Protein AF-0000000072056309 (afdb_homodimer)

Nearest PDB structures (foldseek):
  7jwf-assembly1_A  TM=6.700E-01  e=6.616E-06  Pseudoalteromonas distincta
  4mxn-assembly2_B  TM=6.825E-01  e=2.493E-04  Parabacteroides merdae ATCC 43184
  4xon-assembly1_A  TM=4.715E-01  e=3.060E-06  Enterobacteria phage HK620
  8ikx-assembly1_A  TM=5.931E-01  e=3.127E-04  Arabidopsis thaliana
  6w4q-assembly2_D  TM=3.149E-01  e=7.748E-04  Kuttervirus CBA120

Structure (mmCIF, N/CA/C/O backbone):
data_AF-0000000072056309-model_v1
#
loop_
_entity.id
_entity.type
_entity.pdbx_description
1 polymer 'Pectate lyase superfamily protein domain-containing protein'
#
loop_
_atom_site.group_PDB
_atom_site.id
_atom_site.type_symbol
_atom_site.label_atom_id
_atom_site.label_alt_id
_atom_site.label_comp_id
_atom_site.label_asym_id
_atom_site.label_entity_id
_atom_site.label_seq_id
_atom_site.pdbx_PDB_ins_code
_atom_site.Cartn_x
_atom_site.Cartn_y
_atom_site.Cartn_z
_atom_site.occupancy
_atom_site.B_iso_or_equiv
_atom_site.auth_seq_id
_atom_site.auth_comp_id
_atom_site.auth_asym_id
_atom_site.auth_atom_id
_atom_site.pdbx_PDB_model_num
ATOM 1 N N . MET A 1 1 ? 5.699 72.562 -5.914 1 27.41 1 MET A N 1
ATOM 2 C CA . MET A 1 1 ? 4.652 71.562 -5.852 1 27.41 1 MET A CA 1
ATOM 3 C C . MET A 1 1 ? 5.254 70.188 -5.664 1 27.41 1 MET A C 1
ATOM 5 O O . MET A 1 1 ? 5.867 69.625 -6.582 1 27.41 1 MET A O 1
ATOM 9 N N . MET A 1 2 ? 5.832 69.812 -4.523 1 30.66 2 MET A N 1
ATOM 10 C CA . MET A 1 2 ? 6.668 68.688 -4.191 1 30.66 2 MET A CA 1
ATOM 11 C C . MET A 1 2 ? 5.883 67.375 -4.312 1 30.66 2 MET A C 1
ATOM 13 O O . MET A 1 2 ? 4.871 67.188 -3.635 1 30.66 2 MET A O 1
ATOM 17 N N . VAL A 1 3 ? 5.785 66.812 -5.555 1 39.19 3 VAL A N 1
ATOM 18 C CA . VAL A 1 3 ? 5.105 65.562 -5.777 1 39.19 3 VAL A CA 1
ATOM 19 C C . VAL A 1 3 ? 5.594 64.562 -4.754 1 39.19 3 VAL A C 1
ATOM 21 O O . VAL A 1 3 ? 6.785 64.25 -4.703 1 39.19 3 VAL A O 1
ATOM 24 N N . MET A 1 4 ? 5.051 64.562 -3.531 1 34.5 4 MET A N 1
ATOM 25 C CA . MET A 1 4 ? 5.312 63.5 -2.57 1 34.5 4 MET A CA 1
ATOM 26 C C . MET A 1 4 ? 5.285 62.125 -3.254 1 34.5 4 MET A C 1
ATOM 28 O O . MET A 1 4 ? 4.293 61.75 -3.891 1 34.5 4 MET A O 1
ATOM 32 N N . ARG A 1 5 ? 6.398 61.781 -3.84 1 35.78 5 ARG A N 1
ATOM 33 C CA . ARG A 1 5 ? 6.562 60.438 -4.379 1 35.78 5 ARG A CA 1
ATOM 34 C C . ARG A 1 5 ? 5.973 59.375 -3.439 1 35.78 5 ARG A C 1
ATOM 36 O O . ARG A 1 5 ? 6.406 59.25 -2.293 1 35.78 5 ARG A O 1
ATOM 43 N N . GLN A 1 6 ? 4.672 59.281 -3.375 1 33.41 6 GLN A N 1
ATOM 44 C CA . GLN A 1 6 ? 4.117 58.188 -2.617 1 33.41 6 GLN A CA 1
ATOM 45 C C . GLN A 1 6 ? 4.938 56.906 -2.82 1 33.41 6 GLN A C 1
ATOM 47 O O . GLN A 1 6 ? 5.184 56.5 -3.955 1 33.41 6 GLN A O 1
ATOM 52 N N . THR A 1 7 ? 6.082 56.812 -2.1 1 34.44 7 THR A N 1
ATOM 53 C CA . THR A 1 7 ? 6.82 55.562 -2.051 1 34.44 7 THR A CA 1
ATOM 54 C C . THR A 1 7 ? 5.879 54.375 -2.23 1 34.44 7 THR A C 1
ATOM 56 O O . THR A 1 7 ? 4.922 54.188 -1.47 1 34.44 7 THR A O 1
ATOM 59 N N . VAL A 1 8 ? 5.66 53.969 -3.416 1 37.94 8 VAL A N 1
ATOM 60 C CA . VAL A 1 8 ? 5.031 52.656 -3.639 1 37.94 8 VAL A CA 1
ATOM 61 C C . VAL A 1 8 ? 5.523 51.656 -2.598 1 37.94 8 VAL A C 1
ATOM 63 O O . VAL A 1 8 ? 6.719 51.344 -2.535 1 37.94 8 VAL A O 1
ATOM 66 N N . THR A 1 9 ? 5.246 51.781 -1.274 1 38.56 9 THR A N 1
ATOM 67 C CA . THR A 1 9 ? 5.547 50.656 -0.396 1 38.56 9 THR A CA 1
ATOM 68 C C . THR A 1 9 ? 5.531 49.344 -1.175 1 38.56 9 THR A C 1
ATOM 70 O O . THR A 1 9 ? 4.547 49.031 -1.846 1 38.56 9 THR A O 1
ATOM 73 N N . VAL A 1 10 ? 6.539 48.844 -1.801 1 43.34 10 VAL A N 1
ATOM 74 C CA . VAL A 1 10 ? 6.891 47.5 -2.307 1 43.34 10 VAL A CA 1
ATOM 75 C C . VAL A 1 10 ? 5.965 46.469 -1.689 1 43.34 10 VAL A C 1
ATOM 77 O O . VAL A 1 10 ? 5.625 46.531 -0.506 1 43.34 10 VAL A O 1
ATOM 80 N N . ASP A 1 11 ? 5.266 45.438 -2.49 1 47.97 11 ASP A N 1
ATOM 81 C CA . ASP A 1 11 ? 4.258 44.375 -2.555 1 47.97 11 ASP A CA 1
ATOM 82 C C . ASP A 1 11 ? 4.504 43.312 -1.488 1 47.97 11 ASP A C 1
ATOM 84 O O . ASP A 1 11 ? 5.637 42.875 -1.314 1 47.97 11 ASP A O 1
ATOM 88 N N . SER A 1 12 ? 3.752 43.312 -0.365 1 67.62 12 SER A N 1
ATOM 89 C CA . SER A 1 12 ? 3.467 42.469 0.791 1 67.62 12 SER A CA 1
ATOM 90 C C . SER A 1 12 ? 3.404 41 0.4 1 67.62 12 SER A C 1
ATOM 92 O O . SER A 1 12 ? 3.201 40.688 -0.771 1 67.62 12 SER A O 1
ATOM 94 N N . THR A 1 13 ? 3.973 40.156 1.223 1 82.88 13 THR A N 1
ATOM 95 C CA . THR A 1 13 ? 3.906 38.719 1.108 1 82.88 13 THR A CA 1
ATOM 96 C C . THR A 1 13 ? 2.523 38.281 0.636 1 82.88 13 THR A C 1
ATOM 98 O O . THR A 1 13 ? 1.543 39 0.801 1 82.88 13 THR A O 1
ATOM 101 N N . ARG A 1 14 ? 2.516 37.438 -0.296 1 94.19 14 ARG A N 1
ATOM 102 C CA . ARG A 1 14 ? 1.241 36.844 -0.685 1 94.19 14 ARG A CA 1
ATOM 103 C C . ARG A 1 14 ? 0.922 35.625 0.172 1 94.19 14 ARG A C 1
ATOM 105 O O . ARG A 1 14 ? 0.547 34.562 -0.351 1 94.19 14 ARG A O 1
ATOM 112 N N . VAL A 1 15 ? 1.408 35.812 1.395 1 95.81 15 VAL A N 1
ATOM 113 C CA . VAL A 1 15 ? 1.033 34.875 2.459 1 95.81 15 VAL A CA 1
ATOM 114 C C . VAL A 1 15 ? 0.002 35.531 3.375 1 95.81 15 VAL A C 1
ATOM 116 O O . VAL A 1 15 ? 0.257 36.594 3.945 1 95.81 15 VAL A O 1
ATOM 119 N N . PHE A 1 16 ? -1.153 34.938 3.492 1 96.31 16 PHE A N 1
ATOM 120 C CA . PHE A 1 16 ? -2.287 35.5 4.23 1 96.31 16 PHE A CA 1
ATOM 121 C C . PHE A 1 16 ? -2.574 34.656 5.473 1 96.31 16 PHE A C 1
ATOM 123 O O . PHE A 1 16 ? -3.078 33.531 5.367 1 96.31 16 PHE A O 1
ATOM 130 N N . GLU A 1 17 ? -2.279 35.281 6.605 1 95.69 17 GLU A N 1
ATOM 131 C CA . GLU A 1 17 ? -2.441 34.594 7.887 1 95.69 17 GLU A CA 1
ATO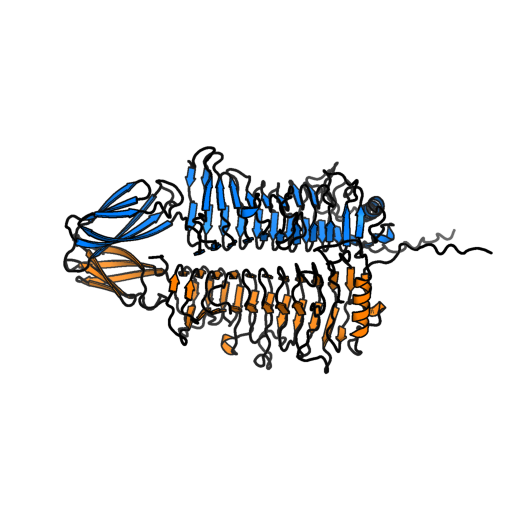M 132 C C . GLU A 1 17 ? -3.867 34.75 8.414 1 95.69 17 GLU A C 1
ATOM 134 O O . GLU A 1 17 ? -4.387 35.875 8.5 1 95.69 17 GLU A O 1
ATOM 139 N N . ALA A 1 18 ? -4.461 33.688 8.805 1 96.06 18 ALA A N 1
ATOM 140 C CA . ALA A 1 18 ? -5.863 33.688 9.211 1 96.06 18 ALA A CA 1
ATOM 141 C C . ALA A 1 18 ? -6.121 34.688 10.336 1 96.06 18 ALA A C 1
ATOM 143 O O . ALA A 1 18 ? -7.094 35.438 10.289 1 96.06 18 ALA A O 1
ATOM 144 N N . THR A 1 19 ? -5.262 34.75 11.281 1 94.88 19 THR A N 1
ATOM 145 C CA . THR A 1 19 ? -5.48 35.594 12.453 1 94.88 19 THR A CA 1
ATOM 146 C C . THR A 1 19 ? -5.367 37.062 12.094 1 94.88 19 THR A C 1
ATOM 148 O O . THR A 1 19 ? -6 37.906 12.727 1 94.88 19 THR A O 1
ATOM 151 N N . SER A 1 20 ? -4.574 37.312 11.039 1 94.25 20 SER A N 1
ATOM 152 C CA . SER A 1 20 ? -4.43 38.688 10.594 1 94.25 20 SER A CA 1
ATOM 153 C C . SER A 1 20 ? -5.734 39.219 10 1 94.25 20 SER A C 1
ATOM 155 O O . SER A 1 20 ? -5.906 40.438 9.852 1 94.25 20 SER A O 1
ATOM 157 N N . PHE A 1 21 ? -6.645 38.312 9.75 1 96.06 21 PHE A N 1
ATOM 158 C CA . PHE A 1 21 ? -7.93 38.688 9.188 1 96.06 21 PHE A CA 1
ATOM 159 C C . PHE A 1 21 ? -9.039 38.562 10.219 1 96.06 21 PHE A C 1
ATOM 161 O O . PHE A 1 21 ? -10.219 38.656 9.883 1 96.06 21 PHE A O 1
ATOM 168 N N . GLY A 1 22 ? -8.727 38.25 11.43 1 95.31 22 GLY A N 1
ATOM 169 C CA . GLY A 1 22 ? -9.68 38.25 12.531 1 95.31 22 GLY A CA 1
ATOM 170 C C . GLY A 1 22 ? -10.211 36.875 12.852 1 95.31 22 GLY A C 1
ATOM 171 O O . GLY A 1 22 ? -11.125 36.719 13.664 1 95.31 22 GLY A O 1
ATOM 172 N N . ALA A 1 23 ? -9.664 35.844 12.242 1 96.69 23 ALA A N 1
ATOM 173 C CA . ALA A 1 23 ? -10.102 34.5 12.57 1 96.69 23 ALA A CA 1
ATOM 174 C C . ALA A 1 23 ? -9.672 34.094 13.984 1 96.69 23 ALA A C 1
ATOM 176 O O . ALA A 1 23 ? -8.578 34.438 14.422 1 96.69 23 ALA A O 1
ATOM 177 N N . ASP A 1 24 ? -10.586 33.375 14.703 1 95.19 24 ASP A N 1
ATOM 178 C CA . ASP A 1 24 ? -10.344 32.938 16.078 1 95.19 24 ASP A CA 1
ATOM 179 C C . ASP A 1 24 ? -9.734 31.547 16.125 1 95.19 24 ASP A C 1
ATOM 181 O O . ASP A 1 24 ? -10.422 30.547 15.883 1 95.19 24 ASP A O 1
ATOM 185 N N . PRO A 1 25 ? -8.469 31.422 16.5 1 94.25 25 PRO A N 1
ATOM 186 C CA . PRO A 1 25 ? -7.789 30.125 16.438 1 94.25 25 PRO A CA 1
ATOM 187 C C . PRO A 1 25 ? -8.172 29.219 17.594 1 94.25 25 PRO A C 1
ATOM 189 O O . PRO A 1 25 ? -7.723 28.062 17.656 1 94.25 25 PRO A O 1
ATOM 192 N N . SER A 1 26 ? -9.07 29.609 18.469 1 91.94 26 SER A N 1
ATOM 193 C CA . SER A 1 26 ? -9.414 28.828 19.656 1 91.94 26 SER A CA 1
ATOM 194 C C . SER A 1 26 ? -10.57 27.875 19.375 1 91.94 26 SER A C 1
ATOM 196 O O . SER A 1 26 ? -10.836 26.953 20.156 1 91.94 26 SER A O 1
ATOM 198 N N . GLY A 1 27 ? -11.258 28.141 18.281 1 93.31 27 GLY A N 1
ATOM 199 C CA . GLY A 1 27 ? -12.406 27.312 17.938 1 93.31 27 GLY A CA 1
ATOM 200 C C . GLY A 1 27 ? -13.68 27.734 18.656 1 93.31 27 GLY A C 1
ATOM 201 O O . GLY A 1 27 ? -14.703 27.047 18.562 1 93.31 27 GLY A O 1
ATOM 202 N N . LYS A 1 28 ? -13.672 28.828 19.328 1 93.38 28 LYS A N 1
ATOM 203 C CA . LYS A 1 28 ? -14.82 29.234 20.141 1 93.38 28 LYS A CA 1
ATOM 204 C C . LYS A 1 28 ? -15.766 30.125 19.344 1 93.38 28 LYS A C 1
ATOM 206 O O . LYS A 1 28 ? -16.984 30 19.469 1 93.38 28 LYS A O 1
ATOM 211 N N . LEU A 1 29 ? -15.141 31.047 18.531 1 95.5 29 LEU A N 1
ATOM 212 C CA . LEU A 1 29 ? -15.961 31.953 17.75 1 95.5 29 LEU A CA 1
ATOM 213 C C . LEU A 1 29 ? -15.961 31.562 16.281 1 95.5 29 LEU A C 1
ATOM 215 O O . LEU A 1 29 ? -15 30.953 15.789 1 95.5 29 LEU A O 1
ATOM 219 N N . ASP A 1 30 ? -17.031 31.953 15.633 1 98.06 30 ASP A N 1
ATOM 220 C CA . ASP A 1 30 ? -17.125 31.656 14.203 1 98.06 30 ASP A CA 1
ATOM 221 C C . ASP A 1 30 ? -16.094 32.438 13.414 1 98.06 30 ASP A C 1
ATOM 223 O O . ASP A 1 30 ? -15.992 33.656 13.555 1 98.06 30 ASP A O 1
ATOM 227 N N . SER A 1 31 ? -15.352 31.781 12.57 1 98.06 31 SER A N 1
ATOM 228 C CA . SER A 1 31 ? -14.258 32.375 11.82 1 98.06 31 SER A CA 1
ATOM 229 C C . SER A 1 31 ? -14.547 32.375 10.32 1 98.06 31 SER A C 1
ATOM 231 O O . SER A 1 31 ? -13.672 32.719 9.516 1 98.06 31 SER A O 1
ATOM 233 N N . ALA A 1 32 ? -15.719 32.031 9.875 1 98.31 32 ALA A N 1
ATOM 234 C CA . ALA A 1 32 ? -16.031 31.859 8.453 1 98.31 32 ALA A CA 1
ATOM 235 C C . ALA A 1 32 ? -15.773 33.156 7.68 1 98.31 32 ALA A C 1
ATOM 237 O O . ALA A 1 32 ? -15.062 33.125 6.668 1 98.31 32 ALA A O 1
ATOM 238 N N . GLU A 1 33 ? -16.328 34.25 8.156 1 97.75 33 GLU A N 1
ATOM 239 C CA . GLU A 1 33 ? -16.188 35.5 7.457 1 97.75 33 GLU A CA 1
ATOM 240 C C . GLU A 1 33 ? -14.734 35.938 7.371 1 97.75 33 GLU A C 1
ATOM 242 O O . GLU A 1 33 ? -14.281 36.438 6.328 1 97.75 33 GLU A O 1
ATOM 247 N N . ALA A 1 34 ? -14.031 35.812 8.477 1 97.75 34 ALA A N 1
ATOM 248 C CA . ALA A 1 34 ? -12.617 36.188 8.508 1 97.75 34 ALA A CA 1
ATOM 249 C C . ALA A 1 34 ? -11.812 35.375 7.488 1 97.75 34 ALA A C 1
ATOM 251 O O . ALA A 1 34 ? -10.969 35.938 6.785 1 97.75 34 ALA A O 1
ATOM 252 N N . LEU A 1 35 ? -12.047 34.094 7.402 1 98.12 35 LEU A N 1
ATOM 253 C CA . LEU A 1 35 ? -11.328 33.25 6.473 1 98.12 35 LEU A CA 1
ATOM 254 C C . LEU A 1 35 ? -11.711 33.562 5.031 1 98.12 35 LEU A C 1
ATOM 256 O O . LEU A 1 35 ? -10.867 33.531 4.137 1 98.12 35 LEU A O 1
ATOM 260 N N . GLU A 1 36 ? -12.938 33.844 4.828 1 97.31 36 GLU A N 1
ATOM 261 C CA . GLU A 1 36 ? -13.367 34.25 3.49 1 97.31 36 GLU A CA 1
ATOM 262 C C . GLU A 1 36 ? -12.664 35.531 3.049 1 97.31 36 GLU A C 1
ATOM 264 O O . GLU A 1 36 ? -12.32 35.688 1.875 1 97.31 36 GLU A O 1
ATOM 269 N N . LYS A 1 37 ? -12.5 36.438 3.941 1 96.94 37 LYS A N 1
ATOM 270 C CA . LYS A 1 37 ? -11.781 37.656 3.639 1 96.94 37 LYS A CA 1
ATOM 271 C C . LYS A 1 37 ? -10.336 37.375 3.254 1 96.94 37 LYS A C 1
ATOM 273 O O . LYS A 1 37 ? -9.789 38 2.344 1 96.94 37 LYS A O 1
ATOM 278 N N . ALA A 1 38 ? -9.719 36.469 3.977 1 96.75 38 ALA A N 1
ATOM 279 C CA . ALA A 1 38 ? -8.352 36.094 3.643 1 96.75 38 ALA A CA 1
ATOM 280 C C . ALA A 1 38 ? -8.273 35.5 2.236 1 96.75 38 ALA A C 1
ATOM 282 O O . ALA A 1 38 ? -7.387 35.844 1.457 1 96.75 38 ALA A O 1
ATOM 283 N N . ILE A 1 39 ? -9.195 34.656 1.904 1 96.75 39 ILE A N 1
ATOM 284 C CA . ILE A 1 39 ? -9.234 34.031 0.588 1 96.75 39 ILE A CA 1
ATOM 285 C C . ILE A 1 39 ? -9.477 35.094 -0.481 1 96.75 39 ILE A C 1
ATOM 287 O O . ILE A 1 39 ? -8.805 35.094 -1.515 1 96.75 39 ILE A O 1
ATOM 291 N N . ALA A 1 40 ? -10.414 35.969 -0.212 1 95 40 ALA A N 1
ATOM 292 C CA . ALA A 1 40 ? -10.703 37.031 -1.16 1 95 40 ALA A CA 1
ATOM 293 C C . ALA A 1 40 ? -9.461 37.906 -1.408 1 95 40 ALA A C 1
ATOM 295 O O . ALA A 1 40 ? -9.219 38.344 -2.535 1 95 40 ALA A O 1
ATOM 296 N N . ALA A 1 41 ? -8.758 38.156 -0.359 1 94.75 41 ALA A N 1
ATOM 297 C CA . ALA A 1 41 ? -7.535 38.938 -0.49 1 94.75 41 ALA A CA 1
ATOM 298 C C . ALA A 1 41 ? -6.527 38.25 -1.401 1 94.75 41 ALA A C 1
ATOM 300 O O . ALA A 1 41 ? -5.844 38.875 -2.191 1 94.75 41 ALA A O 1
ATOM 301 N N . ALA A 1 42 ? -6.398 36.938 -1.283 1 94.75 42 ALA A N 1
ATOM 302 C CA . ALA A 1 42 ? -5.5 36.156 -2.141 1 94.75 42 ALA A CA 1
ATOM 303 C C . ALA A 1 42 ? -5.922 36.281 -3.604 1 94.75 42 ALA A C 1
ATOM 305 O O . ALA A 1 42 ? -5.074 36.25 -4.504 1 94.75 42 ALA A O 1
ATOM 306 N N . PHE A 1 43 ? -7.188 36.438 -3.84 1 93.5 43 PHE A N 1
ATOM 307 C CA . PHE A 1 43 ? -7.727 36.469 -5.191 1 93.5 43 PHE A CA 1
ATOM 308 C C . PHE A 1 43 ? -7.562 37.875 -5.797 1 93.5 43 PHE A C 1
ATOM 310 O O . PHE A 1 43 ? -7.789 38.062 -6.992 1 93.5 43 PHE A O 1
ATOM 317 N N . GLN A 1 44 ? -7.121 38.875 -5.062 1 90.25 44 GLN A N 1
ATOM 318 C CA . GLN A 1 44 ? -6.852 40.219 -5.574 1 90.25 44 GLN A CA 1
ATOM 319 C C . GLN A 1 44 ? -5.43 40.312 -6.121 1 90.25 44 GLN A C 1
ATOM 321 O O . GLN A 1 44 ? -4.973 41.406 -6.473 1 90.25 44 GLN A O 1
ATOM 326 N N . GLY A 1 45 ? -4.824 39.312 -6.309 1 81.44 45 GLY A N 1
ATOM 327 C CA . GLY A 1 45 ? -3.457 39.281 -6.801 1 81.44 45 GLY A CA 1
ATOM 328 C C . GLY A 1 45 ? -3.342 39.656 -8.266 1 81.44 45 GLY A C 1
ATOM 329 O O . GLY A 1 45 ? -4.238 40.281 -8.82 1 81.44 45 GLY A O 1
ATOM 330 N N . PRO A 1 46 ? -2.205 39.312 -8.836 1 82.19 46 PRO A N 1
ATOM 331 C CA . PRO A 1 46 ? -1.938 39.688 -10.227 1 82.19 46 PRO A CA 1
ATOM 332 C C . PRO A 1 46 ? -3 39.156 -11.195 1 82.19 46 PRO A C 1
ATOM 334 O O . PRO A 1 46 ? -3.512 38.062 -11.016 1 82.19 46 PRO A O 1
ATOM 337 N N . LYS A 1 47 ? -3.348 39.906 -12.195 1 86.25 47 LYS A N 1
ATOM 338 C CA . LYS A 1 47 ? -4.379 39.562 -13.164 1 86.25 47 LYS A CA 1
ATOM 339 C C . LYS A 1 47 ? -3.787 39.344 -14.555 1 86.25 47 LYS A C 1
ATOM 341 O O . LYS A 1 47 ? -4.504 39 -15.5 1 86.25 47 LYS A O 1
ATOM 346 N N . GLU A 1 48 ? -2.52 39.375 -14.641 1 90.94 48 GLU A N 1
ATOM 347 C CA . GLU A 1 48 ? -1.872 39.375 -15.945 1 90.94 48 GLU A CA 1
ATOM 348 C C . GLU A 1 48 ? -1.466 37.969 -16.375 1 90.94 48 GLU A C 1
ATOM 350 O O . GLU A 1 48 ? -1.2 37.719 -17.547 1 90.94 48 GLU A O 1
ATOM 355 N N . TRP A 1 49 ? -1.332 37.125 -15.461 1 93.75 49 TRP A N 1
ATOM 356 C CA . TRP A 1 49 ? -0.823 35.781 -15.758 1 93.75 49 TRP A CA 1
ATOM 357 C C . TRP A 1 49 ? -1.918 34.75 -15.594 1 93.75 49 TRP A C 1
ATOM 359 O O . TRP A 1 49 ? -2.75 34.844 -14.688 1 93.75 49 TRP A O 1
ATOM 369 N N . PHE A 1 50 ? -1.813 33.75 -16.562 1 93.56 50 PHE A N 1
ATOM 370 C CA . PHE A 1 50 ? -2.914 32.781 -16.609 1 93.56 50 PHE A CA 1
ATOM 371 C C . PHE A 1 50 ? -2.389 31.359 -16.656 1 93.56 50 PHE A C 1
ATOM 373 O O . PHE A 1 50 ? -1.268 31.125 -17.109 1 93.56 50 PHE A O 1
ATOM 380 N N . LEU A 1 51 ? -3.139 30.453 -16.156 1 95.56 51 LEU A N 1
ATOM 381 C CA . LEU A 1 51 ? -3.014 29.016 -16.422 1 95.56 51 LEU A CA 1
ATOM 382 C C . LEU A 1 51 ? -3.852 28.609 -17.625 1 95.56 51 LEU A C 1
ATOM 384 O O . LEU A 1 51 ? -3.602 29.062 -18.734 1 95.56 51 LEU A O 1
ATOM 388 N N . MET A 1 52 ? -4.934 27.859 -17.406 1 92.25 52 MET A N 1
ATOM 389 C CA . MET A 1 52 ? -5.883 27.672 -18.5 1 92.25 52 MET A CA 1
ATOM 390 C C . MET A 1 52 ? -6.551 29 -18.859 1 92.25 52 MET A C 1
ATOM 392 O O . MET A 1 52 ? -6.582 29.938 -18.047 1 92.25 52 MET A O 1
ATOM 396 N N . ASP A 1 53 ? -7.008 28.984 -20.031 1 90.94 53 ASP A N 1
ATOM 397 C CA . ASP A 1 53 ? -7.711 30.188 -20.438 1 90.94 53 ASP A CA 1
ATOM 398 C C . ASP A 1 53 ? -8.82 30.547 -19.453 1 90.94 53 ASP A C 1
ATOM 400 O O . ASP A 1 53 ? -9.648 29.703 -19.109 1 90.94 53 ASP A O 1
ATOM 404 N N . GLY A 1 54 ? -8.727 31.797 -18.922 1 89.44 54 GLY A N 1
ATOM 405 C CA . GLY A 1 54 ? -9.758 32.281 -18.016 1 89.44 54 GLY A CA 1
ATOM 406 C C . GLY A 1 54 ? -9.453 31.984 -16.547 1 89.44 54 GLY A C 1
ATOM 407 O O . GLY A 1 54 ? -10.188 32.406 -15.664 1 89.44 54 GLY A O 1
ATOM 408 N N . ILE A 1 55 ? -8.312 31.344 -16.281 1 93.94 55 ILE A N 1
ATOM 409 C CA . ILE A 1 55 ? -7.918 31.031 -14.906 1 93.94 55 ILE A CA 1
ATOM 410 C C . ILE A 1 55 ? -6.684 31.859 -14.523 1 93.94 55 ILE A C 1
ATOM 412 O O . ILE A 1 55 ? -5.578 31.562 -14.992 1 93.94 55 ILE A O 1
ATOM 416 N N . THR A 1 56 ? -6.879 32.781 -13.703 1 93.81 56 THR A N 1
ATOM 417 C CA . THR A 1 56 ? -5.793 33.656 -13.312 1 93.81 56 THR A CA 1
ATOM 418 C C . THR A 1 56 ? -4.781 32.938 -12.438 1 93.81 56 THR A C 1
ATOM 420 O O . THR A 1 56 ? -5.16 32.156 -11.555 1 93.81 56 THR A O 1
ATOM 423 N N . ASN A 1 57 ? -3.445 33.125 -12.758 1 96.44 57 ASN A N 1
ATOM 424 C CA . ASN A 1 57 ? -2.367 32.594 -11.93 1 96.44 57 ASN A CA 1
ATOM 425 C C . ASN A 1 57 ? -2.125 33.469 -10.703 1 96.44 57 ASN A C 1
ATOM 427 O O . ASN A 1 57 ? -1.636 34.594 -10.828 1 96.44 57 ASN A O 1
ATOM 431 N N . LEU A 1 58 ? -2.363 32.969 -9.523 1 96.19 58 LEU A N 1
ATOM 432 C CA . LEU A 1 58 ? -2.266 33.75 -8.297 1 96.19 58 LEU A CA 1
ATOM 433 C C . LEU A 1 58 ? -0.84 33.75 -7.75 1 96.19 58 LEU A C 1
ATOM 435 O O . LEU A 1 58 ? -0.577 34.281 -6.672 1 96.19 58 LEU A O 1
ATOM 439 N N . GLY A 1 59 ? 0.11 33.062 -8.414 1 95.88 59 GLY A N 1
ATOM 440 C CA . GLY A 1 59 ? 1.529 33.125 -8.102 1 95.88 59 GLY A CA 1
ATOM 441 C C . GLY A 1 59 ? 1.921 32.25 -6.926 1 95.88 59 GLY A C 1
ATOM 442 O O . GLY A 1 59 ? 2.982 32.438 -6.328 1 95.88 59 GLY A O 1
ATOM 443 N N . GLY A 1 60 ? 1.049 31.422 -6.461 1 96.94 60 GLY A N 1
ATOM 444 C CA . GLY A 1 60 ? 1.322 30.547 -5.324 1 96.94 60 GLY A CA 1
ATOM 445 C C . GLY A 1 60 ? 0.936 31.172 -3.996 1 96.94 60 GLY A C 1
ATOM 446 O O . GLY A 1 60 ? 1.582 30.922 -2.977 1 96.94 60 GLY A O 1
ATOM 447 N N . ALA A 1 61 ? -0.04 32.062 -3.994 1 96.88 61 ALA A N 1
ATOM 448 C CA . ALA A 1 61 ? -0.534 32.656 -2.76 1 96.88 61 ALA A CA 1
ATOM 449 C C . ALA A 1 61 ? -0.894 31.594 -1.732 1 96.88 61 ALA A C 1
ATOM 451 O O . ALA A 1 61 ? -1.342 30.5 -2.094 1 96.88 61 ALA A O 1
ATOM 452 N N . GLN A 1 62 ? -0.618 31.875 -0.409 1 97.69 62 GLN A N 1
ATOM 453 C CA . GLN A 1 62 ? -0.885 30.906 0.651 1 97.69 62 GLN A CA 1
ATOM 454 C C . GLN A 1 62 ? -1.831 31.484 1.698 1 97.69 62 GLN A C 1
ATOM 456 O O . GLN A 1 62 ? -1.668 32.625 2.123 1 97.69 62 GLN A O 1
ATOM 461 N N . ILE A 1 63 ? -2.826 30.75 1.976 1 97.88 63 ILE A N 1
ATOM 462 C CA . ILE A 1 63 ? -3.611 30.984 3.182 1 97.88 63 ILE A CA 1
ATOM 463 C C . ILE A 1 63 ? -3.104 30.078 4.312 1 97.88 63 ILE A C 1
ATOM 465 O O . ILE A 1 63 ? -3.236 28.859 4.25 1 97.88 63 ILE A O 1
ATOM 469 N N . ARG A 1 64 ? -2.562 30.656 5.359 1 97.5 64 ARG A N 1
ATOM 470 C CA . ARG A 1 64 ? -2.01 29.891 6.473 1 97.5 64 ARG A CA 1
ATOM 471 C C . ARG A 1 64 ? -2.922 29.969 7.691 1 97.5 64 ARG A C 1
ATOM 473 O O . ARG A 1 64 ? -3.195 31.062 8.203 1 97.5 64 ARG A O 1
ATOM 480 N N . LEU A 1 65 ? -3.279 28.844 8.227 1 97.56 65 LEU A N 1
ATOM 481 C CA . LEU A 1 65 ? -4.18 28.781 9.367 1 97.56 65 LEU A CA 1
ATOM 482 C C . LEU A 1 65 ? -3.395 28.812 10.68 1 97.56 65 LEU A C 1
ATOM 484 O O . LEU A 1 65 ? -3.982 28.922 11.758 1 97.56 65 LEU A O 1
ATOM 488 N N . GLN A 1 66 ? -2.193 28.672 10.586 1 95.12 66 GLN A N 1
ATOM 489 C CA . GLN A 1 66 ? -1.264 28.938 11.68 1 95.12 66 GLN A CA 1
ATOM 490 C C . GLN A 1 66 ? -1.509 28 12.852 1 95.12 66 GLN A C 1
ATOM 492 O O . GLN A 1 66 ? -1.436 28.422 14.016 1 95.12 66 GLN A O 1
ATOM 497 N N . GLY A 1 67 ? -1.979 26.766 12.602 1 94.88 67 GLY A N 1
ATOM 498 C CA . GLY A 1 67 ? -2.059 25.734 13.617 1 94.88 67 GLY A CA 1
ATOM 499 C C . GLY A 1 67 ? -3.279 25.859 14.508 1 94.88 67 GLY A C 1
ATOM 500 O O . GLY A 1 67 ? -3.408 25.141 15.5 1 94.88 67 GLY A O 1
ATOM 501 N N . GLY A 1 68 ? -4.211 26.734 14.312 1 94.19 68 GLY A N 1
ATOM 502 C CA . GLY A 1 68 ? -5.383 26.938 15.148 1 94.19 68 GLY A CA 1
ATOM 503 C C . GLY A 1 68 ? -6.551 26.047 14.773 1 94.19 68 GLY A C 1
ATOM 504 O O . GLY A 1 68 ? -6.473 25.281 13.805 1 94.19 68 GLY A O 1
ATOM 505 N N . ILE A 1 69 ? -7.516 26.047 15.68 1 96.62 69 ILE A N 1
ATOM 506 C CA . ILE A 1 69 ? -8.828 25.469 15.391 1 96.62 69 ILE A CA 1
ATOM 507 C C . ILE A 1 69 ? -9.82 26.578 15.086 1 96.62 69 ILE A C 1
ATOM 509 O O . ILE A 1 69 ? -10.047 27.469 15.906 1 96.62 69 ILE A O 1
ATOM 513 N N . TYR A 1 70 ? -10.344 26.547 13.914 1 97.44 70 TYR A N 1
ATOM 514 C CA . TYR A 1 70 ? -11.25 27.594 13.469 1 97.44 70 TYR A CA 1
ATOM 515 C C . TYR A 1 70 ? -12.648 27.047 13.227 1 97.44 70 TYR A C 1
ATOM 517 O O . TYR A 1 70 ? -12.852 26.219 12.336 1 97.44 70 TYR A O 1
ATOM 525 N N . LYS A 1 71 ? -13.586 27.531 14.031 1 98 71 LYS A N 1
ATOM 526 C CA . LYS A 1 71 ? -14.984 27.172 13.828 1 98 71 LYS A CA 1
ATOM 527 C C . LYS A 1 71 ? -15.586 27.938 12.656 1 98 71 LYS A C 1
ATOM 529 O O . LYS A 1 71 ? -15.359 29.141 12.523 1 98 71 LYS A O 1
ATOM 534 N N . VAL A 1 72 ? -16.25 27.234 11.781 1 98.75 72 VAL A N 1
ATOM 535 C CA . VAL A 1 72 ? -16.875 27.906 10.648 1 98.75 72 VAL A CA 1
ATOM 536 C C . VAL A 1 72 ? -18.344 27.516 10.57 1 98.75 72 VAL A C 1
ATOM 538 O O . VAL A 1 72 ? -18.688 26.344 10.672 1 98.75 72 VAL A O 1
ATOM 541 N N . SER A 1 73 ? -19.219 28.453 10.289 1 98.56 73 SER A N 1
ATOM 542 C CA . SER A 1 73 ? -20.672 28.234 10.281 1 98.56 73 SER A CA 1
ATOM 543 C C . SER A 1 73 ? -21.188 28.047 8.859 1 98.56 73 SER A C 1
ATOM 545 O O . SER A 1 73 ? -22.359 27.719 8.656 1 98.56 73 SER A O 1
ATOM 547 N N . GLN A 1 74 ? -20.328 28.266 7.922 1 98.12 74 GLN A N 1
ATOM 548 C CA . GLN A 1 74 ? -20.688 28.078 6.52 1 98.12 74 GLN A CA 1
ATOM 549 C C . GLN A 1 74 ? -19.484 27.594 5.711 1 98.12 74 GLN A C 1
ATOM 551 O O . GLN A 1 74 ? -18.344 27.719 6.148 1 98.12 74 GLN A O 1
ATOM 556 N N . PRO A 1 75 ? -19.781 27.047 4.531 1 98.12 75 PRO A N 1
ATOM 557 C CA . PRO A 1 75 ? -18.672 26.594 3.691 1 98.12 75 PRO A CA 1
ATOM 558 C C . PRO A 1 75 ? -17.703 27.703 3.322 1 98.12 75 PRO A C 1
ATOM 560 O O . PRO A 1 75 ? -18.125 28.828 3.059 1 98.12 75 PRO A O 1
ATOM 563 N N . LEU A 1 76 ? -16.375 27.406 3.359 1 98.19 76 LEU A N 1
ATOM 564 C CA . LEU A 1 76 ? -15.383 28.297 2.773 1 98.19 76 LEU A CA 1
ATOM 565 C C . LEU A 1 76 ? -15.32 28.125 1.26 1 98.19 76 LEU A C 1
ATOM 567 O O . LEU A 1 76 ? -14.852 27.109 0.766 1 98.19 76 LEU A O 1
ATOM 571 N N . LYS A 1 77 ? -15.734 29.109 0.568 1 95.25 77 LYS A N 1
ATOM 572 C CA . LYS A 1 77 ? -15.781 29.062 -0.891 1 95.25 77 LYS A CA 1
ATOM 573 C C . LYS A 1 77 ? -14.703 29.969 -1.498 1 95.25 77 LYS A C 1
ATOM 575 O O . LYS A 1 77 ? -14.328 30.984 -0.904 1 95.25 77 LYS A O 1
ATOM 580 N N . LEU A 1 78 ? -14.266 29.531 -2.617 1 94 78 LEU A N 1
ATOM 581 C CA . LEU A 1 78 ? -13.391 30.422 -3.383 1 94 78 LEU A CA 1
ATOM 582 C C . LEU A 1 78 ? -14.211 31.391 -4.23 1 94 78 LEU A C 1
ATOM 584 O O . LEU A 1 78 ? -15.328 31.062 -4.645 1 94 78 LEU A O 1
ATOM 588 N N . PRO A 1 79 ? -13.641 32.594 -4.379 1 89.56 79 PRO A N 1
ATOM 589 C CA . PRO A 1 79 ? -14.367 33.562 -5.199 1 89.56 79 PRO A CA 1
ATOM 590 C C . PRO A 1 79 ? -14.625 33.062 -6.617 1 89.56 79 PRO A C 1
ATOM 592 O O . PRO A 1 79 ? -13.867 32.25 -7.137 1 89.56 79 PRO A O 1
ATOM 595 N N . ALA A 1 80 ? -15.68 33.875 -7.023 1 77.88 80 ALA A N 1
ATOM 596 C CA . ALA A 1 80 ? -16.047 33.562 -8.398 1 77.88 80 ALA A CA 1
ATOM 597 C C . ALA A 1 80 ? -15.023 34.094 -9.391 1 77.88 80 ALA A C 1
ATOM 599 O O . ALA A 1 80 ? -14.266 35.031 -9.062 1 77.88 80 ALA A O 1
ATOM 600 N N . GLY A 1 81 ? -14.586 33.531 -10.617 1 70.56 81 GLY A N 1
ATOM 601 C CA . GLY A 1 81 ? -13.703 34.062 -11.641 1 70.56 81 GLY A CA 1
ATOM 602 C C . GLY A 1 81 ? -12.531 33.125 -11.945 1 70.56 81 GLY A C 1
ATOM 603 O O . GLY A 1 81 ? -11.711 33.438 -12.82 1 70.56 81 GLY A O 1
ATOM 604 N N . GLY A 1 82 ? -12.523 32.094 -11.625 1 82.88 82 GLY A N 1
ATOM 605 C CA . GLY A 1 82 ? -11.539 31.094 -12 1 82.88 82 GLY A CA 1
ATOM 606 C C . GLY A 1 82 ? -10.117 31.469 -11.633 1 82.88 82 GLY A C 1
ATOM 607 O O . GLY A 1 82 ? -9.602 32.5 -12.102 1 82.88 82 GLY A O 1
ATOM 608 N N . ALA A 1 83 ? -9.422 31.062 -10.789 1 92.81 83 ALA A N 1
ATOM 609 C CA . ALA A 1 83 ? -8.016 31.25 -10.453 1 92.81 83 ALA A CA 1
ATOM 610 C C . ALA A 1 83 ? -7.367 29.938 -10.008 1 92.81 83 ALA A C 1
ATOM 612 O O . ALA A 1 83 ? -8.039 28.906 -9.93 1 92.81 83 ALA A O 1
ATOM 613 N N . GLY A 1 84 ? -6.02 30.078 -9.945 1 95.81 84 GLY A N 1
ATOM 614 C CA . GLY A 1 84 ? -5.281 28.906 -9.523 1 95.81 84 GLY A CA 1
ATOM 615 C C . GLY A 1 84 ? -3.928 29.234 -8.922 1 95.81 84 GLY A C 1
ATOM 616 O O . GLY A 1 84 ? -3.59 30.406 -8.742 1 95.81 84 GLY A O 1
ATOM 617 N N . ASN A 1 85 ? -3.244 28.156 -8.609 1 97.69 85 ASN A N 1
ATOM 618 C CA . ASN A 1 85 ? -1.939 28.281 -7.961 1 97.69 85 ASN A CA 1
ATOM 619 C C . ASN A 1 85 ? -2.047 28.938 -6.594 1 97.69 85 ASN A C 1
ATOM 621 O O . ASN A 1 85 ? -1.404 29.953 -6.336 1 97.69 85 ASN A O 1
ATOM 625 N N . LEU A 1 86 ? -2.896 28.312 -5.789 1 97.62 86 LEU A N 1
ATOM 626 C CA . LEU A 1 86 ? -3.252 28.734 -4.441 1 97.62 86 LEU A CA 1
ATOM 627 C C . LEU A 1 86 ? -3.121 27.578 -3.455 1 97.62 86 LEU A C 1
ATOM 629 O O . LEU A 1 86 ? -3.475 26.438 -3.775 1 97.62 86 LEU A O 1
ATOM 633 N N . MET A 1 87 ? -2.58 27.875 -2.232 1 98.62 87 MET A N 1
ATOM 634 C CA . MET A 1 87 ? -2.447 26.844 -1.204 1 98.62 87 MET A CA 1
ATOM 635 C C . MET A 1 87 ? -3.16 27.266 0.078 1 98.62 87 MET A C 1
ATOM 637 O O . MET A 1 87 ? -3.066 28.422 0.497 1 98.62 87 MET A O 1
ATOM 641 N N . ILE A 1 88 ? -3.984 26.438 0.656 1 98.69 88 ILE A N 1
ATOM 642 C CA . ILE A 1 88 ? -4.496 26.547 2.018 1 98.69 88 ILE A CA 1
ATOM 643 C C . ILE A 1 88 ? -3.842 25.5 2.906 1 98.69 88 ILE A C 1
ATOM 645 O O . ILE A 1 88 ? -3.82 24.312 2.561 1 98.69 88 ILE A O 1
ATOM 649 N N . THR A 1 89 ? -3.236 25.906 4.07 1 98.25 89 THR A N 1
ATOM 650 C CA . THR A 1 89 ? -2.406 24.938 4.777 1 98.25 89 THR A CA 1
ATOM 651 C C . THR A 1 89 ? -2.346 25.266 6.27 1 98.25 89 THR A C 1
ATOM 653 O O . THR A 1 89 ? -2.51 26.422 6.66 1 98.25 89 THR A O 1
ATOM 656 N N . GLY A 1 90 ? -2.211 24.266 7.125 1 96.75 90 GLY A N 1
ATOM 657 C CA . GLY A 1 90 ? -1.615 24.391 8.445 1 96.75 90 GLY A CA 1
ATOM 658 C C . GLY A 1 90 ? -2.623 24.75 9.516 1 96.75 90 GLY A C 1
ATOM 659 O O . GLY A 1 90 ? -2.42 25.703 10.273 1 96.75 90 GLY A O 1
ATOM 660 N N . GLY A 1 91 ? -3.602 23.953 9.812 1 97.44 91 GLY A N 1
ATOM 661 C CA . GLY A 1 91 ? -4.582 24.203 10.859 1 97.44 91 GLY A CA 1
ATOM 662 C C . GLY A 1 91 ? -5.789 23.281 10.773 1 97.44 91 GLY A C 1
ATOM 663 O O . GLY A 1 91 ? -5.766 22.281 10.055 1 97.44 91 GLY A O 1
ATOM 664 N N . THR A 1 92 ? -6.777 23.625 11.602 1 98.31 92 THR A N 1
ATOM 665 C CA . THR A 1 92 ? -7.992 22.828 11.688 1 98.31 92 THR A CA 1
ATOM 666 C C . THR A 1 92 ? -9.227 23.672 11.391 1 98.31 92 THR A C 1
ATOM 668 O O . THR A 1 92 ? -9.367 24.781 11.922 1 98.31 92 THR A O 1
ATOM 671 N N . LEU A 1 93 ? -10.008 23.203 10.508 1 98.81 93 LEU A N 1
ATOM 672 C CA . LEU A 1 93 ? -11.352 23.734 10.352 1 98.81 93 LEU A CA 1
ATOM 673 C C . LEU A 1 93 ? -12.375 22.859 11.062 1 98.81 93 LEU A C 1
ATOM 675 O O . LEU A 1 93 ? -12.336 21.641 10.945 1 98.81 93 LEU A O 1
ATOM 679 N N . LEU A 1 94 ? -13.266 23.469 11.805 1 98.56 94 LEU A N 1
ATOM 680 C CA . LEU A 1 94 ? -14.297 22.781 12.578 1 98.56 94 LEU A CA 1
ATOM 681 C C . LEU A 1 94 ? -15.688 23.297 12.219 1 98.56 94 LEU A C 1
ATOM 683 O O . LEU A 1 94 ? -15.969 24.484 12.375 1 98.56 94 LEU A O 1
ATOM 687 N N . ALA A 1 95 ? -16.562 22.422 11.734 1 98.75 95 ALA A N 1
ATOM 688 C CA . ALA A 1 95 ? -17.938 22.828 11.453 1 98.75 95 ALA A CA 1
ATOM 689 C C . ALA A 1 95 ? -18.672 23.156 12.742 1 98.75 95 ALA A C 1
ATOM 691 O O . ALA A 1 95 ? -18.578 22.438 13.734 1 98.75 95 ALA A O 1
ATOM 692 N N . SER A 1 96 ? -19.422 24.281 12.672 1 98.38 96 SER A N 1
ATOM 693 C CA . SER A 1 96 ? -20.281 24.625 13.812 1 98.38 96 SER A CA 1
ATOM 694 C C . SER A 1 96 ? -21.516 23.734 13.867 1 98.38 96 SER A C 1
ATOM 696 O O . SER A 1 96 ? -21.766 22.969 12.945 1 98.38 96 SER A O 1
ATOM 698 N N . ASP A 1 97 ? -22.266 23.922 14.953 1 97.38 97 ASP A N 1
ATOM 699 C CA . ASP A 1 97 ? -23.469 23.109 15.148 1 97.38 97 ASP A CA 1
ATOM 700 C C . ASP A 1 97 ? -24.547 23.484 14.141 1 97.38 97 ASP A C 1
ATOM 702 O O . ASP A 1 97 ? -25.484 22.719 13.906 1 97.38 97 ASP A O 1
ATOM 706 N N . ASP A 1 98 ? -24.375 24.672 13.594 1 96.94 98 ASP A N 1
ATOM 707 C CA . ASP A 1 98 ? -25.391 25.141 12.641 1 96.94 98 ASP A CA 1
ATOM 708 C C . ASP A 1 98 ? -24.875 25.078 11.211 1 96.94 98 ASP A C 1
ATOM 710 O O . ASP A 1 98 ? -25.484 25.641 10.297 1 96.94 98 ASP A O 1
ATOM 714 N N . PHE A 1 99 ? -23.672 24.469 11.078 1 98.44 99 PHE A N 1
ATOM 715 C CA . PHE A 1 99 ? -23.141 24.281 9.727 1 98.44 99 PHE A CA 1
ATOM 716 C C . PHE A 1 99 ? -24.141 23.531 8.852 1 98.44 99 PHE A C 1
ATOM 718 O O . PHE A 1 99 ? -24.75 22.562 9.297 1 98.44 99 PHE A O 1
ATOM 725 N N . PRO A 1 100 ? -24.297 23.906 7.555 1 98.06 100 PRO A N 1
ATOM 726 C CA . PRO A 1 100 ? -25.266 23.234 6.676 1 98.06 100 PRO A CA 1
ATOM 727 C C . PRO A 1 100 ? -24.984 21.75 6.512 1 98.06 100 PRO A C 1
ATOM 729 O O . PRO A 1 100 ? -23.828 21.359 6.363 1 98.06 100 PRO A O 1
ATOM 732 N N . THR A 1 101 ? -26 20.969 6.453 1 97.56 101 THR A N 1
ATOM 733 C CA . THR A 1 101 ? -25.844 19.516 6.414 1 97.56 101 THR A CA 1
ATOM 734 C C . THR A 1 101 ? -25.531 19.031 5 1 97.56 101 THR A C 1
ATOM 736 O O . THR A 1 101 ? -25.141 17.891 4.797 1 97.56 101 THR A O 1
ATOM 739 N N . ASP A 1 102 ? -25.656 19.906 4.051 1 96.38 102 ASP A N 1
ATOM 740 C CA . ASP A 1 102 ? -25.344 19.562 2.672 1 96.38 102 ASP A CA 1
ATOM 741 C C . ASP A 1 102 ? -24.125 20.328 2.17 1 96.38 102 ASP A C 1
ATOM 743 O O . ASP A 1 102 ? -23.828 20.328 0.973 1 96.38 102 ASP A O 1
ATOM 747 N N . GLY A 1 103 ? -23.484 21.031 3.018 1 97.88 103 GLY A N 1
ATOM 748 C CA . GLY A 1 103 ? -22.312 21.797 2.652 1 97.88 103 GLY A CA 1
ATOM 749 C C . GLY A 1 103 ? -21.016 21.047 2.861 1 97.88 103 GLY A C 1
ATOM 750 O O . GLY A 1 103 ? -21.016 19.922 3.352 1 97.88 103 GLY A O 1
ATOM 751 N N . TYR A 1 104 ? -19.938 21.656 2.414 1 98.62 104 TYR A N 1
ATOM 752 C CA . TYR A 1 104 ? -18.578 21.172 2.623 1 98.62 104 TYR A CA 1
ATOM 753 C C . TYR A 1 104 ? -17.703 22.234 3.279 1 98.62 104 TYR A C 1
ATOM 755 O O . TYR A 1 104 ? -17.844 23.438 2.986 1 98.62 104 TYR A O 1
ATOM 763 N N . LEU A 1 105 ? -16.797 21.859 4.184 1 98.88 105 LEU A N 1
ATOM 764 C CA . LEU A 1 105 ? -15.945 22.828 4.859 1 98.88 105 LEU A CA 1
ATOM 765 C C . LEU A 1 105 ? -15.148 23.641 3.846 1 98.88 105 LEU A C 1
ATOM 767 O O . LEU A 1 105 ? -15.055 24.875 3.967 1 98.88 105 LEU A O 1
ATOM 771 N N . ILE A 1 106 ? -14.523 22.984 2.869 1 98.75 106 ILE A N 1
ATOM 772 C CA . ILE A 1 106 ? -13.883 23.641 1.735 1 98.75 106 ILE A CA 1
ATOM 773 C C . ILE A 1 106 ? -14.633 23.297 0.451 1 98.75 106 ILE A C 1
ATOM 775 O O . ILE A 1 106 ? -14.75 22.125 0.082 1 98.75 106 ILE A O 1
ATOM 779 N N . ASP A 1 107 ? -15.117 24.297 -0.187 1 97.56 107 ASP A N 1
ATOM 780 C CA . ASP A 1 107 ? -16 24.125 -1.333 1 97.56 107 ASP A CA 1
ATOM 781 C C . ASP A 1 107 ? -15.445 24.812 -2.574 1 97.56 107 ASP A C 1
ATOM 783 O O . ASP A 1 107 ? -15.469 26.047 -2.674 1 97.56 107 ASP A O 1
ATOM 787 N N . LEU A 1 108 ? -15.016 24.031 -3.545 1 96.56 108 LEU A N 1
ATOM 788 C CA . LEU A 1 108 ? -14.461 24.578 -4.781 1 96.56 108 LEU A CA 1
ATOM 789 C C . LEU A 1 108 ? -15.523 24.641 -5.875 1 96.56 108 LEU A C 1
ATOM 791 O O . LEU A 1 108 ? -15.227 24.406 -7.047 1 96.56 108 LEU A O 1
ATOM 795 N N . SER A 1 109 ? -16.703 24.797 -5.512 1 92.44 109 SER A N 1
ATOM 796 C CA . SER A 1 109 ? -17.75 25.078 -6.504 1 92.44 109 SER A CA 1
ATOM 797 C C . SER A 1 109 ? -17.75 26.547 -6.91 1 92.44 109 SER A C 1
ATOM 799 O O . SER A 1 109 ? -17.266 27.391 -6.168 1 92.44 109 SER A O 1
ATOM 801 N N . SER A 1 110 ? -18.078 26.703 -8.156 1 85.81 110 SER A N 1
ATOM 802 C CA . SER A 1 110 ? -18.203 28.078 -8.641 1 85.81 110 SER A CA 1
ATOM 803 C C . SER A 1 110 ? -19.531 28.312 -9.336 1 85.81 110 SER A C 1
ATOM 805 O O . SER A 1 110 ? -20.047 27.422 -10.023 1 85.81 110 SER A O 1
ATOM 807 N N . SER A 1 111 ? -20.219 29.438 -9.016 1 72.88 111 SER A N 1
ATOM 808 C CA . SER A 1 111 ? -21.484 29.781 -9.641 1 72.88 111 SER A CA 1
ATOM 809 C C . SER A 1 111 ? -21.281 30.391 -11.023 1 72.88 111 SER A C 1
ATOM 811 O O . SER A 1 111 ? -22.203 30.406 -11.844 1 72.88 111 SER A O 1
ATOM 813 N N . SER A 1 112 ? -20.156 30.953 -11.391 1 67.5 112 SER A N 1
ATOM 814 C CA . SER A 1 112 ? -19.969 31.656 -12.656 1 67.5 112 SER A CA 1
ATOM 815 C C . SER A 1 112 ? -18.562 31.469 -13.211 1 67.5 112 SER A C 1
ATOM 817 O O . SER A 1 112 ? -17.578 31.812 -12.555 1 67.5 112 SER A O 1
ATOM 819 N N . SER A 1 113 ? -18.312 30.281 -13.75 1 63.44 113 SER A N 1
ATOM 820 C CA . SER A 1 113 ? -16.969 30.219 -14.305 1 63.44 113 SER A CA 1
ATOM 821 C C . SER A 1 113 ? -16.969 30.516 -15.797 1 63.44 113 SER A C 1
ATOM 823 O O . SER A 1 113 ? -17.828 30.016 -16.531 1 63.44 113 SER A O 1
ATOM 825 N N . SER A 1 114 ? -16.25 31.516 -16.094 1 65.62 114 SER A N 1
ATOM 826 C CA . SER A 1 114 ? -16.094 31.797 -17.516 1 65.62 114 SER A CA 1
ATOM 827 C C . SER A 1 114 ? -15.188 30.766 -18.188 1 65.62 114 SER A C 1
ATOM 829 O O . SER A 1 114 ? -15.133 30.688 -19.422 1 65.62 114 SER A O 1
ATOM 831 N N . SER A 1 115 ? -14.57 29.969 -17.438 1 74.25 115 SER A N 1
ATOM 832 C CA . SER A 1 115 ? -13.641 28.969 -17.969 1 74.25 115 SER A CA 1
ATOM 833 C C . SER A 1 115 ? -14.258 27.578 -17.953 1 74.25 115 SER A C 1
ATOM 835 O O . SER A 1 115 ? -15.312 27.359 -17.359 1 74.25 115 SER A O 1
ATOM 837 N N . SER A 1 116 ? -13.633 26.75 -18.781 1 87.38 116 SER A N 1
ATOM 838 C CA . SER A 1 116 ? -14.062 25.359 -18.859 1 87.38 116 SER A CA 1
ATOM 839 C C . SER A 1 116 ? -13.945 24.672 -17.516 1 87.38 116 SER A C 1
ATOM 841 O O . SER A 1 116 ? -14.609 23.656 -17.266 1 87.38 116 SER A O 1
ATOM 843 N N . TYR A 1 117 ? -13.125 25.266 -16.703 1 93.12 117 TYR A N 1
ATOM 844 C CA . TYR A 1 117 ? -12.906 24.734 -15.367 1 93.12 117 TYR A CA 1
ATOM 845 C C . TYR A 1 117 ? -12.992 25.844 -14.32 1 93.12 117 TYR A C 1
ATOM 847 O O . TYR A 1 117 ? -12.75 27.016 -14.625 1 93.12 117 TYR A O 1
ATOM 855 N N . ASN A 1 118 ? -13.336 25.484 -13.141 1 94.62 118 ASN A N 1
ATOM 856 C CA . ASN A 1 118 ? -13.508 26.469 -12.078 1 94.62 118 ASN A CA 1
ATOM 857 C C . ASN A 1 118 ? -12.164 26.938 -11.531 1 94.62 118 ASN A C 1
ATOM 859 O O . ASN A 1 118 ? -11.922 28.141 -11.438 1 94.62 118 ASN A O 1
ATOM 863 N N . TYR A 1 119 ? -11.312 26.016 -11.188 1 96.25 119 TYR A N 1
ATOM 864 C CA . TYR A 1 119 ? -10.016 26.312 -10.578 1 96.25 119 TYR A CA 1
ATOM 865 C C . TYR A 1 119 ? -8.953 25.344 -11.078 1 96.25 119 TYR A C 1
ATOM 867 O O . TYR A 1 119 ? -9.273 24.281 -11.633 1 96.25 119 TYR A O 1
ATOM 875 N N . GLU A 1 120 ? -7.707 25.797 -10.984 1 96.81 120 GLU A N 1
ATOM 876 C CA . GLU A 1 120 ? -6.594 24.953 -11.414 1 96.81 120 GLU A CA 1
ATOM 877 C C . GLU A 1 120 ? -5.406 25.078 -10.461 1 96.81 120 GLU A C 1
ATOM 879 O O . GLU A 1 120 ? -5.051 26.188 -10.047 1 96.81 120 GLU A O 1
ATOM 884 N N . TYR A 1 121 ? -4.809 23.969 -10.086 1 98.19 121 TYR A N 1
ATOM 885 C CA . TYR A 1 121 ? -3.615 23.875 -9.25 1 98.19 121 TYR A CA 1
ATOM 886 C C . TYR A 1 121 ? -3.885 24.438 -7.855 1 98.19 121 TYR A C 1
ATOM 888 O O . TYR A 1 121 ? -3.162 25.312 -7.379 1 98.19 121 TYR A O 1
ATOM 896 N N . ILE A 1 122 ? -4.938 23.984 -7.277 1 98.38 122 ILE A N 1
ATOM 897 C CA . ILE A 1 122 ? -5.258 24.25 -5.879 1 98.38 122 ILE A CA 1
ATOM 898 C C . ILE A 1 122 ? -4.617 23.188 -4.992 1 98.38 122 ILE A C 1
ATOM 900 O O . ILE A 1 122 ? -4.688 22 -5.297 1 98.38 122 ILE A O 1
ATOM 904 N N . THR A 1 123 ? -3.926 23.641 -3.9 1 98.81 123 THR A N 1
ATOM 905 C CA . THR A 1 123 ? -3.301 22.719 -2.959 1 98.81 123 THR A CA 1
ATOM 906 C C . THR A 1 123 ? -3.902 22.891 -1.565 1 98.81 123 THR A C 1
ATOM 908 O O . THR A 1 123 ? -3.896 23.984 -1.004 1 98.81 123 THR A O 1
ATOM 911 N N . LEU A 1 124 ? -4.512 21.859 -1.052 1 98.88 124 LEU A N 1
ATOM 912 C CA . LEU A 1 124 ? -4.945 21.734 0.336 1 98.88 124 LEU A CA 1
ATOM 913 C C . LEU A 1 124 ? -4.035 20.797 1.108 1 98.88 124 LEU A C 1
ATOM 915 O O . LEU A 1 124 ? -4.016 19.594 0.84 1 98.88 124 LEU A O 1
ATOM 919 N N . LYS A 1 125 ? -3.293 21.375 2.057 1 98.25 125 LYS A N 1
ATOM 920 C CA . LYS A 1 125 ? -2.203 20.594 2.625 1 98.25 125 LYS A CA 1
ATOM 921 C C . LYS A 1 125 ? -2.072 20.828 4.125 1 98.25 125 LYS A C 1
ATOM 923 O O . LYS A 1 125 ? -2.246 21.969 4.594 1 98.25 125 LYS A O 1
ATOM 928 N N . ASP A 1 126 ? -1.784 19.734 4.941 1 98.25 126 ASP A N 1
ATOM 929 C CA . ASP A 1 126 ? -1.51 19.812 6.375 1 98.25 126 ASP A CA 1
ATOM 930 C C . ASP A 1 126 ? -2.701 20.391 7.129 1 98.25 126 ASP A C 1
ATOM 932 O O . ASP A 1 126 ? -2.537 21.281 7.961 1 98.25 126 ASP A O 1
ATOM 936 N N . LEU A 1 127 ? -3.887 19.844 6.777 1 98.69 127 LEU A N 1
ATOM 937 C CA . LEU A 1 127 ? -5.117 20.328 7.379 1 98.69 127 LEU A CA 1
ATOM 938 C C . LEU A 1 127 ? -5.848 19.219 8.117 1 98.69 127 LEU A C 1
ATOM 940 O O . LEU A 1 127 ? -5.789 18.062 7.715 1 98.69 127 LEU A O 1
ATOM 944 N N . MET A 1 128 ? -6.453 19.547 9.141 1 98.75 128 MET A N 1
ATOM 945 C CA . MET A 1 128 ? -7.527 18.719 9.672 1 98.75 128 MET A CA 1
ATOM 946 C C . MET A 1 128 ? -8.891 19.359 9.422 1 98.75 128 MET A C 1
ATOM 948 O O . MET A 1 128 ? -9.062 20.562 9.648 1 98.75 128 MET A O 1
ATOM 952 N N . LEU A 1 129 ? -9.789 18.609 8.898 1 98.94 129 LEU A N 1
ATOM 953 C CA . LEU A 1 129 ? -11.172 19.031 8.68 1 98.94 129 LEU A CA 1
ATOM 954 C C . LEU A 1 129 ? -12.133 18.188 9.523 1 98.94 129 LEU A C 1
ATOM 956 O O . LEU A 1 129 ? -12.312 17 9.273 1 98.94 129 LEU A O 1
ATOM 960 N N . ASP A 1 130 ? -12.68 18.766 10.531 1 98.75 130 ASP A N 1
ATOM 961 C CA . ASP A 1 130 ? -13.68 18.141 11.383 1 98.75 130 ASP A CA 1
ATOM 962 C C . ASP A 1 130 ? -15.086 18.609 11.016 1 98.75 130 ASP A C 1
ATOM 964 O O . ASP A 1 130 ? -15.492 19.703 11.375 1 98.75 130 ASP A O 1
ATOM 968 N N . CYS A 1 131 ? -15.852 17.719 10.484 1 98.69 131 CYS A N 1
ATOM 969 C CA . CYS A 1 131 ? -17.141 18.094 9.922 1 98.69 131 CYS A CA 1
ATOM 970 C C . CYS A 1 131 ? -18.219 18.094 10.992 1 98.69 131 CYS A C 1
ATOM 972 O O . CYS A 1 131 ? -19.375 18.469 10.727 1 98.69 131 CYS A O 1
ATOM 974 N N . ASN A 1 132 ? -17.922 17.656 12.133 1 97.94 132 ASN A N 1
ATOM 975 C CA . ASN A 1 132 ? -18.844 17.688 13.258 1 97.94 132 ASN A CA 1
ATOM 976 C C . ASN A 1 132 ? -20.156 16.984 12.922 1 97.94 132 ASN A C 1
ATOM 978 O O . ASN A 1 132 ? -21.234 17.438 13.305 1 97.94 132 ASN A O 1
ATOM 982 N N . TYR A 1 133 ? -19.984 15.961 12.109 1 96.31 133 TYR A N 1
ATOM 983 C CA . TYR A 1 133 ? -21.094 15.133 11.648 1 96.31 133 TYR A CA 1
ATOM 984 C C . TYR A 1 133 ? -22.125 15.977 10.906 1 96.31 133 TYR A C 1
ATOM 986 O O . TYR A 1 133 ? -23.344 15.734 11.016 1 96.31 133 TYR A O 1
ATOM 994 N N . ARG A 1 134 ? -21.594 17.047 10.266 1 95.25 134 ARG A N 1
ATOM 995 C CA . ARG A 1 134 ? -22.406 17.891 9.398 1 95.25 134 ARG A CA 1
ATOM 996 C C . ARG A 1 134 ? -21.828 17.938 7.984 1 95.25 134 ARG A C 1
ATOM 998 O O . ARG A 1 134 ? -20.672 18.328 7.797 1 95.25 134 ARG A O 1
ATOM 1005 N N . GLY A 1 135 ? -22.531 17.594 7.004 1 96.62 135 GLY A N 1
ATOM 1006 C CA . GLY A 1 135 ? -22.094 17.703 5.621 1 96.62 135 GLY A CA 1
ATOM 1007 C C . GLY A 1 135 ? -20.844 16.906 5.324 1 96.62 135 GLY A C 1
ATOM 1008 O O . GLY A 1 135 ? -20.75 15.727 5.672 1 96.62 135 GLY A O 1
ATOM 1009 N N . GLY A 1 136 ? -19.859 17.625 4.484 1 98.56 136 GLY A N 1
ATOM 1010 C CA . GLY A 1 136 ? -18.641 16.938 4.059 1 98.56 136 GLY A CA 1
ATOM 1011 C C . GLY A 1 136 ? -17.406 17.781 4.234 1 98.56 136 GLY A C 1
ATOM 1012 O O . GLY A 1 136 ? -17.469 18.906 4.766 1 98.56 136 GLY A O 1
ATOM 1013 N N . GLY A 1 137 ? -16.234 17.25 3.939 1 98.88 137 GLY A N 1
ATOM 1014 C CA . GLY A 1 137 ? -14.953 17.922 4.137 1 98.88 137 GLY A CA 1
ATOM 1015 C C . GLY A 1 137 ? -14.562 18.812 2.977 1 98.88 137 GLY A C 1
ATOM 1016 O O . GLY A 1 137 ? -14.617 20.047 3.088 1 98.88 137 GLY A O 1
ATOM 1017 N N . ILE A 1 138 ? -14.266 18.219 1.812 1 98.94 138 ILE A N 1
ATOM 1018 C CA . ILE A 1 138 ? -13.789 18.938 0.642 1 98.94 138 ILE A CA 1
ATOM 1019 C C . ILE A 1 138 ? -14.664 18.609 -0.564 1 98.94 138 ILE A C 1
ATOM 1021 O O . ILE A 1 138 ? -14.953 17.438 -0.819 1 98.94 138 ILE A O 1
ATOM 1025 N N . SER A 1 139 ? -15.109 19.578 -1.265 1 98.44 139 SER A N 1
ATOM 1026 C CA . SER A 1 139 ? -15.781 19.406 -2.549 1 98.44 139 SER A CA 1
ATOM 1027 C C . SER A 1 139 ? -14.969 20.016 -3.686 1 98.44 139 SER A C 1
ATOM 1029 O O . SER A 1 139 ? -14.758 21.234 -3.719 1 98.44 139 SER A O 1
ATOM 1031 N N . VAL A 1 140 ? -14.422 19.203 -4.559 1 98.19 140 VAL A N 1
ATOM 1032 C CA . VAL A 1 140 ? -13.695 19.625 -5.75 1 98.19 140 VAL A CA 1
ATOM 1033 C C . VAL A 1 140 ? -14.602 19.5 -6.973 1 98.19 140 VAL A C 1
ATOM 1035 O O . VAL A 1 140 ? -14.773 18.422 -7.527 1 98.19 140 VAL A O 1
ATOM 1038 N N . ILE A 1 141 ? -15.125 20.625 -7.434 1 96.81 141 ILE A N 1
ATOM 1039 C CA . ILE A 1 141 ? -16.109 20.609 -8.508 1 96.81 141 ILE A CA 1
ATOM 1040 C C . ILE A 1 141 ? -15.5 21.219 -9.773 1 96.81 141 ILE A C 1
ATOM 1042 O O . ILE A 1 141 ? -15.055 22.375 -9.758 1 96.81 141 ILE A O 1
ATOM 1046 N N . ASN A 1 142 ? -15.438 20.453 -10.844 1 95.69 142 ASN A N 1
ATOM 1047 C CA . ASN A 1 142 ? -15 20.875 -12.172 1 95.69 142 ASN A CA 1
ATOM 1048 C C . ASN A 1 142 ? -13.68 21.641 -12.102 1 95.69 142 ASN A C 1
ATOM 1050 O O . ASN A 1 142 ? -13.555 22.719 -12.688 1 95.69 142 ASN A O 1
ATOM 1054 N N . SER A 1 143 ? -12.734 21.172 -11.297 1 96.31 143 SER A N 1
ATOM 1055 C CA . SER A 1 143 ? -11.398 21.766 -11.164 1 96.31 143 SER A CA 1
ATOM 1056 C C . SER A 1 143 ? -10.336 20.875 -11.797 1 96.31 143 SER A C 1
ATOM 1058 O O . SER A 1 143 ? -10.586 19.703 -12.07 1 96.31 143 SER A O 1
ATOM 1060 N N . LEU A 1 144 ? -9.25 21.516 -12.141 1 96.19 144 LEU A N 1
ATOM 1061 C CA . LEU A 1 144 ? -8.156 20.812 -12.789 1 96.19 144 LEU A CA 1
ATOM 1062 C C . LEU A 1 144 ? -6.926 20.766 -11.891 1 96.19 144 LEU A C 1
ATOM 1064 O O . LEU A 1 144 ? -6.559 21.781 -11.289 1 96.19 144 LEU A O 1
ATOM 1068 N N . ARG A 1 145 ? -6.27 19.594 -11.789 1 98.25 145 ARG A N 1
ATOM 1069 C CA . ARG A 1 145 ? -4.965 19.469 -11.148 1 98.25 145 ARG A CA 1
ATOM 1070 C C . ARG A 1 145 ? -5.004 19.984 -9.719 1 98.25 145 ARG A C 1
ATOM 1072 O O . ARG A 1 145 ? -4.297 20.938 -9.375 1 98.25 145 ARG A O 1
ATOM 1079 N N . THR A 1 146 ? -5.84 19.375 -8.844 1 98.44 146 THR A N 1
ATOM 1080 C CA . THR A 1 146 ? -5.961 19.688 -7.422 1 98.44 146 THR A CA 1
ATOM 1081 C C . THR A 1 146 ? -5.172 18.688 -6.582 1 98.44 146 THR A C 1
ATOM 1083 O O . THR A 1 146 ? -5.195 17.484 -6.848 1 98.44 146 THR A O 1
ATOM 1086 N N . SER A 1 147 ? -4.402 19.234 -5.59 1 98.75 147 SER A N 1
ATOM 1087 C CA . SER A 1 147 ? -3.646 18.375 -4.684 1 98.75 147 SER A CA 1
ATOM 1088 C C . SER A 1 147 ? -4.207 18.438 -3.268 1 98.75 147 SER A C 1
ATOM 1090 O O . SER A 1 147 ? -4.34 19.516 -2.693 1 98.75 147 SER A O 1
ATOM 1092 N N . ILE A 1 148 ? -4.57 17.328 -2.729 1 98.88 148 ILE A N 1
ATOM 1093 C CA . ILE A 1 148 ? -4.93 17.156 -1.325 1 98.88 148 ILE A CA 1
ATOM 1094 C C . ILE A 1 148 ? -3.908 16.25 -0.635 1 98.88 148 ILE A C 1
ATOM 1096 O O . ILE A 1 148 ? -3.783 15.07 -0.971 1 98.88 148 ILE A O 1
ATOM 1100 N N . ASP A 1 149 ? -3.16 16.797 0.332 1 98.56 149 ASP A N 1
ATOM 1101 C CA . ASP A 1 149 ? -1.979 16.109 0.84 1 98.56 149 ASP A CA 1
ATOM 1102 C C . ASP A 1 149 ? -1.85 16.281 2.352 1 98.56 149 ASP A C 1
ATOM 1104 O O . ASP A 1 149 ? -1.773 17.406 2.85 1 98.56 149 ASP A O 1
ATOM 1108 N N . ASN A 1 150 ? -1.721 15.086 3.105 1 98.38 150 ASN A N 1
ATOM 1109 C CA . ASN A 1 150 ? -1.551 15.055 4.555 1 98.38 150 ASN A CA 1
ATOM 1110 C C . ASN A 1 150 ? -2.699 15.758 5.27 1 98.38 150 ASN A C 1
ATOM 1112 O O . ASN A 1 150 ? -2.473 16.641 6.098 1 98.38 150 ASN A O 1
ATOM 1116 N N . CYS A 1 151 ? -3.877 15.375 4.875 1 98.81 151 CYS A N 1
ATOM 1117 C CA . CYS A 1 151 ? -5.074 15.898 5.523 1 98.81 151 CYS A CA 1
ATOM 1118 C C . CYS A 1 151 ? -5.746 14.828 6.379 1 98.81 151 CYS A C 1
ATOM 1120 O O . CYS A 1 151 ? -5.652 13.633 6.074 1 98.81 151 CYS A O 1
ATOM 1122 N N . TYR A 1 152 ? -6.273 15.203 7.465 1 98.81 152 TYR A N 1
ATOM 1123 C CA . TYR A 1 152 ? -7.121 14.391 8.328 1 98.81 152 TYR A CA 1
ATOM 1124 C C . TYR A 1 152 ? -8.57 14.859 8.273 1 98.81 152 TYR A C 1
ATOM 1126 O O . TYR A 1 152 ? -8.883 15.969 8.703 1 98.81 152 TYR A O 1
ATOM 1134 N N . ILE A 1 153 ? -9.438 14.078 7.727 1 98.88 153 ILE A N 1
ATOM 1135 C CA . ILE A 1 153 ? -10.828 14.477 7.547 1 98.88 153 ILE A CA 1
ATOM 1136 C C . ILE A 1 153 ? -11.734 13.57 8.375 1 98.88 153 ILE A C 1
ATOM 1138 O O . ILE A 1 153 ? -11.773 12.352 8.156 1 98.88 153 ILE A O 1
ATOM 1142 N N . ALA A 1 154 ? -12.531 14.195 9.281 1 98 154 ALA A N 1
ATOM 1143 C CA . ALA A 1 154 ? -13.273 13.383 10.242 1 98 154 ALA A CA 1
ATOM 1144 C C . ALA A 1 154 ? -14.719 13.852 10.352 1 98 154 ALA A C 1
ATOM 1146 O O . ALA A 1 154 ? -15.047 14.977 9.977 1 98 154 ALA A O 1
ATOM 1147 N N . HIS A 1 155 ? -15.578 13 10.789 1 97.62 155 HIS A N 1
ATOM 1148 C CA . HIS A 1 155 ? -16.953 13.242 11.203 1 97.62 155 HIS A CA 1
ATOM 1149 C C . HIS A 1 155 ? -17.797 13.773 10.047 1 97.62 155 HIS A C 1
ATOM 1151 O O . HIS A 1 155 ? -18.656 14.641 10.242 1 97.62 155 HIS A O 1
ATOM 1157 N N . PHE A 1 156 ? -17.422 13.406 8.852 1 98.06 156 PHE A N 1
ATOM 1158 C CA . PHE A 1 156 ? -18.297 13.734 7.73 1 98.06 156 PHE A CA 1
ATOM 1159 C C . PHE A 1 156 ? -19.578 12.914 7.789 1 98.06 156 PHE A C 1
ATOM 1161 O O . PHE A 1 156 ? -19.578 11.766 8.234 1 98.06 156 PHE A O 1
ATOM 1168 N N . ASN A 1 157 ? -20.656 13.531 7.281 1 97.19 157 ASN A N 1
ATOM 1169 C CA . ASN A 1 157 ? -21.906 12.805 7.188 1 97.19 157 ASN A CA 1
ATOM 1170 C C . ASN A 1 157 ? -22.25 12.445 5.742 1 97.19 157 ASN A C 1
ATOM 1172 O O . ASN A 1 157 ? -23 11.5 5.488 1 97.19 157 ASN A O 1
ATOM 1176 N N . THR A 1 158 ? -21.797 13.203 4.824 1 97.69 158 THR A N 1
ATOM 1177 C CA . THR A 1 158 ? -22.031 12.945 3.406 1 97.69 158 THR A CA 1
ATOM 1178 C C . THR A 1 158 ? -20.766 12.375 2.752 1 97.69 158 THR A C 1
ATOM 1180 O O . THR A 1 158 ? -20.578 11.156 2.727 1 97.69 158 THR A O 1
ATOM 1183 N N . ASN A 1 159 ? -19.844 13.273 2.34 1 98.62 159 ASN A N 1
ATOM 1184 C CA . ASN A 1 159 ? -18.578 12.852 1.761 1 98.62 159 ASN A CA 1
ATOM 1185 C C . ASN A 1 159 ? -17.391 13.477 2.488 1 98.62 159 ASN A C 1
ATOM 1187 O O . ASN A 1 159 ? -17.406 14.672 2.805 1 98.62 159 ASN A O 1
ATOM 1191 N N . GLY A 1 160 ? -16.375 12.648 2.809 1 98.81 160 GLY A N 1
ATOM 1192 C CA . GLY A 1 160 ? -15.133 13.289 3.201 1 98.81 160 GLY A CA 1
ATOM 1193 C C . GLY A 1 160 ? -14.547 14.18 2.119 1 98.81 160 GLY A C 1
ATOM 1194 O O . GLY A 1 160 ? -14.32 15.367 2.344 1 98.81 160 GLY A O 1
ATOM 1195 N N . ILE A 1 161 ? -14.328 13.578 0.951 1 98.94 161 ILE A N 1
ATOM 1196 C CA . ILE A 1 161 ? -13.906 14.297 -0.247 1 98.94 161 ILE A CA 1
ATOM 1197 C C . ILE A 1 161 ? -14.82 13.93 -1.415 1 98.94 161 ILE A C 1
ATOM 1199 O O . ILE A 1 161 ? -15.023 12.75 -1.708 1 98.94 161 ILE A O 1
ATOM 1203 N N . LEU A 1 162 ? -15.359 14.883 -2.01 1 98.81 162 LEU A N 1
ATOM 1204 C CA . LEU A 1 162 ? -16.109 14.719 -3.248 1 98.81 162 LEU A CA 1
ATOM 1205 C C . LEU A 1 162 ? -15.367 15.336 -4.426 1 98.81 162 LEU A C 1
ATOM 1207 O O . LEU A 1 162 ? -14.969 16.5 -4.371 1 98.81 162 LEU A O 1
ATOM 1211 N N . VAL A 1 163 ? -15.094 14.586 -5.461 1 98.75 163 VAL A N 1
ATOM 1212 C CA . VAL A 1 163 ? -14.562 15.078 -6.727 1 98.75 163 VAL A CA 1
ATOM 1213 C C . VAL A 1 163 ? -15.594 14.875 -7.836 1 98.75 163 VAL A C 1
ATOM 1215 O O . VAL A 1 163 ? -15.984 13.742 -8.133 1 98.75 163 VAL A O 1
ATOM 1218 N N . GLN A 1 164 ? -16.047 15.891 -8.383 1 97.69 164 GLN A N 1
ATOM 1219 C CA . GLN A 1 164 ? -17.062 15.812 -9.414 1 97.69 164 GLN A CA 1
ATOM 1220 C C . GLN A 1 164 ? -16.656 16.594 -10.656 1 97.69 164 GLN A C 1
ATOM 1222 O O . GLN A 1 164 ? -16.312 17.781 -10.562 1 97.69 164 GLN A O 1
ATOM 1227 N N . LYS A 1 165 ? -16.688 15.961 -11.789 1 95.62 165 LYS A N 1
ATOM 1228 C CA . LYS A 1 165 ? -16.203 16.547 -13.039 1 95.62 165 LYS A CA 1
ATOM 1229 C C . LYS A 1 165 ? -14.758 17.016 -12.922 1 95.62 165 LYS A C 1
ATOM 1231 O O . LYS A 1 165 ? -14.039 16.578 -12.008 1 95.62 165 LYS A O 1
ATOM 1236 N N . GLY A 1 166 ? -14.227 17.672 -13.93 1 94.88 166 GLY A N 1
ATOM 1237 C CA . GLY A 1 166 ? -12.82 18.047 -13.922 1 94.88 166 GLY A CA 1
ATOM 1238 C C . GLY A 1 166 ? -11.898 16.859 -14.117 1 94.88 166 GLY A C 1
ATOM 1239 O O . GLY A 1 166 ? -12.289 15.836 -14.688 1 94.88 166 GLY A O 1
ATOM 1240 N N . HIS A 1 167 ? -10.594 17.047 -13.828 1 93.88 167 HIS A N 1
ATOM 1241 C CA . HIS A 1 167 ? -9.602 15.984 -13.984 1 93.88 167 HIS A CA 1
ATOM 1242 C C . HIS A 1 167 ? -8.406 16.219 -13.07 1 93.88 167 HIS A C 1
ATOM 1244 O O . HIS A 1 167 ? -8.133 17.344 -12.672 1 93.88 167 HIS A O 1
ATOM 1250 N N . GLU A 1 168 ? -7.805 15.055 -12.75 1 98 168 GLU A N 1
ATOM 1251 C CA . GLU A 1 168 ? -6.477 15.047 -12.141 1 98 168 GLU A CA 1
ATOM 1252 C C . GLU A 1 168 ? -6.508 15.633 -10.734 1 98 168 GLU A C 1
ATOM 1254 O O . GLU A 1 168 ? -5.707 16.516 -10.406 1 98 168 GLU A O 1
ATOM 1259 N N . THR A 1 169 ? -7.441 15.258 -9.898 1 98.69 169 THR A N 1
ATOM 1260 C CA . THR A 1 169 ? -7.359 15.438 -8.453 1 98.69 169 THR A CA 1
ATOM 1261 C C . THR A 1 169 ? -6.551 14.305 -7.816 1 98.69 169 THR A C 1
ATOM 1263 O O . THR A 1 169 ? -6.895 13.133 -7.957 1 98.69 169 THR A O 1
ATOM 1266 N N . TYR A 1 170 ? -5.449 14.703 -7.184 1 98.81 170 TYR A N 1
ATOM 1267 C CA . TYR A 1 170 ? -4.59 13.734 -6.516 1 98.81 170 TYR A CA 1
ATOM 1268 C C . TYR A 1 170 ? -4.719 13.836 -5 1 98.81 170 TYR A C 1
ATOM 1270 O O . TYR A 1 170 ? -4.402 14.875 -4.414 1 98.81 170 TYR A O 1
ATOM 1278 N N . ILE A 1 171 ? -5.301 12.805 -4.398 1 98.88 171 ILE A N 1
ATOM 1279 C CA . ILE A 1 171 ? -5.473 12.68 -2.955 1 98.88 171 ILE A CA 1
ATOM 1280 C C . ILE A 1 171 ? -4.414 11.734 -2.391 1 98.88 171 ILE A C 1
ATOM 1282 O O . ILE A 1 171 ? -4.344 10.57 -2.785 1 98.88 171 ILE A O 1
ATOM 1286 N N . ARG A 1 172 ? -3.564 12.234 -1.449 1 98.12 172 ARG A N 1
ATOM 1287 C CA . ARG A 1 172 ? -2.463 11.391 -1.013 1 98.12 172 ARG A CA 1
ATOM 1288 C C . ARG A 1 172 ? -2.16 11.602 0.467 1 98.12 172 ARG A C 1
ATOM 1290 O O . ARG A 1 172 ? -2.443 12.664 1.018 1 98.12 172 ARG A O 1
ATOM 1297 N N . ASN A 1 173 ? -1.576 10.617 1.104 1 97.38 173 ASN A N 1
ATOM 1298 C CA . ASN A 1 173 ? -1.047 10.703 2.461 1 97.38 173 ASN A CA 1
ATOM 1299 C C . ASN A 1 173 ? -2.049 11.344 3.414 1 97.38 173 ASN A C 1
ATOM 1301 O O . ASN A 1 173 ? -1.736 12.336 4.074 1 97.38 173 ASN A 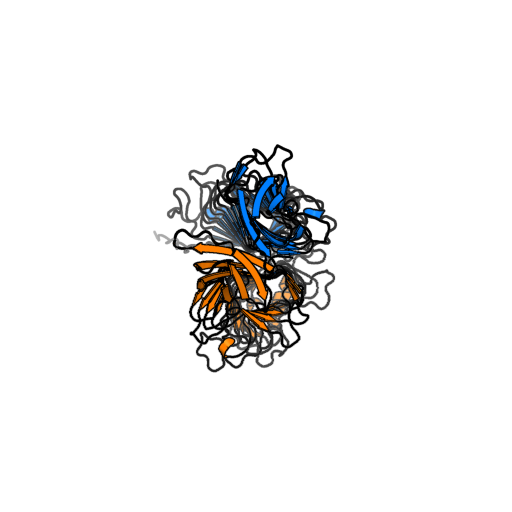O 1
ATOM 1305 N N . SER A 1 174 ? -3.248 10.75 3.404 1 98.62 174 SER A N 1
ATOM 1306 C CA . SER A 1 174 ? -4.328 11.352 4.176 1 98.62 174 SER A CA 1
ATOM 1307 C C . SER A 1 174 ? -5.121 10.297 4.941 1 98.62 174 SER A C 1
ATOM 1309 O O . SER A 1 174 ? -5.008 9.102 4.656 1 98.62 174 SER A O 1
ATOM 1311 N N . PHE A 1 175 ? -5.805 10.727 5.965 1 98.62 175 PHE A N 1
ATOM 1312 C CA . PHE A 1 175 ? -6.602 9.875 6.844 1 98.62 175 PHE A CA 1
ATOM 1313 C C . PHE A 1 175 ? -8.055 10.344 6.879 1 98.62 175 PHE A C 1
ATOM 1315 O O . PHE A 1 175 ? -8.328 11.516 7.125 1 98.62 175 PHE A O 1
ATOM 1322 N N . LEU A 1 176 ? -8.953 9.453 6.629 1 98.5 176 LEU A N 1
ATOM 1323 C CA . LEU A 1 176 ? -10.359 9.836 6.625 1 98.5 176 LEU A CA 1
ATOM 1324 C C . LEU A 1 176 ? -11.195 8.867 7.457 1 98.5 176 LEU A C 1
ATOM 1326 O O . LEU A 1 176 ? -10.961 7.656 7.422 1 98.5 176 LEU A O 1
ATOM 1330 N N . GLY A 1 177 ? -12.203 9.375 8.156 1 97.12 177 GLY A N 1
ATOM 1331 C CA . GLY A 1 177 ? -13.18 8.531 8.82 1 97.12 177 GLY A CA 1
ATOM 1332 C C . GLY A 1 177 ? -14.336 9.305 9.43 1 97.12 177 GLY A C 1
ATOM 1333 O O . GLY A 1 177 ? -14.125 10.359 10.031 1 97.12 177 GLY A O 1
ATOM 1334 N N . GLN A 1 178 ? -15.492 8.773 9.266 1 96.19 178 GLN A N 1
ATOM 1335 C CA . GLN A 1 178 ? -16.656 9.383 9.898 1 96.19 178 GLN A CA 1
ATOM 1336 C C . GLN A 1 178 ? -16.531 9.359 11.422 1 96.19 178 GLN A C 1
ATOM 1338 O O . GLN A 1 178 ? -16.844 10.344 12.094 1 96.19 178 GLN A O 1
ATOM 1343 N N . HIS A 1 179 ? -16.125 8.289 11.914 1 95.44 179 HIS A N 1
ATOM 1344 C CA . HIS A 1 179 ? -15.797 8.133 13.328 1 95.44 179 HIS A CA 1
ATOM 1345 C C . HIS A 1 179 ? -14.305 7.902 13.531 1 95.44 179 HIS A C 1
ATOM 1347 O O . HIS A 1 179 ? -13.711 7.023 12.898 1 95.44 179 HIS A O 1
ATOM 1353 N N . ILE A 1 180 ? -13.742 8.719 14.375 1 94.81 180 ILE A N 1
ATOM 1354 C CA . ILE A 1 180 ? -12.328 8.492 14.672 1 94.81 180 ILE A CA 1
ATOM 1355 C C . ILE A 1 180 ? -12.172 7.223 15.508 1 94.81 180 ILE A C 1
ATOM 1357 O O . ILE A 1 180 ? -12.594 7.184 16.672 1 94.81 180 ILE A O 1
ATOM 1361 N N . THR A 1 181 ? -11.578 6.176 14.82 1 92.69 181 THR A N 1
ATOM 1362 C CA . THR A 1 181 ? -11.5 4.871 15.469 1 92.69 181 THR A CA 1
ATOM 1363 C C . THR A 1 181 ? -10.281 4.094 14.977 1 92.69 181 THR A C 1
ATOM 1365 O O . THR A 1 181 ? -9.711 4.422 13.938 1 92.69 181 THR A O 1
ATOM 1368 N N . ALA A 1 182 ? -9.875 3.119 15.82 1 88.88 182 ALA A N 1
ATOM 1369 C CA . ALA A 1 182 ? -8.922 2.09 15.422 1 88.88 182 ALA A CA 1
ATOM 1370 C C . ALA A 1 182 ? -9.516 0.694 15.586 1 88.88 182 ALA A C 1
ATOM 1372 O O . ALA A 1 182 ? -8.781 -0.295 15.656 1 88.88 182 ALA A O 1
ATOM 1373 N N . GLY A 1 183 ? -10.844 0.589 15.695 1 79.75 183 GLY A N 1
ATOM 1374 C CA . GLY A 1 183 ? -11.516 -0.698 15.703 1 79.75 183 GLY A CA 1
ATOM 1375 C C . GLY A 1 183 ? -12.367 -0.917 16.938 1 79.75 183 GLY A C 1
ATOM 1376 O O . GLY A 1 183 ? -13.117 -1.896 17.016 1 79.75 183 GLY A O 1
ATOM 1377 N N . ALA A 1 184 ? -12.438 0.006 18 1 77.06 184 ALA A N 1
ATOM 1378 C CA . ALA A 1 184 ? -13.156 -0.302 19.234 1 77.06 184 ALA A CA 1
ATOM 1379 C C . ALA A 1 184 ? -14.141 0.809 19.594 1 77.06 184 ALA A C 1
ATOM 1381 O O . ALA A 1 184 ? -14.734 0.8 20.672 1 77.06 184 ALA A O 1
ATOM 1382 N N . ASN A 1 185 ? -14.344 1.677 18.625 1 81.06 185 ASN A N 1
ATOM 1383 C CA . ASN A 1 185 ? -15.297 2.744 18.906 1 81.06 185 ASN A CA 1
ATOM 1384 C C . ASN A 1 185 ? -16.734 2.238 18.875 1 81.06 185 ASN A C 1
ATOM 1386 O O . ASN A 1 185 ? -17.141 1.58 17.906 1 81.06 185 ASN A O 1
ATOM 1390 N N . PRO A 1 186 ? -17.5 2.496 19.906 1 80.56 186 PRO A N 1
ATOM 1391 C CA . PRO A 1 186 ? -18.891 2.012 19.938 1 80.56 186 PRO A CA 1
ATOM 1392 C C . PRO A 1 186 ? -19.734 2.578 18.797 1 80.56 186 PRO A C 1
ATOM 1394 O O . PRO A 1 186 ? -20.734 1.966 18.406 1 80.56 186 PRO A O 1
ATOM 1397 N N . GLY A 1 187 ? -19.406 3.77 18.312 1 82.25 187 GLY A N 1
ATOM 1398 C CA . GLY A 1 187 ? -20.188 4.402 17.25 1 82.25 187 GLY A CA 1
ATOM 1399 C C . GLY A 1 187 ? -19.75 3.99 15.859 1 82.25 187 GLY A C 1
ATOM 1400 O O . GLY A 1 187 ? -20.312 4.457 14.867 1 82.25 187 GLY A O 1
ATOM 1401 N N . GLU A 1 188 ? -18.906 3.053 15.812 1 83.56 188 GLU A N 1
ATOM 1402 C CA . GLU A 1 188 ? -18.297 2.717 14.531 1 83.56 188 GLU A CA 1
ATOM 1403 C C . GLU A 1 188 ? -19.328 2.184 13.539 1 83.56 188 GLU A C 1
ATOM 1405 O O . GLU A 1 188 ? -19.156 2.311 12.328 1 83.56 188 GLU A O 1
ATOM 1410 N N . ARG A 1 189 ? -20.375 1.655 14.031 1 87.88 189 ARG A N 1
ATOM 1411 C CA . ARG A 1 189 ? -21.375 1.049 13.164 1 87.88 189 ARG A CA 1
ATOM 1412 C C . ARG A 1 189 ? -22.344 2.098 12.641 1 87.88 189 ARG A C 1
ATOM 1414 O O . ARG A 1 189 ? -23.125 1.828 11.719 1 87.88 189 ARG A O 1
ATOM 1421 N N . ASN A 1 190 ? -22.297 3.197 13.289 1 88.62 190 ASN A N 1
ATOM 1422 C CA . ASN A 1 190 ? -23.203 4.27 12.875 1 88.62 190 ASN A CA 1
ATOM 1423 C C . ASN A 1 190 ? -22.578 5.125 11.773 1 88.62 190 ASN A C 1
ATOM 1425 O O . ASN A 1 190 ? -22.188 6.27 12.008 1 88.62 190 ASN A O 1
ATOM 1429 N N . PHE A 1 191 ? -22.516 4.555 10.586 1 89.12 191 PHE A N 1
ATOM 1430 C CA . PHE A 1 191 ? -21.906 5.289 9.477 1 89.12 191 PHE A CA 1
ATOM 1431 C C . PHE A 1 191 ? -22.969 5.613 8.414 1 89.12 191 PHE A C 1
ATOM 1433 O O . PHE A 1 191 ? -23.953 4.891 8.273 1 89.12 191 PHE A O 1
ATOM 1440 N N . SER A 1 192 ? -22.766 6.727 7.77 1 90.06 192 SER A N 1
ATOM 1441 C CA . SER A 1 192 ? -23.641 7.152 6.676 1 90.06 192 SER A CA 1
ATOM 1442 C C . SER A 1 192 ? -22.828 7.664 5.488 1 90.06 192 SER A C 1
ATOM 1444 O O . SER A 1 192 ? -23.281 7.617 4.348 1 90.06 192 SER A O 1
ATOM 1446 N N . GLY A 1 193 ? -21.656 8.133 5.699 1 94.81 193 GLY A N 1
ATOM 1447 C CA . GLY A 1 193 ? -20.953 8.906 4.695 1 94.81 193 GLY A CA 1
ATOM 1448 C C . GLY A 1 193 ? -20.047 8.055 3.824 1 94.81 193 GLY A C 1
ATOM 1449 O O . GLY A 1 193 ? -19.797 6.887 4.125 1 94.81 193 GLY A O 1
ATOM 1450 N N . THR A 1 194 ? -19.625 8.594 2.664 1 97.94 194 THR A N 1
ATOM 1451 C CA . THR A 1 194 ? -18.562 8.094 1.79 1 97.94 194 THR A CA 1
ATOM 1452 C C . THR A 1 194 ? -17.266 8.844 2.025 1 97.94 194 THR A C 1
ATOM 1454 O O . THR A 1 194 ? -17.234 10.078 1.992 1 97.94 194 THR A O 1
ATOM 1457 N N . ALA A 1 195 ? -16.203 8.148 2.303 1 98.62 195 ALA A N 1
ATOM 1458 C CA . ALA A 1 195 ? -14.961 8.852 2.615 1 98.62 195 ALA A CA 1
ATOM 1459 C C . ALA A 1 195 ? -14.438 9.617 1.397 1 98.62 195 ALA A C 1
ATOM 1461 O O . ALA A 1 195 ? -14.18 10.82 1.474 1 98.62 195 ALA A O 1
ATOM 1462 N N . ILE A 1 196 ? -14.32 8.945 0.275 1 98.94 196 ILE A N 1
ATOM 1463 C CA . ILE A 1 196 ? -13.922 9.578 -0.975 1 98.94 196 ILE A CA 1
ATOM 1464 C C . ILE A 1 196 ? -14.898 9.203 -2.084 1 98.94 196 ILE A C 1
ATOM 1466 O O . ILE A 1 196 ? -15.141 8.016 -2.332 1 98.94 196 ILE A O 1
ATOM 1470 N N . ASN A 1 197 ? -15.453 10.148 -2.717 1 98.81 197 ASN A N 1
ATOM 1471 C CA . ASN A 1 197 ? -16.391 9.969 -3.816 1 98.81 197 ASN A CA 1
ATOM 1472 C C . ASN A 1 197 ? -15.852 10.562 -5.117 1 98.81 197 ASN A C 1
ATOM 1474 O O . ASN A 1 197 ? -15.812 11.781 -5.285 1 98.81 197 ASN A O 1
ATOM 1478 N N . LEU A 1 198 ? -15.461 9.734 -6.066 1 98.75 198 LEU A N 1
ATOM 1479 C CA . LEU A 1 198 ? -14.914 10.148 -7.355 1 98.75 198 LEU A CA 1
ATOM 1480 C C . LEU A 1 198 ? -15.977 10.094 -8.445 1 98.75 198 LEU A C 1
ATOM 1482 O O . LEU A 1 198 ? -16.172 9.047 -9.07 1 98.75 198 LEU A O 1
ATOM 1486 N N . MET A 1 199 ? -16.578 11.188 -8.672 1 98.06 199 MET A N 1
ATOM 1487 C CA . MET A 1 199 ? -17.578 11.32 -9.734 1 98.06 199 MET A CA 1
ATOM 1488 C C . MET A 1 199 ? -16.969 12.016 -10.953 1 98.06 199 MET A C 1
ATOM 1490 O O . MET A 1 199 ? -17.594 12.898 -11.547 1 98.06 199 MET A O 1
ATOM 1494 N N . GLY A 1 200 ? -15.711 11.883 -11.211 1 96.44 200 GLY A N 1
ATOM 1495 C CA . GLY A 1 200 ? -14.945 12.383 -12.344 1 96.44 200 GLY A CA 1
ATOM 1496 C C . GLY A 1 200 ? -13.852 11.438 -12.797 1 96.44 200 GLY A C 1
ATOM 1497 O O . GLY A 1 200 ? -13.57 10.445 -12.125 1 96.44 200 GLY A O 1
ATOM 1498 N N . ASN A 1 201 ? -13.281 11.656 -13.961 1 97.19 201 ASN A N 1
ATOM 1499 C CA . ASN A 1 201 ? -12.266 10.773 -14.523 1 97.19 201 ASN A CA 1
ATOM 1500 C C . ASN A 1 201 ? -10.859 11.234 -14.18 1 97.19 201 ASN A C 1
ATOM 1502 O O . ASN A 1 201 ? -10.656 12.391 -13.805 1 97.19 201 ASN A O 1
ATOM 1506 N N . ASP A 1 202 ? -9.828 10.328 -14.297 1 98.19 202 ASP A N 1
ATOM 1507 C CA . ASP A 1 202 ? -8.398 10.617 -14.32 1 98.19 202 ASP A CA 1
ATOM 1508 C C . ASP A 1 202 ? -7.914 11.109 -12.953 1 98.19 202 ASP A C 1
ATOM 1510 O O . ASP A 1 202 ? -7.113 12.047 -12.875 1 98.19 202 ASP A O 1
ATOM 1514 N N . ASN A 1 203 ? -8.43 10.594 -11.82 1 98.69 203 ASN A N 1
ATOM 1515 C CA . ASN A 1 203 ? -7.973 10.93 -10.477 1 98.69 203 ASN A CA 1
ATOM 1516 C C . ASN A 1 203 ? -7.125 9.812 -9.875 1 98.69 203 ASN A C 1
ATOM 1518 O O . ASN A 1 203 ? -7.09 8.695 -10.398 1 98.69 203 ASN A O 1
ATOM 1522 N N . ALA A 1 204 ? -6.387 10.156 -8.875 1 98.75 204 ALA A N 1
ATOM 1523 C CA . ALA A 1 204 ? -5.574 9.164 -8.172 1 98.75 204 ALA A CA 1
ATOM 1524 C C . ALA A 1 204 ? -5.727 9.305 -6.66 1 98.75 204 ALA A C 1
ATOM 1526 O O . ALA A 1 204 ? -5.77 10.414 -6.133 1 98.75 204 ALA A O 1
ATOM 1527 N N . VAL A 1 205 ? -5.949 8.219 -5.988 1 98.81 205 VAL A N 1
ATOM 1528 C CA . VAL A 1 205 ? -5.898 8.102 -4.535 1 98.81 205 VAL A CA 1
ATOM 1529 C C . VAL A 1 205 ? -4.723 7.223 -4.121 1 98.81 205 VAL A C 1
ATOM 1531 O O . VAL A 1 205 ? -4.672 6.039 -4.473 1 98.81 205 VAL A O 1
ATOM 1534 N N . THR A 1 206 ? -3.748 7.816 -3.383 1 98.38 206 THR A N 1
ATOM 1535 C CA . THR A 1 206 ? -2.508 7.102 -3.096 1 98.38 206 THR A CA 1
AT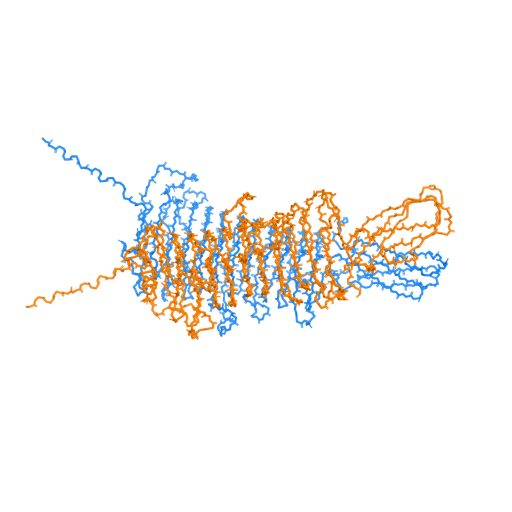OM 1536 C C . THR A 1 206 ? -2.154 7.207 -1.614 1 98.38 206 THR A C 1
ATOM 1538 O O . THR A 1 206 ? -2.074 8.312 -1.066 1 98.38 206 THR A O 1
ATOM 1541 N N . ASP A 1 207 ? -1.918 6.094 -0.911 1 97.38 207 ASP A N 1
ATOM 1542 C CA . ASP A 1 207 ? -1.456 6.047 0.473 1 97.38 207 ASP A CA 1
ATOM 1543 C C . ASP A 1 207 ? -2.432 6.766 1.401 1 97.38 207 ASP A C 1
ATOM 1545 O O . ASP A 1 207 ? -2.037 7.652 2.16 1 97.38 207 ASP A O 1
ATOM 1549 N N . VAL A 1 208 ? -3.617 6.34 1.274 1 98.5 208 VAL A N 1
ATOM 1550 C CA . VAL A 1 208 ? -4.684 6.902 2.094 1 98.5 208 VAL A CA 1
ATOM 1551 C C . VAL A 1 208 ? -5.238 5.832 3.031 1 98.5 208 VAL A C 1
ATOM 1553 O O . VAL A 1 208 ? -5.348 4.664 2.652 1 98.5 208 VAL A O 1
ATOM 1556 N N . VAL A 1 209 ? -5.516 6.227 4.277 1 98.56 209 VAL A N 1
ATOM 1557 C CA . VAL A 1 209 ? -6.18 5.344 5.23 1 98.56 209 VAL A CA 1
ATOM 1558 C C . VAL A 1 209 ? -7.637 5.77 5.402 1 98.56 209 VAL A C 1
ATOM 1560 O O . VAL A 1 209 ? -7.926 6.949 5.613 1 98.56 209 VAL A O 1
ATOM 1563 N N . ILE A 1 210 ? -8.5 4.852 5.281 1 97.94 210 ILE A N 1
ATOM 1564 C CA . ILE A 1 210 ? -9.914 5.062 5.559 1 97.94 210 ILE A CA 1
ATOM 1565 C C . ILE A 1 210 ? -10.359 4.152 6.703 1 97.94 210 ILE A C 1
ATOM 1567 O O . ILE A 1 210 ? -10.438 2.934 6.539 1 97.94 210 ILE A O 1
ATOM 1571 N N . PHE A 1 211 ? -10.734 4.758 7.84 1 96.31 211 PHE A N 1
ATOM 1572 C CA . PHE A 1 211 ? -10.914 3.928 9.023 1 96.31 211 PHE A CA 1
ATOM 1573 C C . PHE A 1 211 ? -12.383 3.857 9.414 1 96.31 211 PHE A C 1
ATOM 1575 O O . PHE A 1 211 ? -12.766 3.045 10.258 1 96.31 211 PHE A O 1
ATOM 1582 N N . SER A 1 212 ? -13.203 4.645 8.766 1 95.94 212 SER A N 1
ATOM 1583 C CA . SER A 1 212 ? -14.641 4.609 9.047 1 95.94 212 SER A CA 1
ATOM 1584 C C . SER A 1 212 ? -15.438 5.273 7.938 1 95.94 212 SER A C 1
ATOM 1586 O O . SER A 1 212 ? -15.164 6.418 7.566 1 95.94 212 SER A O 1
ATOM 1588 N N . ALA A 1 213 ? -16.406 4.625 7.414 1 96.44 213 ALA A N 1
ATOM 1589 C CA . ALA A 1 213 ? -17.328 5.113 6.395 1 96.44 213 ALA A CA 1
ATOM 1590 C C . ALA A 1 213 ? -18.297 4.016 5.961 1 96.44 213 ALA A C 1
ATOM 1592 O O . ALA A 1 213 ? -17.984 2.826 6.098 1 96.44 213 ALA A O 1
ATOM 1593 N N . ALA A 1 214 ? -19.438 4.426 5.477 1 96.69 214 ALA A N 1
ATOM 1594 C CA . ALA A 1 214 ? -20.312 3.438 4.844 1 96.69 214 ALA A CA 1
ATOM 1595 C C . ALA A 1 214 ? -19.672 2.883 3.572 1 96.69 214 ALA A C 1
ATOM 1597 O O . ALA A 1 214 ? -19.734 1.677 3.318 1 96.69 214 ALA A O 1
ATOM 1598 N N . ILE A 1 215 ? -19.219 3.723 2.777 1 97.75 215 ILE A N 1
ATOM 1599 C CA . ILE A 1 215 ? -18.422 3.381 1.607 1 97.75 215 ILE A CA 1
ATOM 1600 C C . ILE A 1 215 ? -17.062 4.055 1.703 1 97.75 215 ILE A C 1
ATOM 1602 O O . ILE A 1 215 ? -16.969 5.266 1.924 1 97.75 215 ILE A O 1
ATOM 1606 N N . GLY A 1 216 ? -15.984 3.275 1.62 1 98.31 216 GLY A N 1
ATOM 1607 C CA . GLY A 1 216 ? -14.664 3.879 1.63 1 98.31 216 GLY A CA 1
ATOM 1608 C C . GLY A 1 216 ? -14.406 4.773 0.433 1 98.31 216 GLY A C 1
ATOM 1609 O O . GLY A 1 216 ? -14.289 5.992 0.577 1 98.31 216 GLY A O 1
ATOM 1610 N N . ILE A 1 217 ? -14.375 4.176 -0.741 1 98.88 217 ILE A N 1
ATOM 1611 C CA . ILE A 1 217 ? -14.227 4.926 -1.982 1 98.88 217 ILE A CA 1
ATOM 1612 C C . ILE A 1 217 ? -15.328 4.531 -2.961 1 98.88 217 ILE A C 1
ATOM 1614 O O . ILE A 1 217 ? -15.5 3.35 -3.273 1 98.88 217 ILE A O 1
ATOM 1618 N N . MET A 1 218 ? -16.047 5.484 -3.363 1 98.62 218 MET A N 1
ATOM 1619 C CA . MET A 1 218 ? -17.016 5.32 -4.453 1 98.62 218 MET A CA 1
ATOM 1620 C C . MET A 1 218 ? -16.453 5.859 -5.762 1 98.62 218 MET A C 1
ATOM 1622 O O . MET A 1 218 ? -15.977 6.996 -5.816 1 98.62 218 MET A O 1
ATOM 1626 N N . VAL A 1 219 ? -16.453 5.047 -6.828 1 98.75 219 VAL A N 1
ATOM 1627 C CA . VAL A 1 219 ? -15.961 5.461 -8.133 1 98.75 219 VAL A CA 1
ATOM 1628 C C . VAL A 1 219 ? -17.094 5.406 -9.156 1 98.75 219 VAL A C 1
ATOM 1630 O O . VAL A 1 219 ? -17.672 4.344 -9.398 1 98.75 219 VAL A O 1
ATOM 1633 N N . SER A 1 220 ? -17.344 6.535 -9.734 1 98.25 220 SER A N 1
ATOM 1634 C CA . SER A 1 220 ? -18.359 6.574 -10.773 1 98.25 220 SER A CA 1
ATOM 1635 C C . SER A 1 220 ? -17.875 7.328 -12.008 1 98.25 220 SER A C 1
ATOM 1637 O O . SER A 1 220 ? -18.688 7.746 -12.844 1 98.25 220 SER A O 1
ATOM 1639 N N . GLY A 1 221 ? -16.609 7.68 -12.055 1 97.38 221 GLY A N 1
ATOM 1640 C CA . GLY A 1 221 ? -15.922 8.164 -13.242 1 97.38 221 GLY A CA 1
ATOM 1641 C C . GLY A 1 221 ? -14.789 7.266 -13.688 1 97.38 221 GLY A C 1
ATOM 1642 O O . GLY A 1 221 ? -14.25 6.5 -12.883 1 97.38 221 GLY A O 1
ATOM 1643 N N . GLN A 1 222 ? -14.383 7.324 -14.938 1 96.31 222 GLN A N 1
ATOM 1644 C CA . GLN A 1 222 ? -13.43 6.387 -15.523 1 96.31 222 GLN A CA 1
ATOM 1645 C C . GLN A 1 222 ? -12 6.855 -15.297 1 96.31 222 GLN A C 1
ATOM 1647 O O . GLN A 1 222 ? -11.766 8 -14.914 1 96.31 222 GLN A O 1
ATOM 1652 N N . GLY A 1 223 ? -11.062 5.957 -15.617 1 97.88 223 GLY A N 1
ATOM 1653 C CA . GLY A 1 223 ? -9.656 6.312 -15.727 1 97.88 223 GLY A CA 1
ATOM 1654 C C . GLY A 1 223 ? -9.008 6.613 -14.391 1 97.88 223 GLY A C 1
ATOM 1655 O O . GLY A 1 223 ? -8.016 7.344 -14.32 1 97.88 223 GLY A O 1
ATOM 1656 N N . ASN A 1 224 ? -9.57 6.094 -13.25 1 98.5 224 ASN A N 1
ATOM 1657 C CA . ASN A 1 224 ? -9.031 6.383 -11.93 1 98.5 224 ASN A CA 1
ATOM 1658 C C . ASN A 1 224 ? -8.086 5.281 -11.461 1 98.5 224 ASN A C 1
ATOM 1660 O O . ASN A 1 224 ? -8.133 4.156 -11.969 1 98.5 224 ASN A O 1
ATOM 1664 N N . THR A 1 225 ? -7.195 5.629 -10.578 1 98.69 225 THR A N 1
ATOM 1665 C CA . THR A 1 225 ? -6.301 4.66 -9.953 1 98.69 225 THR A CA 1
ATOM 1666 C C . THR A 1 225 ? -6.328 4.797 -8.438 1 98.69 225 THR A C 1
ATOM 1668 O O . THR A 1 225 ? -6.379 5.91 -7.906 1 98.69 225 THR A O 1
ATOM 1671 N N . ILE A 1 226 ? -6.453 3.689 -7.762 1 98.81 226 ILE A N 1
ATOM 1672 C CA . ILE A 1 226 ? -6.422 3.578 -6.309 1 98.81 226 ILE A CA 1
ATOM 1673 C C . ILE A 1 226 ? -5.242 2.705 -5.883 1 98.81 226 ILE A C 1
ATOM 1675 O O . ILE A 1 226 ? -5.207 1.511 -6.188 1 98.81 226 ILE A O 1
ATOM 1679 N N . SER A 1 227 ? -4.266 3.311 -5.211 1 98.62 227 SER A N 1
ATOM 1680 C CA . SER A 1 227 ? -3.047 2.58 -4.875 1 98.62 227 SER A CA 1
ATOM 1681 C C . SER A 1 227 ? -2.607 2.873 -3.445 1 98.62 227 SER A C 1
ATOM 1683 O O . SER A 1 227 ? -2.592 4.031 -3.018 1 98.62 227 SER A O 1
ATOM 1685 N N . GLY A 1 228 ? -2.229 1.819 -2.68 1 97.94 228 GLY A N 1
ATOM 1686 C CA . GLY A 1 228 ? -1.711 1.987 -1.331 1 97.94 228 GLY A CA 1
ATOM 1687 C C . GLY A 1 228 ? -2.771 2.414 -0.334 1 97.94 228 GLY A C 1
ATOM 1688 O O . GLY A 1 228 ? -2.457 3.012 0.697 1 97.94 228 GLY A O 1
ATOM 1689 N N . VAL A 1 229 ? -4.012 2.111 -0.663 1 98.56 229 VAL A N 1
ATOM 1690 C CA . VAL A 1 229 ? -5.098 2.504 0.232 1 98.56 229 VAL A CA 1
ATOM 1691 C C . VAL A 1 229 ? -5.332 1.41 1.271 1 98.56 229 VAL A C 1
ATOM 1693 O O . VAL A 1 229 ? -5.402 0.227 0.931 1 98.56 229 VAL A O 1
ATOM 1696 N N . HIS A 1 230 ? -5.273 1.763 2.523 1 98.38 230 HIS A N 1
ATOM 1697 C CA . HIS A 1 230 ? -5.664 0.899 3.633 1 98.38 230 HIS A CA 1
ATOM 1698 C C . HIS A 1 230 ? -7.066 1.238 4.129 1 98.38 230 HIS A C 1
ATOM 1700 O O . HIS A 1 230 ? -7.266 2.266 4.781 1 98.38 230 HIS A O 1
ATOM 1706 N N . CYS A 1 231 ? -7.941 0.397 3.785 1 96.81 231 CYS A N 1
ATOM 1707 C CA . CYS A 1 231 ? -9.344 0.607 4.148 1 96.81 231 CYS A CA 1
ATOM 1708 C C . CYS A 1 231 ? -9.789 -0.396 5.203 1 96.81 231 CYS A C 1
ATOM 1710 O O . CYS A 1 231 ? -9.664 -1.606 5.004 1 96.81 231 CYS A O 1
ATOM 1712 N N . TYR A 1 232 ? -10.289 0.107 6.391 1 93.62 232 TYR A N 1
ATOM 1713 C CA . TYR A 1 232 ? -10.789 -0.831 7.387 1 93.62 232 TYR A CA 1
ATOM 1714 C C . TYR A 1 232 ? -12.07 -0.305 8.031 1 93.62 232 TYR A C 1
ATOM 1716 O O . TYR A 1 232 ? -12.219 -0.35 9.258 1 93.62 232 TYR A O 1
ATOM 1724 N N . ASN A 1 233 ? -12.977 0.19 7.199 1 88.19 233 ASN A N 1
ATOM 1725 C CA . ASN A 1 233 ? -14.305 0.593 7.648 1 88.19 233 ASN A CA 1
ATOM 1726 C C . ASN A 1 233 ? -15.164 -0.615 8.016 1 88.19 233 ASN A C 1
ATOM 1728 O O . ASN A 1 233 ? -16.359 -0.474 8.281 1 88.19 233 ASN A O 1
ATOM 1732 N N . LYS A 1 234 ? -14.695 -1.883 7.973 1 82.75 234 LYS A N 1
ATOM 1733 C CA . LYS A 1 234 ? -15.172 -3.158 8.5 1 82.75 234 LYS A CA 1
ATOM 1734 C C . LYS A 1 234 ? -16.547 -3.508 7.949 1 82.75 234 LYS A C 1
ATOM 1736 O O . LYS A 1 234 ? -17.453 -3.893 8.703 1 82.75 234 LYS A O 1
ATOM 1741 N N . ALA A 1 235 ? -16.625 -3.379 6.707 1 79.31 235 ALA A N 1
ATOM 1742 C CA . ALA A 1 235 ? -17.891 -3.594 6.008 1 79.31 235 ALA A CA 1
ATOM 1743 C C . ALA A 1 235 ? -18.344 -5.047 6.125 1 79.31 235 ALA A C 1
ATOM 1745 O O . ALA A 1 235 ? -19.531 -5.332 6.121 1 79.31 235 ALA A O 1
ATOM 1746 N N . THR A 1 236 ? -17.469 -5.918 6.289 1 76 236 THR A N 1
ATOM 1747 C CA . THR A 1 236 ? -17.828 -7.328 6.379 1 76 236 THR A CA 1
ATOM 1748 C C . THR A 1 236 ? -18.656 -7.598 7.633 1 76 236 THR A C 1
ATOM 1750 O O . THR A 1 236 ? -19.516 -8.484 7.637 1 76 236 THR A O 1
ATOM 1753 N N . GLY A 1 237 ? -18.312 -6.793 8.578 1 76.44 237 GLY A N 1
ATOM 1754 C CA . GLY A 1 237 ? -19.031 -6.973 9.828 1 76.44 237 GLY A CA 1
ATOM 1755 C C . GLY A 1 237 ? -20.125 -5.941 10.031 1 76.44 237 GLY A C 1
ATOM 1756 O O . GLY A 1 237 ? -21.125 -6.211 10.703 1 76.44 237 GLY A O 1
ATOM 1757 N N . PHE A 1 238 ? -19.938 -4.789 9.469 1 81.88 238 PHE A N 1
ATOM 1758 C CA . PHE A 1 238 ? -20.812 -3.664 9.797 1 81.88 238 PHE A CA 1
ATOM 1759 C C . PHE A 1 238 ? -21.781 -3.383 8.664 1 81.88 238 PHE A C 1
ATOM 1761 O O . PHE A 1 238 ? -22.797 -2.699 8.859 1 81.88 238 PHE A O 1
ATOM 1768 N N . GLY A 1 239 ? -21.641 -3.939 7.613 1 83.06 239 GLY A N 1
ATOM 1769 C CA . GLY A 1 239 ? -22.312 -3.443 6.426 1 83.06 239 GLY A CA 1
ATOM 1770 C C . GLY A 1 239 ? -21.578 -2.301 5.754 1 83.06 239 GLY A C 1
ATOM 1771 O O . GLY A 1 239 ? -20.75 -1.642 6.379 1 83.06 239 GLY A O 1
ATOM 1772 N N . GLY A 1 240 ? -21.703 -2.221 4.438 1 92.06 240 GLY A N 1
ATOM 1773 C CA . GLY A 1 240 ? -20.984 -1.229 3.654 1 92.06 240 GLY A CA 1
ATOM 1774 C C . GLY A 1 240 ? -20.031 -1.841 2.646 1 92.06 240 GLY A C 1
ATOM 1775 O O . GLY A 1 240 ? -20.188 -2.998 2.254 1 92.06 240 GLY A O 1
ATOM 1776 N N . THR A 1 241 ? -19.156 -0.978 2.252 1 96.25 241 THR A N 1
ATOM 1777 C CA . THR A 1 241 ? -18.234 -1.431 1.219 1 96.25 241 THR A CA 1
ATOM 1778 C C . THR A 1 241 ? -16.922 -0.651 1.284 1 96.25 241 THR A C 1
ATOM 1780 O O . THR A 1 241 ? -16.922 0.543 1.59 1 96.25 241 THR A O 1
ATOM 1783 N N . GLY A 1 242 ? -15.836 -1.361 1.114 1 97.94 242 GLY A N 1
ATOM 1784 C CA . GLY A 1 242 ? -14.555 -0.68 1.041 1 97.94 242 GLY A CA 1
ATOM 1785 C C . GLY A 1 242 ? -14.414 0.194 -0.191 1 97.94 242 GLY A C 1
ATOM 1786 O O . GLY A 1 242 ? -14.359 1.422 -0.084 1 97.94 242 GLY A O 1
ATOM 1787 N N . ILE A 1 243 ? -14.414 -0.432 -1.335 1 98.81 243 ILE A N 1
ATOM 1788 C CA . ILE A 1 243 ? -14.367 0.269 -2.613 1 98.81 243 ILE A CA 1
ATOM 1789 C C . ILE A 1 243 ? -15.539 -0.181 -3.486 1 98.81 243 ILE A C 1
ATOM 1791 O O . ILE A 1 243 ? -15.742 -1.38 -3.688 1 98.81 243 ILE A O 1
ATOM 1795 N N . TYR A 1 244 ? -16.266 0.742 -3.93 1 98.62 244 TYR A N 1
ATOM 1796 C CA . TYR A 1 244 ? -17.422 0.467 -4.781 1 98.62 244 TYR A CA 1
ATOM 1797 C C . TYR A 1 244 ? -17.234 1.08 -6.164 1 98.62 244 TYR A C 1
ATOM 1799 O O . TYR A 1 244 ? -17.125 2.301 -6.301 1 98.62 244 TYR A O 1
ATOM 1807 N N . LEU A 1 245 ? -17.156 0.252 -7.184 1 98.75 245 LEU A N 1
ATOM 1808 C CA . LEU A 1 245 ? -17.109 0.688 -8.57 1 98.75 245 LEU A CA 1
ATOM 1809 C C . LEU A 1 245 ? -18.484 0.664 -9.211 1 98.75 245 LEU A C 1
ATOM 1811 O O . LEU A 1 245 ? -18.938 -0.383 -9.672 1 98.75 245 LEU A O 1
ATOM 1815 N N . LYS A 1 246 ? -19.062 1.813 -9.297 1 98.12 246 LYS A N 1
ATOM 1816 C CA . LYS A 1 246 ? -20.422 1.95 -9.812 1 98.12 246 LYS A CA 1
ATOM 1817 C C . LYS A 1 246 ? -20.422 2.537 -11.227 1 98.12 246 LYS A C 1
ATOM 1819 O O . LYS A 1 246 ? -20.969 3.623 -11.453 1 98.12 246 LYS A O 1
ATOM 1824 N N . LEU A 1 247 ? -19.781 1.88 -12.117 1 96.75 247 LEU A N 1
ATOM 1825 C CA . LEU A 1 247 ? -19.641 2.256 -13.523 1 96.75 247 LEU A CA 1
ATOM 1826 C C . LEU A 1 247 ? -19.859 1.055 -14.438 1 96.75 247 LEU A C 1
ATOM 1828 O O . LEU A 1 247 ? -18.922 0.535 -15.031 1 96.75 247 LEU A O 1
ATOM 1832 N N . PRO A 1 248 ? -21.125 0.645 -14.586 1 96.38 248 PRO A N 1
ATOM 1833 C CA . PRO A 1 248 ? -21.375 -0.571 -15.359 1 96.38 248 PRO A CA 1
ATOM 1834 C C . PRO A 1 248 ? -20.922 -0.454 -16.812 1 96.38 248 PRO A C 1
ATOM 1836 O O . PRO A 1 248 ? -21.312 0.481 -17.516 1 96.38 248 PRO A O 1
ATOM 1839 N N . ASN A 1 249 ? -20.109 -1.349 -17.234 1 95.75 249 ASN A N 1
ATOM 1840 C CA . ASN A 1 249 ? -19.609 -1.585 -18.578 1 95.75 249 ASN A CA 1
ATOM 1841 C C . ASN A 1 249 ? -18.578 -0.534 -18.984 1 95.75 249 ASN A C 1
ATOM 1843 O O . ASN A 1 249 ? -18.297 -0.367 -20.172 1 95.75 249 ASN A O 1
ATOM 1847 N N . LEU A 1 250 ? -18.094 0.299 -18.047 1 96 250 LEU A N 1
ATOM 1848 C CA . LEU A 1 250 ? -17.078 1.308 -18.359 1 96 250 LEU A CA 1
ATOM 1849 C C . LEU A 1 250 ? -16.203 1.59 -17.141 1 96 250 LEU A C 1
ATOM 1851 O O . LEU A 1 250 ? -16.031 2.746 -16.75 1 96 250 LEU A O 1
ATOM 1855 N N . THR A 1 251 ? -15.75 0.555 -16.5 1 96.81 251 THR A N 1
ATOM 1856 C CA . THR A 1 251 ? -15.062 0.67 -15.219 1 96.81 251 THR A CA 1
ATOM 1857 C C . THR A 1 251 ? -13.711 1.366 -15.391 1 96.81 251 THR A C 1
ATOM 1859 O O . THR A 1 251 ? -13.469 2.414 -14.789 1 96.81 251 THR A O 1
ATOM 1862 N N . GLN A 1 252 ? -12.773 0.915 -16.281 1 97.81 252 GLN A N 1
ATOM 1863 C CA . GLN A 1 252 ? -11.461 1.452 -16.609 1 97.81 252 GLN A CA 1
ATOM 1864 C C . GLN A 1 252 ? -10.75 1.969 -15.359 1 97.81 252 GLN A C 1
ATOM 1866 O O . GLN A 1 252 ? -10.32 3.121 -15.32 1 97.81 252 GLN A O 1
ATOM 1871 N N . THR A 1 253 ? -10.648 1.163 -14.312 1 98.56 253 THR A N 1
ATOM 1872 C CA . THR A 1 253 ? -10.086 1.509 -13.016 1 98.56 253 THR A CA 1
ATOM 1873 C C . THR A 1 253 ? -9.055 0.473 -12.578 1 98.56 253 THR A C 1
ATOM 1875 O O . THR A 1 253 ? -9.203 -0.718 -12.852 1 98.56 253 THR A O 1
ATOM 1878 N N . ARG A 1 254 ? -8.016 0.91 -12.023 1 98.62 254 ARG A N 1
ATOM 1879 C CA . ARG A 1 254 ? -7 0.029 -11.453 1 98.62 254 ARG A CA 1
ATOM 1880 C C . ARG A 1 254 ? -6.914 0.197 -9.945 1 98.62 254 ARG A C 1
ATOM 1882 O O . ARG A 1 254 ? -6.832 1.32 -9.445 1 98.62 254 ARG A O 1
ATOM 1889 N N . ILE A 1 255 ? -6.953 -0.92 -9.211 1 98.81 255 ILE A N 1
ATOM 1890 C CA . ILE A 1 255 ? -6.766 -1.002 -7.766 1 98.81 255 ILE A CA 1
ATOM 1891 C C . ILE A 1 255 ? -5.531 -1.84 -7.453 1 98.81 255 ILE A C 1
ATOM 1893 O O . ILE A 1 255 ? -5.504 -3.045 -7.719 1 98.81 255 ILE A O 1
ATOM 1897 N N . LEU A 1 256 ? -4.508 -1.181 -6.898 1 98.19 256 LEU A N 1
ATOM 1898 C CA . LEU A 1 256 ? -3.225 -1.851 -6.73 1 98.19 256 LEU A CA 1
ATOM 1899 C C . LEU A 1 256 ? -2.678 -1.637 -5.324 1 98.19 256 LEU A C 1
ATOM 1901 O O . LEU A 1 256 ? -2.744 -0.527 -4.789 1 98.19 256 LEU A O 1
ATOM 1905 N N . ASN A 1 257 ? -2.146 -2.748 -4.742 1 98.25 257 ASN A N 1
ATOM 1906 C CA . ASN A 1 257 ? -1.406 -2.637 -3.488 1 98.25 257 ASN A CA 1
ATOM 1907 C C . ASN A 1 257 ? -2.27 -2.039 -2.379 1 98.25 257 ASN A C 1
ATOM 1909 O O . ASN A 1 257 ? -1.794 -1.224 -1.589 1 98.25 257 ASN A O 1
ATOM 1913 N N . CYS A 1 258 ? -3.516 -2.352 -2.443 1 98.75 258 CYS A N 1
ATOM 1914 C CA . CYS A 1 258 ? -4.402 -1.877 -1.389 1 98.75 258 CYS A CA 1
ATOM 1915 C C . CYS A 1 258 ? -4.539 -2.916 -0.281 1 98.75 258 CYS A C 1
ATOM 1917 O O . CYS A 1 258 ? -4.246 -4.094 -0.49 1 98.75 258 CYS A O 1
ATOM 1919 N N . TYR A 1 259 ? -4.738 -2.488 0.877 1 98.62 259 TYR A N 1
ATOM 1920 C CA . TYR A 1 259 ? -5 -3.318 2.047 1 98.62 259 TYR A CA 1
ATOM 1921 C C . TYR A 1 259 ? -6.445 -3.166 2.512 1 98.62 259 TYR A C 1
ATOM 1923 O O . TYR A 1 259 ? -6.805 -2.154 3.119 1 98.62 259 TYR A O 1
ATOM 1931 N N . LEU A 1 260 ? -7.277 -4.125 2.133 1 98.56 260 LEU A N 1
ATOM 1932 C CA . LEU A 1 260 ? -8.68 -4.172 2.518 1 98.56 260 LEU A CA 1
ATOM 1933 C C . LEU A 1 260 ? -8.875 -5.012 3.775 1 98.56 260 LEU A C 1
ATOM 1935 O O . LEU A 1 260 ? -8.953 -6.242 3.697 1 98.56 260 LEU A O 1
ATOM 1939 N N . ASP A 1 261 ? -8.953 -4.324 4.895 1 96.81 261 ASP A N 1
ATOM 1940 C CA . ASP A 1 261 ? -8.992 -4.914 6.23 1 96.81 261 ASP A CA 1
ATOM 1941 C C . ASP A 1 261 ? -10.43 -5.047 6.727 1 96.81 261 ASP A C 1
ATOM 1943 O O . ASP A 1 261 ? -11.023 -4.074 7.195 1 96.81 261 ASP A O 1
ATOM 1947 N N . TYR A 1 262 ? -11.039 -6.27 6.566 1 95.38 262 TYR A N 1
ATOM 1948 C CA . TYR A 1 262 ? -12.414 -6.605 6.922 1 95.38 262 TYR A CA 1
ATOM 1949 C C . TYR A 1 262 ? -13.406 -5.812 6.074 1 95.38 262 TYR A C 1
ATOM 1951 O O . TYR A 1 262 ? -14.461 -5.406 6.562 1 95.38 262 TYR A O 1
ATOM 1959 N N . THR A 1 263 ? -13.07 -5.508 4.895 1 96 263 THR A N 1
ATOM 1960 C CA . THR A 1 263 ? -13.914 -4.836 3.912 1 96 263 THR A CA 1
ATOM 1961 C C . THR A 1 263 ? -13.516 -5.234 2.494 1 96 263 THR A C 1
ATOM 1963 O O . THR A 1 263 ? -12.383 -5.668 2.26 1 96 263 THR A O 1
ATOM 1966 N N . GLY A 1 264 ? -14.43 -5.137 1.521 1 97.56 264 GLY A N 1
ATOM 1967 C CA . GLY A 1 264 ? -14.164 -5.664 0.191 1 97.56 264 GLY A CA 1
ATOM 1968 C C . GLY A 1 264 ? -14.453 -4.668 -0.914 1 97.56 264 GLY A C 1
ATOM 1969 O O . GLY A 1 264 ? -14.492 -3.459 -0.671 1 97.56 264 GLY A O 1
ATOM 1970 N N . ILE A 1 265 ? -14.461 -5.18 -2.084 1 98.69 265 ILE A N 1
ATOM 1971 C CA . ILE A 1 265 ? -14.688 -4.41 -3.303 1 98.69 265 ILE A CA 1
ATOM 1972 C C . ILE A 1 265 ? -15.953 -4.902 -3.998 1 98.69 265 ILE A C 1
ATOM 1974 O O . ILE A 1 265 ? -16.219 -6.109 -4.051 1 98.69 265 ILE A O 1
ATOM 1978 N N . VAL A 1 266 ? -16.703 -4.062 -4.461 1 98.44 266 VAL A N 1
ATOM 1979 C CA . VAL A 1 266 ? -17.844 -4.379 -5.309 1 98.44 266 VAL A CA 1
ATOM 1980 C C . VAL A 1 266 ? -17.703 -3.686 -6.66 1 98.44 266 VAL A C 1
ATOM 1982 O O . VAL A 1 266 ? -17.406 -2.49 -6.723 1 98.44 266 VAL A O 1
ATOM 1985 N N . ALA A 1 267 ? -17.891 -4.367 -7.73 1 98.81 267 ALA A N 1
ATOM 1986 C CA . ALA A 1 267 ? -17.812 -3.795 -9.07 1 98.81 267 ALA A CA 1
ATOM 1987 C C . ALA A 1 267 ? -19.047 -4.16 -9.898 1 98.81 267 ALA A C 1
ATOM 1989 O O . ALA A 1 267 ? -19.344 -5.34 -10.094 1 98.81 267 ALA A O 1
ATOM 1990 N N . GLU A 1 268 ? -19.719 -3.195 -10.406 1 98.69 268 GLU A N 1
ATOM 1991 C CA . GLU A 1 268 ? -20.891 -3.412 -11.242 1 98.69 268 GLU A CA 1
ATOM 1992 C C . GLU A 1 268 ? -20.516 -3.588 -12.711 1 98.69 268 GLU A C 1
ATOM 1994 O O . GLU A 1 268 ? -19.875 -2.711 -13.297 1 98.69 268 GLU A O 1
ATOM 1999 N N . ASP A 1 269 ? -20.938 -4.668 -13.367 1 98.69 269 ASP A N 1
ATOM 2000 C CA . ASP A 1 269 ? -20.656 -4.953 -14.766 1 98.69 269 ASP A CA 1
ATOM 2001 C C . ASP A 1 269 ? -19.234 -4.527 -15.133 1 98.69 269 ASP A C 1
ATOM 2003 O O . ASP A 1 269 ? -19.031 -3.707 -16.031 1 98.69 269 ASP A O 1
ATOM 2007 N N . PRO A 1 270 ? -18.312 -5.152 -14.445 1 98.5 270 PRO A N 1
ATOM 2008 C CA . PRO A 1 270 ? -16.953 -4.637 -14.641 1 98.5 270 PRO A CA 1
ATOM 2009 C C . PRO A 1 270 ? -16.453 -4.852 -16.062 1 98.5 270 PRO A C 1
ATOM 2011 O O . PRO A 1 270 ? -16.625 -5.934 -16.625 1 98.5 270 PRO A O 1
ATOM 2014 N N . ASN A 1 271 ? -15.906 -3.842 -16.656 1 98.38 271 ASN A N 1
ATOM 2015 C CA . ASN A 1 271 ? -15.258 -3.811 -17.969 1 98.38 271 ASN A CA 1
ATOM 2016 C C . ASN A 1 271 ? -13.953 -3.016 -17.922 1 98.38 271 ASN A C 1
ATOM 2018 O O . ASN A 1 271 ? -13.969 -1.794 -17.766 1 98.38 271 ASN A O 1
ATOM 2022 N N . GLN A 1 272 ? -12.766 -3.748 -18.047 1 98.19 272 GLN A N 1
ATOM 2023 C CA . GLN A 1 272 ? -11.422 -3.188 -17.953 1 98.19 272 GLN A CA 1
ATOM 2024 C C . GLN A 1 272 ? -11.102 -2.77 -16.516 1 98.19 272 GLN A C 1
ATOM 2026 O O . GLN A 1 272 ? -10.867 -1.591 -16.25 1 98.19 272 GLN A O 1
ATOM 2031 N N . LEU A 1 273 ? -10.984 -3.768 -15.609 1 98.69 273 LEU A N 1
ATOM 2032 C CA . LEU A 1 273 ? -10.719 -3.617 -14.188 1 98.69 273 LEU A CA 1
ATOM 2033 C C . LEU A 1 273 ? -9.523 -4.461 -13.766 1 98.69 273 LEU A C 1
ATOM 2035 O O . LEU A 1 273 ? -9.43 -5.637 -14.125 1 98.69 273 LEU A O 1
ATOM 2039 N N . THR A 1 274 ? -8.625 -3.873 -13.133 1 98.81 274 THR A N 1
ATOM 2040 C CA . THR A 1 274 ? -7.5 -4.605 -12.555 1 98.81 274 THR A CA 1
ATOM 2041 C C . THR A 1 274 ? -7.496 -4.473 -11.031 1 98.81 274 THR A C 1
ATOM 2043 O O . THR A 1 274 ? -7.59 -3.365 -10.5 1 98.81 274 THR A O 1
ATOM 2046 N N . ILE A 1 275 ? -7.484 -5.543 -10.281 1 98.88 275 ILE A N 1
ATOM 2047 C CA . ILE A 1 275 ? -7.25 -5.633 -8.844 1 98.88 275 ILE A CA 1
ATOM 2048 C C . ILE A 1 275 ? -6.055 -6.543 -8.57 1 98.88 275 ILE A C 1
ATOM 2050 O O . ILE A 1 275 ? -6.121 -7.754 -8.805 1 98.88 275 ILE A O 1
ATOM 2054 N N . THR A 1 276 ? -4.961 -5.93 -8.125 1 98.81 276 THR A N 1
ATOM 2055 C CA . THR A 1 276 ? -3.754 -6.746 -8.039 1 98.81 276 THR A CA 1
ATOM 2056 C C . THR A 1 276 ? -2.9 -6.332 -6.844 1 98.81 276 THR A C 1
ATOM 2058 O O . THR A 1 276 ? -3.049 -5.223 -6.324 1 98.81 276 THR A O 1
ATOM 2061 N N . ASN A 1 277 ? -2.098 -7.289 -6.297 1 98.56 277 ASN A N 1
ATOM 2062 C CA . ASN A 1 277 ? -1.094 -7.062 -5.262 1 98.56 277 ASN A CA 1
ATOM 2063 C C . ASN A 1 277 ? -1.715 -6.473 -4 1 98.56 277 ASN A C 1
ATOM 2065 O O . ASN A 1 277 ? -1.098 -5.648 -3.326 1 98.56 277 ASN A O 1
ATOM 2069 N N . SER A 1 278 ? -2.969 -6.848 -3.775 1 98.81 278 SER A N 1
ATOM 2070 C CA . SER A 1 278 ? -3.682 -6.305 -2.621 1 98.81 278 SER A CA 1
ATOM 2071 C C . SER A 1 278 ? -3.842 -7.359 -1.529 1 98.81 278 SER A C 1
ATOM 2073 O O . SER A 1 278 ? -3.676 -8.555 -1.782 1 98.81 278 SER A O 1
ATOM 2075 N N . PHE A 1 279 ? -3.945 -6.902 -0.313 1 98.75 279 PHE A N 1
ATOM 2076 C CA . PHE A 1 279 ? -4.145 -7.758 0.853 1 98.75 279 PHE A CA 1
ATOM 2077 C C . PHE A 1 279 ? -5.57 -7.633 1.376 1 98.75 279 PHE A C 1
ATOM 2079 O O . PHE A 1 279 ? -5.996 -6.551 1.79 1 98.75 279 PHE A O 1
ATOM 2086 N N . PHE A 1 280 ? -6.324 -8.727 1.271 1 98.62 280 PHE A N 1
ATOM 2087 C CA . PHE A 1 280 ? -7.668 -8.828 1.826 1 98.62 280 PHE A CA 1
ATOM 2088 C C . PHE A 1 280 ? -7.66 -9.617 3.129 1 98.62 280 PHE A C 1
ATOM 2090 O O . PHE A 1 280 ? -7.406 -10.828 3.127 1 98.62 280 PHE A O 1
ATOM 2097 N N . LEU A 1 281 ? -7.93 -8.969 4.188 1 98 281 LEU A N 1
ATOM 2098 C CA . LEU A 1 281 ? -7.887 -9.594 5.504 1 98 281 LEU A CA 1
ATOM 2099 C C . LEU A 1 281 ? -9.281 -9.719 6.098 1 98 281 LEU A C 1
ATOM 2101 O O . LEU A 1 281 ? -10.148 -8.875 5.844 1 98 281 LEU A O 1
ATOM 2105 N N . GLY A 1 282 ? -9.555 -10.703 6.957 1 96.44 282 GLY A N 1
ATOM 2106 C CA . GLY A 1 282 ? -10.773 -10.828 7.734 1 96.44 282 GLY A CA 1
ATOM 2107 C C . GLY A 1 282 ? -11.984 -11.211 6.898 1 96.44 282 GLY A C 1
ATOM 2108 O O . GLY A 1 282 ? -13.039 -10.57 6.992 1 96.44 282 GLY A O 1
ATOM 2109 N N . ASP A 1 283 ? -11.781 -12.109 6.016 1 96.69 283 ASP A N 1
ATOM 2110 C CA . ASP A 1 283 ? -12.844 -12.648 5.172 1 96.69 283 ASP A CA 1
ATOM 2111 C C . ASP A 1 283 ? -13.32 -11.609 4.164 1 96.69 283 ASP A C 1
ATOM 2113 O O . ASP A 1 283 ? -14.477 -11.641 3.736 1 96.69 283 ASP A O 1
ATOM 2117 N N . ALA A 1 284 ? -12.461 -10.656 3.908 1 97.5 284 ALA A N 1
ATOM 2118 C CA . ALA A 1 284 ? -12.773 -9.68 2.867 1 97.5 284 ALA A CA 1
ATOM 2119 C C . ALA A 1 284 ? -12.758 -10.328 1.485 1 97.5 284 ALA A C 1
ATOM 2121 O O . ALA A 1 284 ? -11.93 -11.195 1.21 1 97.5 284 ALA A O 1
ATOM 2122 N N . TYR A 1 285 ? -13.695 -9.867 0.551 1 98.25 285 TYR A N 1
ATOM 2123 C CA . TYR A 1 285 ? -13.82 -10.5 -0.758 1 98.25 285 TYR A CA 1
ATOM 2124 C C . TYR A 1 285 ? -14.18 -9.477 -1.825 1 98.25 285 TYR A C 1
ATOM 2126 O O . TYR A 1 285 ? -14.469 -8.32 -1.51 1 98.25 285 TYR A O 1
ATOM 2134 N N . ILE A 1 286 ? -14.094 -9.836 -3.033 1 98.81 286 ILE A N 1
ATOM 2135 C CA . ILE A 1 286 ? -14.461 -9.039 -4.199 1 98.81 286 ILE A CA 1
ATOM 2136 C C . ILE A 1 286 ? -15.797 -9.539 -4.762 1 98.81 286 ILE A C 1
ATOM 2138 O O . ILE A 1 286 ? -15.984 -10.742 -4.945 1 98.81 286 ILE A O 1
ATOM 2142 N N . VAL A 1 287 ? -16.641 -8.672 -4.98 1 98.56 287 VAL A N 1
ATOM 2143 C CA . VAL A 1 287 ? -17.922 -9.023 -5.59 1 98.56 287 VAL A CA 1
ATOM 2144 C C . VAL A 1 287 ? -17.984 -8.453 -7.008 1 98.56 287 VAL A C 1
ATOM 2146 O O . VAL A 1 287 ? -17.812 -7.254 -7.215 1 98.56 287 VAL A O 1
ATOM 2149 N N . LEU A 1 288 ? -18.203 -9.281 -7.973 1 98.81 288 LEU A N 1
ATOM 2150 C CA . LEU A 1 288 ? -18.625 -8.875 -9.305 1 98.81 288 LEU A CA 1
ATOM 2151 C C . LEU A 1 288 ? -20.156 -8.914 -9.414 1 98.81 288 LEU A C 1
ATOM 2153 O O . LEU A 1 288 ? -20.766 -9.977 -9.258 1 98.81 288 LEU A O 1
ATOM 2157 N N . LYS A 1 289 ? -20.688 -7.836 -9.664 1 98.44 289 LYS A N 1
ATOM 2158 C CA . LYS A 1 289 ? -22.156 -7.707 -9.656 1 98.44 289 LYS A CA 1
ATOM 2159 C C . LYS A 1 289 ? -22.688 -7.539 -11.07 1 98.44 289 LYS A C 1
ATOM 2161 O O . LYS A 1 289 ? -22.312 -6.605 -11.781 1 98.44 289 LYS A O 1
ATOM 2166 N N . SER A 1 290 ? -23.641 -8.344 -11.438 1 98.62 290 SER A N 1
ATOM 2167 C CA . SER A 1 290 ? -24.281 -8.273 -12.75 1 98.62 290 SER A CA 1
ATOM 2168 C C . SER A 1 290 ? -25.469 -7.316 -12.742 1 98.62 290 SER A C 1
ATOM 2170 O O . SER A 1 290 ? -26.453 -7.547 -12.031 1 98.62 290 SER A O 1
ATOM 2172 N N . ILE A 1 291 ? -25.25 -6.246 -13.461 1 98.25 291 ILE A N 1
ATOM 2173 C CA . ILE A 1 291 ? -26.344 -5.312 -13.664 1 98.25 291 ILE A CA 1
ATOM 2174 C C . ILE A 1 291 ? -27 -5.562 -15.023 1 98.25 291 ILE A C 1
ATOM 2176 O O . ILE A 1 291 ? -28.219 -5.75 -15.117 1 98.25 291 ILE A O 1
ATOM 2180 N N . ASN A 1 292 ? -26.203 -5.648 -16.062 1 97.81 292 ASN A N 1
ATOM 2181 C CA . ASN A 1 292 ? -26.641 -5.945 -17.422 1 97.81 292 ASN A CA 1
ATOM 2182 C C . ASN A 1 292 ? -25.969 -7.211 -17.953 1 97.81 292 ASN A C 1
ATOM 2184 O O . ASN A 1 292 ? -26 -7.461 -19.172 1 97.81 292 ASN A O 1
ATOM 2188 N N . GLY A 1 293 ? -25.297 -7.91 -17.094 1 97.94 293 GLY A N 1
ATOM 2189 C CA . GLY A 1 293 ? -24.734 -9.203 -17.453 1 97.94 293 GLY A CA 1
ATOM 2190 C C . GLY A 1 293 ? -23.359 -9.102 -18.078 1 97.94 293 GLY A C 1
ATOM 2191 O O . GLY A 1 293 ? -22.953 -9.953 -18.859 1 97.94 293 GLY A O 1
ATOM 2192 N N . VAL A 1 294 ? -22.562 -8.07 -17.766 1 97.75 294 VAL A N 1
ATOM 2193 C CA . VAL A 1 294 ? -21.281 -7.84 -18.422 1 97.75 294 VAL A CA 1
ATOM 2194 C C . VAL A 1 294 ? -20.141 -8.094 -17.422 1 97.75 294 VAL A C 1
ATOM 2196 O O . VAL A 1 294 ? -20.172 -7.598 -16.297 1 97.75 294 VAL A O 1
ATOM 2199 N N . ALA A 1 295 ? -19.172 -8.922 -17.797 1 97.81 295 ALA A N 1
ATOM 2200 C CA . ALA A 1 295 ? -17.859 -9.117 -17.172 1 97.81 295 ALA A CA 1
ATOM 2201 C C . ALA A 1 295 ? -16.766 -9.227 -18.219 1 97.81 295 ALA A C 1
ATOM 2203 O O . ALA A 1 295 ? -16.547 -10.297 -18.781 1 97.81 295 ALA A O 1
ATOM 2204 N N . LYS A 1 296 ? -16.047 -8.141 -18.469 1 97.06 296 LYS A N 1
ATOM 2205 C CA . LYS A 1 296 ? -15.086 -8.102 -19.562 1 97.06 296 LYS A CA 1
ATOM 2206 C C . LYS A 1 296 ? -13.773 -7.449 -19.125 1 97.06 296 LYS A C 1
ATOM 2208 O O . LYS A 1 296 ? -13.789 -6.414 -18.469 1 97.06 296 LYS A O 1
ATOM 2213 N N . GLY A 1 297 ? -12.695 -8.039 -19.562 1 97.31 297 GLY A N 1
ATOM 2214 C CA . GLY A 1 297 ? -11.398 -7.418 -19.312 1 97.31 297 GLY A CA 1
ATOM 2215 C C . GLY A 1 297 ? -11.094 -7.23 -17.844 1 97.31 297 GLY A C 1
ATOM 2216 O O . GLY A 1 297 ? -10.727 -6.137 -17.406 1 97.31 297 GLY A O 1
ATOM 2217 N N . ILE A 1 298 ? -11.312 -8.289 -17.016 1 98.38 298 ILE A N 1
ATOM 2218 C CA . ILE A 1 298 ? -11.102 -8.234 -15.57 1 98.38 298 ILE A CA 1
ATOM 2219 C C . ILE A 1 298 ? -9.844 -9.008 -15.195 1 98.38 298 ILE A C 1
ATOM 2221 O O . ILE A 1 298 ? -9.664 -10.148 -15.633 1 98.38 298 ILE A O 1
ATOM 2225 N N . THR A 1 299 ? -8.938 -8.391 -14.484 1 98.62 299 THR A N 1
ATOM 2226 C CA . THR A 1 299 ? -7.738 -9.039 -13.969 1 98.62 299 THR A CA 1
ATOM 2227 C C . THR A 1 299 ? -7.695 -8.969 -12.445 1 98.62 299 THR A C 1
ATOM 2229 O O . THR A 1 299 ? -7.535 -7.887 -11.875 1 98.62 299 THR A O 1
ATOM 2232 N N . ILE A 1 300 ? -7.918 -10.055 -11.742 1 98.75 300 ILE A N 1
ATOM 2233 C CA . ILE A 1 300 ? -7.77 -10.211 -10.297 1 98.75 300 ILE A CA 1
ATOM 2234 C C . ILE A 1 300 ? -6.648 -11.203 -10 1 98.75 300 ILE A C 1
ATOM 2236 O O . ILE A 1 300 ? -6.883 -12.414 -9.961 1 98.75 300 ILE A O 1
ATOM 2240 N N . VAL A 1 301 ? -5.457 -10.664 -9.852 1 98.25 301 VAL A N 1
ATOM 2241 C CA . VAL A 1 301 ? -4.297 -11.547 -9.789 1 98.25 301 VAL A CA 1
ATOM 2242 C C . VAL A 1 301 ? -3.352 -11.078 -8.688 1 98.25 301 VAL A C 1
ATOM 2244 O O . VAL A 1 301 ? -3.295 -9.891 -8.375 1 98.25 301 VAL A O 1
ATOM 2247 N N . ASP A 1 302 ? -2.617 -12.039 -8.008 1 97.81 302 ASP A N 1
ATOM 2248 C CA . ASP A 1 302 ? -1.506 -11.781 -7.098 1 97.81 302 ASP A CA 1
ATOM 2249 C C . ASP A 1 302 ? -1.979 -11.047 -5.844 1 97.81 302 ASP A C 1
ATOM 2251 O O . ASP A 1 302 ? -1.26 -10.211 -5.301 1 97.81 302 ASP A O 1
ATOM 2255 N N . ASN A 1 303 ? -3.205 -11.312 -5.5 1 98.69 303 ASN A N 1
ATOM 2256 C CA . ASN A 1 303 ? -3.707 -10.805 -4.23 1 98.69 303 ASN A CA 1
ATOM 2257 C C . ASN A 1 303 ? -3.537 -11.828 -3.109 1 98.69 303 ASN A C 1
ATOM 2259 O O . ASN A 1 303 ? -3.322 -13.008 -3.375 1 98.69 303 ASN A O 1
ATOM 2263 N N . ILE A 1 304 ? -3.525 -11.344 -1.909 1 98.69 304 ILE A N 1
ATOM 2264 C CA . ILE A 1 304 ? -3.496 -12.172 -0.709 1 98.69 304 ILE A CA 1
ATOM 2265 C C . ILE A 1 304 ? -4.848 -12.109 -0.003 1 98.69 304 ILE A C 1
ATOM 2267 O O . ILE A 1 304 ? -5.352 -11.016 0.285 1 98.69 304 ILE A O 1
ATOM 2271 N N . PHE A 1 305 ? -5.449 -13.258 0.266 1 98.62 305 PHE A N 1
ATOM 2272 C CA . PHE A 1 305 ? -6.699 -13.344 1.015 1 98.62 305 PHE A CA 1
ATOM 2273 C C . PHE A 1 305 ? -6.508 -14.148 2.295 1 98.62 305 PHE A C 1
ATOM 2275 O O . PHE A 1 305 ? -6 -15.266 2.258 1 98.62 305 PHE A O 1
ATOM 2282 N N . SER A 1 306 ? -6.867 -13.602 3.391 1 98.38 306 SER A N 1
ATOM 2283 C CA . SER A 1 306 ? -6.77 -14.258 4.688 1 98.38 306 SER A CA 1
ATOM 2284 C C . SER A 1 306 ? -8.094 -14.211 5.438 1 98.38 306 SER A C 1
ATOM 2286 O O . SER A 1 306 ? -8.656 -13.133 5.656 1 98.38 306 SER A O 1
ATOM 2288 N N . GLY A 1 307 ? -8.641 -15.359 5.766 1 97.19 307 GLY A N 1
ATOM 2289 C CA . GLY A 1 307 ? -9.938 -15.398 6.43 1 97.19 307 GLY A CA 1
ATOM 2290 C C . GLY A 1 307 ? -9.984 -16.375 7.586 1 97.19 307 GLY A C 1
ATOM 2291 O O . GLY A 1 307 ? -8.945 -16.75 8.141 1 97.19 307 GLY A O 1
ATOM 2292 N N . SER A 1 308 ? -11.211 -16.734 8.023 1 96.81 308 SER A N 1
ATOM 2293 C CA . SER A 1 308 ? -11.438 -17.422 9.289 1 96.81 308 SER A CA 1
ATOM 2294 C C . SER A 1 308 ? -11.938 -18.844 9.055 1 96.81 308 SER A C 1
ATOM 2296 O O . SER A 1 308 ? -12.57 -19.438 9.93 1 96.81 308 SER A O 1
ATOM 2298 N N . ASN A 1 309 ? -11.742 -19.359 7.969 1 97.56 309 ASN A N 1
ATOM 2299 C CA . ASN A 1 309 ? -12.156 -20.719 7.633 1 97.56 309 ASN A CA 1
ATOM 2300 C C . ASN A 1 309 ? -13.672 -20.875 7.695 1 97.56 309 ASN A C 1
ATOM 2302 O O . ASN A 1 309 ? -14.172 -21.891 8.203 1 97.56 309 ASN A O 1
ATOM 2306 N N . LYS A 1 310 ? -14.422 -19.922 7.23 1 96.88 310 LYS A N 1
ATOM 2307 C CA . LYS A 1 310 ? -15.883 -19.953 7.25 1 96.88 310 LYS A CA 1
ATOM 2308 C C . LYS A 1 310 ? -16.438 -20.281 5.867 1 96.88 310 LYS A C 1
ATOM 2310 O O . LYS A 1 310 ? -17.641 -20.125 5.625 1 96.88 310 LYS A O 1
ATOM 2315 N N . GLY A 1 311 ? -15.617 -20.625 4.988 1 97.44 311 GLY A N 1
ATOM 2316 C CA . GLY A 1 311 ? -16.047 -21.047 3.668 1 97.44 311 GLY A CA 1
ATOM 2317 C C . GLY A 1 311 ? -16.422 -19.891 2.758 1 97.44 311 GLY A C 1
ATOM 2318 O O . GLY A 1 311 ? -17.188 -20.062 1.812 1 97.44 311 GLY A O 1
ATOM 2319 N N . ILE A 1 312 ? -15.844 -18.766 3.053 1 97.38 312 ILE A N 1
ATOM 2320 C CA . ILE A 1 312 ? -16.156 -17.578 2.27 1 97.38 312 ILE A CA 1
ATOM 2321 C C . ILE A 1 312 ? -15.32 -17.547 0.997 1 97.38 312 ILE A C 1
ATOM 2323 O O . ILE A 1 312 ? -14.102 -17.75 1.05 1 97.38 312 ILE A O 1
ATOM 2327 N N . ASP A 1 313 ? -15.961 -17.297 -0.152 1 98.5 313 ASP A N 1
ATOM 2328 C CA . ASP A 1 313 ? -15.25 -17.203 -1.426 1 98.5 313 ASP A CA 1
ATOM 2329 C C . ASP A 1 313 ? -14.492 -15.883 -1.538 1 98.5 313 ASP A C 1
ATOM 2331 O O . ASP A 1 313 ? -15 -14.828 -1.136 1 98.5 313 ASP A O 1
ATOM 2335 N N . ILE A 1 314 ? -13.344 -15.906 -2.195 1 98.69 314 ILE A N 1
ATOM 2336 C CA . ILE A 1 314 ? -12.531 -14.703 -2.316 1 98.69 314 ILE A CA 1
ATOM 2337 C C . ILE A 1 314 ? -13.133 -13.781 -3.375 1 98.69 314 ILE A C 1
ATOM 2339 O O . ILE A 1 314 ? -12.945 -12.562 -3.324 1 98.69 314 ILE A O 1
ATOM 2343 N N . VAL A 1 315 ? -13.727 -14.305 -4.387 1 98.88 315 VAL A N 1
ATOM 2344 C CA . VAL A 1 315 ? -14.453 -13.594 -5.43 1 98.88 315 VAL A CA 1
ATOM 2345 C C . VAL A 1 315 ? -15.859 -14.164 -5.566 1 98.88 315 VAL A C 1
ATOM 2347 O O . VAL A 1 315 ? -16.031 -15.383 -5.66 1 98.88 315 VAL A O 1
ATOM 2350 N N . GLN A 1 316 ? -16.797 -13.336 -5.559 1 98.5 316 GLN A N 1
ATOM 2351 C CA . GLN A 1 316 ? -18.188 -13.758 -5.602 1 98.5 316 GLN A CA 1
ATOM 2352 C C . GLN A 1 316 ? -18.922 -13.109 -6.77 1 98.5 316 GLN A C 1
ATOM 2354 O O . GLN A 1 316 ? -18.609 -11.984 -7.16 1 98.5 316 GLN A O 1
ATOM 2359 N N . LEU A 1 317 ? -19.891 -13.828 -7.285 1 98.62 317 LEU A N 1
ATOM 2360 C CA . LEU A 1 317 ? -20.797 -13.312 -8.305 1 98.62 317 LEU A CA 1
ATOM 2361 C C . LEU A 1 317 ? -22.156 -12.961 -7.711 1 98.62 317 LEU A C 1
ATOM 2363 O O . LEU A 1 317 ? -22.797 -13.805 -7.086 1 98.62 317 LEU A O 1
ATOM 2367 N N . GLU A 1 318 ? -22.484 -11.742 -7.758 1 98.25 318 GLU A N 1
ATOM 2368 C CA . GLU A 1 318 ? -23.844 -11.312 -7.422 1 98.25 318 GLU A CA 1
ATOM 2369 C C . GLU A 1 318 ? -24.703 -11.164 -8.672 1 98.25 318 GLU A C 1
ATOM 2371 O O . GLU A 1 318 ? -24.516 -10.234 -9.453 1 98.25 318 GLU A O 1
ATOM 2376 N N . GLN A 1 319 ? -25.656 -12.031 -8.844 1 97.88 319 GLN A N 1
ATOM 2377 C CA . GLN A 1 319 ? -26.406 -12.117 -10.102 1 97.88 319 GLN A CA 1
ATOM 2378 C C . GLN A 1 319 ? -27.906 -12.008 -9.859 1 97.88 319 GLN A C 1
ATOM 2380 O O . GLN A 1 319 ? -28.703 -12.609 -10.594 1 97.88 319 GLN A O 1
ATOM 2385 N N . SER A 1 320 ? -28.297 -11.297 -8.828 1 97.38 320 SER A N 1
ATOM 2386 C CA . SER A 1 320 ? -29.703 -11.164 -8.492 1 97.38 320 SER A CA 1
ATOM 2387 C C . SER A 1 320 ? -30.484 -10.469 -9.609 1 97.38 320 SER A C 1
ATOM 2389 O O . SER A 1 320 ? -31.672 -10.703 -9.781 1 97.38 320 SER A O 1
ATOM 2391 N N . SER A 1 321 ? -29.844 -9.625 -10.398 1 96.31 321 SER A N 1
ATOM 2392 C CA . SER A 1 321 ? -30.484 -8.922 -11.508 1 96.31 321 SER A CA 1
ATOM 2393 C C . SER A 1 321 ? -30.406 -9.727 -12.797 1 96.31 321 SER A C 1
ATOM 2395 O O . SER A 1 321 ? -30.922 -9.312 -13.828 1 96.31 321 SER A O 1
ATOM 2397 N N . GLY A 1 322 ? -29.781 -10.883 -12.773 1 96.94 3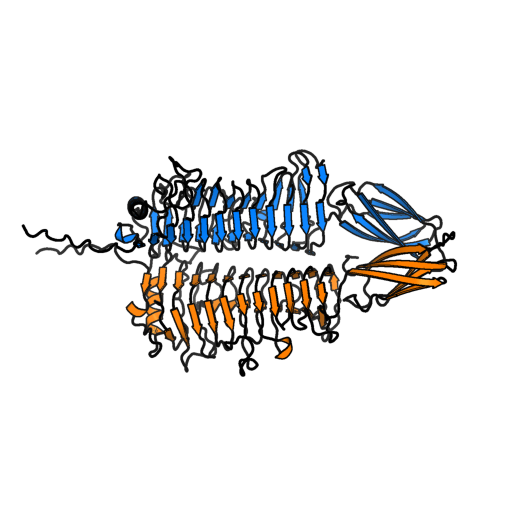22 GLY A N 1
ATOM 2398 C CA . GLY A 1 322 ? -29.547 -11.734 -13.93 1 96.94 322 GLY A CA 1
ATOM 2399 C C . GLY A 1 322 ? -28.109 -12.242 -14.016 1 96.94 322 GLY A C 1
ATOM 2400 O O . GLY A 1 322 ? -27.219 -11.688 -13.391 1 96.94 322 GLY A O 1
ATOM 2401 N N . PRO A 1 323 ? -27.969 -13.219 -14.727 1 96.88 323 PRO A N 1
ATOM 2402 C CA . PRO A 1 323 ? -26.625 -13.797 -14.82 1 96.88 323 PRO A CA 1
ATOM 2403 C C . PRO A 1 323 ? -25.688 -12.969 -15.703 1 96.88 323 PRO A C 1
ATOM 2405 O O . PRO A 1 323 ? -26.156 -12.156 -16.516 1 96.88 323 PRO A O 1
ATOM 2408 N N . PHE A 1 324 ? -24.406 -13.172 -15.484 1 97.25 324 PHE A N 1
ATOM 2409 C CA . PHE A 1 324 ? -23.438 -12.68 -16.453 1 97.25 324 PHE A CA 1
ATOM 2410 C C . PHE A 1 324 ? -23.609 -13.398 -17.797 1 97.25 324 PHE A C 1
ATOM 2412 O O . PHE A 1 324 ? -23.719 -14.625 -17.844 1 97.25 324 PHE A O 1
ATOM 2419 N N . LYS A 1 325 ? -23.672 -12.602 -18.859 1 94.94 325 LYS A N 1
ATOM 2420 C CA . LYS A 1 325 ? -23.891 -13.164 -20.188 1 94.94 325 LYS A CA 1
ATOM 2421 C C . LYS A 1 325 ? -22.703 -12.891 -21.109 1 94.94 325 LYS A C 1
ATOM 2423 O O . LYS A 1 325 ? -22.375 -13.711 -21.969 1 94.94 325 LYS A O 1
ATOM 2428 N N . GLU A 1 326 ? -22.172 -11.758 -21 1 95.62 326 GLU A N 1
ATOM 2429 C CA . GLU A 1 326 ? -21 -11.383 -21.781 1 95.62 326 GLU A CA 1
ATOM 2430 C C . GLU A 1 326 ? -19.734 -11.484 -20.938 1 95.62 326 GLU A C 1
ATOM 2432 O O . GLU A 1 326 ? -19.328 -10.508 -20.281 1 95.62 326 GLU A O 1
ATOM 2437 N N . ILE A 1 327 ? -19.188 -12.617 -20.984 1 96.75 327 ILE A N 1
ATOM 2438 C CA . ILE A 1 327 ? -17.969 -12.883 -20.234 1 96.75 327 ILE A CA 1
ATOM 2439 C C . ILE A 1 327 ? -16.781 -13.016 -21.188 1 96.75 327 ILE A C 1
ATOM 2441 O O . ILE A 1 327 ? -16.781 -13.875 -22.062 1 96.75 327 ILE A O 1
ATOM 2445 N N . ASP A 1 328 ? -15.82 -12.125 -21.047 1 95.81 328 ASP A N 1
ATOM 2446 C CA . ASP A 1 328 ? -14.68 -12.141 -21.953 1 95.81 328 ASP A CA 1
ATOM 2447 C C . ASP A 1 328 ? -13.422 -11.602 -21.281 1 95.81 328 ASP A C 1
ATOM 2449 O O . ASP A 1 328 ? -13.477 -10.602 -20.562 1 95.81 328 ASP A O 1
ATOM 2453 N N . GLN A 1 329 ? -12.297 -12.352 -21.406 1 96.56 329 GLN A N 1
ATOM 2454 C CA . GLN A 1 329 ? -11 -11.922 -20.906 1 96.56 329 GLN A CA 1
ATOM 2455 C C . GLN A 1 329 ? -11.039 -11.688 -19.406 1 96.56 329 GLN A C 1
ATOM 2457 O O . GLN A 1 329 ? -10.609 -10.641 -18.922 1 96.56 329 GLN A O 1
ATOM 2462 N N . VAL A 1 330 ? -11.617 -12.609 -18.641 1 98.12 330 VAL A N 1
ATOM 2463 C CA . VAL A 1 330 ? -11.641 -12.531 -17.188 1 98.12 330 VAL A CA 1
ATOM 2464 C C . VAL A 1 330 ? -10.594 -13.469 -16.594 1 98.12 330 VAL A C 1
ATOM 2466 O O . VAL A 1 330 ? -10.695 -14.695 -16.734 1 98.12 330 VAL A O 1
ATOM 2469 N N . VAL A 1 331 ? -9.578 -12.883 -15.977 1 98.06 331 VAL A N 1
ATOM 2470 C CA . VAL A 1 331 ? -8.492 -13.664 -15.391 1 98.06 331 VAL A CA 1
ATOM 2471 C C . VAL A 1 331 ? -8.5 -13.508 -13.875 1 98.06 331 VAL A C 1
ATOM 2473 O O . VAL A 1 331 ? -8.188 -12.43 -13.359 1 98.06 331 VAL A O 1
ATOM 2476 N N . VAL A 1 332 ? -8.938 -14.461 -13.156 1 98.44 332 VAL A N 1
ATOM 2477 C CA . VAL A 1 332 ? -8.781 -14.633 -11.711 1 98.44 332 VAL A CA 1
ATOM 2478 C C . VAL A 1 332 ? -7.844 -15.805 -11.43 1 98.44 332 VAL A C 1
ATOM 2480 O O . VAL A 1 332 ? -8.211 -16.969 -11.633 1 98.44 332 VAL A O 1
ATOM 2483 N N . ASP A 1 333 ? -6.676 -15.406 -11.039 1 96.69 333 ASP A N 1
ATOM 2484 C CA . ASP A 1 333 ? -5.652 -16.438 -10.906 1 96.69 333 ASP A CA 1
ATOM 2485 C C . ASP A 1 333 ? -4.504 -15.969 -10.016 1 96.69 333 ASP A C 1
ATOM 2487 O O . ASP A 1 333 ? -4.43 -14.797 -9.664 1 96.69 333 ASP A O 1
ATOM 2491 N N . ARG A 1 334 ? -3.689 -16.922 -9.523 1 95.12 334 ARG A N 1
ATOM 2492 C CA . ARG A 1 334 ? -2.451 -16.672 -8.797 1 95.12 334 ARG A CA 1
ATOM 2493 C C . ARG A 1 334 ? -2.719 -15.875 -7.516 1 95.12 334 ARG A C 1
ATOM 2495 O O . ARG A 1 334 ? -1.851 -15.141 -7.039 1 95.12 334 ARG A O 1
ATOM 2502 N N . ASN A 1 335 ? -3.922 -15.953 -7.012 1 97.75 335 ASN A N 1
ATOM 2503 C CA . ASN A 1 335 ? -4.184 -15.391 -5.691 1 97.75 335 ASN A CA 1
ATOM 2504 C C . ASN A 1 335 ? -3.85 -16.391 -4.582 1 97.75 335 ASN A C 1
ATOM 2506 O O . ASN A 1 335 ? -4.078 -17.594 -4.73 1 97.75 335 ASN A O 1
ATOM 2510 N N . ASN A 1 336 ? -3.305 -15.852 -3.512 1 96.94 336 ASN A N 1
ATOM 2511 C CA . ASN A 1 336 ? -3.037 -16.641 -2.32 1 96.94 336 ASN A CA 1
ATOM 2512 C C . ASN A 1 336 ? -4.199 -16.578 -1.332 1 96.94 336 ASN A C 1
ATOM 2514 O O . ASN A 1 336 ? -4.711 -15.508 -1.035 1 96.94 336 ASN A O 1
ATOM 2518 N N . VAL A 1 337 ? -4.547 -17.812 -0.874 1 97.88 337 VAL A N 1
ATOM 2519 C CA . VAL A 1 337 ? -5.738 -17.859 -0.033 1 97.88 337 VAL A CA 1
ATOM 2520 C C . VAL A 1 337 ? -5.461 -18.688 1.22 1 97.88 337 VAL A C 1
ATOM 2522 O O . VAL A 1 337 ? -4.938 -19.797 1.132 1 97.88 337 VAL A O 1
ATOM 2525 N N . GLN A 1 338 ? -5.664 -18.172 2.289 1 97.56 338 GLN A N 1
ATOM 2526 C CA . GLN A 1 338 ? -5.641 -18.875 3.564 1 97.56 338 GLN A CA 1
ATOM 2527 C C . GLN A 1 338 ? -6.934 -18.641 4.344 1 97.56 338 GLN A C 1
ATOM 2529 O O . GLN A 1 338 ? -7.301 -17.5 4.629 1 97.56 338 GLN A O 1
ATOM 2534 N N . GLY A 1 339 ? -7.598 -19.656 4.668 1 97.5 339 GLY A N 1
ATOM 2535 C CA . GLY A 1 339 ? -8.797 -19.578 5.484 1 97.5 339 GLY A CA 1
ATOM 2536 C C . GLY A 1 339 ? -10.016 -19.109 4.707 1 97.5 339 GLY A C 1
ATOM 2537 O O . GLY A 1 339 ? -11 -18.656 5.297 1 97.5 339 GLY A O 1
ATOM 2538 N N . MET A 1 340 ? -9.984 -19.047 3.42 1 98.19 340 MET A N 1
ATOM 2539 C CA . MET A 1 340 ? -11.086 -18.719 2.516 1 98.19 340 MET A CA 1
ATOM 2540 C C . MET A 1 340 ? -11.117 -19.688 1.339 1 98.19 340 MET A C 1
ATOM 2542 O O . MET A 1 340 ? -10.266 -20.578 1.229 1 98.19 340 MET A O 1
ATOM 2546 N N . ASN A 1 341 ? -12.188 -19.578 0.548 1 98.31 341 ASN A N 1
ATOM 2547 C CA . ASN A 1 341 ? -12.281 -20.469 -0.613 1 98.31 341 ASN A CA 1
ATOM 2548 C C . ASN A 1 341 ? -11.68 -19.812 -1.856 1 98.31 341 ASN A C 1
ATOM 2550 O O . ASN A 1 341 ? -12.078 -18.719 -2.244 1 98.31 341 ASN A O 1
ATOM 2554 N N . MET A 1 342 ? -10.805 -20.547 -2.422 1 97.25 342 MET A N 1
ATOM 2555 C CA . MET A 1 342 ? -10.219 -20.125 -3.691 1 97.25 342 MET A CA 1
ATOM 2556 C C . MET A 1 342 ? -11.273 -20.094 -4.793 1 97.25 342 MET A C 1
ATOM 2558 O O . MET A 1 342 ? -12.117 -21 -4.871 1 97.25 342 MET A O 1
ATOM 2562 N N . ARG A 1 343 ? -11.336 -19.062 -5.523 1 98.19 343 ARG A N 1
ATOM 2563 C CA . ARG A 1 343 ? -12.039 -18.953 -6.793 1 98.19 343 ARG A CA 1
ATOM 2564 C C . ARG A 1 343 ? -11.109 -18.484 -7.902 1 98.19 343 ARG A C 1
ATOM 2566 O O . ARG A 1 343 ? -10.266 -17.609 -7.68 1 98.19 343 ARG A O 1
ATOM 2573 N N . ALA A 1 344 ? -11.273 -19.047 -9.086 1 98.19 344 ALA A N 1
ATOM 2574 C CA . ALA A 1 344 ? -10.359 -18.75 -10.188 1 98.19 344 ALA A CA 1
ATOM 2575 C C . ALA A 1 344 ? -11.023 -19 -11.539 1 98.19 344 ALA A C 1
ATOM 2577 O O . ALA A 1 344 ? -12.117 -19.562 -11.609 1 98.19 344 ALA A O 1
ATOM 2578 N N . THR A 1 345 ? -10.391 -18.5 -12.602 1 98.25 345 THR A N 1
ATOM 2579 C CA . THR A 1 345 ? -10.836 -18.812 -13.953 1 98.25 345 THR A CA 1
ATOM 2580 C C . THR A 1 345 ? -9.852 -19.75 -14.648 1 98.25 345 THR A C 1
ATOM 2582 O O . THR A 1 345 ? -10.102 -20.203 -15.766 1 98.25 345 THR A O 1
ATOM 2585 N N . ILE A 1 346 ? -8.766 -20 -14.055 1 96.62 346 ILE A N 1
ATOM 2586 C CA . ILE A 1 346 ? -7.773 -20.984 -14.469 1 96.62 346 ILE A CA 1
ATOM 2587 C C . ILE A 1 346 ? -7.504 -21.953 -13.328 1 96.62 346 ILE A C 1
ATOM 2589 O O . ILE A 1 346 ? -7.297 -21.531 -12.18 1 96.62 346 ILE A O 1
ATOM 2593 N N . ALA A 1 347 ? -7.535 -23.25 -13.586 1 96.56 347 ALA A N 1
ATOM 2594 C CA . ALA A 1 347 ? -7.367 -24.219 -12.516 1 96.56 347 ALA A CA 1
ATOM 2595 C C . ALA A 1 347 ? -6.664 -25.484 -13.016 1 96.56 347 ALA A C 1
ATOM 2597 O O . ALA A 1 347 ? -6.73 -25.797 -14.211 1 96.56 347 ALA A O 1
ATOM 2598 N N . LYS A 1 348 ? -5.93 -26.094 -12.18 1 96.38 348 LYS A N 1
ATOM 2599 C CA . LYS A 1 348 ? -5.25 -27.375 -12.406 1 96.38 348 LYS A CA 1
ATOM 2600 C C . LYS A 1 348 ? -5.562 -28.359 -11.289 1 96.38 348 LYS A C 1
ATOM 2602 O O . LYS A 1 348 ? -5.52 -28.016 -10.109 1 96.38 348 LYS A O 1
ATOM 2607 N N . GLU A 1 349 ? -5.91 -29.516 -11.648 1 95.62 349 GLU A N 1
ATOM 2608 C CA . GLU A 1 349 ? -6.184 -30.578 -10.695 1 95.62 349 GLU A CA 1
ATOM 2609 C C . GLU A 1 349 ? -5.707 -31.938 -11.227 1 95.62 349 GLU A C 1
ATOM 2611 O O . GLU A 1 349 ? -5.398 -32.062 -12.414 1 95.62 349 GLU A O 1
ATOM 2616 N N . SER A 1 350 ? -5.508 -32.875 -10.383 1 94.94 350 SER A N 1
ATOM 2617 C CA . SER A 1 350 ? -5.223 -34.25 -10.773 1 94.94 350 SER A CA 1
ATOM 2618 C C . SER A 1 350 ? -6.066 -35.25 -9.969 1 94.94 350 SER A C 1
ATOM 2620 O O . SER A 1 350 ? -6.5 -34.938 -8.859 1 94.94 350 SER A O 1
ATOM 2622 N N . VAL A 1 351 ? -6.398 -36.312 -10.578 1 95.56 351 VAL A N 1
ATOM 2623 C CA . VAL A 1 351 ? -7.148 -37.375 -9.93 1 95.56 351 VAL A CA 1
ATOM 2624 C C . VAL A 1 351 ? -6.484 -38.719 -10.203 1 95.56 351 VAL A C 1
ATOM 2626 O O . VAL A 1 351 ? -6.039 -38.969 -11.328 1 95.56 351 VAL A O 1
ATOM 2629 N N . GLN A 1 352 ? -6.316 -39.469 -9.164 1 95.06 352 GLN A N 1
ATOM 2630 C CA . GLN A 1 352 ? -5.816 -40.844 -9.273 1 95.06 352 GLN A CA 1
ATOM 2631 C C . GLN A 1 352 ? -6.953 -41.844 -9.172 1 95.06 352 GLN A C 1
ATOM 2633 O O . GLN A 1 352 ? -7.875 -41.688 -8.367 1 95.06 352 GLN A O 1
ATOM 2638 N N . GLY A 1 353 ? -6.852 -42.844 -10.055 1 93.94 353 GLY A N 1
ATOM 2639 C CA . GLY A 1 353 ? -7.859 -43.906 -10.008 1 93.94 353 GLY A CA 1
ATOM 2640 C C . GLY A 1 353 ? -7.492 -45.125 -10.828 1 93.94 353 GLY A C 1
ATOM 2641 O O . GLY A 1 353 ? -6.559 -45.062 -11.625 1 93.94 353 GLY A O 1
ATOM 2642 N N . ASN A 1 354 ? -8.164 -46.188 -10.477 1 94.62 354 ASN A N 1
ATOM 2643 C CA . ASN A 1 354 ? -8.07 -47.438 -11.234 1 94.62 354 ASN A CA 1
ATOM 2644 C C . ASN A 1 354 ? -9.359 -47.719 -11.992 1 94.62 354 ASN A C 1
ATOM 2646 O O . ASN A 1 354 ? -10.422 -47.844 -11.391 1 94.62 354 ASN A O 1
ATOM 2650 N N . GLY A 1 355 ? -9.328 -47.688 -13.234 1 95.56 355 GLY A N 1
ATOM 2651 C CA . GLY A 1 355 ? -10.492 -47.875 -14.078 1 95.56 355 GLY A CA 1
ATOM 2652 C C . GLY A 1 355 ? -10.312 -47.344 -15.484 1 95.56 355 GLY A C 1
ATOM 2653 O O . GLY A 1 355 ? -9.211 -47.375 -16.031 1 95.56 355 GLY A O 1
ATOM 2654 N N . THR A 1 356 ? -11.469 -47.031 -16.109 1 96.94 356 THR A N 1
ATOM 2655 C CA . THR A 1 356 ? -11.43 -46.531 -17.484 1 96.94 356 THR A CA 1
ATOM 2656 C C . THR A 1 356 ? -11.906 -45.062 -17.562 1 96.94 356 THR A C 1
ATOM 2658 O O . THR A 1 356 ? -11.969 -44.5 -18.641 1 96.94 356 THR A O 1
ATOM 2661 N N . SER A 1 357 ? -12.312 -44.531 -16.359 1 97.75 357 SER A N 1
ATOM 2662 C CA . SER A 1 357 ? -12.898 -43.219 -16.391 1 97.75 357 SER A CA 1
ATOM 2663 C C . SER A 1 357 ? -12.422 -42.375 -15.203 1 97.75 357 SER A C 1
ATOM 2665 O O . SER A 1 357 ? -12.391 -42.875 -14.07 1 97.75 357 SER A O 1
ATOM 2667 N N . TRP A 1 358 ? -11.977 -41.219 -15.43 1 97.88 358 TRP A N 1
ATOM 2668 C CA . TRP A 1 358 ? -11.578 -40.219 -14.422 1 97.88 358 TRP A CA 1
ATOM 2669 C C . TRP A 1 358 ? -12.391 -38.938 -14.57 1 97.88 358 TRP A C 1
ATOM 2671 O O . TRP A 1 358 ? -12.453 -38.375 -15.648 1 97.88 358 TRP A O 1
ATOM 2681 N N . ILE A 1 359 ? -13.055 -38.5 -13.477 1 97.94 359 ILE A N 1
ATOM 2682 C CA . ILE A 1 359 ? -13.82 -37.25 -13.438 1 97.94 359 ILE A CA 1
ATOM 2683 C C . ILE A 1 359 ? -13.086 -36.219 -12.578 1 97.94 359 ILE A C 1
ATOM 2685 O O . ILE A 1 359 ? -12.812 -36.469 -11.398 1 97.94 359 ILE A O 1
ATOM 2689 N N . VAL A 1 360 ? -12.711 -35.156 -13.18 1 97.62 360 VAL A N 1
ATOM 2690 C CA . VAL A 1 360 ? -12.094 -34.031 -12.461 1 97.62 360 VAL A CA 1
ATOM 2691 C C . VAL A 1 360 ? -13.109 -32.906 -12.297 1 97.62 360 VAL A C 1
ATOM 2693 O O . VAL A 1 360 ? -13.57 -32.344 -13.281 1 97.62 360 VAL A O 1
ATOM 2696 N N . ASP A 1 361 ? -13.484 -32.594 -11.062 1 97.81 361 ASP A N 1
ATOM 2697 C CA . ASP A 1 361 ? -14.5 -31.578 -10.758 1 97.81 361 ASP A CA 1
ATOM 2698 C C . ASP A 1 361 ? -13.852 -30.25 -10.383 1 97.81 361 ASP A C 1
ATOM 2700 O O . ASP A 1 361 ? -13.195 -30.141 -9.352 1 97.81 361 ASP A O 1
ATOM 2704 N N . PHE A 1 362 ? -14.07 -29.266 -11.203 1 97.88 362 PHE A N 1
ATOM 2705 C CA . PHE A 1 362 ? -13.492 -27.938 -10.992 1 97.88 362 PHE A CA 1
ATOM 2706 C C . PHE A 1 362 ? -14.531 -26.984 -10.406 1 97.88 362 PHE A C 1
ATOM 2708 O O . PHE A 1 362 ? -14.234 -25.812 -10.141 1 97.88 362 PHE A O 1
ATOM 2715 N N . SER A 1 363 ? -15.742 -27.406 -10.117 1 97.12 363 SER A N 1
ATOM 2716 C CA . SER A 1 363 ? -16.844 -26.547 -9.703 1 97.12 363 SER A CA 1
ATOM 2717 C C . SER A 1 363 ? -16.531 -25.828 -8.391 1 97.12 363 SER A C 1
ATOM 2719 O O . SER A 1 363 ? -16.984 -24.703 -8.164 1 97.12 363 SER A O 1
ATOM 2721 N N . PRO A 1 364 ? -15.742 -26.453 -7.473 1 96.25 364 PRO A N 1
ATOM 2722 C CA . PRO A 1 364 ? -15.445 -25.719 -6.238 1 96.25 364 PRO A CA 1
ATOM 2723 C C . PRO A 1 364 ? -14.5 -24.531 -6.465 1 96.25 364 PRO A C 1
ATOM 2725 O O . PRO A 1 364 ? -14.422 -23.641 -5.625 1 96.25 364 PRO A O 1
ATOM 2728 N N . ILE A 1 365 ? -13.75 -24.516 -7.59 1 97.19 365 ILE A N 1
ATOM 2729 C CA . ILE A 1 365 ? -12.688 -23.531 -7.77 1 97.19 365 ILE A CA 1
ATOM 2730 C C . ILE A 1 365 ? -13.094 -22.516 -8.844 1 97.19 365 ILE A C 1
ATOM 2732 O O . ILE A 1 365 ? -12.828 -21.328 -8.703 1 97.19 365 ILE A O 1
ATOM 2736 N N . LEU A 1 366 ? -13.688 -22.969 -9.938 1 98.25 366 LEU A N 1
ATOM 2737 C CA . LEU A 1 366 ? -13.961 -22.094 -11.07 1 98.25 366 LEU A CA 1
ATOM 2738 C C . LEU A 1 366 ? -15.039 -21.078 -10.727 1 98.25 366 LEU A C 1
ATOM 2740 O O . LEU A 1 366 ? -16.016 -21.406 -10.062 1 98.25 366 LEU A O 1
ATOM 2744 N N . LEU A 1 367 ? -14.875 -19.922 -11.219 1 98.25 367 LEU A N 1
ATOM 2745 C CA . LEU A 1 367 ? -15.695 -18.781 -10.828 1 98.25 367 LEU A CA 1
ATOM 2746 C C . LEU A 1 367 ? -17.062 -18.828 -11.508 1 98.25 367 LEU A C 1
ATOM 2748 O O . LEU A 1 367 ? -18.094 -18.688 -10.852 1 98.25 367 LEU A O 1
ATOM 2752 N N . PHE A 1 368 ? -17.078 -19 -12.82 1 97.81 368 PHE A N 1
ATOM 2753 C CA . PHE A 1 368 ? -18.328 -19 -13.578 1 97.81 368 PHE A CA 1
ATOM 2754 C C . PHE A 1 368 ? -18.875 -20.406 -13.727 1 97.81 368 PHE A C 1
ATOM 2756 O O . PHE A 1 368 ? -18.125 -21.359 -13.945 1 97.81 368 PHE A O 1
ATOM 2763 N N . PRO A 1 369 ? -20.109 -20.531 -13.586 1 95.5 369 PRO A N 1
ATOM 2764 C CA . PRO A 1 369 ? -20.688 -21.875 -13.703 1 95.5 369 PRO A CA 1
ATOM 2765 C C . PRO A 1 369 ? -20.734 -22.375 -15.148 1 95.5 369 PRO A C 1
ATOM 2767 O O . PRO A 1 369 ? -21.047 -21.609 -16.062 1 95.5 369 PRO A O 1
ATOM 2770 N N . ASP A 1 370 ? -20.359 -23.625 -15.305 1 95.56 370 ASP A N 1
ATOM 2771 C CA . ASP A 1 370 ? -20.484 -24.359 -16.562 1 95.56 370 ASP A CA 1
ATOM 2772 C C . ASP A 1 370 ? -19.828 -23.578 -17.719 1 95.56 370 ASP A C 1
ATOM 2774 O O . ASP A 1 370 ? -20.453 -23.344 -18.75 1 95.56 370 ASP A O 1
ATOM 2778 N N . LEU A 1 371 ? -18.766 -23.109 -17.484 1 95.38 371 LEU A N 1
ATOM 2779 C CA . LEU A 1 371 ? -18 -22.359 -18.469 1 95.38 371 LEU A CA 1
ATOM 2780 C C . LEU A 1 371 ? -16.547 -22.812 -18.484 1 95.38 371 LEU A C 1
ATOM 2782 O O . LEU A 1 371 ? -15.781 -22.469 -17.562 1 95.38 371 LEU A O 1
ATOM 2786 N N . ILE A 1 372 ? -16.109 -23.609 -19.328 1 96.62 372 ILE A N 1
ATOM 2787 C CA . ILE A 1 372 ? -14.727 -23.984 -19.625 1 96.62 372 ILE A CA 1
ATOM 2788 C C . ILE A 1 372 ? -14.469 -23.859 -21.125 1 96.62 372 ILE A C 1
ATOM 2790 O O . ILE A 1 372 ? -15.094 -24.547 -21.922 1 96.62 372 ILE A O 1
ATOM 2794 N N . ASN A 1 373 ? -13.555 -23.016 -21.438 1 95.06 373 ASN A N 1
ATOM 2795 C CA . ASN A 1 373 ? -13.289 -22.719 -22.844 1 95.06 373 ASN A CA 1
ATOM 2796 C C . ASN A 1 373 ? -12.07 -23.484 -23.359 1 95.06 373 ASN A C 1
ATOM 2798 O O . ASN A 1 373 ? -11.875 -23.625 -24.562 1 95.06 373 ASN A O 1
ATOM 2802 N N . HIS A 1 374 ? -11.266 -23.922 -22.484 1 96.44 374 HIS A N 1
ATOM 2803 C CA . HIS A 1 374 ? -10.047 -24.641 -22.875 1 96.44 374 HIS A CA 1
ATOM 2804 C C . HIS A 1 374 ? -9.703 -25.719 -21.859 1 96.44 374 HIS A C 1
ATOM 2806 O O . HIS A 1 374 ? -9.836 -25.516 -20.656 1 96.44 374 HIS A O 1
ATOM 2812 N N . VAL A 1 375 ? -9.328 -26.891 -22.328 1 97.06 375 VAL A N 1
ATOM 2813 C CA . VAL A 1 375 ? -8.938 -28.016 -21.5 1 97.06 375 VAL A CA 1
ATOM 2814 C C . VAL A 1 375 ? -7.641 -28.625 -22.031 1 97.06 375 VAL A C 1
ATOM 2816 O O . VAL A 1 375 ? -7.457 -28.766 -23.234 1 97.06 375 VAL A O 1
ATOM 2819 N N . GLN A 1 376 ? -6.695 -28.844 -21.203 1 96.38 376 GLN A N 1
ATOM 2820 C CA . GLN A 1 376 ? -5.539 -29.703 -21.438 1 96.38 376 GLN A CA 1
ATOM 2821 C C . GLN A 1 376 ? -5.48 -30.844 -20.438 1 96.38 376 GLN A C 1
ATOM 2823 O O . GLN A 1 376 ? -5.871 -30.672 -19.281 1 96.38 376 GLN A O 1
ATOM 2828 N N . TYR A 1 377 ? -5.059 -32.031 -20.891 1 96.56 377 TYR A N 1
ATOM 2829 C CA . TYR A 1 377 ? -5.008 -33.156 -20 1 96.56 377 TYR A CA 1
ATOM 2830 C C . TYR A 1 377 ? -3.834 -34.062 -20.344 1 96.56 377 TYR A C 1
ATOM 2832 O O . TYR A 1 377 ? -3.344 -34.062 -21.484 1 96.56 377 TYR A O 1
ATOM 2840 N N . SER A 1 378 ? -3.316 -34.75 -19.344 1 94.62 378 SER A N 1
ATOM 2841 C CA . SER A 1 378 ? -2.287 -35.781 -19.5 1 94.62 378 SER A CA 1
ATOM 2842 C C . SER A 1 378 ? -2.545 -36.969 -18.578 1 94.62 378 SER A C 1
ATOM 2844 O O . SER A 1 378 ? -3.285 -36.844 -17.594 1 94.62 378 SER A O 1
ATOM 2846 N N . LEU A 1 379 ? -2.033 -38.031 -18.984 1 93.44 379 LEU A N 1
ATOM 2847 C CA . LEU A 1 379 ? -2.227 -39.281 -18.234 1 93.44 379 LEU A CA 1
ATOM 2848 C C . LEU A 1 379 ? -0.888 -39.875 -17.797 1 93.44 379 LEU A C 1
ATOM 2850 O O . LEU A 1 379 ? 0.048 -39.969 -18.609 1 93.44 379 LEU A O 1
ATOM 2854 N N . SER A 1 380 ? -0.787 -40.156 -16.578 1 94.31 380 SER A N 1
ATOM 2855 C CA . SER A 1 380 ? 0.353 -40.875 -16.016 1 94.31 380 SER A CA 1
ATOM 2856 C C . SER A 1 380 ? -0.017 -42.312 -15.68 1 94.31 380 SER A C 1
ATOM 2858 O O . SER A 1 380 ? -0.972 -42.562 -14.938 1 94.31 380 SER A O 1
ATOM 2860 N N . VAL A 1 381 ? 0.673 -43.219 -16.234 1 93.38 381 VAL A N 1
ATOM 2861 C CA . VAL A 1 381 ? 0.405 -44.625 -16 1 93.38 381 VAL A CA 1
ATOM 2862 C C . VAL A 1 381 ? 1.671 -45.312 -15.508 1 93.38 381 VAL A C 1
ATOM 2864 O O . VAL A 1 381 ? 2.752 -45.125 -16.078 1 93.38 381 VAL A O 1
ATOM 2867 N N . ASN A 1 382 ? 1.399 -45.938 -14.383 1 83.25 382 ASN A N 1
ATOM 2868 C CA . ASN A 1 382 ? 2.494 -46.781 -13.906 1 83.25 382 ASN A CA 1
ATOM 2869 C C . ASN A 1 382 ? 2.453 -48.188 -14.531 1 83.25 382 ASN A C 1
ATOM 2871 O O . ASN A 1 382 ? 1.378 -48.688 -14.844 1 83.25 382 ASN A O 1
ATOM 2875 N N . GLY A 1 383 ? 3.592 -48.594 -15.156 1 81.25 383 GLY A N 1
ATOM 2876 C CA . GLY A 1 383 ? 3.631 -49.969 -15.703 1 81.25 383 GLY A CA 1
ATOM 2877 C C . GLY A 1 383 ? 4.035 -50 -17.156 1 81.25 383 GLY A C 1
ATOM 2878 O O . GLY A 1 383 ? 4.797 -49.156 -17.625 1 81.25 383 GLY A O 1
ATOM 2879 N N . THR A 1 384 ? 3.459 -51.094 -17.781 1 86.5 384 THR A N 1
ATOM 2880 C CA . THR A 1 384 ? 3.955 -51.344 -19.125 1 86.5 384 THR A CA 1
ATOM 2881 C C . THR A 1 384 ? 2.891 -51 -20.172 1 86.5 384 THR A C 1
ATOM 2883 O O . THR A 1 384 ? 3.16 -51.062 -21.375 1 86.5 384 THR A O 1
ATOM 2886 N N . LEU A 1 385 ? 1.714 -50.688 -19.688 1 90.25 385 LEU A N 1
ATOM 2887 C CA . LEU A 1 385 ? 0.623 -50.469 -20.625 1 90.25 385 LEU A CA 1
ATOM 2888 C C . LEU A 1 385 ? 0.69 -49.031 -21.188 1 90.25 385 LEU A C 1
ATOM 2890 O O . LEU A 1 385 ? 1.19 -48.125 -20.516 1 90.25 385 LEU A O 1
ATOM 2894 N N . PHE A 1 386 ? 0.182 -48.938 -22.375 1 94.31 386 PHE A N 1
ATOM 2895 C CA . PHE A 1 386 ? -0.009 -47.656 -23.047 1 94.31 386 PHE A CA 1
ATOM 2896 C C . PHE A 1 386 ? -1.455 -47.5 -23.516 1 94.31 386 PHE A C 1
ATOM 2898 O O . PHE A 1 386 ? -1.757 -47.625 -24.688 1 94.31 386 PHE A O 1
ATOM 2905 N N . PRO A 1 387 ? -2.264 -47.094 -22.594 1 93.31 387 PRO A N 1
ATOM 2906 C CA . PRO A 1 387 ? -3.674 -46.969 -22.969 1 93.31 387 PRO A CA 1
ATOM 2907 C C . PRO A 1 387 ? -3.93 -45.812 -23.938 1 93.31 387 PRO A C 1
ATOM 2909 O O . PRO A 1 387 ? -3.271 -44.781 -23.859 1 93.31 387 PRO A O 1
ATOM 2912 N N . ASN A 1 388 ? -4.891 -46.094 -24.875 1 94 388 ASN A N 1
ATOM 2913 C CA . ASN A 1 388 ? -5.508 -44.938 -25.531 1 94 388 ASN A CA 1
ATOM 2914 C C . ASN A 1 388 ? -6.496 -44.219 -24.625 1 94 388 ASN A C 1
ATOM 2916 O O . ASN A 1 388 ? -7.215 -44.844 -23.859 1 94 388 ASN A O 1
ATOM 2920 N N . TYR A 1 389 ? -6.402 -43 -24.625 1 94.25 389 TYR A N 1
ATOM 2921 C CA . TYR A 1 389 ? -7.32 -42.219 -23.781 1 94.25 389 TYR A CA 1
ATOM 2922 C C . TYR A 1 389 ? -7.723 -40.906 -24.469 1 94.25 389 TYR A C 1
ATOM 2924 O O . TYR A 1 389 ? -7.043 -40.469 -25.375 1 94.25 389 TYR A O 1
ATOM 2932 N N . ALA A 1 390 ? -8.922 -40.406 -24.109 1 96.25 390 ALA A N 1
ATOM 2933 C CA . ALA A 1 390 ? -9.453 -39.188 -24.734 1 96.25 390 ALA A CA 1
ATOM 2934 C C . ALA A 1 390 ? -10.367 -38.438 -23.781 1 96.25 390 ALA A C 1
ATOM 2936 O O . ALA A 1 390 ? -10.945 -39.031 -22.859 1 96.25 390 ALA A O 1
ATOM 2937 N N . LEU A 1 391 ? -10.367 -37.125 -23.922 1 97.38 391 LEU A N 1
ATOM 2938 C CA . LEU A 1 391 ? -11.375 -36.281 -23.297 1 97.38 391 LEU A CA 1
ATOM 2939 C C . LEU A 1 391 ? -12.766 -36.594 -23.844 1 97.38 391 LEU A C 1
ATOM 2941 O O . LEU A 1 391 ? -12.984 -36.562 -25.047 1 97.38 391 LEU A O 1
ATOM 2945 N N . ARG A 1 392 ? -13.711 -36.844 -22.984 1 97.81 392 ARG A N 1
ATOM 2946 C CA . ARG A 1 392 ? -15.039 -37.281 -23.422 1 97.81 392 ARG A CA 1
ATOM 2947 C C . ARG A 1 392 ? -16.047 -36.156 -23.281 1 97.81 392 ARG A C 1
ATOM 2949 O O . ARG A 1 392 ? -16.906 -35.938 -24.156 1 97.81 392 ARG A O 1
ATOM 2956 N N . SER A 1 393 ? -15.984 -35.469 -22.172 1 97.56 393 SER A N 1
ATOM 2957 C CA . SER A 1 393 ? -16.984 -34.438 -21.984 1 97.56 393 SER A CA 1
ATOM 2958 C C . SER A 1 393 ? -16.469 -33.344 -21.062 1 97.56 393 SER A C 1
ATOM 2960 O O . SER A 1 393 ? -15.562 -33.562 -20.266 1 97.56 393 SER A O 1
ATOM 2962 N N . VAL A 1 394 ? -16.953 -32.156 -21.266 1 97.31 394 VAL A N 1
ATOM 2963 C CA . VAL A 1 394 ? -16.828 -30.984 -20.422 1 97.31 394 VAL A CA 1
ATOM 2964 C C . VAL A 1 394 ? -18.203 -30.391 -20.141 1 97.31 394 VAL A C 1
ATOM 2966 O O . VAL A 1 394 ? -18.859 -29.875 -21.047 1 97.31 394 VAL A O 1
ATOM 2969 N N . SER A 1 395 ? -18.719 -30.516 -18.953 1 97.12 395 SER A N 1
ATOM 2970 C CA . SER A 1 395 ? -20.016 -30 -18.562 1 97.12 395 SER A CA 1
ATOM 2971 C C . SER A 1 395 ? -20.062 -29.703 -17.062 1 97.12 395 SER A C 1
ATOM 2973 O O . SER A 1 395 ? -19.453 -30.406 -16.266 1 97.12 395 SER A O 1
ATOM 2975 N N . GLU A 1 396 ? -20.703 -28.625 -16.656 1 96.88 396 GLU A N 1
ATOM 2976 C CA . GLU A 1 396 ? -20.891 -28.234 -15.266 1 96.88 396 GLU A CA 1
ATOM 2977 C C . GLU A 1 396 ? -19.547 -28.109 -14.539 1 96.88 396 GLU A C 1
ATOM 2979 O O . GLU A 1 396 ? -19.422 -28.516 -13.383 1 96.88 396 GLU A O 1
ATOM 2984 N N . ASN A 1 397 ? -18.594 -27.688 -15.258 1 97.75 397 ASN A N 1
ATOM 2985 C CA . ASN A 1 397 ? -17.234 -27.469 -14.781 1 97.75 397 ASN A CA 1
ATOM 2986 C C . ASN A 1 397 ? -16.594 -28.781 -14.344 1 97.75 397 ASN A C 1
ATOM 2988 O O . ASN A 1 397 ? -15.781 -28.797 -13.414 1 97.75 397 ASN A O 1
ATOM 2992 N N . ARG A 1 398 ? -16.984 -29.844 -14.984 1 98.19 398 ARG A N 1
ATOM 2993 C CA . ARG A 1 398 ? -16.344 -31.141 -14.812 1 98.19 398 ARG A CA 1
ATOM 2994 C C . ARG A 1 398 ? -15.75 -31.641 -16.125 1 98.19 398 ARG A C 1
ATOM 2996 O O . ARG A 1 398 ? -16.344 -31.438 -17.203 1 98.19 398 ARG A O 1
ATOM 3003 N N . VAL A 1 399 ? -14.641 -32.25 -16.016 1 98.38 399 VAL A N 1
ATOM 3004 C CA . VAL A 1 399 ? -13.953 -32.812 -17.172 1 98.38 399 VAL A CA 1
ATOM 3005 C C . VAL A 1 399 ? -13.875 -34.344 -17.016 1 98.38 399 VAL A C 1
ATOM 3007 O O . VAL A 1 399 ? -13.461 -34.844 -15.977 1 98.38 399 VAL A O 1
ATOM 3010 N N . VAL A 1 400 ? -14.305 -35.062 -18.031 1 98.5 400 VAL A N 1
ATOM 3011 C CA . VAL A 1 400 ? -14.289 -36.5 -18 1 98.5 400 VAL A CA 1
ATOM 3012 C C . VAL A 1 400 ? -13.273 -37.031 -19.016 1 98.5 400 VAL A C 1
ATOM 3014 O O . VAL A 1 400 ? -13.352 -36.719 -20.203 1 98.5 400 VAL A O 1
ATOM 3017 N N . ILE A 1 401 ? -12.305 -37.812 -18.547 1 98 401 ILE A N 1
ATOM 3018 C CA . ILE A 1 401 ? -11.328 -38.5 -19.375 1 98 401 ILE A CA 1
ATOM 3019 C C . ILE A 1 401 ? -11.57 -40 -19.297 1 98 401 ILE A C 1
ATOM 3021 O O . ILE A 1 401 ? -11.805 -40.562 -18.219 1 98 401 ILE A O 1
ATOM 3025 N N . GLU A 1 402 ? -11.492 -40.688 -20.453 1 97.75 402 GLU A N 1
ATOM 3026 C CA . GLU A 1 402 ? -11.68 -42.125 -20.484 1 97.75 402 GLU A CA 1
ATOM 3027 C C . GLU A 1 402 ? -10.555 -42.812 -21.25 1 97.75 402 GLU A C 1
ATOM 3029 O O . GLU A 1 402 ? -9.914 -42.188 -22.109 1 97.75 402 GLU A O 1
ATOM 3034 N N . SER A 1 403 ? -10.281 -44 -20.859 1 96.06 403 SER A N 1
ATOM 3035 C CA . SER A 1 403 ? -9.344 -44.875 -21.578 1 96.06 403 SER A CA 1
ATOM 3036 C C . SER A 1 403 ? -10.047 -46.094 -22.141 1 96.06 403 SER A C 1
ATOM 3038 O O . SER A 1 403 ? -11.172 -46.406 -21.75 1 96.06 403 SER A O 1
ATOM 3040 N N . ASP A 1 404 ? -9.344 -46.781 -23.109 1 96.38 404 ASP A N 1
ATOM 3041 C CA . ASP A 1 404 ? -9.914 -47.969 -23.781 1 96.38 404 ASP A CA 1
ATOM 3042 C C . ASP A 1 404 ? -9.703 -49.219 -22.953 1 96.38 404 ASP A C 1
ATOM 3044 O O . ASP A 1 404 ? -10.375 -50.25 -23.172 1 96.38 404 ASP A O 1
ATOM 3048 N N . VAL A 1 405 ? -8.727 -49.188 -22.016 1 95.31 405 VAL A N 1
ATOM 3049 C CA . VAL A 1 405 ? -8.469 -50.312 -21.125 1 95.31 405 VAL A CA 1
ATOM 3050 C C . VAL A 1 405 ? -8.398 -49.812 -19.688 1 95.31 405 VAL A C 1
ATOM 3052 O O . VAL A 1 405 ? -8.062 -48.656 -19.438 1 95.31 405 VAL A O 1
ATOM 3055 N N . ALA A 1 406 ? -8.82 -50.75 -18.766 1 95.56 406 ALA A N 1
ATOM 3056 C CA . ALA A 1 406 ? -8.695 -50.406 -17.359 1 95.56 406 ALA A CA 1
ATOM 3057 C C . ALA A 1 406 ? -7.234 -50.344 -16.938 1 95.56 406 ALA A C 1
ATOM 3059 O O . ALA A 1 406 ? -6.449 -51.219 -17.25 1 95.56 406 ALA A O 1
ATOM 3060 N N . VAL A 1 407 ? -6.867 -49.25 -16.312 1 94.88 407 VAL A N 1
ATOM 3061 C CA . VAL A 1 407 ? -5.492 -49.062 -15.852 1 94.88 407 VAL A CA 1
ATOM 3062 C C . VAL A 1 407 ? -5.477 -48.188 -14.594 1 94.88 407 VAL A C 1
ATOM 3064 O O . VAL A 1 407 ? -6.379 -47.375 -14.383 1 94.88 407 VAL A O 1
ATOM 3067 N N . ALA A 1 408 ? -4.508 -48.5 -13.719 1 94.88 408 ALA A N 1
ATOM 3068 C CA . ALA A 1 408 ? -4.215 -47.562 -12.641 1 94.88 408 ALA A CA 1
ATOM 3069 C C . ALA A 1 408 ? -3.467 -46.344 -13.172 1 94.88 408 ALA A C 1
ATOM 3071 O O . ALA A 1 408 ? -2.34 -46.469 -13.664 1 94.88 408 ALA A O 1
ATOM 3072 N N . ALA A 1 409 ? -4.16 -45.188 -13.141 1 95.19 409 ALA A N 1
ATOM 3073 C CA . ALA A 1 409 ? -3.559 -44 -13.742 1 95.19 409 ALA A CA 1
ATOM 3074 C C . ALA A 1 409 ? -3.891 -42.75 -12.93 1 95.19 409 ALA A C 1
ATOM 3076 O O . ALA A 1 409 ? -4.809 -42.75 -12.109 1 95.19 409 ALA A O 1
ATOM 3077 N N . LYS A 1 410 ? -2.994 -41.781 -13 1 95.88 410 LYS A N 1
ATOM 3078 C CA . LYS A 1 410 ? -3.252 -40.406 -12.57 1 95.88 410 LYS A CA 1
ATOM 3079 C C . LYS A 1 410 ?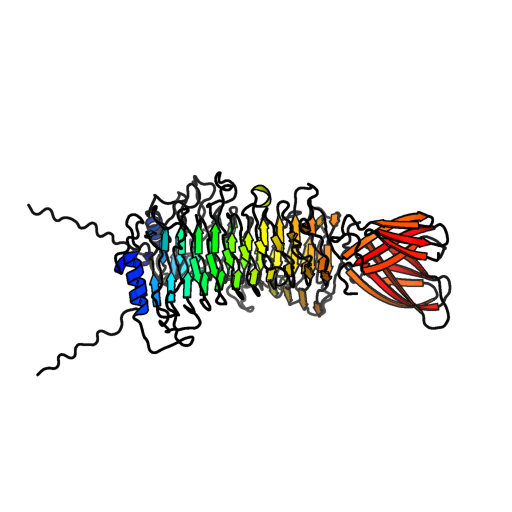 -3.471 -39.5 -13.773 1 95.88 410 LYS A C 1
ATOM 3081 O O . LYS A 1 410 ? -2.689 -39.531 -14.727 1 95.88 410 LYS A O 1
ATOM 3086 N N . VAL A 1 411 ? -4.562 -38.781 -13.742 1 95.75 411 VAL A N 1
ATOM 3087 C CA . VAL A 1 411 ? -4.859 -37.844 -14.82 1 95.75 411 VAL A CA 1
ATOM 3088 C C . VAL A 1 411 ? -4.637 -36.406 -14.336 1 95.75 411 VAL A C 1
ATOM 3090 O O . VAL A 1 411 ? -5.105 -36.031 -13.258 1 95.75 411 VAL A O 1
ATOM 3093 N N . PHE A 1 412 ? -3.826 -35.656 -15.062 1 96.56 412 PHE A N 1
ATOM 3094 C CA . PHE A 1 412 ? -3.633 -34.25 -14.836 1 96.56 412 PHE A CA 1
ATOM 3095 C C . PHE A 1 412 ? -4.477 -33.406 -15.805 1 96.56 412 PHE A C 1
ATOM 3097 O O . PHE A 1 412 ? -4.418 -33.625 -17.016 1 96.56 412 PHE A O 1
ATOM 3104 N N . VAL A 1 413 ? -5.293 -32.469 -15.273 1 97.5 413 VAL A N 1
ATOM 3105 C CA . VAL A 1 413 ? -6.152 -31.672 -16.141 1 97.5 413 VAL A CA 1
ATOM 3106 C C . VAL A 1 413 ? -5.953 -30.188 -15.82 1 97.5 413 VAL A C 1
ATOM 3108 O O . VAL A 1 413 ? -5.875 -29.797 -14.656 1 97.5 413 VAL A O 1
ATOM 3111 N N . SER A 1 414 ? -5.824 -29.359 -16.797 1 96.81 414 SER A N 1
ATOM 3112 C CA . SER A 1 414 ? -5.824 -27.891 -16.719 1 96.81 414 SER A CA 1
ATOM 3113 C C . SER A 1 414 ? -6.988 -27.297 -17.5 1 96.81 414 SER A C 1
ATOM 3115 O O . SER A 1 414 ? -7.27 -27.719 -18.625 1 96.81 414 SER A O 1
ATOM 3117 N N . VAL A 1 415 ? -7.684 -26.391 -16.891 1 97.38 415 VAL A N 1
ATOM 3118 C CA . VAL A 1 415 ? -8.828 -25.781 -17.562 1 97.38 415 VAL A CA 1
ATOM 3119 C C . VAL A 1 415 ? -8.711 -24.266 -17.516 1 97.38 415 VAL A C 1
ATOM 3121 O O . VAL A 1 415 ? -7.977 -23.719 -16.688 1 97.38 415 VAL A O 1
ATOM 3124 N N . ASN A 1 416 ? -9.398 -23.516 -18.422 1 97.06 416 ASN A N 1
ATOM 3125 C CA . ASN A 1 416 ? -9.391 -22.062 -18.531 1 97.06 416 ASN A CA 1
ATOM 3126 C C . ASN A 1 416 ? -10.75 -21.531 -18.969 1 97.06 416 ASN A C 1
ATOM 3128 O O . ASN A 1 416 ? -11.297 -21.984 -19.984 1 97.06 416 ASN A O 1
ATOM 3132 N N . GLN A 1 417 ? -11.25 -20.625 -18.172 1 95.31 417 GLN A N 1
ATOM 3133 C CA . GLN A 1 417 ? -12.508 -19.969 -18.516 1 95.31 417 GLN A CA 1
ATOM 3134 C C . GLN A 1 417 ? -12.266 -18.719 -19.359 1 95.31 417 GLN A C 1
ATOM 3136 O O . GLN A 1 417 ? -13.18 -18.219 -20.016 1 95.31 417 GLN A O 1
ATOM 3141 N N . ALA A 1 418 ? -11.031 -18.141 -19.297 1 83.5 418 ALA A N 1
ATOM 3142 C CA . ALA A 1 418 ? -10.742 -16.766 -19.719 1 83.5 418 ALA A CA 1
ATOM 3143 C C . ALA A 1 418 ? -10.367 -16.703 -21.188 1 83.5 418 ALA A C 1
ATOM 3145 O O . ALA A 1 418 ? -10.289 -15.617 -21.766 1 83.5 418 ALA A O 1
ATOM 3146 N N . VAL A 1 419 ? -10.148 -17.688 -21.812 1 78.56 419 VAL A N 1
ATOM 3147 C CA . VAL A 1 419 ? -9.648 -17.688 -23.188 1 78.56 419 VAL A CA 1
ATOM 3148 C C . VAL A 1 419 ? -10.789 -17.359 -24.141 1 78.56 419 VAL A C 1
ATOM 3150 O O . VAL A 1 419 ? -11.914 -17.844 -23.969 1 78.56 419 VAL A O 1
ATOM 3153 N N . THR A 1 420 ? -10.555 -16.203 -24.938 1 69.19 420 THR A N 1
ATOM 3154 C CA . THR A 1 420 ? -11.531 -15.781 -25.938 1 69.19 420 THR A CA 1
ATOM 3155 C C . THR A 1 420 ? -11.719 -16.859 -26.984 1 69.19 420 THR A C 1
ATOM 3157 O O . THR A 1 420 ? -10.75 -17.406 -27.516 1 69.19 420 THR A O 1
ATOM 3160 N N . ILE A 1 421 ? -12.883 -17.344 -27.141 1 52.03 421 ILE A N 1
ATOM 3161 C CA . ILE A 1 421 ? -13.195 -18.281 -28.219 1 52.03 421 ILE A CA 1
ATOM 3162 C C . ILE A 1 421 ? -13.562 -17.5 -29.484 1 52.03 421 ILE A C 1
ATOM 3164 O O . ILE A 1 421 ? -14.211 -16.453 -29.406 1 52.03 421 ILE A O 1
ATOM 3168 N N . MET B 1 1 ? -10.555 56.281 38.688 1 29.33 1 MET B N 1
ATOM 3169 C CA . MET B 1 1 ? -9.531 55.25 38.75 1 29.33 1 MET B CA 1
ATOM 3170 C C . MET B 1 1 ? -9.617 54.344 37.531 1 29.33 1 MET B C 1
ATOM 3172 O O . MET B 1 1 ? -10.648 53.719 37.281 1 29.33 1 MET B O 1
ATOM 3176 N N . MET B 1 2 ? -9.031 54.562 36.312 1 32.22 2 MET B N 1
ATOM 3177 C CA . MET B 1 2 ? -9.352 54.188 34.938 1 32.22 2 MET B CA 1
ATOM 3178 C C . MET B 1 2 ? -9 52.719 34.688 1 32.22 2 MET B C 1
ATOM 3180 O O . MET B 1 2 ? -7.844 52.312 34.812 1 32.22 2 MET B O 1
ATOM 3184 N N . VAL B 1 3 ? -9.898 51.781 35.031 1 37.88 3 VAL B N 1
ATOM 3185 C CA . VAL B 1 3 ? -9.688 50.344 34.938 1 37.88 3 VAL B CA 1
ATOM 3186 C C . VAL B 1 3 ? -9.242 50 33.5 1 37.88 3 VAL B C 1
ATOM 3188 O O . VAL B 1 3 ? -9.977 50.219 32.562 1 37.88 3 VAL B O 1
ATOM 3191 N N . MET B 1 4 ? -7.969 50.094 33.156 1 34.59 4 MET B N 1
ATOM 3192 C CA . MET B 1 4 ? -7.367 49.719 31.875 1 34.59 4 MET B CA 1
ATOM 3193 C C . MET B 1 4 ? -7.836 48.312 31.453 1 34.59 4 MET B C 1
ATOM 3195 O O . MET B 1 4 ? -7.637 47.344 32.188 1 34.59 4 MET B O 1
ATOM 3199 N N . ARG B 1 5 ? -8.961 48.25 30.797 1 35.38 5 ARG B N 1
ATOM 3200 C CA . ARG B 1 5 ? -9.602 47.062 30.25 1 35.38 5 ARG B CA 1
ATOM 3201 C C . ARG B 1 5 ? -8.602 46.219 29.453 1 35.38 5 ARG B C 1
ATOM 3203 O O . ARG B 1 5 ? -8.07 46.656 28.438 1 35.38 5 ARG B O 1
ATOM 3210 N N . GLN B 1 6 ? -7.77 45.438 30 1 31.69 6 GLN B N 1
ATOM 3211 C CA . GLN B 1 6 ? -6.805 44.594 29.312 1 31.69 6 GLN B CA 1
ATOM 3212 C C . GLN B 1 6 ? -7.469 43.812 28.188 1 31.69 6 GLN B C 1
ATOM 3214 O O . GLN B 1 6 ? -8.422 43.062 28.422 1 31.69 6 GLN B O 1
ATOM 3219 N N . THR B 1 7 ? -7.652 44.344 27.016 1 33.38 7 THR B N 1
ATOM 3220 C CA . THR B 1 7 ? -8.164 43.75 25.781 1 33.38 7 THR B CA 1
ATOM 3221 C C . THR B 1 7 ? -7.652 42.344 25.625 1 33.38 7 THR B C 1
ATOM 3223 O O . THR B 1 7 ? -6.445 42.094 25.672 1 33.38 7 THR B O 1
ATOM 3226 N N . VAL B 1 8 ? -8.32 41.375 26.047 1 37 8 VAL B N 1
ATOM 3227 C CA . VAL B 1 8 ? -8.055 39.969 25.797 1 37 8 VAL B CA 1
ATOM 3228 C C . VAL B 1 8 ? -7.559 39.781 24.359 1 37 8 VAL B C 1
ATOM 3230 O O . VAL B 1 8 ? -8.312 39.969 23.406 1 37 8 VAL B O 1
ATOM 3233 N N . THR B 1 9 ? -6.488 40.344 23.891 1 38.47 9 THR B N 1
ATOM 3234 C CA . THR B 1 9 ? -5.938 40.094 22.562 1 38.47 9 THR B CA 1
ATOM 3235 C C . THR B 1 9 ? -6.09 38.625 22.203 1 38.47 9 THR B C 1
ATOM 3237 O O . THR B 1 9 ? -5.629 37.75 22.922 1 38.47 9 THR B O 1
ATOM 3240 N N . VAL B 1 10 ? -7.199 38 21.734 1 44.94 10 VAL B N 1
ATOM 3241 C CA . VAL B 1 10 ? -7.477 36.781 20.984 1 44.94 10 VAL B CA 1
ATOM 3242 C C . VAL B 1 10 ? -6.227 36.344 20.234 1 44.94 10 VAL B C 1
ATOM 3244 O O . VAL B 1 10 ? -6.062 36.656 19.047 1 44.94 10 VAL B O 1
ATOM 3247 N N . ASP B 1 11 ? -5.102 36.75 20.297 1 48.53 11 ASP B N 1
ATOM 3248 C CA . ASP B 1 11 ? -3.994 36.625 19.359 1 48.53 11 ASP B CA 1
ATOM 3249 C C . ASP B 1 11 ? -3.848 35.188 18.891 1 48.53 11 ASP B C 1
ATOM 3251 O O . ASP B 1 11 ? -3.764 34.906 17.688 1 48.53 11 ASP B O 1
ATOM 3255 N N . SER B 1 12 ? -2.895 34.094 19.625 1 66.44 12 SER B N 1
ATOM 3256 C CA . SER B 1 12 ? -1.512 33.656 19.438 1 66.44 12 SER B CA 1
ATOM 3257 C C . SER B 1 12 ? -1.431 32.438 18.516 1 66.44 12 SER B C 1
ATOM 3259 O O . SER B 1 12 ? -2.271 31.547 18.609 1 66.44 12 SER B O 1
ATOM 3261 N N . THR B 1 13 ? -1.053 32.594 17.406 1 83.38 13 THR B N 1
ATOM 3262 C CA . THR B 1 13 ? -0.648 31.531 16.484 1 83.38 13 THR B CA 1
ATOM 3263 C C . THR B 1 13 ? -0.164 30.312 17.266 1 83.38 13 THR B C 1
ATOM 3265 O O . THR B 1 13 ? 0.293 30.422 18.406 1 83.38 13 THR B O 1
ATOM 3268 N N . ARG B 1 14 ? -0.572 29.281 16.781 1 94.25 14 ARG B N 1
ATOM 3269 C CA . ARG B 1 14 ? -0.072 28.031 17.359 1 94.25 14 ARG B CA 1
ATOM 3270 C C . ARG B 1 14 ? 1.119 27.5 16.562 1 94.25 14 ARG B C 1
ATOM 3272 O O . ARG B 1 14 ? 1.163 26.328 16.219 1 94.25 14 ARG B O 1
ATOM 3279 N N . VAL B 1 15 ? 1.89 28.469 16.156 1 95.62 15 VAL B N 1
ATOM 3280 C CA . VAL B 1 15 ? 3.186 28.203 15.531 1 95.62 15 VAL B CA 1
ATOM 3281 C C . VAL B 1 15 ? 4.305 28.594 16.5 1 95.62 15 VAL B C 1
ATOM 3283 O O . VAL B 1 15 ? 4.402 29.75 16.922 1 95.62 15 VAL B O 1
ATOM 3286 N N . PHE B 1 16 ? 5.098 27.625 16.828 1 97.06 16 PHE B N 1
ATOM 3287 C CA . PHE B 1 16 ? 6.141 27.797 17.828 1 97.06 16 PHE B CA 1
ATOM 3288 C C . PHE B 1 16 ? 7.523 27.719 17.203 1 97.06 16 PHE B C 1
ATOM 3290 O O . PHE B 1 16 ? 7.953 26.656 16.766 1 97.06 16 PHE B O 1
ATOM 3297 N N . GLU B 1 17 ? 8.156 28.859 17.219 1 97.31 17 GLU B N 1
ATOM 3298 C CA . GLU B 1 17 ? 9.484 28.953 16.625 1 97.31 17 GLU B CA 1
ATOM 3299 C C . GLU B 1 17 ? 10.57 28.562 17.625 1 97.31 17 GLU B C 1
ATOM 3301 O O . GLU B 1 17 ? 10.609 29.094 18.734 1 97.31 17 GLU B O 1
ATOM 3306 N N . ALA B 1 18 ? 11.461 27.719 17.25 1 97.81 18 ALA B N 1
ATOM 3307 C CA . ALA B 1 18 ? 12.492 27.172 18.141 1 97.81 18 ALA B CA 1
ATOM 3308 C C . ALA B 1 18 ? 13.297 28.281 18.797 1 97.81 18 ALA B C 1
ATOM 3310 O O . ALA B 1 18 ? 13.539 28.266 20 1 97.81 18 ALA B O 1
ATOM 3311 N N . THR B 1 19 ? 13.641 29.297 18.031 1 98.06 19 THR B N 1
ATOM 3312 C CA . THR B 1 19 ? 14.523 30.344 18.531 1 98.06 19 THR B CA 1
ATOM 3313 C C . THR B 1 19 ? 13.797 31.234 19.531 1 98.06 19 THR B C 1
ATOM 3315 O O . THR B 1 19 ? 14.43 31.797 20.438 1 98.06 19 THR B O 1
ATOM 3318 N N . SER B 1 20 ? 12.469 31.312 19.375 1 97.44 20 SER B N 1
ATOM 3319 C CA . SER B 1 20 ? 11.688 32.094 20.297 1 97.44 20 SER B CA 1
ATOM 3320 C C . SER B 1 20 ? 11.688 31.484 21.703 1 97.44 20 SER B C 1
ATOM 3322 O O . SER B 1 20 ? 11.336 32.156 22.672 1 97.44 20 SER B O 1
ATOM 3324 N N . PHE B 1 21 ? 12.211 30.234 21.812 1 98.06 21 PHE B N 1
ATOM 3325 C CA . PHE B 1 21 ? 12.266 29.531 23.094 1 98.06 21 PHE B CA 1
ATOM 3326 C C . PHE B 1 21 ? 13.703 29.375 23.562 1 98.06 21 PHE B C 1
ATOM 3328 O O . PHE B 1 21 ? 13.969 28.656 24.531 1 98.06 21 PHE B O 1
ATOM 3335 N N . GLY B 1 22 ? 14.609 29.922 22.828 1 98.06 22 GLY B N 1
ATOM 3336 C CA . GLY B 1 22 ? 15.992 29.969 23.266 1 98.06 22 GLY B CA 1
ATOM 3337 C C . GLY B 1 22 ? 16.859 28.922 22.609 1 98.06 22 GLY B C 1
ATOM 3338 O O . GLY B 1 22 ? 18.031 28.75 22.984 1 98.06 22 GLY B O 1
ATOM 3339 N N . ALA B 1 23 ? 16.328 28.172 21.672 1 98.56 23 ALA B N 1
ATOM 3340 C CA . ALA B 1 23 ? 17.156 27.188 20.984 1 98.56 23 ALA B CA 1
ATOM 3341 C C . ALA B 1 23 ? 18.234 27.875 20.141 1 98.56 23 ALA B C 1
ATOM 3343 O O . ALA B 1 23 ? 17.984 28.906 19.516 1 98.56 23 ALA B O 1
ATOM 3344 N N . ASP B 1 24 ? 19.453 27.297 20.125 1 98.62 24 ASP B N 1
ATOM 3345 C CA . ASP B 1 24 ? 20.594 27.844 19.391 1 98.62 24 ASP B CA 1
ATOM 3346 C C . ASP B 1 24 ? 20.688 27.219 17.984 1 98.62 24 ASP B C 1
ATOM 3348 O O . ASP B 1 24 ? 21.094 26.062 17.844 1 98.62 24 ASP B O 1
ATOM 3352 N N . PRO B 1 25 ? 20.359 27.953 16.938 1 98.44 25 PRO B N 1
ATOM 3353 C CA . PRO B 1 25 ? 20.328 27.391 15.578 1 98.44 25 PRO B CA 1
ATOM 3354 C C . PRO B 1 25 ? 21.719 27.172 15 1 98.44 25 PRO B C 1
ATOM 3356 O O . PRO B 1 25 ? 21.859 26.641 13.891 1 98.44 25 PRO B O 1
ATOM 3359 N N . SER B 1 26 ? 22.781 27.484 15.758 1 98.31 26 SER B N 1
ATOM 3360 C CA . SER B 1 26 ? 24.141 27.375 15.242 1 98.31 26 SER B CA 1
ATOM 3361 C C . SER B 1 26 ? 24.703 25.984 15.461 1 98.31 26 SER B C 1
ATOM 3363 O O . SER B 1 26 ? 25.734 25.625 14.875 1 98.31 26 SER B O 1
ATOM 3365 N N . GLY B 1 27 ? 24.062 25.234 16.375 1 98.06 27 GLY B N 1
ATOM 3366 C CA . GLY B 1 27 ? 24.562 23.891 16.672 1 98.06 27 GLY B CA 1
ATOM 3367 C C . GLY B 1 27 ? 25.656 23.875 17.719 1 98.06 27 GLY B C 1
ATOM 3368 O O . GLY B 1 27 ? 26.234 22.828 18 1 98.06 27 GLY B O 1
ATOM 3369 N N . LYS B 1 28 ? 25.938 24.984 18.281 1 97.94 28 LYS B N 1
ATOM 3370 C CA . LYS B 1 28 ? 27.062 25.062 19.203 1 97.94 28 LYS B CA 1
ATOM 3371 C C . LYS B 1 28 ? 26.609 24.75 20.625 1 97.94 28 LYS B C 1
ATOM 3373 O O . LYS B 1 28 ? 27.312 24.062 21.375 1 97.94 28 LYS B O 1
ATOM 3378 N N . LEU B 1 29 ? 25.469 25.312 21.062 1 98.19 29 LEU B N 1
ATOM 3379 C CA . LEU B 1 29 ? 24.969 25.094 22.406 1 98.19 29 LEU B CA 1
ATOM 3380 C C . LEU B 1 29 ? 23.828 24.062 22.422 1 98.19 29 LEU B C 1
ATOM 3382 O O . LEU B 1 29 ? 23.141 23.906 21.406 1 98.19 29 LEU B O 1
ATOM 3386 N N . ASP B 1 30 ? 23.719 23.422 23.562 1 98.62 30 ASP B N 1
ATOM 3387 C CA . ASP B 1 30 ? 22.641 22.453 23.703 1 98.62 30 ASP B CA 1
ATOM 3388 C C . ASP B 1 30 ? 21.266 23.125 23.672 1 98.62 30 ASP B C 1
ATOM 3390 O O . ASP B 1 30 ? 21.031 24.094 24.391 1 98.62 30 ASP B O 1
ATOM 3394 N N . SER B 1 31 ? 20.391 22.625 22.844 1 98.75 31 SER B N 1
ATOM 3395 C CA . SER B 1 31 ? 19.078 23.234 22.641 1 98.75 31 SER B CA 1
ATOM 3396 C C . SER B 1 31 ? 17.969 22.312 23.156 1 98.75 31 SER B C 1
ATOM 3398 O O . SER B 1 31 ? 16.781 22.594 22.922 1 98.75 31 SER B O 1
ATOM 3400 N N . ALA B 1 32 ? 18.266 21.219 23.812 1 98.5 32 ALA B N 1
ATOM 3401 C CA . ALA B 1 32 ? 17.266 20.234 24.203 1 98.5 32 ALA B CA 1
ATOM 3402 C C . ALA B 1 32 ? 16.172 20.859 25.062 1 98.5 32 ALA B C 1
ATOM 3404 O O . ALA B 1 32 ? 14.984 20.703 24.781 1 98.5 32 ALA B O 1
ATOM 3405 N N . GLU B 1 33 ? 16.547 21.562 26.078 1 98.12 33 GLU B N 1
ATOM 3406 C CA . GLU B 1 33 ? 15.578 22.156 27 1 98.12 33 GLU B CA 1
ATOM 3407 C C . GLU B 1 33 ? 14.695 23.172 26.297 1 98.12 33 GLU B C 1
ATOM 3409 O O . GLU B 1 33 ? 13.484 23.219 26.516 1 98.12 33 GLU B O 1
ATOM 3414 N N . ALA B 1 34 ? 15.297 23.969 25.469 1 98.5 34 ALA B N 1
ATOM 3415 C CA . ALA B 1 34 ? 14.547 24.984 24.734 1 98.5 34 ALA B CA 1
ATOM 3416 C C . ALA B 1 34 ? 13.5 24.344 23.828 1 98.5 34 ALA B C 1
ATOM 3418 O O . ALA B 1 34 ? 12.359 24.812 23.766 1 98.5 34 ALA B O 1
ATOM 3419 N N . LEU B 1 35 ? 13.883 23.328 23.172 1 98.5 35 LEU B N 1
ATOM 3420 C CA . LEU B 1 35 ? 12.969 22.656 22.266 1 98.5 35 LEU B CA 1
ATOM 3421 C C . LEU B 1 35 ? 11.867 21.938 23.047 1 98.5 35 LEU B C 1
ATOM 3423 O O . LEU B 1 35 ? 10.711 21.906 22.609 1 98.5 35 LEU B O 1
ATOM 3427 N N . GLU B 1 36 ? 12.211 21.391 24.141 1 97.56 36 GLU B N 1
ATOM 3428 C CA . GLU B 1 36 ? 11.203 20.766 24.984 1 97.56 36 GLU B CA 1
ATOM 3429 C C . GLU B 1 36 ? 10.18 21.781 25.469 1 97.56 36 GLU B C 1
ATOM 3431 O O . GLU B 1 36 ? 8.992 21.484 25.594 1 97.56 36 GLU B O 1
ATOM 3436 N N . LYS B 1 37 ? 10.625 22.969 25.75 1 97.5 37 LYS B N 1
ATOM 3437 C CA . LYS B 1 37 ? 9.727 24.031 26.156 1 97.5 37 LYS B CA 1
ATOM 3438 C C . LYS B 1 37 ? 8.773 24.406 25.016 1 97.5 37 LYS B C 1
ATOM 3440 O O . LYS B 1 37 ? 7.59 24.672 25.25 1 97.5 37 LYS B O 1
ATOM 3445 N N . ALA B 1 38 ? 9.305 24.453 23.828 1 97.38 38 ALA B N 1
ATOM 3446 C CA . ALA B 1 38 ? 8.461 24.734 22.672 1 97.38 38 ALA B CA 1
ATOM 3447 C C . ALA B 1 38 ? 7.395 23.656 22.5 1 97.38 38 ALA B C 1
ATOM 3449 O O . ALA B 1 38 ? 6.223 23.969 22.266 1 97.38 38 ALA B O 1
ATOM 3450 N N . ILE B 1 39 ? 7.773 22.406 22.641 1 96.81 39 ILE B N 1
ATOM 3451 C CA . ILE B 1 39 ? 6.844 21.297 22.516 1 96.81 39 ILE B CA 1
ATOM 3452 C C . ILE B 1 39 ? 5.797 21.359 23.625 1 96.81 39 ILE B C 1
ATOM 3454 O O . ILE B 1 39 ? 4.602 21.203 23.375 1 96.81 39 ILE B O 1
ATOM 3458 N N . ALA B 1 40 ? 6.277 21.625 24.797 1 95.56 40 ALA B N 1
ATOM 3459 C CA . ALA B 1 40 ? 5.359 21.734 25.938 1 95.56 40 ALA B CA 1
ATOM 3460 C C . ALA B 1 40 ? 4.344 22.844 25.703 1 95.56 40 ALA B C 1
ATOM 3462 O O . ALA B 1 40 ? 3.174 22.719 26.078 1 95.56 40 ALA B O 1
ATOM 3463 N N . ALA B 1 41 ? 4.812 23.953 25.172 1 95.31 41 ALA B N 1
ATOM 3464 C CA . ALA B 1 41 ? 3.914 25.062 24.875 1 95.31 41 ALA B CA 1
ATOM 3465 C C . ALA B 1 41 ? 2.832 24.641 23.891 1 95.31 41 ALA B C 1
ATOM 3467 O O . ALA B 1 41 ? 1.672 25.047 24.016 1 95.31 41 ALA B O 1
ATOM 3468 N N . ALA B 1 42 ? 3.193 23.875 22.906 1 94.56 42 ALA B N 1
ATOM 3469 C CA . ALA B 1 42 ? 2.227 23.391 21.922 1 94.56 42 ALA B CA 1
ATOM 3470 C C . ALA B 1 42 ? 1.178 22.5 22.594 1 94.56 42 ALA B C 1
ATOM 3472 O O . ALA B 1 42 ? 0.018 22.484 22.172 1 94.56 42 ALA B O 1
ATOM 3473 N N . PHE B 1 43 ? 1.563 21.797 23.656 1 93.69 43 PHE B N 1
ATOM 3474 C CA . PHE B 1 43 ? 0.68 20.859 24.359 1 93.69 43 PHE B CA 1
ATOM 3475 C C . PHE B 1 43 ? -0.244 21.609 25.312 1 93.69 43 PHE B C 1
ATOM 3477 O O . PHE B 1 43 ? -1.174 21.016 25.859 1 93.69 43 PHE B O 1
ATOM 3484 N N . GLN B 1 44 ? -0.015 22.891 25.531 1 89.81 44 GLN B N 1
ATOM 3485 C CA . GLN B 1 44 ? -0.898 23.703 26.375 1 89.81 44 GLN B CA 1
ATOM 3486 C C . GLN B 1 44 ? -2.064 24.266 25.547 1 89.81 44 GLN B C 1
ATOM 3488 O O . GLN B 1 44 ? -2.846 25.078 26.047 1 89.81 44 GLN B O 1
ATOM 3493 N N . GLY B 1 45 ? -2.266 23.781 24.469 1 80.56 45 GLY B N 1
ATOM 3494 C CA . GLY B 1 45 ? -3.328 24.234 23.578 1 80.56 45 GLY B CA 1
ATOM 3495 C C . GLY B 1 45 ? -4.711 23.828 24.062 1 80.56 45 GLY B C 1
ATOM 3496 O O . GLY B 1 45 ? -4.918 23.594 25.25 1 80.56 45 GLY B O 1
ATOM 3497 N N . PRO B 1 46 ? -5.617 23.844 23.094 1 80.88 46 PRO B N 1
ATOM 3498 C CA . PRO B 1 46 ? -7.016 23.531 23.422 1 80.88 46 PRO B CA 1
ATOM 3499 C C . PRO B 1 46 ? -7.18 22.172 24.078 1 80.88 46 PRO B C 1
ATOM 3501 O O . PRO B 1 46 ? -6.484 21.219 23.703 1 80.88 46 PRO B O 1
ATOM 3504 N N . LYS B 1 47 ? -8.125 22.047 25.031 1 85.12 47 LYS B N 1
ATOM 3505 C CA . LYS B 1 47 ? -8.367 20.797 25.75 1 85.12 47 LYS B CA 1
ATOM 3506 C C . LYS B 1 47 ? -9.773 20.281 25.484 1 85.12 47 LYS B C 1
ATOM 3508 O O . LYS B 1 47 ? -10.148 19.203 25.969 1 85.12 47 LYS B O 1
ATOM 3513 N N . GLU B 1 48 ? -10.43 20.984 24.641 1 89.75 48 GLU B N 1
ATOM 3514 C CA . GLU B 1 48 ? -11.852 20.703 24.438 1 89.75 48 GLU B CA 1
ATOM 3515 C C . GLU B 1 48 ? -12.07 19.703 23.312 1 89.75 48 GLU B C 1
ATOM 3517 O O . GLU B 1 48 ? -13.125 19.078 23.219 1 89.75 48 GLU B O 1
ATOM 3522 N N . TRP B 1 49 ? -11.109 19.672 22.484 1 91.5 49 TRP B N 1
ATOM 3523 C CA . TRP B 1 49 ? -11.297 18.859 21.297 1 91.5 49 TRP B CA 1
ATOM 3524 C C . TRP B 1 49 ? -10.391 17.625 21.312 1 91.5 49 TRP B C 1
ATOM 3526 O O . TRP B 1 49 ? -9.258 17.703 21.781 1 91.5 49 TRP B O 1
ATOM 3536 N N . PHE B 1 50 ? -10.969 16.531 20.672 1 92.38 50 PHE B N 1
ATOM 3537 C CA . PHE B 1 50 ? -10.242 15.266 20.781 1 92.38 50 PHE B CA 1
ATOM 3538 C C . PHE B 1 50 ? -10.219 14.547 19.438 1 92.38 50 PHE B C 1
ATOM 3540 O O . PHE B 1 50 ? -11.109 14.734 18.609 1 92.38 50 PHE B O 1
ATOM 3547 N N . LEU B 1 51 ? -9.172 13.773 19.219 1 94.88 51 LEU B N 1
ATOM 3548 C CA . LEU B 1 51 ? -9.109 12.742 18.188 1 94.88 51 LEU B CA 1
ATOM 3549 C C . LEU B 1 51 ? -9.641 11.414 18.719 1 94.88 51 LEU B C 1
ATOM 3551 O O . LEU B 1 51 ? -10.82 11.305 19.062 1 94.88 51 LEU B O 1
ATOM 3555 N N . MET B 1 52 ? -8.773 10.414 18.875 1 92.31 52 MET B N 1
ATOM 3556 C CA . MET B 1 52 ? -9.195 9.242 19.641 1 92.31 52 MET B CA 1
ATOM 3557 C C . MET B 1 52 ? -9.547 9.633 21.078 1 92.31 52 MET B C 1
ATOM 3559 O O . MET B 1 52 ? -9.078 10.656 21.578 1 92.31 52 MET B O 1
ATOM 3563 N N . ASP B 1 53 ? -10.336 8.758 21.641 1 89.44 53 ASP B N 1
ATOM 3564 C CA . ASP B 1 53 ? -10.648 9 23.047 1 89.44 53 ASP B CA 1
ATOM 3565 C C . ASP B 1 53 ? -9.375 9.156 23.875 1 89.44 53 ASP B C 1
ATOM 3567 O O . ASP B 1 53 ? -8.469 8.312 23.797 1 89.44 53 ASP B O 1
ATOM 3571 N N . GLY B 1 54 ? -9.297 10.297 24.547 1 88.69 54 GLY B N 1
ATOM 3572 C CA . GLY B 1 54 ? -8.156 10.539 25.422 1 88.69 54 GLY B CA 1
ATOM 3573 C C . GLY B 1 54 ? -7.008 11.242 24.703 1 88.69 54 GLY B C 1
ATOM 3574 O O . GLY B 1 54 ? -6.008 11.594 25.344 1 88.69 54 GLY B O 1
ATOM 3575 N N . ILE B 1 55 ? -7.105 11.508 23.453 1 93.88 55 ILE B N 1
ATOM 3576 C CA . ILE B 1 55 ? -6.062 12.195 22.688 1 93.88 55 ILE B CA 1
ATOM 3577 C C . ILE B 1 55 ? -6.543 13.594 22.312 1 93.88 55 ILE B C 1
ATOM 3579 O O . ILE B 1 55 ? -7.383 13.758 21.438 1 93.88 55 ILE B O 1
ATOM 3583 N N . THR B 1 56 ? -5.988 14.562 22.938 1 94.12 56 THR B N 1
ATOM 3584 C CA . THR B 1 56 ? -6.395 15.945 22.703 1 94.12 56 THR B CA 1
ATOM 3585 C C . THR B 1 56 ? -5.965 16.406 21.312 1 94.12 56 THR B C 1
ATOM 3587 O O . THR B 1 56 ? -4.848 16.125 20.875 1 94.12 56 THR B O 1
ATOM 3590 N N . ASN B 1 57 ? -6.879 17.078 20.609 1 95.94 57 ASN B N 1
ATOM 3591 C CA . ASN B 1 57 ? -6.562 17.688 19.328 1 95.94 57 ASN B CA 1
ATOM 3592 C C . ASN B 1 57 ? -5.844 19.031 19.5 1 95.94 57 ASN B C 1
ATOM 3594 O O . ASN B 1 57 ? -6.445 20 19.953 1 95.94 57 ASN B O 1
ATOM 3598 N N . LEU B 1 58 ? -4.609 19.078 19.016 1 96.06 58 LEU B N 1
ATOM 3599 C CA . LEU B 1 58 ? -3.807 20.281 19.219 1 96.06 58 LEU B CA 1
ATOM 3600 C C . LEU B 1 58 ? -4.023 21.281 18.094 1 96.06 58 LEU B C 1
ATOM 3602 O O . LEU B 1 58 ? -3.346 22.312 18.031 1 96.06 58 LEU B O 1
ATOM 3606 N N . GLY B 1 59 ? -4.863 20.984 17.188 1 95.5 59 GLY B N 1
ATOM 3607 C CA . GLY B 1 59 ? -5.332 21.953 16.203 1 95.5 59 GLY B CA 1
ATOM 3608 C C . GLY B 1 59 ? -4.375 22.141 15.039 1 95.5 59 GLY B C 1
ATOM 3609 O O . GLY B 1 59 ? -4.547 23.047 14.227 1 95.5 59 GLY B O 1
ATOM 3610 N N . GLY B 1 60 ? -3.336 21.312 14.969 1 96.62 60 GLY B N 1
ATOM 3611 C CA . GLY B 1 60 ? -2.328 21.453 13.93 1 96.62 60 GLY B CA 1
ATOM 3612 C C . GLY B 1 60 ? -1.173 22.344 14.336 1 96.62 60 GLY B C 1
ATOM 3613 O O . GLY B 1 60 ? -0.581 23.016 13.492 1 96.62 60 GLY B O 1
ATOM 3614 N N . ALA B 1 61 ? -0.913 22.406 15.586 1 96.62 61 ALA B N 1
ATOM 3615 C CA . ALA B 1 61 ? 0.217 23.203 16.078 1 96.62 61 ALA B CA 1
ATOM 3616 C C . ALA B 1 61 ? 1.511 22.797 15.375 1 96.62 61 ALA B C 1
ATOM 3618 O O . ALA B 1 61 ? 1.682 21.641 14.984 1 96.62 61 ALA B O 1
ATOM 3619 N N . GLN B 1 62 ? 2.389 23.781 15.211 1 97.44 62 GLN B N 1
ATOM 3620 C CA . GLN B 1 62 ? 3.637 23.516 14.492 1 97.44 62 GLN B CA 1
ATOM 3621 C C . GLN B 1 62 ? 4.84 23.953 15.32 1 97.44 62 GLN B C 1
ATOM 3623 O O . GLN B 1 62 ? 4.855 25.062 15.875 1 97.44 62 GLN B O 1
ATOM 3628 N N . ILE B 1 63 ? 5.703 23.062 15.469 1 98 63 ILE B N 1
ATOM 3629 C CA . ILE B 1 63 ? 7.039 23.422 15.93 1 98 63 ILE B CA 1
ATOM 3630 C C . ILE B 1 63 ? 7.957 23.656 14.727 1 98 63 ILE B C 1
ATOM 3632 O O . ILE B 1 63 ? 8.273 22.719 13.992 1 98 63 ILE B O 1
ATOM 3636 N N . ARG B 1 64 ? 8.414 24.859 14.547 1 98.06 64 ARG B N 1
ATOM 3637 C CA . ARG B 1 64 ? 9.281 25.188 13.422 1 98.06 64 ARG B CA 1
ATOM 3638 C C . ARG B 1 64 ? 10.719 25.391 13.875 1 98.06 64 ARG B C 1
ATOM 3640 O O . ARG B 1 64 ? 11.008 26.266 14.703 1 98.06 64 ARG B O 1
ATOM 3647 N N . LEU B 1 65 ? 11.594 24.672 13.266 1 98.31 65 LEU B N 1
ATOM 3648 C CA . LEU B 1 65 ? 13 24.75 13.633 1 98.31 65 LEU B CA 1
ATOM 3649 C C . LEU B 1 65 ? 13.695 25.875 12.883 1 98.31 65 LEU B C 1
ATOM 3651 O O . LEU B 1 65 ? 14.836 26.234 13.203 1 98.31 65 LEU B O 1
ATOM 3655 N N . GLN B 1 66 ? 13.078 26.391 11.898 1 97 66 GLN B N 1
ATOM 3656 C CA . GLN B 1 66 ? 13.477 27.625 11.234 1 97 66 GLN B CA 1
ATOM 3657 C C . GLN B 1 66 ? 14.797 27.453 10.5 1 97 66 GLN B C 1
ATOM 3659 O O . GLN B 1 66 ? 15.617 28.375 10.453 1 97 66 GLN B O 1
ATOM 3664 N N . GLY B 1 67 ? 15.078 26.266 10.07 1 97.5 67 GLY B N 1
ATOM 3665 C CA . GLY B 1 67 ? 16.219 26.016 9.211 1 97.5 67 GLY B CA 1
ATOM 3666 C C . GLY B 1 67 ? 17.531 25.953 9.961 1 97.5 67 GLY B C 1
ATOM 3667 O O . GLY B 1 67 ? 18.609 25.953 9.352 1 97.5 67 GLY B O 1
ATOM 3668 N N . GLY B 1 68 ? 17.625 25.906 11.227 1 98.25 68 GLY B N 1
ATOM 3669 C CA . GLY B 1 68 ? 18.844 25.844 12.008 1 98.25 68 GLY B CA 1
ATOM 3670 C C . GLY B 1 68 ? 19.312 24.438 12.273 1 98.25 68 GLY B C 1
ATOM 3671 O O . GLY B 1 68 ? 18.625 23.469 11.938 1 98.25 68 GLY B O 1
ATOM 3672 N N . ILE B 1 69 ? 20.578 24.344 12.789 1 98.81 69 ILE B N 1
ATOM 3673 C CA . ILE B 1 69 ? 21.109 23.109 13.367 1 98.81 69 ILE B CA 1
ATOM 3674 C C . ILE B 1 69 ? 21.062 23.188 14.891 1 98.81 69 ILE B C 1
ATOM 3676 O O . ILE B 1 69 ? 21.641 24.109 15.492 1 98.81 69 ILE B O 1
ATOM 3680 N N . TYR B 1 70 ? 20.359 22.297 15.484 1 98.88 70 TYR B N 1
ATOM 3681 C CA . TYR B 1 70 ? 20.172 22.328 16.938 1 98.88 70 TYR B CA 1
ATOM 3682 C C . TYR B 1 70 ? 20.781 21.094 17.578 1 98.88 70 TYR B C 1
ATOM 3684 O O . TYR B 1 70 ? 20.344 19.969 17.344 1 98.88 70 TYR B O 1
ATOM 3692 N N . LYS B 1 71 ? 21.797 21.375 18.406 1 98.81 71 LYS B N 1
ATOM 3693 C CA . LYS B 1 71 ? 22.406 20.312 19.188 1 98.81 71 LYS B CA 1
ATOM 3694 C C . LYS B 1 71 ? 21.516 19.938 20.375 1 98.81 71 LYS B C 1
ATOM 3696 O O . LYS B 1 71 ? 21 20.812 21.062 1 98.81 71 LYS B O 1
ATOM 3701 N N . VAL B 1 72 ? 21.281 18.609 20.562 1 98.88 72 VAL B N 1
ATOM 3702 C CA . VAL B 1 72 ? 20.469 18.172 21.688 1 98.88 72 VAL B CA 1
ATOM 3703 C C . VAL B 1 72 ? 21.219 17.094 22.469 1 98.88 72 VAL B C 1
ATOM 3705 O O . VAL B 1 72 ? 21.781 16.172 21.891 1 98.88 72 VAL B O 1
ATOM 3708 N N . SER B 1 73 ? 21.188 17.172 23.781 1 98.62 73 SER B N 1
ATOM 3709 C CA . SER B 1 73 ? 21.938 16.266 24.656 1 98.62 73 SER B CA 1
ATOM 3710 C C . SER B 1 73 ? 21.047 15.156 25.172 1 98.62 73 SER B C 1
ATOM 3712 O O . SER B 1 73 ? 21.516 14.211 25.812 1 98.62 73 SER B O 1
ATOM 3714 N N . GLN B 1 74 ? 19.766 15.258 24.922 1 98.19 74 GLN B N 1
ATOM 3715 C CA . GLN B 1 74 ? 18.797 14.242 25.328 1 98.19 74 GLN B CA 1
ATOM 3716 C C . GLN B 1 74 ? 17.672 14.125 24.297 1 98.19 74 GLN B C 1
ATOM 3718 O O . GLN B 1 74 ? 17.453 15.039 23.5 1 98.19 74 GLN B O 1
ATOM 3723 N N . PRO B 1 75 ? 16.953 13.008 24.375 1 98.12 75 PRO B N 1
ATOM 3724 C CA . PRO B 1 75 ? 15.836 12.844 23.438 1 98.12 75 PRO B CA 1
ATOM 3725 C C . PRO B 1 75 ? 14.781 13.93 23.594 1 98.12 75 PRO B C 1
ATOM 3727 O O . PRO B 1 75 ? 14.477 14.344 24.719 1 98.12 75 PRO B O 1
ATOM 3730 N N . LEU B 1 76 ? 14.258 14.43 22.469 1 98.12 76 LEU B N 1
ATOM 3731 C CA . LEU B 1 76 ? 13.07 15.273 22.5 1 98.12 76 LEU B CA 1
ATOM 3732 C C . LEU B 1 76 ? 11.812 14.422 22.656 1 98.12 76 LEU B C 1
ATOM 3734 O O . LEU B 1 76 ? 11.414 13.711 21.719 1 98.12 76 LEU B O 1
ATOM 3738 N N . LYS B 1 77 ? 11.18 14.508 23.734 1 95.12 77 LYS B N 1
ATOM 3739 C CA . LYS B 1 77 ? 9.984 13.727 24.031 1 95.12 77 LYS B CA 1
ATOM 3740 C C . LYS B 1 77 ? 8.734 14.594 24.016 1 95.12 77 LYS B C 1
ATOM 3742 O O . LYS B 1 77 ? 8.797 15.789 24.328 1 95.12 77 LYS B O 1
ATOM 3747 N N . LEU B 1 78 ? 7.68 13.992 23.625 1 93.94 78 LEU B N 1
ATOM 3748 C CA . LEU B 1 78 ? 6.395 14.672 23.766 1 93.94 78 LEU B CA 1
ATOM 3749 C C . LEU B 1 78 ? 5.832 14.469 25.172 1 93.94 78 LEU B C 1
ATOM 3751 O O . LEU B 1 78 ? 6.105 13.461 25.812 1 93.94 78 LEU B O 1
ATOM 3755 N N . PRO B 1 79 ? 5.121 15.469 25.672 1 89.38 79 PRO B N 1
ATOM 3756 C CA . PRO B 1 79 ? 4.555 15.352 27.016 1 89.38 79 PRO B CA 1
ATOM 3757 C C . PRO B 1 79 ? 3.611 14.156 27.156 1 89.38 79 PRO B C 1
ATOM 3759 O O . PRO B 1 79 ? 3.008 13.727 26.172 1 89.38 79 PRO B O 1
ATOM 3762 N N . ALA B 1 80 ? 3.547 13.969 28.562 1 77.38 80 ALA B N 1
ATOM 3763 C CA . ALA B 1 80 ? 2.66 12.859 28.906 1 77.38 80 ALA B CA 1
ATOM 3764 C C . ALA B 1 80 ? 1.195 13.273 28.781 1 77.38 80 ALA B C 1
ATOM 3766 O O . ALA B 1 80 ? 0.866 14.461 28.891 1 77.38 80 ALA B O 1
ATOM 3767 N N . GLY B 1 81 ? 0.144 12.648 28.156 1 70.31 81 GLY B N 1
ATOM 3768 C CA . GLY B 1 81 ? -1.275 12.953 28.094 1 70.31 81 GLY B CA 1
ATOM 3769 C C . GLY B 1 81 ? -1.861 12.758 26.703 1 70.31 81 GLY B C 1
ATOM 3770 O O . GLY B 1 81 ? -3.043 13.031 26.484 1 70.31 81 GLY B O 1
ATOM 3771 N N . GLY B 1 82 ? -1.376 12.133 26.062 1 84.12 82 GLY B N 1
ATOM 3772 C CA . GLY B 1 82 ? -1.926 11.758 24.766 1 84.12 82 GLY B CA 1
ATOM 3773 C C . GLY B 1 82 ? -2.412 12.945 23.969 1 84.12 82 GLY B C 1
ATOM 3774 O O . GLY B 1 82 ? -3.316 13.664 24.391 1 84.12 82 GLY B O 1
ATOM 3775 N N . ALA B 1 83 ? -1.863 13.477 23 1 93.12 83 ALA B N 1
ATOM 3776 C CA . ALA B 1 83 ? -2.311 14.523 22.094 1 93.12 83 ALA B CA 1
ATOM 3777 C C . ALA B 1 83 ? -1.943 14.188 20.656 1 93.12 83 ALA B C 1
ATOM 3779 O O . ALA B 1 83 ? -1.288 13.18 20.391 1 93.12 83 ALA B O 1
ATOM 3780 N N . GLY B 1 84 ? -2.512 14.984 19.781 1 96 84 GLY B N 1
ATOM 3781 C CA . GLY B 1 84 ? -2.229 14.773 18.375 1 96 84 GLY B CA 1
ATOM 3782 C C . GLY B 1 84 ? -2.48 16 17.531 1 96 84 GLY B C 1
ATOM 3783 O O . GLY B 1 84 ? -2.781 17.078 18.062 1 96 84 GLY B O 1
ATOM 3784 N N . ASN B 1 85 ? -2.275 15.812 16.234 1 97.81 85 ASN B N 1
ATOM 3785 C CA . ASN B 1 85 ? -2.4 16.906 15.273 1 97.81 85 ASN B CA 1
ATOM 3786 C C . ASN B 1 85 ? -1.352 17.984 15.508 1 97.81 85 ASN B C 1
ATOM 3788 O O . ASN B 1 85 ? -1.691 19.141 15.719 1 97.81 85 ASN B O 1
ATOM 3792 N N . LEU B 1 86 ? -0.14 17.469 15.445 1 97.44 86 LEU B N 1
ATOM 3793 C CA . LEU B 1 86 ? 1.063 18.25 15.695 1 97.44 86 LEU B CA 1
ATOM 3794 C C . LEU B 1 86 ? 2.096 18.031 14.594 1 97.44 86 LEU B C 1
ATOM 3796 O O . LEU B 1 86 ? 2.268 16.906 14.117 1 97.44 86 LEU B O 1
ATOM 3800 N N . MET B 1 87 ? 2.777 19.109 14.227 1 98.38 87 MET B N 1
ATOM 3801 C CA . MET B 1 87 ? 3.82 19 13.211 1 98.38 87 MET B CA 1
ATOM 3802 C C . MET B 1 87 ? 5.145 19.547 13.727 1 98.38 87 MET B C 1
ATOM 3804 O O . MET B 1 87 ? 5.176 20.594 14.375 1 98.38 87 MET B O 1
ATOM 3808 N N . ILE B 1 88 ? 6.191 18.844 13.57 1 98.62 88 ILE B N 1
ATOM 3809 C CA . ILE B 1 88 ? 7.555 19.328 13.742 1 98.62 88 ILE B CA 1
ATOM 3810 C C . ILE B 1 88 ? 8.25 19.406 12.383 1 98.62 88 ILE B C 1
ATOM 3812 O O . ILE B 1 88 ? 8.234 18.438 11.617 1 98.62 88 ILE B O 1
ATOM 3816 N N . THR B 1 89 ? 8.852 20.547 12.047 1 98.44 89 THR B N 1
ATOM 3817 C CA . THR B 1 89 ? 9.297 20.672 10.664 1 98.44 89 THR B CA 1
ATOM 3818 C C . THR B 1 89 ? 10.422 21.703 10.547 1 98.44 89 THR B C 1
ATOM 3820 O O . THR B 1 89 ? 10.539 22.594 11.383 1 98.44 89 THR B O 1
ATOM 3823 N N . GLY B 1 90 ? 11.336 21.562 9.625 1 98.12 90 GLY B N 1
ATOM 3824 C CA . GLY B 1 90 ? 12.102 22.641 9.023 1 98.12 90 GLY B CA 1
ATOM 3825 C C . GLY B 1 90 ? 13.414 22.906 9.742 1 98.12 90 GLY B C 1
ATOM 3826 O O . GLY B 1 90 ? 13.711 24.047 10.086 1 98.12 90 GLY B O 1
ATOM 3827 N N . GLY B 1 91 ? 14.258 21.906 9.883 1 98.62 91 GLY B N 1
ATOM 3828 C CA . GLY B 1 91 ? 15.562 22.125 10.484 1 98.62 91 GLY B CA 1
ATOM 3829 C C . GLY B 1 91 ? 16.312 20.828 10.75 1 98.62 91 GLY B C 1
ATOM 3830 O O . GLY B 1 91 ? 15.93 19.766 10.25 1 98.62 91 GLY B O 1
ATOM 3831 N N . THR B 1 92 ? 17.422 20.969 11.477 1 98.94 92 THR B N 1
ATOM 3832 C CA . THR B 1 92 ? 18.281 19.828 11.773 1 98.94 92 THR B CA 1
ATOM 3833 C C . THR B 1 92 ? 18.406 19.609 13.281 1 98.94 92 THR B C 1
ATOM 3835 O O . THR B 1 92 ? 18.641 20.562 14.031 1 98.94 92 THR B O 1
ATOM 3838 N N . LEU B 1 93 ? 18.203 18.422 13.695 1 98.94 93 LEU B N 1
ATOM 3839 C CA . LEU B 1 93 ? 18.578 18.016 15.047 1 98.94 93 LEU B CA 1
ATOM 3840 C C . LEU B 1 93 ? 19.891 17.234 15.031 1 98.94 93 LEU B C 1
ATOM 3842 O O . LEU B 1 93 ? 20.094 16.359 14.172 1 98.94 93 LEU B O 1
ATOM 3846 N N . LEU B 1 94 ? 20.766 17.594 15.891 1 98.88 94 LEU B N 1
ATOM 3847 C CA . LEU B 1 94 ? 22.094 16.984 15.992 1 98.88 94 LEU B CA 1
ATOM 3848 C C . LEU B 1 94 ? 22.328 16.438 17.391 1 98.88 94 LEU B C 1
ATOM 3850 O O . LEU B 1 94 ? 22.281 17.188 18.375 1 98.88 94 LEU B O 1
ATOM 3854 N N . ALA B 1 95 ? 22.594 15.109 17.5 1 98.88 95 ALA B N 1
ATOM 3855 C CA . ALA B 1 95 ? 22.922 14.523 18.797 1 98.88 95 ALA B CA 1
ATOM 3856 C C . ALA B 1 95 ? 24.281 15.023 19.297 1 98.88 95 ALA B C 1
ATOM 3858 O O . ALA B 1 95 ? 25.25 15.086 18.531 1 98.88 95 ALA B O 1
ATOM 3859 N N . SER B 1 96 ? 24.344 15.367 20.562 1 98.62 96 SER B N 1
ATOM 3860 C CA . SER B 1 96 ? 25.625 15.742 21.156 1 98.62 96 SER B CA 1
ATOM 3861 C C . SER B 1 96 ? 26.484 14.523 21.422 1 98.62 96 SER B C 1
ATOM 3863 O O . SER B 1 96 ? 26.047 13.383 21.25 1 98.62 96 SER B O 1
ATOM 3865 N N . ASP B 1 97 ? 27.688 14.836 21.859 1 97.69 97 ASP B N 1
ATOM 3866 C CA . ASP B 1 97 ? 28.641 13.75 22.109 1 97.69 97 ASP B CA 1
ATOM 3867 C C . ASP B 1 97 ? 28.219 12.93 23.344 1 97.69 97 ASP B C 1
ATOM 3869 O O . ASP B 1 97 ? 28.672 11.797 23.516 1 97.69 97 ASP B O 1
ATOM 3873 N N . ASP B 1 98 ? 27.391 13.508 24.156 1 97 98 ASP B N 1
ATOM 3874 C CA . ASP B 1 98 ? 26.969 12.812 25.375 1 97 98 ASP B CA 1
ATOM 3875 C C . ASP B 1 98 ? 25.516 12.336 25.25 1 97 98 ASP B C 1
ATOM 3877 O O . ASP B 1 98 ? 24.906 11.93 26.25 1 97 98 ASP B O 1
ATOM 3881 N N . PHE B 1 99 ? 24.984 12.438 24.031 1 98.44 99 PHE B N 1
ATOM 3882 C CA . PHE B 1 99 ? 23.641 11.914 23.797 1 98.44 99 PHE B CA 1
ATOM 3883 C C . PHE B 1 99 ? 23.562 10.438 24.156 1 98.44 99 PHE B C 1
ATOM 3885 O O . PHE B 1 99 ? 24.484 9.672 23.859 1 98.44 99 PHE B O 1
ATOM 3892 N N . PRO B 1 100 ? 22.469 9.984 24.812 1 98.12 100 PRO B N 1
ATOM 3893 C CA . PRO B 1 100 ? 22.359 8.578 25.219 1 98.12 100 PRO B CA 1
ATOM 3894 C C . PRO B 1 100 ? 22.469 7.621 24.031 1 98.12 100 PRO B C 1
ATOM 3896 O O . PRO B 1 100 ? 21.906 7.883 22.969 1 98.12 100 PRO B O 1
ATOM 3899 N N . THR B 1 101 ? 23.062 6.504 24.234 1 97.56 101 THR B N 1
ATOM 3900 C CA . THR B 1 101 ? 23.328 5.566 23.141 1 97.56 101 THR B CA 1
ATOM 3901 C C . THR B 1 101 ? 22.109 4.688 22.891 1 97.56 101 THR B C 1
ATOM 3903 O O . THR B 1 101 ? 22.047 3.994 21.875 1 97.56 101 THR B O 1
ATOM 3906 N N . ASP B 1 102 ? 21.125 4.754 23.75 1 96.56 102 ASP B N 1
ATOM 3907 C CA . ASP B 1 102 ? 19.906 3.984 23.562 1 96.56 102 ASP B CA 1
ATOM 3908 C C . ASP B 1 102 ? 18.703 4.902 23.328 1 96.56 102 ASP B C 1
ATOM 3910 O O . ASP B 1 102 ? 17.562 4.453 23.359 1 96.56 102 ASP B O 1
ATOM 3914 N N . GLY B 1 103 ? 18.938 6.137 23.188 1 97.94 103 GLY B N 1
ATOM 3915 C CA . GLY B 1 103 ? 17.875 7.098 22.953 1 97.94 103 GLY B CA 1
ATOM 3916 C C . GLY B 1 103 ? 17.609 7.371 21.484 1 97.94 103 GLY B C 1
ATOM 3917 O O . GLY B 1 103 ? 18.297 6.84 20.625 1 97.94 103 GLY B O 1
ATOM 3918 N N . TYR B 1 104 ? 16.578 8.141 21.25 1 98.62 104 TYR B N 1
ATOM 3919 C CA . TYR B 1 104 ? 16.219 8.617 19.906 1 98.62 104 TYR B CA 1
ATOM 3920 C C . TYR B 1 104 ? 16.094 10.141 19.891 1 98.62 104 TYR B C 1
ATOM 3922 O O . TYR B 1 104 ? 15.617 10.742 20.859 1 98.62 104 TYR B O 1
ATOM 3930 N N . LEU B 1 105 ? 16.516 10.805 18.797 1 98.88 105 LEU B N 1
ATOM 3931 C CA . LEU B 1 105 ? 16.438 12.258 18.719 1 98.88 105 LEU B CA 1
ATOM 3932 C C . LEU B 1 105 ? 15 12.727 18.906 1 98.88 105 LEU B C 1
ATOM 3934 O O . LEU B 1 105 ? 14.75 13.688 19.656 1 98.88 105 LEU B O 1
ATOM 3938 N N . ILE B 1 106 ? 14.039 12.117 18.234 1 98.69 106 ILE B N 1
ATOM 3939 C CA . ILE B 1 106 ? 12.609 12.328 18.469 1 98.69 106 ILE B CA 1
ATOM 3940 C C . ILE B 1 106 ? 11.984 11.055 19.031 1 98.69 106 ILE B C 1
ATOM 3942 O O . ILE B 1 106 ? 12.031 10 18.391 1 98.69 106 ILE B O 1
ATOM 3946 N N . ASP B 1 107 ? 11.438 11.172 20.188 1 97.56 107 ASP B N 1
ATOM 3947 C CA . ASP B 1 107 ? 10.953 10.008 20.922 1 97.56 107 ASP B CA 1
ATOM 3948 C C . ASP B 1 107 ? 9.461 10.148 21.25 1 97.56 107 ASP B C 1
ATOM 3950 O O . ASP B 1 107 ? 9.086 10.93 22.125 1 97.56 107 ASP B O 1
ATOM 3954 N N . LEU B 1 108 ? 8.594 9.359 20.609 1 96.69 108 LEU B N 1
ATOM 3955 C CA . LEU B 1 108 ? 7.156 9.398 20.844 1 96.69 108 LEU B CA 1
ATOM 3956 C C . LEU B 1 108 ? 6.738 8.32 21.844 1 96.69 108 LEU B C 1
ATOM 3958 O O . LEU B 1 108 ? 5.668 7.727 21.703 1 96.69 108 LEU B O 1
ATOM 3962 N N . SER B 1 109 ? 7.551 7.973 22.734 1 92.81 109 SER B N 1
ATOM 3963 C CA . SER B 1 109 ? 7.16 7.113 23.844 1 92.81 109 SER B CA 1
ATOM 3964 C C . SER B 1 109 ? 6.449 7.906 24.938 1 92.81 109 SER B C 1
ATOM 3966 O O . SER B 1 109 ? 6.621 9.125 25.031 1 92.81 109 SER B O 1
ATOM 3968 N N . SER B 1 110 ? 5.523 7.246 25.531 1 86 110 SER B N 1
ATOM 3969 C CA . SER B 1 110 ? 4.828 7.883 26.641 1 86 110 SER B CA 1
ATOM 3970 C C . SER B 1 110 ? 4.82 6.984 27.875 1 86 110 SER B C 1
ATOM 3972 O O . SER B 1 110 ? 4.695 5.762 27.766 1 86 110 SER B O 1
ATOM 3974 N N . SER B 1 111 ? 5.129 7.496 29.062 1 73.06 111 SER B N 1
ATOM 3975 C CA . SER B 1 111 ? 5.145 6.738 30.312 1 73.06 111 SER B CA 1
ATOM 3976 C C . SER B 1 111 ? 3.738 6.578 30.875 1 73.06 111 SER B C 1
ATOM 3978 O O . SER B 1 111 ? 3.494 5.707 31.719 1 73.06 111 SER B O 1
ATOM 3980 N N . SER B 1 112 ? 2.748 7.336 30.484 1 67.94 112 SER B N 1
ATOM 3981 C CA . SER B 1 112 ? 1.432 7.301 31.109 1 67.94 112 SER B CA 1
ATOM 3982 C C . SER B 1 112 ? 0.33 7.613 30.094 1 67.94 112 SER B C 1
ATOM 3984 O O . SER B 1 112 ? 0.302 8.703 29.516 1 67.94 112 SER B O 1
ATOM 3986 N N . SER B 1 113 ? 0.043 6.719 29.266 1 64.81 113 SER B N 1
ATOM 3987 C CA . SER B 1 113 ? -1.062 7.102 28.391 1 64.81 113 SER B CA 1
ATOM 3988 C C . SER B 1 113 ? -2.385 6.527 28.891 1 64.81 113 SER B C 1
ATOM 3990 O O . SER B 1 113 ? -2.447 5.363 29.281 1 64.81 113 SER B O 1
ATOM 3992 N N . SER B 1 114 ? -3.25 7.434 29.141 1 67.31 114 SER B N 1
ATOM 3993 C CA . SER B 1 114 ? -4.59 6.984 29.484 1 67.31 114 SER B CA 1
ATOM 3994 C C . SER B 1 114 ? -5.336 6.453 28.266 1 67.31 114 SER B C 1
ATOM 3996 O O . SER B 1 114 ? -6.371 5.793 28.406 1 67.31 114 SER B O 1
ATOM 3998 N N . SER B 1 115 ? -4.785 6.668 27.156 1 75.94 115 SER B N 1
ATOM 3999 C CA . SER B 1 115 ? -5.441 6.238 25.922 1 75.94 115 SER B CA 1
ATOM 4000 C C . SER B 1 115 ? -4.805 4.965 25.375 1 75.94 115 SER B C 1
ATOM 4002 O O . SER B 1 115 ? -3.74 4.547 25.844 1 75.94 115 SER B O 1
ATOM 4004 N N . SER B 1 116 ? -5.586 4.332 24.531 1 86.5 116 SER B N 1
ATOM 4005 C CA . SER B 1 116 ? -5.109 3.121 23.875 1 86.5 116 SER B CA 1
ATOM 4006 C C . SER B 1 116 ? -3.863 3.396 23.031 1 86.5 116 SER B C 1
ATOM 4008 O O . SER B 1 116 ? -3.094 2.48 22.734 1 86.5 116 SER B O 1
ATOM 4010 N N . TYR B 1 117 ? -3.689 4.672 22.734 1 92.88 117 TYR B N 1
ATOM 4011 C CA . TYR B 1 117 ? -2.541 5.098 21.938 1 92.88 117 TYR B CA 1
ATOM 4012 C C . TYR B 1 117 ? -1.88 6.324 22.547 1 92.88 117 TYR B C 1
ATOM 4014 O O . TYR B 1 117 ? -2.535 7.109 23.25 1 92.88 117 TYR B O 1
ATOM 4022 N N . ASN B 1 118 ? -0.611 6.465 22.297 1 94.88 118 ASN B N 1
ATOM 4023 C CA . ASN B 1 118 ? 0.131 7.578 22.875 1 94.88 118 ASN B CA 1
ATOM 4024 C C . ASN B 1 118 ? -0.167 8.891 22.156 1 94.88 118 ASN B C 1
ATOM 4026 O O . ASN B 1 118 ? -0.485 9.898 22.797 1 94.88 118 ASN B O 1
ATOM 4030 N N . TYR B 1 119 ? -0.043 8.891 20.875 1 96.38 119 TYR B N 1
ATOM 4031 C CA . TYR B 1 119 ? -0.218 10.078 20.047 1 96.38 119 TYR B CA 1
ATOM 4032 C C . TYR B 1 119 ? -0.92 9.734 18.734 1 96.38 119 TYR B C 1
ATOM 4034 O O . TYR B 1 119 ? -0.994 8.562 18.359 1 96.38 119 TYR B O 1
ATOM 4042 N N . GLU B 1 120 ? -1.489 10.719 18.156 1 97.06 120 GLU B N 1
ATOM 4043 C CA . GLU B 1 120 ? -2.221 10.516 16.906 1 97.06 120 GLU B CA 1
ATOM 4044 C C . GLU B 1 120 ? -2.025 11.688 15.961 1 97.06 120 GLU B C 1
ATOM 4046 O O . GLU B 1 120 ? -2.107 12.852 16.375 1 97.06 120 GLU B O 1
ATOM 4051 N N . TYR B 1 121 ? -1.775 11.375 14.695 1 98.06 121 TYR B N 1
ATOM 4052 C CA . TYR B 1 121 ? -1.636 12.367 13.641 1 98.06 121 TYR B CA 1
ATOM 4053 C C . TYR B 1 121 ? -0.453 13.289 13.906 1 98.06 121 TYR B C 1
ATOM 4055 O O . TYR B 1 121 ? -0.605 14.516 13.93 1 98.06 121 TYR B O 1
ATOM 4063 N N . ILE B 1 122 ? 0.646 12.719 14.18 1 98.31 122 ILE B N 1
ATOM 4064 C CA . ILE B 1 122 ? 1.914 13.43 14.289 1 98.31 122 ILE B CA 1
ATOM 4065 C C . ILE B 1 122 ? 2.602 13.477 12.93 1 98.31 122 ILE B C 1
ATOM 4067 O O . ILE B 1 122 ? 2.666 12.469 12.227 1 98.31 122 ILE B O 1
ATOM 4071 N N . THR B 1 123 ? 3.016 14.672 12.57 1 98.69 123 THR B N 1
ATOM 4072 C CA . THR B 1 123 ? 3.725 14.836 11.305 1 98.69 123 THR B CA 1
ATOM 4073 C C . THR B 1 123 ? 5.148 15.328 11.547 1 98.69 123 THR B C 1
ATOM 4075 O O . THR B 1 123 ? 5.355 16.391 12.156 1 98.69 123 THR B O 1
ATOM 4078 N N . LEU B 1 124 ? 6.137 14.547 11.148 1 98.81 124 LEU B N 1
ATOM 4079 C CA . LEU B 1 124 ? 7.543 14.93 11.094 1 98.81 124 LEU B CA 1
ATOM 4080 C C . LEU B 1 124 ? 7.996 15.133 9.656 1 98.81 124 LEU B C 1
ATOM 4082 O O . LEU B 1 124 ? 8.062 14.172 8.883 1 98.81 124 LEU B O 1
ATOM 4086 N N . LYS B 1 125 ? 8.281 16.391 9.375 1 98.06 125 LYS B N 1
ATOM 4087 C CA . LYS B 1 125 ? 8.477 16.656 7.957 1 98.06 125 LYS B CA 1
ATOM 4088 C C . LYS B 1 125 ? 9.602 17.656 7.734 1 98.06 125 LYS B C 1
ATOM 4090 O O . LYS B 1 125 ? 9.789 18.578 8.539 1 98.06 125 LYS B O 1
ATOM 4095 N N . ASP B 1 126 ? 10.383 17.484 6.637 1 98.56 126 ASP B N 1
ATOM 4096 C CA . ASP B 1 126 ? 11.438 18.406 6.223 1 98.56 126 ASP B CA 1
ATOM 4097 C C . ASP B 1 126 ? 12.492 18.562 7.316 1 98.56 126 ASP B C 1
ATOM 4099 O O . ASP B 1 126 ? 12.891 19.672 7.652 1 98.56 126 ASP B O 1
ATOM 4103 N N . LEU B 1 127 ? 12.93 17.375 7.812 1 98.88 127 LEU B N 1
ATOM 4104 C CA . LEU B 1 127 ? 13.898 17.391 8.906 1 98.88 127 LEU B CA 1
ATOM 4105 C C . LEU B 1 127 ? 15.156 16.625 8.516 1 98.88 127 LEU B C 1
ATOM 4107 O O . LEU B 1 127 ? 15.078 15.609 7.824 1 98.88 127 LEU B O 1
ATOM 4111 N N . MET B 1 128 ? 16.234 17.078 8.938 1 98.94 128 MET B N 1
ATOM 4112 C CA . MET B 1 128 ? 17.422 16.234 9.016 1 98.94 128 MET B CA 1
ATOM 4113 C C . MET B 1 128 ? 17.719 15.836 10.453 1 98.94 128 MET B C 1
ATOM 4115 O O . MET B 1 128 ? 17.703 16.688 11.352 1 98.94 128 MET B O 1
ATOM 4119 N N . LEU B 1 129 ? 17.906 14.578 10.711 1 98.94 129 LEU B N 1
ATOM 4120 C CA . LEU B 1 129 ? 18.266 14.031 12.016 1 98.94 129 LEU B CA 1
ATOM 4121 C C . LEU B 1 129 ? 19.656 13.375 11.961 1 98.94 129 LEU B C 1
ATOM 4123 O O . LEU B 1 129 ? 19.828 12.352 11.312 1 98.94 129 LEU B O 1
ATOM 4127 N N . ASP B 1 130 ? 20.562 14 12.547 1 98.94 130 ASP B N 1
ATOM 4128 C CA . ASP B 1 130 ? 21.922 13.469 12.641 1 98.94 130 ASP B CA 1
ATOM 4129 C C . ASP B 1 130 ? 22.188 12.875 14.023 1 98.94 130 ASP B C 1
ATOM 4131 O O . ASP B 1 130 ? 22.406 13.609 14.992 1 98.94 130 ASP B O 1
ATOM 4135 N N . CYS B 1 131 ? 22.359 11.586 14.086 1 98.75 131 CYS B N 1
ATOM 4136 C CA . CYS B 1 131 ? 22.422 10.883 15.359 1 98.75 131 CYS B CA 1
ATOM 4137 C C . CYS B 1 131 ? 23.844 10.867 15.898 1 98.75 131 CYS B C 1
ATOM 4139 O O . CYS B 1 131 ? 24.078 10.414 17.016 1 98.75 131 CYS B O 1
ATOM 4141 N N . ASN B 1 132 ? 24.766 11.336 15.102 1 98.38 132 ASN B N 1
ATOM 4142 C CA . ASN B 1 132 ? 26.156 11.438 15.531 1 98.38 132 ASN B CA 1
ATOM 4143 C C . ASN B 1 132 ? 26.688 10.102 16.062 1 98.38 132 ASN B C 1
ATOM 4145 O O . ASN B 1 132 ? 27.422 10.07 17.047 1 98.38 132 ASN B O 1
ATOM 4149 N N . TYR B 1 133 ? 26.203 9.094 15.406 1 96.5 133 TYR B N 1
ATOM 4150 C CA . TYR B 1 133 ? 26.562 7.715 15.727 1 96.5 133 TYR B CA 1
ATOM 4151 C C . TYR B 1 133 ? 26.219 7.387 17.172 1 96.5 133 TYR B C 1
ATOM 4153 O O . TYR B 1 133 ? 26.953 6.648 17.844 1 96.5 133 TYR B O 1
ATOM 4161 N N . ARG B 1 134 ? 25.141 8.031 17.672 1 95.12 134 ARG B N 1
ATOM 4162 C CA . ARG B 1 134 ? 24.594 7.762 19 1 95.12 134 ARG B CA 1
ATOM 4163 C C . ARG B 1 134 ? 23.109 7.387 18.906 1 95.12 134 ARG B C 1
ATOM 4165 O O . ARG B 1 134 ? 22.312 8.148 18.359 1 95.12 134 ARG B O 1
ATOM 4172 N N . GLY B 1 135 ? 22.703 6.293 19.359 1 96.56 135 GLY B N 1
ATOM 4173 C CA . GLY B 1 135 ? 21.297 5.902 19.422 1 96.56 135 GLY B CA 1
ATOM 4174 C C . GLY B 1 135 ? 20.641 5.863 18.062 1 96.56 135 GLY B C 1
ATOM 4175 O O . GLY B 1 135 ? 21.172 5.277 17.109 1 96.56 135 GLY B O 1
ATOM 4176 N N . GLY B 1 136 ? 19.297 6.434 18.031 1 98.62 136 GLY B N 1
ATOM 4177 C CA . GLY B 1 136 ? 18.516 6.379 16.797 1 98.62 136 GLY B CA 1
ATOM 4178 C C . GLY B 1 136 ? 17.859 7.699 16.453 1 98.62 136 GLY B C 1
ATOM 4179 O O . GLY B 1 136 ? 18.062 8.703 17.141 1 98.62 136 GLY B O 1
ATOM 4180 N N . GLY B 1 137 ? 17.188 7.781 15.328 1 98.88 137 GLY B N 1
ATOM 4181 C CA . GLY B 1 137 ? 16.578 9.008 14.836 1 98.88 137 GLY B CA 1
ATOM 4182 C C . GLY B 1 137 ? 15.188 9.25 15.406 1 98.88 137 GLY B C 1
ATOM 4183 O O . GLY B 1 137 ? 15 10.133 16.234 1 98.88 137 GLY B O 1
ATOM 4184 N N . ILE B 1 138 ? 14.203 8.43 15.031 1 98.94 138 ILE B N 1
ATOM 4185 C CA . ILE B 1 138 ? 12.812 8.586 15.438 1 98.94 138 ILE B CA 1
ATOM 4186 C C . ILE B 1 138 ? 12.305 7.297 16.078 1 98.94 138 ILE B C 1
ATOM 4188 O O . ILE B 1 138 ? 12.523 6.207 15.539 1 98.94 138 ILE B O 1
ATOM 4192 N N . SER B 1 139 ? 11.703 7.367 17.188 1 98.5 139 SER B N 1
ATOM 4193 C CA . SER B 1 139 ? 10.992 6.254 17.797 1 98.5 139 SER B CA 1
ATOM 4194 C C . SER B 1 139 ? 9.492 6.531 17.875 1 98.5 139 SER B C 1
ATOM 4196 O O . SER B 1 139 ? 9.062 7.461 18.562 1 98.5 139 SER B O 1
ATOM 4198 N N . VAL B 1 140 ? 8.688 5.824 17.125 1 98.19 140 VAL B N 1
ATOM 4199 C CA . VAL B 1 140 ? 7.23 5.895 17.156 1 98.19 140 VAL B CA 1
ATOM 4200 C C . VAL B 1 140 ? 6.668 4.727 17.953 1 98.19 140 VAL B C 1
ATOM 4202 O O . VAL B 1 140 ? 6.574 3.605 17.453 1 98.19 140 VAL B O 1
ATOM 4205 N N . ILE B 1 141 ? 6.23 4.965 19.156 1 96.94 141 ILE B N 1
ATOM 4206 C CA . ILE B 1 141 ? 5.789 3.906 20.047 1 96.94 141 ILE B CA 1
ATOM 4207 C C . ILE B 1 141 ? 4.285 4.023 20.297 1 96.94 141 ILE B C 1
ATOM 4209 O O . ILE B 1 141 ? 3.803 5.055 20.766 1 96.94 141 ILE B O 1
ATOM 4213 N N . ASN B 1 142 ? 3.525 3.014 19.906 1 95.62 142 ASN B N 1
ATOM 4214 C CA . ASN B 1 142 ? 2.092 2.881 20.141 1 95.62 142 ASN B CA 1
ATOM 4215 C C . ASN B 1 142 ? 1.334 4.137 19.719 1 95.62 142 ASN B C 1
ATOM 4217 O O . ASN B 1 142 ? 0.522 4.66 20.484 1 95.62 142 ASN B O 1
ATOM 4221 N N . SER B 1 143 ? 1.669 4.719 18.609 1 96.31 143 SER B N 1
ATOM 4222 C CA . SER B 1 143 ? 1.017 5.902 18.062 1 96.31 143 SER B CA 1
ATOM 4223 C C . SER B 1 143 ? 0.173 5.551 16.844 1 96.31 143 SER B C 1
ATOM 4225 O O . SER B 1 143 ? 0.332 4.477 16.266 1 96.31 143 SER B O 1
ATOM 4227 N N . LEU B 1 144 ? -0.77 6.406 16.594 1 96.25 144 LEU B N 1
ATOM 4228 C CA . LEU B 1 144 ? -1.699 6.176 15.492 1 96.25 144 LEU B CA 1
ATOM 4229 C C . LEU B 1 144 ? -1.544 7.242 14.414 1 96.25 144 LEU B C 1
ATOM 4231 O O . LEU B 1 144 ? -1.455 8.438 14.719 1 96.25 144 LEU B O 1
ATOM 4235 N N . ARG B 1 145 ? -1.383 6.77 13.117 1 97.88 145 ARG B N 1
ATOM 4236 C CA . ARG B 1 145 ? -1.484 7.668 11.977 1 97.88 145 ARG B CA 1
ATOM 4237 C C . ARG B 1 145 ? -0.383 8.719 12.008 1 97.88 145 ARG B C 1
ATOM 4239 O O . ARG B 1 145 ? -0.661 9.922 11.938 1 97.88 145 ARG B O 1
ATOM 4246 N N . THR B 1 146 ? 0.845 8.281 12.07 1 98 146 THR B N 1
ATOM 4247 C CA . THR B 1 146 ? 2.027 9.133 12.047 1 98 146 THR B CA 1
ATOM 4248 C C . THR B 1 146 ? 2.568 9.266 10.625 1 98 146 THR B C 1
ATOM 4250 O O . THR B 1 146 ? 2.631 8.281 9.883 1 98 146 THR B O 1
ATOM 4253 N N . SER B 1 147 ? 2.898 10.508 10.266 1 98.56 147 SER B N 1
ATOM 4254 C CA . SER B 1 147 ? 3.5 10.75 8.961 1 98.56 147 SER B CA 1
ATOM 4255 C C . SER B 1 147 ? 4.945 11.219 9.094 1 98.56 147 SER B C 1
ATOM 4257 O O . SER B 1 147 ? 5.223 12.211 9.773 1 98.56 147 SER B O 1
ATOM 4259 N N . ILE B 1 148 ? 5.867 10.539 8.484 1 98.88 148 ILE B N 1
ATOM 4260 C CA . ILE B 1 148 ? 7.262 10.938 8.336 1 98.88 148 ILE B CA 1
ATOM 4261 C C . ILE B 1 148 ? 7.574 11.195 6.863 1 98.88 148 ILE B C 1
ATOM 4263 O O . ILE B 1 148 ? 7.52 10.281 6.039 1 98.88 148 ILE B O 1
ATOM 4267 N N . ASP B 1 149 ? 7.887 12.438 6.555 1 98.62 149 ASP B N 1
ATOM 4268 C CA . ASP B 1 149 ? 7.926 12.828 5.148 1 98.62 149 ASP B CA 1
ATOM 4269 C C . ASP B 1 149 ? 9.102 13.758 4.867 1 98.62 149 ASP B C 1
ATOM 4271 O O . ASP B 1 149 ? 9.227 14.812 5.48 1 98.62 149 ASP B O 1
ATOM 4275 N N . ASN B 1 150 ? 9.867 13.328 3.871 1 98.62 150 ASN B N 1
ATOM 4276 C CA . ASN B 1 150 ? 11 14.133 3.416 1 98.62 150 ASN B CA 1
ATOM 4277 C C . ASN B 1 150 ? 11.992 14.391 4.543 1 98.62 150 ASN B C 1
ATOM 4279 O O . ASN B 1 150 ? 12.344 15.547 4.82 1 98.62 150 ASN B O 1
ATOM 4283 N N . CYS B 1 151 ? 12.438 13.352 5.164 1 98.88 151 CYS B N 1
ATOM 4284 C CA . CYS B 1 151 ? 13.438 13.438 6.223 1 98.88 151 CYS B CA 1
ATOM 4285 C C . CYS B 1 151 ? 14.75 12.781 5.793 1 98.88 151 CYS B C 1
ATOM 4287 O O . CYS B 1 151 ? 14.742 11.852 4.988 1 98.88 151 CYS B O 1
ATOM 4289 N N . TYR B 1 152 ? 15.82 13.32 6.207 1 98.94 152 TYR B N 1
ATOM 4290 C CA . TYR B 1 152 ? 17.156 12.75 6.074 1 98.94 152 TYR B CA 1
ATOM 4291 C C . TYR B 1 152 ? 17.688 12.297 7.426 1 98.94 152 TYR B C 1
ATOM 4293 O O . TYR B 1 152 ? 17.922 13.117 8.32 1 98.94 152 TYR B O 1
ATOM 4301 N N . ILE B 1 153 ? 17.875 11.031 7.633 1 98.94 153 ILE B N 1
ATOM 4302 C CA . ILE B 1 153 ? 18.297 10.484 8.922 1 98.94 153 ILE B CA 1
ATOM 4303 C C . ILE B 1 153 ? 19.641 9.789 8.781 1 98.94 153 ILE B C 1
ATOM 4305 O O . ILE B 1 153 ? 19.781 8.828 8.023 1 98.94 153 ILE B O 1
ATOM 4309 N N . ALA B 1 154 ? 20.594 10.273 9.586 1 98.25 154 ALA B N 1
ATOM 4310 C CA . ALA B 1 154 ? 21.969 9.805 9.359 1 98.25 154 ALA B CA 1
ATOM 4311 C C . ALA B 1 154 ? 22.656 9.453 10.672 1 98.25 154 ALA B C 1
ATOM 4313 O O . ALA B 1 154 ? 22.219 9.883 11.742 1 98.25 154 ALA B O 1
ATOM 4314 N N . HIS B 1 155 ? 23.656 8.633 10.602 1 98 155 HIS B N 1
ATOM 4315 C CA . HIS B 1 155 ? 24.609 8.312 11.656 1 98 155 HIS B CA 1
ATOM 4316 C C . HIS B 1 155 ? 23.906 7.672 12.852 1 98 155 HIS B C 1
ATOM 4318 O O . HIS B 1 155 ? 24.281 7.934 14 1 98 155 HIS B O 1
ATOM 4324 N N . PHE B 1 156 ? 22.828 6.961 12.555 1 98.25 156 PHE B N 1
ATOM 4325 C CA . PHE B 1 156 ? 22.219 6.176 13.617 1 98.25 156 PHE B CA 1
ATOM 4326 C C . PHE B 1 156 ? 23.094 4.969 13.961 1 98.25 156 PHE B C 1
ATOM 4328 O O . PHE B 1 156 ? 23.75 4.41 13.094 1 98.25 156 PHE B O 1
ATOM 4335 N N . ASN B 1 157 ? 23.031 4.586 15.25 1 97.19 157 ASN B N 1
ATOM 4336 C CA . ASN B 1 157 ? 23.75 3.381 15.672 1 97.19 157 ASN B CA 1
ATOM 4337 C C . ASN B 1 157 ? 22.781 2.232 15.953 1 97.19 157 ASN B C 1
ATOM 4339 O O . ASN B 1 157 ? 23.172 1.064 15.906 1 97.19 157 ASN B O 1
ATOM 4343 N N . THR B 1 158 ? 21.578 2.516 16.328 1 97.69 158 THR B N 1
ATOM 4344 C CA . THR B 1 158 ? 20.562 1.512 16.594 1 97.69 158 THR B CA 1
ATOM 4345 C C . THR B 1 158 ? 19.547 1.449 15.461 1 97.69 158 THR B C 1
ATOM 4347 O O . THR B 1 158 ? 19.719 0.694 14.5 1 97.69 158 THR B O 1
ATOM 4350 N N . ASN B 1 159 ? 18.531 2.324 15.5 1 98.62 159 ASN B N 1
ATOM 4351 C CA . ASN B 1 159 ? 17.531 2.41 14.445 1 98.62 159 ASN B CA 1
ATOM 4352 C C . ASN B 1 159 ? 17.422 3.828 13.891 1 98.62 159 ASN B C 1
ATOM 4354 O O . ASN B 1 159 ? 17.422 4.797 14.648 1 98.62 159 ASN B O 1
ATOM 4358 N N . GLY B 1 160 ? 17.422 3.953 12.539 1 98.81 160 GLY B N 1
ATOM 4359 C CA . GLY B 1 160 ? 17 5.238 12.008 1 98.81 160 GLY B CA 1
ATOM 4360 C C . GLY B 1 160 ? 15.594 5.613 12.422 1 98.81 160 GLY B C 1
ATOM 4361 O O . GLY B 1 160 ? 15.375 6.672 13.016 1 98.81 160 GLY B O 1
ATOM 4362 N N . ILE B 1 161 ? 14.656 4.754 12.102 1 98.94 161 ILE B N 1
ATOM 4363 C CA . ILE B 1 161 ? 13.266 4.867 12.531 1 98.94 161 ILE B CA 1
ATOM 4364 C C . ILE B 1 161 ? 12.82 3.553 13.172 1 98.94 161 ILE B C 1
ATOM 4366 O O . ILE B 1 161 ? 12.969 2.484 12.57 1 98.94 161 ILE B O 1
ATOM 4370 N N . LEU B 1 162 ? 12.344 3.613 14.312 1 98.81 162 LEU B N 1
ATOM 4371 C CA . LEU B 1 162 ? 11.703 2.488 14.992 1 98.81 162 LEU B CA 1
ATOM 4372 C C . LEU B 1 162 ? 10.203 2.715 15.125 1 98.81 162 LEU B C 1
ATOM 4374 O O . LEU B 1 162 ? 9.773 3.758 15.617 1 98.81 162 LEU B O 1
ATOM 4378 N N . VAL B 1 163 ? 9.383 1.826 14.648 1 98.75 163 VAL B N 1
ATOM 4379 C CA . VAL B 1 163 ? 7.941 1.815 14.859 1 98.75 163 VAL B CA 1
ATOM 4380 C C . VAL B 1 163 ? 7.543 0.584 15.664 1 98.75 163 VAL B C 1
ATOM 4382 O O . VAL B 1 163 ? 7.75 -0.549 15.227 1 98.75 163 VAL B O 1
ATOM 4385 N N . GLN B 1 164 ? 7.035 0.77 16.797 1 97.75 164 GLN B N 1
ATOM 4386 C CA . GLN B 1 164 ? 6.668 -0.341 17.672 1 97.75 164 GLN B CA 1
ATOM 4387 C C . GLN B 1 164 ? 5.23 -0.2 18.156 1 97.75 164 GLN B C 1
ATOM 4389 O O . GLN B 1 164 ? 4.855 0.832 18.719 1 97.75 164 GLN B O 1
ATOM 4394 N N . LYS B 1 165 ? 4.41 -1.159 17.984 1 95.06 165 LYS B N 1
ATOM 4395 C CA . LYS B 1 165 ? 2.984 -1.14 18.297 1 95.06 165 LYS B CA 1
ATOM 4396 C C . LYS B 1 165 ? 2.275 -0.002 17.562 1 95.06 165 LYS B C 1
ATOM 4398 O O . LYS B 1 165 ? 2.809 0.55 16.594 1 95.06 165 LYS B O 1
ATOM 4403 N N . GLY B 1 166 ? 1.025 0.231 17.891 1 93.81 166 GLY B N 1
ATOM 4404 C CA . GLY B 1 166 ? 0.259 1.215 17.156 1 93.81 166 GLY B CA 1
ATOM 4405 C C . GLY B 1 166 ? -0.016 0.794 15.719 1 93.81 166 GLY B C 1
ATOM 4406 O O . GLY B 1 166 ? -0.022 -0.399 15.406 1 93.81 166 GLY B O 1
ATOM 4407 N N . HIS B 1 167 ? -0.384 1.702 14.805 1 93.25 167 HIS B N 1
ATOM 4408 C CA . HIS B 1 167 ? -0.559 1.38 13.391 1 93.25 167 HIS B CA 1
ATOM 4409 C C . HIS B 1 167 ? -0.639 2.645 12.547 1 93.25 167 HIS B C 1
ATOM 4411 O O . HIS B 1 167 ? -0.87 3.736 13.07 1 93.25 167 HIS B O 1
ATOM 4417 N N . GLU B 1 168 ? -0.329 2.408 11.266 1 97.31 168 GLU B N 1
ATOM 4418 C CA . GLU B 1 168 ? -0.484 3.424 10.227 1 97.31 168 GLU B CA 1
ATOM 4419 C C . GLU B 1 168 ? 0.587 4.504 10.352 1 97.31 168 GLU B C 1
ATOM 4421 O O . GLU B 1 168 ? 0.278 5.699 10.328 1 97.31 168 GLU B O 1
ATOM 4426 N N . THR B 1 169 ? 1.752 4.09 10.609 1 98.5 169 THR B N 1
ATOM 4427 C CA . THR B 1 169 ? 2.896 4.965 10.375 1 98.5 169 THR B CA 1
ATOM 4428 C C . THR B 1 169 ? 3.311 4.926 8.906 1 98.5 169 THR B C 1
ATOM 4430 O O . THR B 1 169 ? 3.641 3.865 8.375 1 98.5 169 THR B O 1
ATOM 4433 N N . TYR B 1 170 ? 3.234 6.082 8.281 1 98.62 170 TYR B N 1
ATOM 4434 C CA . TYR B 1 170 ? 3.602 6.188 6.871 1 98.62 170 TYR B CA 1
ATOM 4435 C C . TYR B 1 170 ? 4.918 6.938 6.707 1 98.62 170 TYR B C 1
ATOM 4437 O O . TYR B 1 170 ? 5.012 8.117 7.055 1 98.62 170 TYR B O 1
ATOM 4445 N N . ILE B 1 171 ? 5.949 6.25 6.258 1 98.81 171 ILE B N 1
ATOM 4446 C CA . ILE B 1 171 ? 7.281 6.789 6.004 1 98.81 171 ILE B CA 1
ATOM 4447 C C . ILE B 1 171 ? 7.484 6.977 4.5 1 98.81 171 ILE B C 1
ATOM 4449 O O . ILE B 1 171 ? 7.402 6.02 3.732 1 98.81 171 ILE B O 1
ATOM 4453 N N . ARG B 1 172 ? 7.77 8.211 4.113 1 98.31 172 ARG B N 1
ATOM 4454 C CA . ARG B 1 172 ? 7.816 8.414 2.668 1 98.31 172 ARG B CA 1
ATOM 4455 C C . ARG B 1 172 ? 8.883 9.445 2.297 1 98.31 172 ARG B C 1
ATOM 4457 O O . ARG B 1 172 ? 9.273 10.266 3.127 1 98.31 172 ARG B O 1
ATOM 4464 N N . ASN B 1 173 ? 9.312 9.383 1.088 1 98.19 173 ASN B N 1
ATOM 4465 C CA . ASN B 1 173 ? 10.172 10.383 0.477 1 98.19 173 ASN B CA 1
ATOM 4466 C C . ASN B 1 173 ? 11.344 10.75 1.391 1 98.19 173 ASN B C 1
ATOM 4468 O O . ASN B 1 173 ? 11.562 11.922 1.684 1 98.19 173 ASN B O 1
ATOM 4472 N N . SER B 1 174 ? 12.008 9.742 1.914 1 98.81 174 SER B N 1
ATOM 4473 C CA . SER B 1 174 ? 13.039 10 2.916 1 98.81 174 SER B CA 1
ATOM 4474 C C . SER B 1 174 ? 14.328 9.25 2.584 1 98.81 174 SER B C 1
ATOM 4476 O O . SER B 1 174 ? 14.328 8.344 1.746 1 98.81 174 SER B O 1
ATOM 4478 N N . PHE B 1 175 ? 15.406 9.648 3.178 1 98.81 175 PHE B N 1
ATOM 4479 C CA . PHE B 1 175 ? 16.734 9.094 2.982 1 98.81 175 PHE B CA 1
ATOM 4480 C C . PHE B 1 175 ? 17.359 8.68 4.316 1 98.81 175 PHE B C 1
ATOM 4482 O O . PHE B 1 175 ? 17.391 9.469 5.262 1 98.81 175 PHE B O 1
ATOM 4489 N N . LEU B 1 176 ? 17.812 7.465 4.402 1 98.69 176 LEU B N 1
ATOM 4490 C CA . LEU B 1 176 ? 18.391 6.992 5.656 1 98.69 176 LEU B CA 1
ATOM 4491 C C . LEU B 1 176 ? 19.734 6.305 5.41 1 98.69 176 LEU B C 1
ATOM 4493 O O . LEU B 1 176 ? 19.891 5.574 4.43 1 98.69 176 LEU B O 1
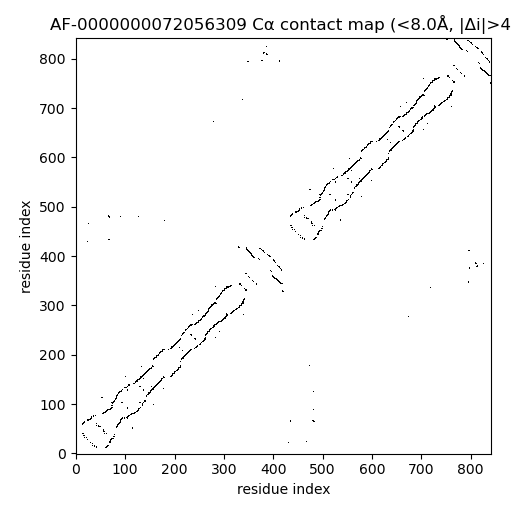ATOM 4497 N N . GLY B 1 177 ? 20.688 6.527 6.316 1 97.38 177 GLY B N 1
ATOM 4498 C CA . GLY B 1 177 ? 21.938 5.781 6.293 1 97.38 177 GLY B CA 1
ATOM 4499 C C . GLY B 1 177 ? 22.797 6.031 7.512 1 97.38 177 GLY B C 1
ATOM 4500 O O . GLY B 1 177 ? 22.938 7.172 7.961 1 97.38 177 GLY B O 1
ATOM 4501 N N . GLN B 1 178 ? 23.344 4.973 7.996 1 96.12 178 GLN B N 1
ATOM 4502 C CA . GLN B 1 178 ? 24.297 5.109 9.102 1 96.12 178 GLN B CA 1
ATOM 4503 C C . GLN B 1 178 ? 25.516 5.91 8.68 1 96.12 178 GLN B C 1
ATOM 4505 O O . GLN B 1 178 ? 25.969 6.789 9.414 1 96.12 178 GLN B O 1
ATOM 4510 N N . HIS B 1 179 ? 26 5.629 7.531 1 95.31 179 HIS B N 1
ATOM 4511 C CA . HIS B 1 179 ? 27.078 6.383 6.91 1 95.31 179 HIS B CA 1
ATOM 4512 C C . HIS B 1 179 ? 26.594 7.102 5.656 1 95.31 179 HIS B C 1
ATOM 4514 O O . HIS B 1 179 ? 26.016 6.484 4.766 1 95.31 179 HIS B O 1
ATOM 4520 N N . ILE B 1 180 ? 26.891 8.359 5.613 1 95 180 ILE B N 1
ATOM 4521 C CA . ILE B 1 180 ? 26.516 9.094 4.41 1 95 180 ILE B CA 1
ATOM 4522 C C . ILE B 1 180 ? 27.438 8.727 3.264 1 95 180 ILE B C 1
ATOM 4524 O O . ILE B 1 180 ? 28.641 9.047 3.299 1 95 180 ILE B O 1
ATOM 4528 N N . THR B 1 181 ? 26.797 7.992 2.309 1 92.62 181 THR B N 1
ATOM 4529 C CA . THR B 1 181 ? 27.641 7.469 1.232 1 92.62 181 THR B CA 1
ATOM 4530 C C . THR B 1 181 ? 26.828 7.328 -0.057 1 92.62 181 THR B C 1
ATOM 4532 O O . THR B 1 181 ? 25.609 7.273 -0.025 1 92.62 181 THR B O 1
ATOM 4535 N N . ALA B 1 182 ? 27.594 7.348 -1.145 1 89.25 182 ALA B N 1
ATOM 4536 C CA . ALA B 1 182 ? 27.047 6.934 -2.436 1 89.25 182 ALA B CA 1
ATOM 4537 C C . ALA B 1 182 ? 27.797 5.719 -2.98 1 89.25 182 ALA B C 1
ATOM 4539 O O . ALA B 1 182 ? 27.719 5.418 -4.176 1 89.25 182 ALA B O 1
ATOM 4540 N N . GLY B 1 183 ? 28.625 5 -2.084 1 80.56 183 GLY B N 1
ATOM 4541 C CA . GLY B 1 183 ? 29.266 3.748 -2.465 1 80.56 183 GLY B CA 1
ATOM 4542 C C . GLY B 1 183 ? 30.766 3.746 -2.244 1 80.56 183 GLY B C 1
ATOM 4543 O O . GLY B 1 183 ? 31.406 2.709 -2.383 1 80.56 183 GLY B O 1
ATOM 4544 N N . ALA B 1 184 ? 31.438 4.922 -1.807 1 81.31 184 ALA B N 1
ATOM 4545 C CA . ALA B 1 184 ? 32.906 4.949 -1.738 1 81.31 184 ALA B CA 1
ATOM 4546 C C . ALA B 1 184 ? 33.375 5.363 -0.35 1 81.31 184 ALA B C 1
ATOM 4548 O O . ALA B 1 184 ? 34.562 5.57 -0.134 1 81.31 184 ALA B O 1
ATOM 4549 N N . ASN B 1 185 ? 32.406 5.383 0.539 1 83.81 185 ASN B N 1
ATOM 4550 C CA . ASN B 1 185 ? 32.844 5.75 1.889 1 83.81 185 ASN B CA 1
ATOM 4551 C C . ASN B 1 185 ? 33.594 4.621 2.568 1 83.81 185 ASN B C 1
ATOM 4553 O O . ASN B 1 185 ? 33.125 3.479 2.6 1 83.81 185 ASN B O 1
ATOM 4557 N N . PRO B 1 186 ? 34.812 4.902 3.09 1 83.06 186 PRO B N 1
ATOM 4558 C CA . PRO B 1 186 ? 35.625 3.854 3.725 1 83.06 186 PRO B CA 1
ATOM 4559 C C . PRO B 1 186 ? 34.938 3.23 4.934 1 83.06 186 PRO B C 1
ATOM 4561 O O . PRO B 1 186 ? 35.219 2.09 5.301 1 83.06 186 PRO B O 1
ATOM 4564 N N . GLY B 1 187 ? 34.062 3.959 5.59 1 83.75 187 GLY B N 1
ATOM 4565 C CA . GLY B 1 187 ? 33.375 3.473 6.777 1 83.75 187 GLY B CA 1
ATOM 4566 C C . GLY B 1 187 ? 32.125 2.707 6.465 1 83.75 187 GLY B C 1
ATOM 4567 O O . GLY B 1 187 ? 31.438 2.229 7.371 1 83.75 187 GLY B O 1
ATOM 4568 N N . GLU B 1 188 ? 31.922 2.449 5.234 1 83.38 188 GLU B N 1
ATOM 4569 C CA . GLU B 1 188 ? 30.625 1.904 4.809 1 83.38 188 GLU B CA 1
ATOM 4570 C C . GLU B 1 188 ? 30.422 0.5 5.367 1 83.38 188 GLU B C 1
ATOM 4572 O O . GLU B 1 188 ? 29.281 0.064 5.543 1 83.38 188 GLU B O 1
ATOM 4577 N N . ARG B 1 189 ? 31.469 -0.142 5.617 1 87.75 189 ARG B N 1
ATOM 4578 C CA . ARG B 1 189 ? 31.359 -1.52 6.09 1 87.75 189 ARG B CA 1
ATOM 4579 C C . ARG B 1 189 ? 31.156 -1.568 7.598 1 87.75 189 ARG B C 1
ATOM 4581 O O . ARG B 1 189 ? 30.797 -2.615 8.148 1 87.75 189 ARG B O 1
ATOM 4588 N N . ASN B 1 190 ? 31.406 -0.466 8.188 1 88.62 190 ASN B N 1
ATOM 4589 C CA . ASN B 1 190 ? 31.219 -0.386 9.633 1 88.62 190 ASN B CA 1
ATOM 4590 C C . ASN B 1 190 ? 29.797 -0.018 10 1 88.62 190 ASN B C 1
ATOM 4592 O O . ASN B 1 190 ? 29.516 1.11 10.414 1 88.62 190 ASN B O 1
ATOM 4596 N N . PHE B 1 191 ? 28.922 -0.989 9.789 1 88.75 191 PHE B N 1
ATOM 4597 C CA . PHE B 1 191 ? 27.531 -0.723 10.086 1 88.75 191 PHE B CA 1
ATOM 4598 C C . PHE B 1 191 ? 27.047 -1.577 11.258 1 88.75 191 PHE B C 1
ATOM 4600 O O . PHE B 1 191 ? 27.578 -2.662 11.5 1 88.75 191 PHE B O 1
ATOM 4607 N N . SER B 1 192 ? 26.141 -1 11.992 1 90.06 192 SER B N 1
ATOM 4608 C CA . SER B 1 192 ? 25.531 -1.709 13.117 1 90.06 192 SER B CA 1
ATOM 4609 C C . SER B 1 192 ? 24.016 -1.524 13.133 1 90.06 192 SER B C 1
ATOM 4611 O O . SER B 1 192 ? 23.297 -2.367 13.664 1 90.06 192 SER B O 1
ATOM 4613 N N . GLY B 1 193 ? 23.516 -0.502 12.594 1 94.69 193 GLY B N 1
ATOM 4614 C CA . GLY B 1 193 ? 22.125 -0.099 12.828 1 94.69 193 GLY B CA 1
ATOM 4615 C C . GLY B 1 193 ? 21.172 -0.64 11.789 1 94.69 193 GLY B C 1
ATOM 4616 O O . GLY B 1 193 ? 21.594 -1.182 10.766 1 94.69 193 GLY B O 1
ATOM 4617 N N . THR B 1 194 ? 19.844 -0.624 12.094 1 98 194 THR B N 1
ATOM 4618 C CA . THR B 1 194 ? 18.734 -0.855 11.195 1 98 194 THR B CA 1
ATOM 4619 C C . THR B 1 194 ? 18.109 0.468 10.742 1 98 194 THR B C 1
ATOM 4621 O O . THR B 1 194 ? 17.766 1.312 11.57 1 98 194 THR B O 1
ATOM 4624 N N . ALA B 1 195 ? 18.031 0.675 9.445 1 98.62 195 ALA B N 1
ATOM 4625 C CA . ALA B 1 195 ? 17.516 1.966 8.977 1 98.62 195 ALA B CA 1
ATOM 4626 C C . ALA B 1 195 ? 16.062 2.158 9.375 1 98.62 195 ALA B C 1
ATOM 4628 O O . ALA B 1 195 ? 15.703 3.164 9.992 1 98.62 195 ALA B O 1
ATOM 4629 N N . ILE B 1 196 ? 15.227 1.206 9.062 1 98.94 196 ILE B N 1
ATOM 4630 C CA . ILE B 1 196 ? 13.82 1.229 9.461 1 98.94 196 ILE B CA 1
ATOM 4631 C C . ILE B 1 196 ? 13.453 -0.097 10.125 1 98.94 196 ILE B C 1
ATOM 4633 O O . ILE B 1 196 ? 13.656 -1.165 9.547 1 98.94 196 ILE B O 1
ATOM 4637 N N . ASN B 1 197 ? 12.977 -0.062 11.312 1 98.88 197 ASN B N 1
ATOM 4638 C CA . ASN B 1 197 ? 12.547 -1.226 12.078 1 98.88 197 ASN B CA 1
ATOM 4639 C C . ASN B 1 197 ? 11.047 -1.185 12.367 1 98.88 197 ASN B C 1
ATOM 4641 O O . ASN B 1 197 ? 10.602 -0.417 13.219 1 98.88 197 ASN B O 1
ATOM 4645 N N . LEU B 1 198 ? 10.25 -2.014 11.711 1 98.75 198 LEU B N 1
ATOM 4646 C CA . LEU B 1 198 ? 8.797 -2.078 11.867 1 98.75 198 LEU B CA 1
ATOM 4647 C C . LEU B 1 198 ? 8.398 -3.221 12.797 1 98.75 198 LEU B C 1
ATOM 4649 O O . LEU B 1 198 ? 8.227 -4.359 12.352 1 98.75 198 LEU B O 1
ATOM 4653 N N . MET B 1 199 ? 8.195 -2.898 14.016 1 98.19 199 MET B N 1
ATOM 4654 C CA . MET B 1 199 ? 7.75 -3.859 15.016 1 98.19 199 MET B CA 1
ATOM 4655 C C . MET B 1 199 ? 6.27 -3.678 15.32 1 98.19 199 MET B C 1
ATOM 4657 O O . MET B 1 199 ? 5.859 -3.715 16.484 1 98.19 199 MET B O 1
ATOM 4661 N N . GLY B 1 200 ? 5.496 -3.197 14.414 1 96.19 200 GLY B N 1
ATOM 4662 C CA . GLY B 1 200 ? 4.055 -3.014 14.461 1 96.19 200 GLY B CA 1
ATOM 4663 C C . GLY B 1 200 ? 3.371 -3.312 13.141 1 96.19 200 GLY B C 1
ATOM 4664 O O . GLY B 1 200 ? 4.035 -3.533 12.125 1 96.19 200 GLY B O 1
ATOM 4665 N N . ASN B 1 201 ? 2.027 -3.434 13.109 1 96.69 201 ASN B N 1
ATOM 4666 C CA . ASN B 1 201 ? 1.27 -3.801 11.914 1 96.69 201 ASN B CA 1
ATOM 4667 C C . ASN B 1 201 ? 0.769 -2.568 11.172 1 96.69 201 ASN B C 1
ATOM 4669 O O . ASN B 1 201 ? 0.686 -1.48 11.742 1 96.69 201 ASN B O 1
ATOM 4673 N N . ASP B 1 202 ? 0.456 -2.723 9.867 1 97.31 202 ASP B N 1
ATOM 4674 C CA . ASP B 1 202 ? -0.326 -1.796 9.055 1 97.31 202 ASP B CA 1
ATOM 4675 C C . ASP B 1 202 ? 0.46 -0.519 8.766 1 97.31 202 ASP B C 1
ATOM 4677 O O . ASP B 1 202 ? -0.096 0.581 8.812 1 97.31 202 ASP B O 1
ATOM 4681 N N . ASN B 1 203 ? 1.749 -0.64 8.555 1 98.5 203 ASN B N 1
ATOM 4682 C CA . ASN B 1 203 ? 2.574 0.505 8.188 1 98.5 203 ASN B CA 1
ATOM 4683 C C . ASN B 1 203 ? 2.932 0.481 6.703 1 98.5 203 ASN B C 1
ATOM 4685 O O . ASN B 1 203 ? 2.754 -0.538 6.031 1 98.5 203 ASN B O 1
ATOM 4689 N N . ALA B 1 204 ? 3.357 1.607 6.191 1 98.62 204 ALA B N 1
ATOM 4690 C CA . ALA B 1 204 ? 3.783 1.701 4.797 1 98.62 204 ALA B CA 1
ATOM 4691 C C . ALA B 1 204 ? 5.105 2.453 4.676 1 98.62 204 ALA B C 1
ATOM 4693 O O . ALA B 1 204 ? 5.324 3.453 5.363 1 98.62 204 ALA B O 1
ATOM 4694 N N . VAL B 1 205 ? 6.016 1.933 3.926 1 98.81 205 VAL B N 1
ATOM 4695 C CA . VAL B 1 205 ? 7.25 2.594 3.51 1 98.81 205 VAL B CA 1
ATOM 4696 C C . VAL B 1 205 ? 7.234 2.814 1.998 1 98.81 205 VAL B C 1
ATOM 4698 O O . VAL B 1 205 ? 7.199 1.854 1.226 1 98.81 205 VAL B O 1
ATOM 4701 N N . THR B 1 206 ? 7.23 4.09 1.586 1 98.62 206 THR B N 1
ATOM 4702 C CA . THR B 1 206 ? 7.059 4.402 0.172 1 98.62 206 THR B CA 1
ATOM 4703 C C . THR B 1 206 ? 8.125 5.391 -0.298 1 98.62 206 THR B C 1
ATOM 4705 O O . THR B 1 206 ? 8.289 6.457 0.295 1 98.62 206 THR B O 1
ATOM 4708 N N . ASP B 1 207 ? 8.859 5.082 -1.354 1 98.19 207 ASP B N 1
ATOM 4709 C CA . ASP B 1 207 ? 9.82 5.973 -1.996 1 98.19 207 ASP B CA 1
ATOM 4710 C C . ASP B 1 207 ? 10.906 6.406 -1.016 1 98.19 207 ASP B C 1
ATOM 4712 O O . ASP B 1 207 ? 11.156 7.602 -0.842 1 98.19 207 ASP B O 1
ATOM 4716 N N . VAL B 1 208 ? 11.539 5.441 -0.447 1 98.75 208 VAL B N 1
ATOM 4717 C CA . VAL B 1 208 ? 12.602 5.684 0.522 1 98.75 208 VAL B CA 1
ATOM 4718 C C . VAL B 1 208 ? 13.922 5.125 -0.01 1 98.75 208 VAL B C 1
ATOM 4720 O O . VAL B 1 208 ? 13.945 4.066 -0.64 1 98.75 208 VAL B O 1
ATOM 4723 N N . VAL B 1 209 ? 14.977 5.848 0.236 1 98.69 209 VAL B N 1
ATOM 4724 C CA . VAL B 1 209 ? 16.312 5.363 -0.09 1 98.69 209 VAL B CA 1
ATOM 4725 C C . VAL B 1 209 ? 17.047 4.98 1.191 1 98.69 209 VAL B C 1
ATOM 4727 O O . VAL B 1 209 ? 17.078 5.75 2.154 1 98.69 209 VAL B O 1
ATOM 4730 N N . ILE B 1 210 ? 17.625 3.852 1.196 1 98 210 ILE B N 1
ATOM 4731 C CA . ILE B 1 210 ? 18.484 3.391 2.281 1 98 210 ILE B CA 1
ATOM 4732 C C . ILE B 1 210 ? 19.891 3.107 1.743 1 98 210 ILE B C 1
ATOM 4734 O O . ILE B 1 210 ? 20.094 2.148 0.994 1 98 210 ILE B O 1
ATOM 4738 N N . PHE B 1 211 ? 20.844 3.928 2.199 1 96.19 211 PHE B N 1
ATOM 4739 C CA . PHE B 1 211 ? 22.141 3.857 1.523 1 96.19 211 PHE B CA 1
ATOM 4740 C C . PHE B 1 211 ? 23.188 3.252 2.438 1 96.19 211 PHE B C 1
ATOM 4742 O O . PHE B 1 211 ? 24.281 2.91 1.987 1 96.19 211 PHE B O 1
ATOM 4749 N N . SER B 1 212 ? 22.875 3.043 3.641 1 95.56 212 SER B N 1
ATOM 4750 C CA . SER B 1 212 ? 23.828 2.426 4.566 1 95.56 212 SER B CA 1
ATOM 4751 C C . SER B 1 212 ? 23.109 1.915 5.816 1 95.56 212 SER B C 1
ATOM 4753 O O . SER B 1 212 ? 22.406 2.67 6.488 1 95.56 212 SER B O 1
ATOM 4755 N N . ALA B 1 213 ? 23.297 0.648 6.168 1 96.25 213 ALA B N 1
ATOM 4756 C CA . ALA B 1 213 ? 22.75 -0.006 7.355 1 96.25 213 ALA B CA 1
ATOM 4757 C C . ALA B 1 213 ? 23.109 -1.491 7.371 1 96.25 213 ALA B C 1
ATOM 4759 O O . ALA B 1 213 ? 23.344 -2.088 6.32 1 96.25 213 ALA B O 1
ATOM 4760 N N . ALA B 1 214 ? 23.172 -2.025 8.539 1 96.56 214 ALA B N 1
ATOM 4761 C CA . ALA B 1 214 ? 23.297 -3.48 8.609 1 96.56 214 ALA B CA 1
ATOM 4762 C C . ALA B 1 214 ? 22.047 -4.156 8.039 1 96.56 214 ALA B C 1
ATOM 4764 O O . ALA B 1 214 ? 22.141 -5.148 7.312 1 96.56 214 ALA B O 1
ATOM 4765 N N . ILE B 1 215 ? 20.953 -3.752 8.461 1 97.75 215 ILE B N 1
ATOM 4766 C CA . ILE B 1 215 ? 19.672 -4.148 7.906 1 97.75 215 ILE B CA 1
ATOM 4767 C C . ILE B 1 215 ? 18.938 -2.918 7.375 1 97.75 215 ILE B C 1
ATOM 4769 O O . ILE B 1 215 ? 18.781 -1.919 8.086 1 97.75 215 ILE B O 1
ATOM 4773 N N . GLY B 1 216 ? 18.562 -2.939 6.098 1 98.25 216 GLY B N 1
ATOM 4774 C CA . GLY B 1 216 ? 17.781 -1.826 5.57 1 98.25 216 GLY B CA 1
ATOM 4775 C C . GLY B 1 216 ? 16.438 -1.663 6.238 1 98.25 216 GLY B C 1
ATOM 4776 O O . GLY B 1 216 ? 16.203 -0.694 6.965 1 98.25 216 GLY B O 1
ATOM 4777 N N . ILE B 1 217 ? 15.57 -2.65 6.051 1 98.88 217 ILE B N 1
ATOM 4778 C CA . ILE B 1 217 ? 14.266 -2.666 6.703 1 98.88 217 ILE B CA 1
ATOM 4779 C C . ILE B 1 217 ? 14.062 -4 7.418 1 98.88 217 ILE B C 1
ATOM 4781 O O . ILE B 1 217 ? 14.172 -5.066 6.801 1 98.88 217 ILE B O 1
ATOM 4785 N N . MET B 1 218 ? 13.836 -3.92 8.672 1 98.69 218 MET B N 1
ATOM 4786 C CA . MET B 1 218 ? 13.422 -5.074 9.461 1 98.69 218 MET B CA 1
ATOM 4787 C C . MET B 1 218 ? 11.914 -5.059 9.695 1 98.69 218 MET B C 1
ATOM 4789 O O . MET B 1 218 ? 11.359 -4.051 10.148 1 98.69 218 MET B O 1
ATOM 4793 N N . VAL B 1 219 ? 11.219 -6.16 9.359 1 98.75 219 VAL B N 1
ATOM 4794 C CA . VAL B 1 219 ? 9.773 -6.254 9.555 1 98.75 219 VAL B CA 1
ATOM 4795 C C . VAL B 1 219 ? 9.453 -7.391 10.523 1 98.75 219 VAL B C 1
ATOM 4797 O O . VAL B 1 219 ? 9.797 -8.547 10.266 1 98.75 219 VAL B O 1
ATOM 4800 N N . SER B 1 220 ? 8.797 -7.02 11.594 1 98.31 220 SER B N 1
ATOM 4801 C CA . SER B 1 220 ? 8.398 -8.047 12.555 1 98.31 220 SER B CA 1
ATOM 4802 C C . SER B 1 220 ? 6.949 -7.871 12.984 1 98.31 220 SER B C 1
ATOM 4804 O O . SER B 1 220 ? 6.531 -8.398 14.023 1 98.31 220 SER B O 1
ATOM 4806 N N . GLY B 1 221 ? 6.219 -6.984 12.328 1 97.19 221 GLY B N 1
ATOM 4807 C CA . GLY B 1 221 ? 4.77 -6.879 12.43 1 97.19 221 GLY B CA 1
ATOM 4808 C C . GLY B 1 221 ? 4.059 -7.125 11.109 1 97.19 221 GLY B C 1
ATOM 4809 O O . GLY B 1 221 ? 4.656 -6.984 10.039 1 97.19 221 GLY B O 1
ATOM 4810 N N . GLN B 1 222 ? 2.779 -7.512 11.109 1 96.38 222 GLN B N 1
ATOM 4811 C CA . GLN B 1 222 ? 2.049 -7.953 9.93 1 96.38 222 GLN B CA 1
ATOM 4812 C C . GLN B 1 222 ? 1.427 -6.77 9.188 1 96.38 222 GLN B C 1
ATOM 4814 O O . GLN B 1 222 ? 1.347 -5.668 9.734 1 96.38 222 GLN B O 1
ATOM 4819 N N . GLY B 1 223 ? 0.939 -7.043 8.023 1 97 223 GLY B N 1
ATOM 4820 C CA . GLY B 1 223 ? 0.095 -6.109 7.289 1 97 223 GLY B CA 1
ATOM 4821 C C . GLY B 1 223 ? 0.847 -4.895 6.785 1 97 223 GLY B C 1
ATOM 4822 O O . GLY B 1 223 ? 0.258 -3.828 6.598 1 97 223 GLY B O 1
ATOM 4823 N N . ASN B 1 224 ? 2.178 -5.016 6.574 1 98.38 224 ASN B N 1
ATOM 4824 C CA . ASN B 1 224 ? 2.967 -3.879 6.109 1 98.38 224 ASN B CA 1
ATOM 4825 C C . ASN B 1 224 ? 3.172 -3.916 4.598 1 98.38 224 ASN B C 1
ATOM 4827 O O . ASN B 1 224 ? 3.053 -4.973 3.979 1 98.38 224 ASN B O 1
ATOM 4831 N N . THR B 1 225 ? 3.432 -2.795 4.012 1 98.62 225 THR B N 1
ATOM 4832 C CA . THR B 1 225 ? 3.768 -2.703 2.594 1 98.62 225 THR B CA 1
ATOM 4833 C C . THR B 1 225 ? 5.027 -1.865 2.391 1 98.62 225 THR B C 1
ATOM 4835 O O . THR B 1 225 ? 5.238 -0.872 3.09 1 98.62 225 THR B O 1
ATOM 4838 N N . ILE B 1 226 ? 5.891 -2.338 1.544 1 98.81 226 ILE B N 1
ATOM 4839 C CA . ILE B 1 226 ? 7.129 -1.678 1.145 1 98.81 226 ILE B CA 1
ATOM 4840 C C . ILE B 1 226 ? 7.129 -1.456 -0.366 1 98.81 226 ILE B C 1
ATOM 4842 O O . ILE B 1 226 ? 7.145 -2.416 -1.141 1 98.81 226 ILE B O 1
ATOM 4846 N N . SER B 1 227 ? 7.098 -0.218 -0.782 1 98.69 227 SER B N 1
ATOM 4847 C CA . SER B 1 227 ? 6.992 0.078 -2.207 1 98.69 227 SER B CA 1
ATOM 4848 C C . SER B 1 227 ? 7.926 1.218 -2.605 1 98.69 227 SER B C 1
ATOM 4850 O O . SER B 1 227 ? 8.016 2.229 -1.906 1 98.69 227 SER B O 1
ATOM 4852 N N . GLY B 1 228 ? 8.594 1.085 -3.701 1 98.44 228 GLY B N 1
ATOM 4853 C CA . GLY B 1 228 ? 9.453 2.137 -4.227 1 98.44 228 GLY B CA 1
ATOM 4854 C C . GLY B 1 228 ? 10.703 2.359 -3.398 1 98.44 228 GLY B C 1
ATOM 4855 O O . GLY B 1 228 ? 11.281 3.447 -3.416 1 98.44 228 GLY B O 1
ATOM 4856 N N . VAL B 1 229 ? 11.133 1.358 -2.676 1 98.75 229 VAL B N 1
ATOM 4857 C CA . VAL B 1 229 ? 12.305 1.507 -1.823 1 98.75 229 VAL B CA 1
ATOM 4858 C C . VAL B 1 229 ? 13.562 1.141 -2.607 1 98.75 229 VAL B C 1
ATOM 4860 O O . VAL B 1 229 ? 13.602 0.112 -3.287 1 98.75 229 VAL B O 1
ATOM 4863 N N . HIS B 1 230 ? 14.484 2.029 -2.617 1 98.56 230 HIS B N 1
ATOM 4864 C CA . HIS B 1 230 ? 15.82 1.778 -3.154 1 98.56 230 HIS B CA 1
ATOM 4865 C C . HIS B 1 230 ? 16.828 1.515 -2.039 1 98.56 230 HIS B C 1
ATOM 4867 O O . HIS B 1 230 ? 17.219 2.439 -1.327 1 98.56 230 HIS B O 1
ATOM 4873 N N . CYS B 1 231 ? 17.188 0.307 -1.934 1 96.75 231 CYS B N 1
ATOM 4874 C CA . CYS B 1 231 ? 18.125 -0.101 -0.887 1 96.75 231 CYS B CA 1
ATOM 4875 C C . CYS B 1 231 ? 19.469 -0.474 -1.479 1 96.75 231 CYS B C 1
ATOM 4877 O O . CYS B 1 231 ? 19.562 -1.338 -2.354 1 96.75 231 CYS B O 1
ATOM 4879 N N . TYR B 1 232 ? 20.562 0.23 -1.011 1 93.5 232 TYR B N 1
ATOM 4880 C CA . TYR B 1 232 ? 21.875 -0.165 -1.498 1 93.5 232 TYR B CA 1
ATOM 4881 C C . TYR B 1 232 ? 22.906 -0.148 -0.372 1 93.5 232 TYR B C 1
ATOM 4883 O O . TYR B 1 232 ? 24 0.373 -0.539 1 93.5 232 TYR B O 1
ATOM 4891 N N . ASN B 1 233 ? 22.547 -0.729 0.732 1 87.19 233 ASN B N 1
ATOM 4892 C CA . ASN B 1 233 ? 23.453 -0.922 1.85 1 87.19 233 ASN B CA 1
ATOM 4893 C C . ASN B 1 233 ? 24.469 -2.021 1.556 1 87.19 233 ASN B C 1
ATOM 4895 O O . ASN B 1 233 ? 25.25 -2.406 2.432 1 87.19 233 ASN B O 1
ATOM 4899 N N . LYS B 1 234 ? 24.547 -2.664 0.356 1 80.38 234 LYS B N 1
ATOM 4900 C CA . LYS B 1 234 ? 25.531 -3.533 -0.276 1 80.38 234 LYS B CA 1
ATOM 4901 C C . LYS B 1 234 ? 25.797 -4.77 0.579 1 80.38 234 LYS B C 1
ATOM 4903 O O . LYS B 1 234 ? 26.953 -5.129 0.809 1 80.38 234 LYS B O 1
ATOM 4908 N N . ALA B 1 235 ? 24.719 -5.359 1.011 1 78.62 235 ALA B N 1
ATOM 4909 C CA . ALA B 1 235 ? 24.766 -6.512 1.908 1 78.62 235 ALA B CA 1
ATOM 4910 C C . ALA B 1 235 ? 25.438 -7.703 1.227 1 78.62 235 ALA B C 1
ATOM 4912 O O . ALA B 1 235 ? 26.078 -8.531 1.887 1 78.62 235 ALA B O 1
ATOM 4913 N N . THR B 1 236 ? 25.359 -7.789 0.011 1 74.81 236 THR B N 1
ATOM 4914 C CA . THR B 1 236 ? 25.953 -8.914 -0.704 1 74.81 236 THR B CA 1
ATOM 4915 C C . THR B 1 236 ? 27.469 -8.914 -0.547 1 74.81 236 THR B C 1
ATOM 4917 O O . THR B 1 236 ? 28.109 -9.969 -0.514 1 74.81 236 THR B O 1
ATOM 4920 N N . GLY B 1 237 ? 27.938 -7.699 -0.489 1 77.06 237 GLY B N 1
ATOM 4921 C CA . GLY B 1 237 ? 29.375 -7.586 -0.36 1 77.06 237 GLY B CA 1
ATOM 4922 C C . GLY B 1 237 ? 29.828 -7.32 1.063 1 77.06 237 GLY B C 1
ATOM 4923 O O . GLY B 1 237 ? 30.938 -7.703 1.451 1 77.06 237 GLY B O 1
ATOM 4924 N N . PHE B 1 238 ? 29.016 -6.691 1.81 1 80.69 238 PHE B N 1
ATOM 4925 C CA . PHE B 1 238 ? 29.438 -6.195 3.113 1 80.69 238 PHE B CA 1
ATOM 4926 C C . PHE B 1 238 ? 28.891 -7.066 4.234 1 80.69 238 PHE B C 1
ATOM 4928 O O . PHE B 1 238 ? 29.359 -7.008 5.367 1 80.69 238 PHE B O 1
ATOM 4935 N N . GLY B 1 239 ? 28.062 -7.871 3.953 1 82.94 239 GLY B N 1
ATOM 4936 C CA . GLY B 1 239 ? 27.266 -8.469 5.008 1 82.94 239 GLY B CA 1
ATOM 4937 C C . GLY B 1 239 ? 26.062 -7.641 5.391 1 82.94 239 GLY B C 1
ATOM 4938 O O . GLY B 1 239 ? 26 -6.449 5.086 1 82.94 239 GLY B O 1
ATOM 4939 N N . GLY B 1 240 ? 24.984 -8.344 5.805 1 91.31 240 GLY B N 1
ATOM 4940 C CA . GLY B 1 240 ? 23.734 -7.676 6.141 1 91.31 240 GLY B CA 1
ATOM 4941 C C . GLY B 1 240 ? 22.578 -8.102 5.262 1 91.31 240 GLY B C 1
ATOM 4942 O O . GLY B 1 240 ? 22.609 -9.18 4.668 1 91.31 240 GLY B O 1
ATOM 4943 N N . THR B 1 241 ? 21.609 -7.258 5.316 1 96.12 241 THR B N 1
ATOM 4944 C CA . THR B 1 241 ? 20.391 -7.602 4.574 1 96.12 241 THR B CA 1
ATOM 4945 C C . THR B 1 241 ? 19.641 -6.344 4.164 1 96.12 241 THR B C 1
ATOM 4947 O O . THR B 1 241 ? 19.609 -5.355 4.902 1 96.12 241 THR B O 1
ATOM 4950 N N . GLY B 1 242 ? 19.172 -6.324 2.92 1 97.81 242 GLY B N 1
ATOM 4951 C CA . GLY B 1 242 ? 18.328 -5.219 2.492 1 97.81 242 GLY B CA 1
ATOM 4952 C C . GLY B 1 242 ? 17.016 -5.145 3.238 1 97.81 242 GLY B C 1
ATOM 4953 O O . GLY B 1 242 ? 16.781 -4.215 4.012 1 97.81 242 GLY B O 1
ATOM 4954 N N . ILE B 1 243 ? 16.188 -6.164 3.041 1 98.81 243 ILE B N 1
ATOM 4955 C CA . ILE B 1 243 ? 14.922 -6.293 3.752 1 98.81 243 ILE B CA 1
ATOM 4956 C C . ILE B 1 243 ? 14.867 -7.648 4.457 1 98.81 243 ILE B C 1
ATOM 4958 O O . ILE B 1 243 ? 15.102 -8.688 3.834 1 98.81 243 ILE B O 1
ATOM 4962 N N . TYR B 1 244 ? 14.609 -7.602 5.707 1 98.62 244 TYR B N 1
ATOM 4963 C CA . TYR B 1 244 ? 14.516 -8.82 6.508 1 98.62 244 TYR B CA 1
ATOM 4964 C C . TYR B 1 244 ? 13.117 -8.984 7.082 1 98.62 244 TYR B C 1
ATOM 4966 O O . TYR B 1 244 ? 12.656 -8.148 7.867 1 98.62 244 TYR B O 1
ATOM 4974 N N . LEU B 1 245 ? 12.422 -10.039 6.676 1 98.75 245 LEU B N 1
ATOM 4975 C CA . LEU B 1 245 ? 11.109 -10.391 7.215 1 98.75 245 LEU B CA 1
ATOM 4976 C C . LEU B 1 245 ? 11.242 -11.453 8.305 1 98.75 245 LEU B C 1
ATOM 4978 O O . LEU B 1 245 ? 11.328 -12.648 8.008 1 98.75 245 LEU B O 1
ATOM 4982 N N . LYS B 1 246 ? 11.156 -11 9.508 1 98 246 LYS B N 1
ATOM 4983 C CA . LYS B 1 246 ? 11.32 -11.875 10.656 1 98 246 LYS B CA 1
ATOM 4984 C C . LYS B 1 246 ? 9.984 -12.156 11.336 1 98 246 LYS B C 1
ATOM 4986 O O . LYS B 1 246 ? 9.781 -11.805 12.5 1 98 246 LYS B O 1
ATOM 4991 N N . LEU B 1 247 ? 9.078 -12.688 10.625 1 96.81 247 LEU B N 1
ATOM 4992 C CA . LEU B 1 247 ? 7.723 -13.016 11.047 1 96.81 247 LEU B CA 1
ATOM 4993 C C . LEU B 1 247 ? 7.34 -14.422 10.594 1 96.81 247 LEU B C 1
ATOM 4995 O O . LEU B 1 247 ? 6.52 -14.586 9.688 1 96.81 247 LEU B O 1
ATOM 4999 N N . PRO B 1 248 ? 7.898 -15.43 11.234 1 96.25 248 PRO B N 1
ATOM 5000 C CA . PRO B 1 248 ? 7.648 -16.797 10.766 1 96.25 248 PRO B CA 1
ATOM 5001 C C . PRO B 1 248 ? 6.172 -17.172 10.828 1 96.25 248 PRO B C 1
ATOM 5003 O O . PRO B 1 248 ? 5.547 -17.062 11.891 1 96.25 248 PRO B O 1
ATOM 5006 N N . ASN B 1 249 ? 5.605 -17.594 9.742 1 95.5 249 ASN B N 1
ATOM 5007 C CA . ASN B 1 249 ? 4.281 -18.172 9.531 1 95.5 249 ASN B CA 1
ATOM 5008 C C . ASN B 1 249 ? 3.191 -17.109 9.609 1 95.5 249 ASN B C 1
ATOM 5010 O O . ASN B 1 249 ? 2.021 -17.422 9.836 1 95.5 249 ASN B O 1
ATOM 5014 N N . LEU B 1 250 ? 3.557 -15.852 9.57 1 95.06 250 LEU B N 1
ATOM 5015 C CA . LEU B 1 250 ? 2.572 -14.781 9.594 1 95.06 250 LEU B CA 1
ATOM 5016 C C . LEU B 1 250 ? 3.137 -13.516 8.961 1 95.06 250 LEU B C 1
ATOM 5018 O O . LEU B 1 250 ? 3.104 -12.438 9.57 1 95.06 250 LEU B O 1
ATOM 5022 N N . THR B 1 251 ? 3.623 -13.633 7.781 1 97.25 251 THR B N 1
ATOM 5023 C CA . THR B 1 251 ? 4.363 -12.555 7.137 1 97.25 251 THR B CA 1
ATOM 5024 C C . THR B 1 251 ? 3.42 -11.445 6.684 1 97.25 251 THR B C 1
ATOM 5026 O O . THR B 1 251 ? 3.566 -10.297 7.094 1 97.25 251 THR B O 1
ATOM 5029 N N . GLN B 1 252 ? 2.404 -11.742 5.949 1 97.44 252 GLN B N 1
ATOM 5030 C CA . GLN B 1 252 ? 1.383 -10.828 5.441 1 97.44 252 GLN B CA 1
ATOM 5031 C C . GLN B 1 252 ? 1.988 -9.484 5.047 1 97.44 252 GLN B C 1
ATOM 5033 O O . GLN B 1 252 ? 1.53 -8.438 5.5 1 97.44 252 GLN B O 1
ATOM 5038 N N . THR B 1 253 ? 3.01 -9.508 4.199 1 98.5 253 THR B N 1
ATOM 5039 C CA . THR B 1 253 ? 3.758 -8.336 3.758 1 98.5 253 THR B CA 1
ATOM 5040 C C . THR B 1 253 ? 3.857 -8.297 2.236 1 98.5 253 THR B C 1
ATOM 5042 O O . THR B 1 253 ? 3.973 -9.344 1.589 1 98.5 253 THR B O 1
ATOM 5045 N N . ARG B 1 254 ? 3.783 -7.172 1.671 1 98.62 254 ARG B N 1
ATOM 5046 C CA . ARG B 1 254 ? 3.949 -6.973 0.235 1 98.62 254 ARG B CA 1
ATOM 5047 C C . ARG B 1 254 ? 5.133 -6.055 -0.058 1 98.62 254 ARG B C 1
ATOM 5049 O O . ARG B 1 254 ? 5.25 -4.977 0.528 1 98.62 254 ARG B O 1
ATOM 5056 N N . ILE B 1 255 ? 5.969 -6.477 -0.937 1 98.88 255 ILE B N 1
ATOM 5057 C CA . ILE B 1 255 ? 7.121 -5.727 -1.427 1 98.88 255 ILE B CA 1
ATOM 5058 C C . ILE B 1 255 ? 6.984 -5.496 -2.93 1 98.88 255 ILE B C 1
ATOM 5060 O O . ILE B 1 255 ? 7.02 -6.449 -3.715 1 98.88 255 ILE B O 1
ATOM 5064 N N . LEU B 1 256 ? 6.844 -4.227 -3.312 1 98.38 256 LEU B N 1
ATOM 5065 C CA . LEU B 1 256 ? 6.543 -3.941 -4.711 1 98.38 256 LEU B CA 1
ATOM 5066 C C . LEU B 1 256 ? 7.434 -2.824 -5.242 1 98.38 256 LEU B C 1
ATOM 5068 O O . LEU B 1 256 ? 7.695 -1.846 -4.539 1 98.38 256 LEU B O 1
ATOM 5072 N N . ASN B 1 257 ? 7.828 -3.031 -6.449 1 98.44 257 ASN B N 1
ATOM 5073 C CA . ASN B 1 257 ? 8.508 -1.951 -7.16 1 98.44 257 ASN B CA 1
ATOM 5074 C C . ASN B 1 257 ? 9.719 -1.443 -6.383 1 98.44 257 ASN B C 1
ATOM 5076 O O . ASN B 1 257 ? 9.961 -0.237 -6.324 1 98.44 257 ASN B O 1
ATOM 5080 N N . CYS B 1 258 ? 10.398 -2.338 -5.758 1 98.81 258 CYS B N 1
ATOM 5081 C CA . CYS B 1 258 ? 11.594 -1.951 -5.023 1 98.81 258 CYS B CA 1
ATOM 5082 C C . CYS B 1 258 ? 12.852 -2.201 -5.855 1 98.81 258 CYS B C 1
ATOM 5084 O O . CYS B 1 258 ? 12.82 -2.975 -6.812 1 98.81 258 CYS B O 1
ATOM 5086 N N . TYR B 1 259 ? 13.82 -1.465 -5.582 1 98.75 259 TYR B N 1
ATOM 5087 C CA . TYR B 1 259 ? 15.133 -1.609 -6.203 1 98.75 259 TYR B CA 1
ATOM 5088 C C . TYR B 1 259 ? 16.188 -2.033 -5.184 1 98.75 259 TYR B C 1
ATOM 5090 O O . TYR B 1 259 ? 16.625 -1.22 -4.367 1 98.75 259 TYR B O 1
ATOM 5098 N N . LEU B 1 260 ? 16.562 -3.287 -5.188 1 98.56 260 LEU B N 1
ATOM 5099 C CA . LEU B 1 260 ? 17.578 -3.863 -4.312 1 98.56 260 LEU B CA 1
ATOM 5100 C C . LEU B 1 260 ? 18.922 -3.924 -5.012 1 98.56 260 LEU B C 1
ATOM 5102 O O . LEU B 1 260 ? 19.188 -4.84 -5.797 1 98.56 260 LEU B O 1
ATOM 5106 N N . ASP B 1 261 ? 19.766 -2.951 -4.66 1 97.06 261 ASP B N 1
ATOM 5107 C CA . ASP B 1 261 ? 21.047 -2.691 -5.301 1 97.06 261 ASP B CA 1
ATOM 5108 C C . ASP B 1 261 ? 22.203 -3.287 -4.492 1 97.06 261 ASP B C 1
ATOM 5110 O O . ASP B 1 261 ? 22.688 -2.66 -3.551 1 97.06 261 ASP B O 1
ATOM 5114 N N . TYR B 1 262 ? 22.656 -4.543 -4.91 1 95.12 262 TYR B N 1
ATOM 5115 C CA . TYR B 1 262 ? 23.703 -5.312 -4.238 1 95.12 262 TYR B CA 1
ATOM 5116 C C . TYR B 1 262 ? 23.266 -5.695 -2.826 1 95.12 262 TYR B C 1
ATOM 5118 O O . TYR B 1 262 ? 24.078 -5.711 -1.905 1 95.12 262 TYR B O 1
ATOM 5126 N N . THR B 1 263 ? 22.031 -5.918 -2.615 1 95.81 263 THR B N 1
ATOM 5127 C CA . THR B 1 263 ? 21.438 -6.387 -1.368 1 95.81 263 THR B CA 1
ATOM 5128 C C . THR B 1 263 ? 20.156 -7.16 -1.64 1 95.81 263 THR B C 1
ATOM 5130 O O . THR B 1 263 ? 19.547 -7.023 -2.709 1 95.81 263 THR B O 1
ATOM 5133 N N . GLY B 1 264 ? 19.703 -8.031 -0.74 1 97.44 264 GLY B N 1
ATOM 5134 C CA . GLY B 1 264 ? 18.578 -8.914 -1.011 1 97.44 264 GLY B CA 1
ATOM 5135 C C . GLY B 1 264 ? 17.547 -8.914 0.094 1 97.44 264 GLY B C 1
ATOM 5136 O O . GLY B 1 264 ? 17.484 -7.977 0.894 1 97.44 264 GLY B O 1
ATOM 5137 N N . ILE B 1 265 ? 16.688 -9.859 -0.016 1 98.69 265 ILE B N 1
ATOM 5138 C CA . ILE B 1 265 ? 15.594 -10.047 0.921 1 98.69 265 ILE B CA 1
ATOM 5139 C C . ILE B 1 265 ? 15.727 -11.398 1.621 1 98.69 265 ILE B C 1
ATOM 5141 O O . ILE B 1 265 ? 16.078 -12.398 0.991 1 98.69 265 ILE B O 1
ATOM 5145 N N . VAL B 1 266 ? 15.5 -11.43 2.859 1 98.44 266 VAL B N 1
ATOM 5146 C CA . VAL B 1 266 ? 15.414 -12.664 3.625 1 98.44 266 VAL B CA 1
ATOM 5147 C C . VAL B 1 266 ? 14.039 -12.773 4.277 1 98.44 266 VAL B C 1
ATOM 5149 O O . VAL B 1 266 ? 13.562 -11.82 4.898 1 98.44 266 VAL B O 1
ATOM 5152 N N . ALA B 1 267 ? 13.406 -13.891 4.164 1 98.81 267 ALA B N 1
ATOM 5153 C CA . ALA B 1 267 ? 12.094 -14.109 4.777 1 98.81 267 ALA B CA 1
ATOM 5154 C C . ALA B 1 267 ? 12.07 -15.414 5.566 1 98.81 267 ALA B C 1
ATOM 5156 O O . ALA B 1 267 ? 12.328 -16.484 5.016 1 98.81 267 ALA B O 1
ATOM 5157 N N . GLU B 1 268 ? 11.727 -15.336 6.812 1 98.75 268 GLU B N 1
ATOM 5158 C CA . GLU B 1 268 ? 11.633 -16.516 7.668 1 98.75 268 GLU B CA 1
ATOM 5159 C C . GLU B 1 268 ? 10.25 -17.156 7.582 1 98.75 268 GLU B C 1
ATOM 5161 O O . GLU B 1 268 ? 9.242 -16.5 7.859 1 98.75 268 GLU B O 1
ATOM 5166 N N . ASP B 1 269 ? 10.156 -18.453 7.273 1 98.69 269 ASP B N 1
ATOM 5167 C CA . ASP B 1 269 ? 8.891 -19.188 7.176 1 98.69 269 ASP B CA 1
ATOM 5168 C C . ASP B 1 269 ? 7.809 -18.312 6.543 1 98.69 269 ASP B C 1
ATOM 5170 O O . ASP B 1 269 ? 6.762 -18.078 7.152 1 98.69 269 ASP B O 1
ATOM 5174 N N . PRO B 1 270 ? 8.086 -17.922 5.332 1 98.5 270 PRO B N 1
ATOM 5175 C CA . PRO B 1 270 ? 7.152 -16.938 4.766 1 98.5 270 PRO B CA 1
ATOM 5176 C C . PRO B 1 270 ? 5.75 -17.516 4.566 1 98.5 270 PRO B C 1
ATOM 5178 O O . PRO B 1 270 ? 5.598 -18.625 4.062 1 98.5 270 PRO B O 1
ATOM 5181 N N . ASN B 1 271 ? 4.758 -16.844 5.02 1 98.44 271 ASN B N 1
ATOM 5182 C CA . ASN B 1 271 ? 3.33 -17.109 4.863 1 98.44 271 ASN B CA 1
ATOM 5183 C C . ASN B 1 271 ? 2.568 -15.836 4.48 1 98.44 271 ASN B C 1
ATOM 5185 O O . ASN B 1 271 ? 2.42 -14.93 5.297 1 98.44 271 ASN B O 1
ATOM 5189 N N . GLN B 1 272 ? 2.102 -15.828 3.123 1 98.19 272 GLN B N 1
ATOM 5190 C CA . GLN B 1 272 ? 1.393 -14.688 2.555 1 98.19 272 GLN B CA 1
ATOM 5191 C C . GLN B 1 272 ? 2.338 -13.508 2.326 1 98.19 272 GLN B C 1
ATOM 5193 O O . GLN B 1 272 ? 2.135 -12.43 2.877 1 98.19 272 GLN B O 1
ATOM 5198 N N . LEU B 1 273 ? 3.275 -13.719 1.389 1 98.62 273 LEU B N 1
ATOM 5199 C CA . LEU B 1 273 ? 4.312 -12.773 1 1 98.62 273 LEU B CA 1
ATOM 5200 C C . LEU B 1 273 ? 4.277 -12.516 -0.504 1 98.62 273 LEU B C 1
ATOM 5202 O O . LEU B 1 273 ? 4.199 -13.461 -1.295 1 98.62 273 LEU B O 1
ATOM 5206 N N . THR B 1 274 ? 4.258 -11.312 -0.886 1 98.75 274 THR B N 1
ATOM 5207 C CA . THR B 1 274 ? 4.371 -10.938 -2.291 1 98.75 274 THR B CA 1
ATOM 5208 C C . THR B 1 274 ? 5.633 -10.109 -2.529 1 98.75 274 THR B C 1
ATOM 5210 O O . THR B 1 274 ? 5.891 -9.141 -1.812 1 98.75 274 THR B O 1
ATOM 5213 N N . ILE B 1 275 ? 6.453 -10.469 -3.461 1 98.88 275 ILE B N 1
ATOM 5214 C CA . ILE B 1 275 ? 7.578 -9.711 -3.99 1 98.88 275 ILE B CA 1
ATOM 5215 C C . ILE B 1 275 ? 7.445 -9.578 -5.504 1 98.88 275 ILE B C 1
ATOM 5217 O O . ILE B 1 275 ? 7.555 -10.57 -6.234 1 98.88 275 ILE B O 1
ATOM 5221 N N . THR B 1 276 ? 7.207 -8.375 -5.973 1 98.81 276 THR B N 1
ATOM 5222 C CA . THR B 1 276 ? 6.887 -8.273 -7.391 1 98.81 276 THR B CA 1
ATOM 5223 C C . THR B 1 276 ? 7.398 -6.957 -7.969 1 98.81 276 THR B C 1
ATOM 5225 O O . THR B 1 276 ? 7.672 -6.012 -7.227 1 98.81 276 THR B O 1
ATOM 5228 N N . ASN B 1 277 ? 7.625 -6.965 -9.281 1 98.69 277 ASN B N 1
ATOM 5229 C CA . ASN B 1 277 ? 7.977 -5.777 -10.055 1 98.69 277 ASN B CA 1
ATOM 5230 C C . ASN B 1 277 ? 9.203 -5.078 -9.484 1 98.69 277 ASN B C 1
ATOM 5232 O O . ASN B 1 277 ? 9.281 -3.848 -9.484 1 98.69 277 ASN B O 1
ATOM 5236 N N . SER B 1 278 ? 10.094 -5.848 -8.914 1 98.81 278 SER B N 1
ATOM 5237 C CA . SER B 1 278 ? 11.273 -5.27 -8.281 1 98.81 278 SER B CA 1
ATOM 5238 C C . SER B 1 278 ? 12.539 -5.562 -9.094 1 98.81 278 SER B C 1
ATOM 5240 O O . SER B 1 278 ? 12.539 -6.453 -9.938 1 98.81 278 SER B O 1
ATOM 5242 N N . PHE B 1 279 ? 13.492 -4.738 -8.914 1 98.88 279 PHE B N 1
ATOM 5243 C CA . PHE B 1 279 ? 14.766 -4.867 -9.602 1 98.88 279 PHE B CA 1
ATOM 5244 C C . PHE B 1 279 ? 15.867 -5.27 -8.625 1 98.88 279 PHE B C 1
ATOM 5246 O O . PHE B 1 279 ? 16.172 -4.539 -7.68 1 98.88 279 PHE B O 1
ATOM 5253 N N . PHE B 1 280 ? 16.484 -6.453 -8.836 1 98.62 280 PHE B N 1
ATOM 5254 C CA . PHE B 1 280 ? 17.625 -6.961 -8.07 1 98.62 280 PHE B CA 1
ATOM 5255 C C . PHE B 1 280 ? 18.906 -6.871 -8.875 1 98.62 280 PHE B C 1
ATOM 5257 O O . PHE B 1 280 ? 19.078 -7.57 -9.875 1 98.62 280 PHE B O 1
ATOM 5264 N N . LEU B 1 281 ? 19.781 -6.008 -8.391 1 98.12 281 LEU B N 1
ATOM 5265 C CA . LEU B 1 281 ? 21.016 -5.766 -9.109 1 98.12 281 LEU B CA 1
ATOM 5266 C C . LEU B 1 281 ? 22.219 -6.301 -8.328 1 98.12 281 LEU B C 1
ATOM 5268 O O . LEU B 1 281 ? 22.219 -6.281 -7.094 1 98.12 281 LEU B O 1
ATOM 5272 N N . GLY B 1 282 ? 23.344 -6.742 -9.016 1 96.31 282 GLY B N 1
ATOM 5273 C CA . GLY B 1 282 ? 24.609 -7.082 -8.398 1 96.31 282 GLY B CA 1
ATOM 5274 C C . GLY B 1 282 ? 24.562 -8.391 -7.633 1 96.31 282 GLY B C 1
ATOM 5275 O O . GLY B 1 282 ? 25.016 -8.461 -6.484 1 96.31 282 GLY B O 1
ATOM 5276 N N . ASP B 1 283 ? 23.906 -9.359 -8.25 1 96.44 283 ASP B N 1
ATOM 5277 C CA . ASP B 1 283 ? 23.828 -10.711 -7.695 1 96.44 283 ASP B CA 1
ATOM 5278 C C . ASP B 1 283 ? 22.969 -10.742 -6.438 1 96.44 283 ASP B C 1
ATOM 5280 O O . ASP B 1 283 ? 23.172 -11.586 -5.562 1 96.44 283 ASP B O 1
ATOM 5284 N N . ALA B 1 284 ? 22.125 -9.742 -6.32 1 97.38 284 ALA B N 1
ATOM 5285 C CA . ALA B 1 284 ? 21.156 -9.742 -5.223 1 97.38 284 ALA B CA 1
ATOM 5286 C C . ALA B 1 284 ? 20.125 -10.859 -5.395 1 97.38 284 ALA B C 1
ATOM 5288 O O . ALA B 1 284 ? 19.719 -11.164 -6.516 1 97.38 284 ALA B O 1
ATOM 5289 N N . TYR B 1 285 ? 19.688 -11.445 -4.273 1 98.19 285 TYR B N 1
ATOM 5290 C CA . TYR B 1 285 ? 18.781 -12.586 -4.34 1 98.19 285 TYR B CA 1
ATOM 5291 C C . TYR B 1 285 ? 17.812 -12.586 -3.168 1 98.19 285 TYR B C 1
ATOM 5293 O O . TYR B 1 285 ? 17.953 -11.773 -2.246 1 98.19 285 TYR B O 1
ATOM 5301 N N . ILE B 1 286 ? 16.812 -13.383 -3.217 1 98.81 286 ILE B N 1
ATOM 5302 C CA . ILE B 1 286 ? 15.805 -13.602 -2.176 1 98.81 286 ILE B CA 1
ATOM 5303 C C . ILE B 1 286 ? 16.094 -14.914 -1.456 1 98.81 286 ILE B C 1
ATOM 5305 O O . ILE B 1 286 ? 16.297 -15.945 -2.098 1 98.81 286 ILE B O 1
ATOM 5309 N N . VAL B 1 287 ? 16.109 -14.859 -0.211 1 98.56 287 VAL B N 1
ATOM 5310 C CA . VAL B 1 287 ? 16.281 -16.062 0.582 1 98.56 287 VAL B CA 1
ATOM 5311 C C . VAL B 1 287 ? 14.984 -16.406 1.305 1 98.56 287 VAL B C 1
ATOM 5313 O O . VAL B 1 287 ? 14.445 -15.586 2.043 1 98.56 287 VAL B O 1
ATOM 5316 N N . LEU B 1 288 ? 14.469 -17.594 1.063 1 98.81 288 LEU B N 1
ATOM 5317 C CA . LEU B 1 288 ? 13.453 -18.188 1.918 1 98.81 288 LEU B CA 1
ATOM 5318 C C . LEU B 1 288 ? 14.086 -19.062 2.986 1 98.81 288 LEU B C 1
ATOM 5320 O O . LEU B 1 288 ? 14.758 -20.047 2.666 1 98.81 288 LEU B O 1
ATOM 5324 N N . LYS B 1 289 ? 13.914 -18.719 4.164 1 98.44 289 LYS B N 1
ATOM 5325 C CA . LYS B 1 289 ? 14.586 -19.391 5.273 1 98.44 289 LYS B CA 1
ATOM 5326 C C . LYS B 1 289 ? 13.602 -20.25 6.062 1 98.44 289 LYS B C 1
ATOM 5328 O O . LYS B 1 289 ? 12.602 -19.734 6.582 1 98.44 289 LYS B O 1
ATOM 5333 N N . SER B 1 290 ? 13.938 -21.516 6.25 1 98.69 290 SER B N 1
ATOM 5334 C CA . SER B 1 290 ? 13.109 -22.453 7.02 1 98.69 290 SER B CA 1
ATOM 5335 C C . SER B 1 290 ? 13.461 -22.391 8.508 1 98.69 290 SER B C 1
ATOM 5337 O O . SER B 1 290 ? 14.586 -22.703 8.898 1 98.69 290 SER B O 1
ATOM 5339 N N . ILE B 1 291 ? 12.5 -21.906 9.234 1 98.31 291 ILE B N 1
ATOM 5340 C CA . ILE B 1 291 ? 12.633 -21.922 10.688 1 98.31 291 ILE B CA 1
ATOM 5341 C C . ILE B 1 291 ? 11.852 -23.109 11.258 1 98.31 29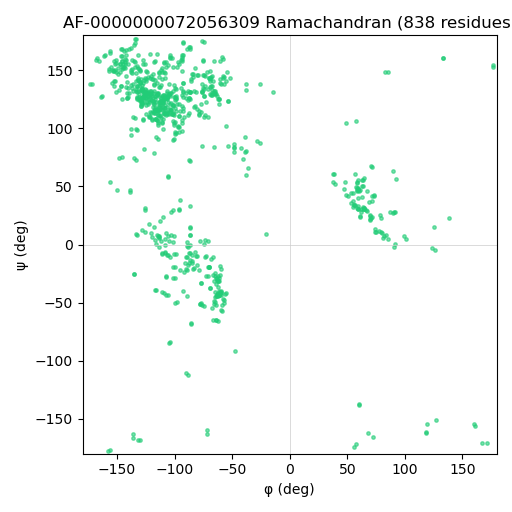1 ILE B C 1
ATOM 5343 O O . ILE B 1 291 ? 12.398 -23.922 12.008 1 98.31 291 ILE B O 1
ATOM 5347 N N . ASN B 1 292 ? 10.609 -23.266 10.875 1 97.94 292 ASN B N 1
ATOM 5348 C CA . ASN B 1 292 ? 9.727 -24.359 11.266 1 97.94 292 ASN B CA 1
ATOM 5349 C C . ASN B 1 292 ? 9.258 -25.156 10.047 1 97.94 292 ASN B C 1
ATOM 5351 O O . ASN B 1 292 ? 8.305 -25.922 10.141 1 97.94 292 ASN B O 1
ATOM 5355 N N . GLY B 1 293 ? 9.805 -24.828 8.914 1 98.06 293 GLY B N 1
ATOM 5356 C CA . GLY B 1 293 ? 9.539 -25.594 7.707 1 98.06 293 GLY B CA 1
ATOM 5357 C C . GLY B 1 293 ? 8.336 -25.094 6.934 1 98.06 293 GLY B C 1
ATOM 5358 O O . GLY B 1 293 ? 7.672 -25.875 6.238 1 98.06 293 GLY B O 1
ATOM 5359 N N . VAL B 1 294 ? 7.996 -23.812 7.035 1 97.75 294 VAL B N 1
ATOM 5360 C CA . VAL B 1 294 ? 6.781 -23.297 6.418 1 97.75 294 VAL B CA 1
ATOM 5361 C C . VAL B 1 294 ? 7.141 -22.406 5.23 1 97.75 294 VAL B C 1
ATOM 5363 O O . VAL B 1 294 ? 7.992 -21.516 5.352 1 97.75 294 VAL B O 1
ATOM 5366 N N . ALA B 1 295 ? 6.539 -22.641 4.043 1 97.94 295 ALA B N 1
ATOM 5367 C CA . ALA B 1 295 ? 6.5 -21.781 2.855 1 97.94 295 ALA B CA 1
ATOM 5368 C C . ALA B 1 295 ? 5.109 -21.781 2.227 1 97.94 295 ALA B C 1
ATOM 5370 O O . ALA B 1 295 ? 4.785 -22.672 1.425 1 97.94 295 ALA B O 1
ATOM 5371 N N . LYS B 1 296 ? 4.273 -20.797 2.586 1 97.25 296 LYS B N 1
ATOM 5372 C CA . LYS B 1 296 ? 2.877 -20.766 2.158 1 97.25 296 LYS B CA 1
ATOM 5373 C C . LYS B 1 296 ? 2.506 -19.406 1.576 1 97.25 296 LYS B C 1
ATOM 5375 O O . LYS B 1 296 ? 2.867 -18.375 2.133 1 97.25 296 LYS B O 1
ATOM 5380 N N . GLY B 1 297 ? 1.743 -19.453 0.518 1 97.06 297 GLY B N 1
ATOM 5381 C CA . GLY B 1 297 ? 1.194 -18.219 -0.022 1 97.06 297 GLY B CA 1
ATOM 5382 C C . GLY B 1 297 ? 2.26 -17.219 -0.412 1 97.06 297 GLY B C 1
ATOM 5383 O O . GLY B 1 297 ? 2.201 -16.062 -0.006 1 97.06 297 GLY B O 1
ATOM 5384 N N . ILE B 1 298 ? 3.266 -17.688 -1.166 1 98.31 298 ILE B N 1
ATOM 5385 C CA . ILE B 1 298 ? 4.371 -16.844 -1.584 1 98.31 298 ILE B CA 1
ATOM 5386 C C . ILE B 1 298 ? 4.25 -16.531 -3.074 1 98.31 298 ILE B C 1
ATOM 5388 O O . ILE B 1 298 ? 4.047 -17.438 -3.887 1 98.31 298 ILE B O 1
ATOM 5392 N N . THR B 1 299 ? 4.273 -15.281 -3.455 1 98.5 299 THR B N 1
ATOM 5393 C CA . THR B 1 299 ? 4.277 -14.844 -4.848 1 98.5 299 THR B CA 1
ATOM 5394 C C . THR B 1 299 ? 5.531 -14.023 -5.152 1 98.5 299 THR B C 1
ATOM 5396 O O . THR B 1 299 ? 5.691 -12.914 -4.648 1 98.5 299 THR B O 1
ATOM 5399 N N . ILE B 1 300 ? 6.441 -14.539 -5.875 1 98.81 300 ILE B N 1
ATOM 5400 C CA . ILE B 1 300 ? 7.625 -13.859 -6.395 1 98.81 300 ILE B CA 1
ATOM 5401 C C . ILE B 1 300 ? 7.566 -13.82 -7.922 1 98.81 300 ILE B C 1
ATOM 5403 O O . ILE B 1 300 ? 7.973 -14.773 -8.594 1 98.81 300 ILE B O 1
ATOM 5407 N N . VAL B 1 301 ? 7.02 -12.75 -8.461 1 98.62 301 VAL B N 1
ATOM 5408 C CA . VAL B 1 301 ? 6.742 -12.727 -9.891 1 98.62 301 VAL B CA 1
ATOM 5409 C C . VAL B 1 301 ? 7.133 -11.367 -10.469 1 98.62 301 VAL B C 1
ATOM 5411 O O . VAL B 1 301 ? 7.141 -10.359 -9.758 1 98.62 301 VAL B O 1
ATOM 5414 N N . ASP B 1 302 ? 7.539 -11.32 -11.781 1 98.5 302 ASP B N 1
ATOM 5415 C CA . ASP B 1 302 ? 7.723 -10.117 -12.578 1 98.5 302 ASP B CA 1
ATOM 5416 C C . ASP B 1 302 ? 8.852 -9.25 -12.016 1 98.5 302 ASP B C 1
ATOM 5418 O O . ASP B 1 302 ? 8.781 -8.023 -12.062 1 98.5 302 ASP B O 1
ATOM 5422 N N . ASN B 1 303 ? 9.828 -9.906 -11.398 1 98.88 303 ASN B N 1
ATOM 5423 C CA . ASN B 1 303 ? 11.031 -9.203 -10.969 1 98.88 303 ASN B CA 1
ATOM 5424 C C . ASN B 1 303 ? 12.141 -9.289 -12.016 1 98.88 303 ASN B C 1
ATOM 5426 O O . ASN B 1 303 ? 12.078 -10.125 -12.914 1 98.88 303 ASN B O 1
ATOM 5430 N N . ILE B 1 304 ? 13.055 -8.367 -11.898 1 98.88 304 ILE B N 1
ATOM 5431 C CA . ILE B 1 304 ? 14.25 -8.336 -12.742 1 98.88 304 ILE B CA 1
ATOM 5432 C C . ILE B 1 304 ? 15.484 -8.648 -11.898 1 98.88 304 ILE B C 1
ATOM 5434 O O . ILE B 1 304 ? 15.719 -8.016 -10.875 1 98.88 304 ILE B O 1
ATOM 5438 N N . PHE B 1 305 ? 16.266 -9.648 -12.328 1 98.75 305 PHE B N 1
ATOM 5439 C CA . PHE B 1 305 ? 17.516 -10.008 -11.648 1 98.75 305 PHE B CA 1
ATOM 5440 C C . PHE B 1 305 ? 18.703 -9.852 -12.586 1 98.75 305 PHE B C 1
ATOM 5442 O O . PHE B 1 305 ? 18.688 -10.359 -13.703 1 98.75 305 PHE B O 1
ATOM 5449 N N . SER B 1 306 ? 19.688 -9.117 -12.117 1 98.62 306 SER B N 1
ATOM 5450 C CA . SER B 1 306 ? 20.906 -8.906 -12.898 1 98.62 306 SER B CA 1
ATOM 5451 C C . SER B 1 306 ? 22.156 -9.211 -12.07 1 98.62 306 SER B C 1
ATOM 5453 O O . SER B 1 306 ? 22.344 -8.648 -10.992 1 98.62 306 SER B O 1
ATOM 5455 N N . GLY B 1 307 ? 22.984 -10.18 -12.539 1 97.5 307 GLY B N 1
ATOM 5456 C CA . GLY B 1 307 ? 24.156 -10.57 -11.789 1 97.5 307 GLY B CA 1
ATOM 5457 C C . GLY B 1 307 ? 25.391 -10.734 -12.664 1 97.5 307 GLY B C 1
ATOM 5458 O O . GLY B 1 307 ? 25.469 -10.172 -13.758 1 97.5 307 GLY B O 1
ATOM 5459 N N . SER B 1 308 ? 26.422 -11.344 -12.141 1 96.94 308 SER B N 1
ATOM 5460 C CA . SER B 1 308 ? 27.766 -11.336 -12.719 1 96.94 308 SER B CA 1
ATOM 5461 C C . SER B 1 308 ? 28.141 -12.711 -13.258 1 96.94 308 SER B C 1
ATOM 5463 O O . SER B 1 308 ? 29.328 -13.023 -13.406 1 96.94 308 SER B O 1
ATOM 5465 N N . ASN B 1 309 ? 27.266 -13.555 -13.594 1 97.81 309 ASN B N 1
ATOM 5466 C CA . ASN B 1 309 ? 27.484 -14.891 -14.133 1 97.81 309 ASN B CA 1
ATOM 5467 C C . ASN B 1 309 ? 28.297 -15.758 -13.172 1 97.81 309 ASN B 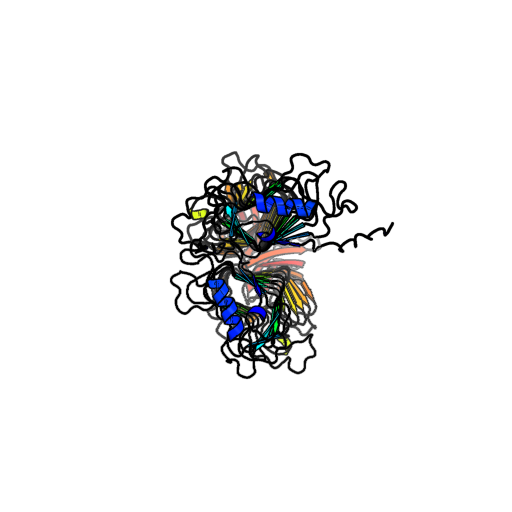C 1
ATOM 5469 O O . ASN B 1 309 ? 29.203 -16.484 -13.586 1 97.81 309 ASN B O 1
ATOM 5473 N N . LYS B 1 310 ? 28.031 -15.648 -11.898 1 96.94 310 LYS B N 1
ATOM 5474 C CA . LYS B 1 310 ? 28.75 -16.422 -10.883 1 96.94 310 LYS B CA 1
ATOM 5475 C C . LYS B 1 310 ? 27.922 -17.625 -10.422 1 96.94 310 LYS B C 1
ATOM 5477 O O . LYS B 1 310 ? 28.25 -18.266 -9.43 1 96.94 310 LYS B O 1
ATOM 5482 N N . GLY B 1 311 ? 26.828 -17.875 -11.07 1 97.31 311 GLY B N 1
ATOM 5483 C CA . GLY B 1 311 ? 26.016 -19.047 -10.781 1 97.31 311 GLY B CA 1
ATOM 5484 C C . GLY B 1 311 ? 25.141 -18.875 -9.555 1 97.31 311 GLY B C 1
ATOM 5485 O O . GLY B 1 311 ? 24.734 -19.844 -8.93 1 97.31 311 GLY B O 1
ATOM 5486 N N . ILE B 1 312 ? 24.875 -17.625 -9.234 1 97.31 312 ILE B N 1
ATOM 5487 C CA . ILE B 1 312 ? 24.078 -17.328 -8.047 1 97.31 312 ILE B CA 1
ATOM 5488 C C . ILE B 1 312 ? 22.594 -17.484 -8.375 1 97.31 312 ILE B C 1
ATOM 5490 O O . ILE B 1 312 ? 22.109 -16.953 -9.375 1 97.31 312 ILE B O 1
ATOM 5494 N N . ASP B 1 313 ? 21.859 -18.203 -7.551 1 98.62 313 ASP B N 1
ATOM 5495 C CA . ASP B 1 313 ? 20.422 -18.391 -7.727 1 98.62 313 ASP B CA 1
ATOM 5496 C C . ASP B 1 313 ? 19.656 -17.125 -7.344 1 98.62 313 ASP B C 1
ATOM 5498 O O . ASP B 1 313 ? 20 -16.453 -6.359 1 98.62 313 ASP B O 1
ATOM 5502 N N . ILE B 1 314 ? 18.562 -16.844 -8.016 1 98.81 314 ILE B N 1
ATOM 5503 C CA . ILE B 1 314 ? 17.781 -15.633 -7.754 1 98.81 314 ILE B CA 1
ATOM 5504 C C . ILE B 1 314 ? 16.953 -15.812 -6.488 1 98.81 314 ILE B C 1
ATOM 5506 O O . ILE B 1 314 ? 16.625 -14.836 -5.809 1 98.81 314 ILE B O 1
ATOM 5510 N N . VAL B 1 315 ? 16.516 -17 -6.227 1 98.88 315 VAL B N 1
ATOM 5511 C CA . VAL B 1 315 ? 15.805 -17.391 -5.012 1 98.88 315 VAL B CA 1
ATOM 5512 C C . VAL B 1 315 ? 16.5 -18.594 -4.383 1 98.88 315 VAL B C 1
ATOM 5514 O O . VAL B 1 315 ? 16.781 -19.578 -5.066 1 98.88 315 VAL B O 1
ATOM 5517 N N . GLN B 1 316 ? 16.766 -18.484 -3.145 1 98.5 316 GLN B N 1
ATOM 5518 C CA . GLN B 1 316 ? 17.5 -19.531 -2.443 1 98.5 316 GLN B CA 1
ATOM 5519 C C . GLN B 1 316 ? 16.703 -20.031 -1.235 1 98.5 316 GLN B C 1
ATOM 5521 O O . GLN B 1 316 ? 15.961 -19.281 -0.612 1 98.5 316 GLN B O 1
ATOM 5526 N N . LEU B 1 317 ? 16.922 -21.328 -0.96 1 98.62 317 LEU B N 1
ATOM 5527 C CA . LEU B 1 317 ? 16.359 -21.953 0.242 1 98.62 317 LEU B CA 1
ATOM 5528 C C . LEU B 1 317 ? 17.438 -22.125 1.312 1 98.62 317 LEU B C 1
ATOM 5530 O O . LEU B 1 317 ? 18.469 -22.734 1.062 1 98.62 317 LEU B O 1
ATOM 5534 N N . GLU B 1 318 ? 17.266 -21.453 2.377 1 98.25 318 GLU B N 1
ATOM 5535 C CA . GLU B 1 318 ? 18.109 -21.703 3.551 1 98.25 318 GLU B CA 1
ATOM 5536 C C . GLU B 1 318 ? 17.422 -22.656 4.523 1 98.25 318 GLU B C 1
ATOM 5538 O O . GLU B 1 318 ? 16.453 -22.281 5.191 1 98.25 318 GLU B O 1
ATOM 5543 N N . GLN B 1 319 ? 17.969 -23.875 4.633 1 97.94 319 GLN B N 1
ATOM 5544 C CA . GLN B 1 319 ? 17.281 -24.938 5.359 1 97.94 319 GLN B CA 1
ATOM 5545 C C . GLN B 1 319 ? 18.172 -25.531 6.438 1 97.94 319 GLN B C 1
ATOM 5547 O O . GLN B 1 319 ? 18.078 -26.719 6.742 1 97.94 319 GLN B O 1
ATOM 5552 N N . SER B 1 320 ? 19.031 -24.75 6.992 1 97.38 320 SER B N 1
ATOM 5553 C CA . SER B 1 320 ? 19.953 -25.219 8.008 1 97.38 320 SER B CA 1
ATOM 5554 C C . SER B 1 320 ? 19.219 -25.688 9.258 1 97.38 320 SER B C 1
ATOM 5556 O O . SER B 1 320 ? 19.703 -26.578 9.969 1 97.38 320 SER B O 1
ATOM 5558 N N . SER B 1 321 ? 18.047 -25.141 9.555 1 96.38 321 SER B N 1
ATOM 5559 C CA . SER B 1 321 ? 17.25 -25.516 10.711 1 96.38 321 SER B CA 1
ATOM 5560 C C . SER B 1 321 ? 16.312 -26.672 10.375 1 96.38 321 SER B C 1
ATOM 5562 O O . SER B 1 321 ? 15.586 -27.172 11.242 1 96.38 321 SER B O 1
ATOM 5564 N N . GLY B 1 322 ? 16.297 -27.141 9.148 1 97 322 GLY B N 1
ATOM 5565 C CA . GLY B 1 322 ? 15.398 -28.172 8.648 1 97 322 GLY B CA 1
ATOM 5566 C C . GLY B 1 322 ? 14.766 -27.812 7.312 1 97 322 GLY B C 1
ATOM 5567 O O . GLY B 1 322 ? 14.75 -26.641 6.922 1 97 322 GLY B O 1
ATOM 5568 N N . PRO B 1 323 ? 14.312 -28.766 6.672 1 96.81 323 PRO B N 1
ATOM 5569 C CA . PRO B 1 323 ? 13.719 -28.516 5.355 1 96.81 323 PRO B CA 1
ATOM 5570 C C . PRO B 1 323 ? 12.336 -27.875 5.445 1 96.81 323 PRO B C 1
ATOM 5572 O O . PRO B 1 323 ? 11.688 -27.938 6.492 1 96.81 323 PRO B O 1
ATOM 5575 N N . PHE B 1 324 ? 11.984 -27.234 4.367 1 97.38 324 PHE B N 1
ATOM 5576 C CA . PHE B 1 324 ? 10.586 -26.859 4.23 1 97.38 324 PHE B CA 1
ATOM 5577 C C . PHE B 1 324 ? 9.695 -28.094 4.152 1 97.38 324 PHE B C 1
ATOM 5579 O O . PHE B 1 324 ? 9.977 -29.016 3.395 1 97.38 324 PHE B O 1
ATOM 5586 N N . LYS B 1 325 ? 8.664 -28.078 4.98 1 95.31 325 LYS B N 1
ATOM 5587 C CA . LYS B 1 325 ? 7.773 -29.234 5.047 1 95.31 325 LYS B CA 1
ATOM 5588 C C . LYS B 1 325 ? 6.363 -28.875 4.594 1 95.31 325 LYS B C 1
ATOM 5590 O O . LYS B 1 325 ? 5.645 -29.703 4.039 1 95.31 325 LYS B O 1
ATOM 5595 N N . GLU B 1 326 ? 5.918 -27.781 4.93 1 95.81 326 GLU B N 1
ATOM 5596 C CA . GLU B 1 326 ? 4.613 -27.266 4.52 1 95.81 326 GLU B CA 1
ATOM 5597 C C . GLU B 1 326 ? 4.746 -26.266 3.385 1 95.81 326 GLU B C 1
ATOM 5599 O O . GLU B 1 326 ? 4.891 -25.062 3.629 1 95.81 326 GLU B O 1
ATOM 5604 N N . ILE B 1 327 ? 4.676 -26.766 2.193 1 96.94 327 ILE B N 1
ATOM 5605 C CA . ILE B 1 327 ? 4.809 -25.938 1.002 1 96.94 327 ILE B CA 1
ATOM 5606 C C . ILE B 1 327 ? 3.471 -25.859 0.272 1 96.94 327 ILE B C 1
ATOM 5608 O O . ILE B 1 327 ? 2.918 -26.891 -0.133 1 96.94 327 ILE B O 1
ATOM 5612 N N . ASP B 1 328 ? 2.91 -24.688 0.209 1 96 328 ASP B N 1
ATOM 5613 C CA . ASP B 1 328 ? 1.6 -24.531 -0.414 1 96 328 ASP B CA 1
ATOM 5614 C C . ASP B 1 328 ? 1.462 -23.156 -1.07 1 96 328 ASP B C 1
ATOM 5616 O O . ASP B 1 328 ? 1.859 -22.141 -0.491 1 96 328 ASP B O 1
ATOM 5620 N N . GLN B 1 329 ? 0.955 -23.172 -2.33 1 96.56 329 GLN B N 1
ATOM 5621 C CA . GLN B 1 329 ? 0.667 -21.938 -3.055 1 96.56 329 GLN B CA 1
ATOM 5622 C C . GLN B 1 329 ? 1.916 -21.078 -3.188 1 96.56 329 GLN B C 1
ATOM 5624 O O . GLN B 1 329 ? 1.88 -19.875 -2.902 1 96.56 329 GLN B O 1
ATOM 5629 N N . VAL B 1 330 ? 3.006 -21.641 -3.547 1 97.94 330 VAL B N 1
ATOM 5630 C CA . VAL B 1 330 ? 4.238 -20.891 -3.785 1 97.94 330 VAL B CA 1
ATOM 5631 C C . VAL B 1 330 ? 4.441 -20.703 -5.285 1 97.94 330 VAL B C 1
ATOM 5633 O O . VAL B 1 330 ? 4.664 -21.656 -6.016 1 97.94 330 VAL B O 1
ATOM 5636 N N . VAL B 1 331 ? 4.348 -19.453 -5.73 1 97.88 331 VAL B N 1
ATOM 5637 C CA . VAL B 1 331 ? 4.5 -19.141 -7.148 1 97.88 331 VAL B CA 1
ATOM 5638 C C . VAL B 1 331 ? 5.758 -18.297 -7.359 1 97.88 331 VAL B C 1
ATOM 5640 O O . VAL B 1 331 ? 5.809 -17.125 -6.957 1 97.88 331 VAL B O 1
ATOM 5643 N N . VAL B 1 332 ? 6.766 -18.812 -7.863 1 98.56 332 VAL B N 1
ATOM 5644 C CA . VAL B 1 332 ? 7.949 -18.156 -8.398 1 98.56 332 VAL B CA 1
ATOM 5645 C C . VAL B 1 332 ? 8.008 -18.328 -9.906 1 98.56 332 VAL B C 1
ATOM 5647 O O . VAL B 1 332 ? 8.266 -19.438 -10.398 1 98.56 332 VAL B O 1
ATOM 5650 N N . ASP B 1 333 ? 7.684 -17.25 -10.562 1 97.94 333 ASP B N 1
ATOM 5651 C CA . ASP B 1 333 ? 7.555 -17.375 -12.016 1 97.94 333 ASP B CA 1
ATOM 5652 C C . ASP B 1 333 ? 7.641 -16.016 -12.695 1 97.94 333 ASP B C 1
ATOM 5654 O O . ASP B 1 333 ? 7.621 -14.977 -12.023 1 97.94 333 ASP B O 1
ATOM 5658 N N . ARG B 1 334 ? 7.898 -15.992 -14.016 1 97.56 334 ARG B N 1
ATOM 5659 C CA . ARG B 1 334 ? 7.883 -14.82 -14.875 1 97.56 334 ARG B CA 1
ATOM 5660 C C . ARG B 1 334 ? 8.922 -13.797 -14.422 1 97.56 334 ARG B C 1
ATOM 5662 O O . ARG B 1 334 ? 8.75 -12.594 -14.633 1 97.56 334 ARG B O 1
ATOM 5669 N N . ASN B 1 335 ? 9.945 -14.281 -13.734 1 98.69 335 ASN B N 1
ATOM 5670 C CA . ASN B 1 335 ? 11.062 -13.391 -13.445 1 98.69 335 ASN B CA 1
ATOM 5671 C C . ASN B 1 335 ? 12.07 -13.375 -14.594 1 98.69 335 ASN B C 1
ATOM 5673 O O . ASN B 1 335 ? 12.328 -14.406 -15.211 1 98.69 335 ASN B O 1
ATOM 5677 N N . ASN B 1 336 ? 12.578 -12.172 -14.852 1 98.44 336 ASN B N 1
ATOM 5678 C CA . ASN B 1 336 ? 13.641 -12.008 -15.844 1 98.44 336 ASN B CA 1
ATOM 5679 C C . ASN B 1 336 ? 15.023 -12.07 -15.211 1 98.44 336 ASN B C 1
ATOM 5681 O O . ASN B 1 336 ? 15.281 -11.391 -14.211 1 98.44 336 ASN B O 1
ATOM 5685 N N . VAL B 1 337 ? 15.906 -12.906 -15.836 1 98.69 337 VAL B N 1
ATOM 5686 C CA . VAL B 1 337 ? 17.188 -13.164 -15.18 1 98.69 337 VAL B CA 1
ATOM 5687 C C . VAL B 1 337 ? 18.328 -13.008 -16.188 1 98.69 337 VAL B C 1
ATOM 5689 O O . VAL B 1 337 ? 18.281 -13.586 -17.281 1 98.69 337 VAL B O 1
ATOM 5692 N N . GLN B 1 338 ? 19.234 -12.227 -15.875 1 98.69 338 GLN B N 1
ATOM 5693 C CA . GLN B 1 338 ? 20.484 -12.117 -16.625 1 98.69 338 GLN B CA 1
ATOM 5694 C C . GLN B 1 338 ? 21.688 -12.258 -15.703 1 98.69 338 GLN B C 1
ATOM 5696 O O . GLN B 1 338 ? 21.812 -11.531 -14.711 1 98.69 338 GLN B O 1
ATOM 5701 N N . GLY B 1 339 ? 22.594 -13.156 -16.016 1 98.44 339 GLY B N 1
ATOM 5702 C CA . GLY B 1 339 ? 23.828 -13.312 -15.266 1 98.44 339 GLY B CA 1
ATOM 5703 C C . GLY B 1 339 ? 23.625 -14.008 -13.93 1 98.44 339 GLY B C 1
ATOM 5704 O O . GLY B 1 339 ? 24.516 -13.969 -13.07 1 98.44 339 GLY B O 1
ATOM 5705 N N . MET B 1 340 ? 22.531 -14.578 -13.609 1 98.56 340 MET B N 1
ATOM 5706 C CA . MET B 1 340 ? 22.203 -15.375 -12.438 1 98.56 340 MET B CA 1
ATOM 5707 C C . MET B 1 340 ? 21.438 -16.641 -12.836 1 98.56 340 MET B C 1
ATOM 5709 O O . MET B 1 340 ? 21.156 -16.859 -14.016 1 98.56 340 MET B O 1
ATOM 5713 N N . ASN B 1 341 ? 21.219 -17.469 -11.883 1 98.69 341 ASN B N 1
ATOM 5714 C CA . ASN B 1 341 ? 20.484 -18.688 -12.18 1 98.69 341 ASN B CA 1
ATOM 5715 C C . ASN B 1 341 ? 19 -18.531 -11.914 1 98.69 341 ASN B C 1
ATOM 5717 O O . ASN B 1 341 ? 18.594 -18.172 -10.805 1 98.69 341 ASN B O 1
ATOM 5721 N N . MET B 1 342 ? 18.234 -18.891 -12.922 1 98.12 342 MET B N 1
ATOM 5722 C CA . MET B 1 342 ? 16.781 -18.891 -12.781 1 98.12 342 MET B CA 1
ATOM 5723 C C . MET B 1 342 ? 16.328 -19.969 -11.789 1 98.12 342 MET B C 1
ATOM 5725 O O . MET B 1 342 ? 16.875 -21.078 -11.781 1 98.12 342 MET B O 1
ATOM 5729 N N . ARG B 1 343 ? 15.5 -19.625 -10.93 1 98.62 343 ARG B N 1
ATOM 5730 C CA . ARG B 1 343 ? 14.727 -20.547 -10.102 1 98.62 343 ARG B CA 1
ATOM 5731 C C . ARG B 1 343 ? 13.234 -20.25 -10.203 1 98.62 343 ARG B C 1
ATOM 5733 O O . ARG B 1 343 ? 12.82 -19.094 -10.266 1 98.62 343 ARG B O 1
ATOM 5740 N N . ALA B 1 344 ? 12.422 -21.328 -10.219 1 98.56 344 ALA B N 1
ATOM 5741 C CA . ALA B 1 344 ? 10.984 -21.156 -10.43 1 98.56 344 ALA B CA 1
ATOM 5742 C C . ALA B 1 344 ? 10.203 -22.328 -9.844 1 98.56 344 ALA B C 1
ATOM 5744 O O . ALA B 1 344 ? 10.797 -23.344 -9.445 1 98.56 344 ALA B O 1
ATOM 5745 N N . THR B 1 345 ? 8.93 -22.172 -9.688 1 98.38 345 THR B N 1
ATOM 5746 C CA . THR B 1 345 ? 8.055 -23.266 -9.289 1 98.38 345 THR B CA 1
ATOM 5747 C C . THR B 1 345 ? 7.211 -23.734 -10.469 1 98.38 345 THR B C 1
ATOM 5749 O O . THR B 1 345 ? 6.477 -24.719 -10.359 1 98.38 345 THR B O 1
ATOM 5752 N N . ILE B 1 346 ? 7.215 -23.078 -11.539 1 97.62 346 ILE B N 1
ATOM 5753 C CA . ILE B 1 346 ? 6.613 -23.453 -12.82 1 97.62 346 ILE B CA 1
ATOM 5754 C C . ILE B 1 346 ? 7.68 -23.453 -13.914 1 97.62 346 ILE B C 1
ATOM 5756 O O . ILE B 1 346 ? 8.461 -22.5 -14.031 1 97.62 346 ILE B O 1
ATOM 5760 N N . ALA B 1 347 ? 7.762 -24.469 -14.695 1 98 347 ALA B N 1
ATOM 5761 C CA . ALA B 1 347 ? 8.805 -24.562 -15.711 1 98 347 ALA B CA 1
ATOM 5762 C C . ALA B 1 347 ? 8.328 -25.344 -16.922 1 98 347 ALA B C 1
ATOM 5764 O O . ALA B 1 347 ? 7.41 -26.172 -16.828 1 98 347 ALA B O 1
ATOM 5765 N N . LYS B 1 348 ? 8.883 -25.031 -18.062 1 98 348 LYS B N 1
ATOM 5766 C CA . LYS B 1 348 ? 8.648 -25.688 -19.344 1 98 348 LYS B CA 1
ATOM 5767 C C . LYS B 1 348 ? 9.961 -26.031 -20.047 1 98 348 LYS B C 1
ATOM 5769 O O . LYS B 1 348 ? 10.875 -25.203 -20.094 1 98 348 LYS B O 1
ATOM 5774 N N . GLU B 1 349 ? 10.07 -27.203 -20.453 1 97.62 349 GLU B N 1
ATOM 5775 C CA . GLU B 1 349 ? 11.25 -27.656 -21.188 1 97.62 349 GLU B CA 1
ATOM 5776 C C . GLU B 1 349 ? 10.875 -28.641 -22.297 1 97.62 349 GLU B C 1
ATOM 5778 O O . GLU B 1 349 ? 9.758 -29.156 -22.328 1 97.62 349 GLU B O 1
ATOM 5783 N N . SER B 1 350 ? 11.773 -28.859 -23.234 1 97.75 350 SER B N 1
ATOM 5784 C CA . SER B 1 350 ? 11.609 -29.875 -24.281 1 97.75 350 SER B CA 1
ATOM 5785 C C . SER B 1 350 ? 12.906 -30.641 -24.516 1 97.75 350 SER B C 1
ATOM 5787 O O . SER B 1 350 ? 13.992 -30.141 -24.25 1 97.75 350 SER B O 1
ATOM 5789 N N . VAL B 1 351 ? 12.773 -31.875 -24.875 1 97.75 351 VAL B N 1
ATOM 5790 C CA . VAL B 1 351 ? 13.906 -32.719 -25.188 1 97.75 351 VAL B CA 1
ATOM 5791 C C . VAL B 1 351 ? 13.656 -33.469 -26.5 1 97.75 351 VAL B C 1
ATOM 5793 O O . VAL B 1 351 ? 12.539 -33.938 -26.75 1 97.75 351 VAL B O 1
ATOM 5796 N N . GLN B 1 352 ? 14.664 -33.5 -27.312 1 96.69 352 GLN B N 1
ATOM 5797 C CA . GLN B 1 352 ? 14.625 -34.25 -28.562 1 96.69 352 GLN B CA 1
ATOM 5798 C C . GLN B 1 352 ? 15.453 -35.531 -28.438 1 96.69 352 GLN B C 1
ATOM 5800 O O . GLN B 1 352 ? 16.531 -35.531 -27.828 1 96.69 352 GLN B O 1
ATOM 5805 N N . GLY B 1 353 ? 14.891 -36.625 -29 1 94.38 353 GLY B N 1
ATOM 5806 C CA . GLY B 1 353 ? 15.625 -37.875 -28.984 1 94.38 353 GLY B CA 1
ATOM 5807 C C . GLY B 1 353 ? 15.008 -38.938 -29.891 1 94.38 353 GLY B C 1
ATOM 5808 O O . GLY B 1 353 ? 13.883 -38.781 -30.359 1 94.38 353 GLY B O 1
ATOM 5809 N N . ASN B 1 354 ? 15.891 -39.875 -30.219 1 94.62 354 ASN B N 1
ATOM 5810 C CA . ASN B 1 354 ? 15.461 -41.062 -30.938 1 94.62 354 ASN B CA 1
ATOM 5811 C C . ASN B 1 354 ? 15.461 -42.312 -30.047 1 94.62 354 ASN B C 1
ATOM 5813 O O . ASN B 1 354 ? 16.5 -42.656 -29.484 1 94.62 354 ASN B O 1
ATOM 5817 N N . GLY B 1 355 ? 14.359 -42.844 -29.812 1 95.44 355 GLY B N 1
ATOM 5818 C CA . GLY B 1 355 ? 14.211 -43.969 -28.938 1 95.44 355 GLY B CA 1
ATOM 5819 C C . GLY B 1 355 ? 12.797 -44.156 -28.406 1 95.44 355 GLY B C 1
ATOM 5820 O O . GLY B 1 355 ? 11.828 -43.844 -29.094 1 95.44 355 GLY B O 1
ATOM 5821 N N . THR B 1 356 ? 12.711 -44.812 -27.203 1 95.94 356 THR B N 1
ATOM 5822 C CA . THR B 1 356 ? 11.406 -45.062 -26.609 1 95.94 356 THR B CA 1
ATOM 5823 C C . THR B 1 356 ? 11.25 -44.312 -25.281 1 95.94 356 THR B C 1
ATOM 5825 O O . THR B 1 356 ? 10.234 -44.438 -24.609 1 95.94 356 THR B O 1
ATOM 5828 N N . SER B 1 357 ? 12.336 -43.562 -24.906 1 96.62 357 SER B N 1
ATOM 5829 C CA . SER B 1 357 ? 12.297 -42.938 -23.594 1 96.62 357 SER B CA 1
ATOM 5830 C C . SER B 1 357 ? 12.93 -41.531 -23.641 1 96.62 357 SER B C 1
ATOM 5832 O O . SER B 1 357 ? 13.992 -41.344 -24.234 1 96.62 357 SER B O 1
ATOM 5834 N N . TRP B 1 358 ? 12.266 -40.531 -23.125 1 97.69 358 TRP B N 1
ATOM 5835 C CA . TRP B 1 358 ? 12.75 -39.156 -22.984 1 97.69 358 TRP B CA 1
ATOM 5836 C C . TRP B 1 358 ? 12.719 -38.719 -21.531 1 97.69 358 TRP B C 1
ATOM 5838 O O . TRP B 1 358 ? 11.688 -38.812 -20.859 1 97.69 358 TRP B O 1
ATOM 5848 N N . ILE B 1 359 ? 13.844 -38.281 -21.016 1 98 359 ILE B N 1
ATOM 5849 C CA . ILE B 1 359 ? 13.961 -37.75 -19.656 1 98 359 ILE B CA 1
ATOM 5850 C C . ILE B 1 359 ? 14.133 -36.25 -19.688 1 98 359 ILE B C 1
ATOM 5852 O O . ILE B 1 359 ? 15.062 -35.719 -20.312 1 98 359 ILE B O 1
ATOM 5856 N N . VAL B 1 360 ? 13.203 -35.531 -19.109 1 98.12 360 VAL B N 1
ATOM 5857 C CA . VAL B 1 360 ? 13.289 -34.094 -18.969 1 98.12 360 VAL B CA 1
ATOM 5858 C C . VAL B 1 360 ? 13.656 -33.719 -17.531 1 98.12 360 VAL B C 1
ATOM 5860 O O . VAL B 1 360 ? 12.906 -34 -16.594 1 98.12 360 VAL B O 1
ATOM 5863 N N . ASP B 1 361 ? 14.797 -33.094 -17.328 1 98.19 361 ASP B N 1
ATOM 5864 C CA . ASP B 1 361 ? 15.312 -32.75 -16 1 98.19 361 ASP B CA 1
ATOM 5865 C C . ASP B 1 361 ? 15.031 -31.281 -15.664 1 98.19 361 ASP B C 1
ATOM 5867 O O . ASP B 1 361 ? 15.578 -30.375 -16.297 1 98.19 361 ASP B O 1
ATOM 5871 N N . PHE B 1 362 ? 14.25 -31.078 -14.617 1 98.38 362 PHE B N 1
ATOM 5872 C CA . PHE B 1 362 ? 13.875 -29.734 -14.203 1 98.38 362 PHE B CA 1
ATOM 5873 C C . PHE B 1 362 ? 14.648 -29.312 -12.961 1 98.38 362 PHE B C 1
ATOM 5875 O O . PHE B 1 362 ? 14.469 -28.203 -12.453 1 98.38 362 PHE B O 1
ATOM 5882 N N . SER B 1 363 ? 15.555 -30.078 -12.438 1 97.38 363 SER B N 1
ATOM 5883 C CA . SER B 1 363 ? 16.234 -29.844 -11.172 1 97.38 363 SER B CA 1
ATOM 5884 C C . SER B 1 363 ? 17.031 -28.547 -11.203 1 97.38 363 SER B C 1
ATOM 5886 O O . SER B 1 363 ? 17.188 -27.891 -10.18 1 97.38 363 SER B O 1
ATOM 5888 N N . PRO B 1 364 ? 17.578 -28.109 -12.375 1 96.75 364 PRO B N 1
ATOM 5889 C CA . PRO B 1 364 ? 18.312 -26.844 -12.367 1 96.75 364 PRO B CA 1
ATOM 5890 C C . PRO B 1 364 ? 17.406 -25.625 -12.188 1 96.75 364 PRO B C 1
ATOM 5892 O O . PRO B 1 364 ? 17.891 -24.547 -11.828 1 96.75 364 PRO B O 1
ATOM 5895 N N . ILE B 1 365 ? 16.125 -25.781 -12.453 1 97.81 365 ILE B N 1
ATOM 5896 C CA . ILE B 1 365 ? 15.25 -24.609 -12.508 1 97.81 365 ILE B CA 1
ATOM 5897 C C . ILE B 1 365 ? 14.289 -24.625 -11.32 1 97.81 365 ILE B C 1
ATOM 5899 O O . ILE B 1 365 ? 14 -23.562 -10.742 1 97.81 365 ILE B O 1
ATOM 5903 N N . LEU B 1 366 ? 13.75 -25.797 -10.953 1 98.5 366 LEU B N 1
ATOM 5904 C CA . LEU B 1 366 ? 12.719 -25.859 -9.93 1 98.5 366 LEU B CA 1
ATOM 5905 C C . LEU B 1 366 ? 13.289 -25.547 -8.555 1 98.5 366 LEU B C 1
ATOM 5907 O O . LEU B 1 366 ? 14.398 -25.984 -8.227 1 98.5 366 LEU B O 1
ATOM 5911 N N . LEU B 1 367 ? 12.547 -24.891 -7.789 1 98.44 367 LEU B N 1
ATOM 5912 C CA . LEU B 1 367 ? 13 -24.328 -6.52 1 98.44 367 LEU B CA 1
ATOM 5913 C C . LEU B 1 367 ? 13.078 -25.406 -5.445 1 98.44 367 LEU B C 1
ATOM 5915 O O . LEU B 1 367 ? 14.094 -25.531 -4.754 1 98.44 367 LEU B O 1
ATOM 5919 N N . PHE B 1 368 ? 12.031 -26.156 -5.27 1 98.06 368 PHE B N 1
ATOM 5920 C CA . PHE B 1 368 ? 11.977 -27.172 -4.223 1 98.06 368 PHE B CA 1
ATOM 5921 C C . PHE B 1 368 ? 12.43 -28.516 -4.754 1 98.06 368 PHE B C 1
ATOM 5923 O O . PHE B 1 368 ? 12.094 -28.891 -5.879 1 98.06 368 PHE B O 1
ATOM 5930 N N . PRO B 1 369 ? 13.141 -29.172 -4 1 95.75 369 PRO B N 1
ATOM 5931 C CA . PRO B 1 369 ? 13.617 -30.484 -4.461 1 95.75 369 PRO B CA 1
ATOM 5932 C C . PRO B 1 369 ? 12.516 -31.547 -4.445 1 95.75 369 PRO B C 1
ATOM 5934 O O . PRO B 1 369 ? 11.727 -31.609 -3.498 1 95.75 369 PRO B O 1
ATOM 5937 N N . ASP B 1 370 ? 12.453 -32.281 -5.535 1 95.94 370 ASP B N 1
ATOM 5938 C CA . ASP B 1 370 ? 11.594 -33.469 -5.668 1 95.94 370 ASP B CA 1
ATOM 5939 C C . ASP B 1 370 ? 10.141 -33.125 -5.359 1 95.94 370 ASP B C 1
ATOM 5941 O O . ASP B 1 370 ? 9.5 -33.781 -4.531 1 95.94 370 ASP B O 1
ATOM 5945 N N . LEU B 1 371 ? 9.742 -32.125 -5.848 1 95.75 371 LEU B N 1
ATOM 5946 C CA . LEU B 1 371 ? 8.367 -31.656 -5.68 1 95.75 371 LEU B CA 1
ATOM 5947 C C . LEU B 1 371 ? 7.77 -31.234 -7.016 1 95.75 371 LEU B C 1
ATOM 5949 O O . LEU B 1 371 ? 8.086 -30.156 -7.523 1 95.75 371 LEU B O 1
ATOM 5953 N N . ILE B 1 372 ? 7.016 -32 -7.684 1 95.88 372 ILE B N 1
ATOM 5954 C CA . ILE B 1 372 ? 6.203 -31.703 -8.852 1 95.88 372 ILE B CA 1
ATOM 5955 C C . ILE B 1 372 ? 4.773 -32.188 -8.641 1 95.88 372 ILE B C 1
ATOM 5957 O O . ILE B 1 372 ? 4.547 -33.406 -8.469 1 95.88 372 ILE B O 1
ATOM 5961 N N . ASN B 1 373 ? 3.898 -31.25 -8.68 1 94 373 ASN B N 1
ATOM 5962 C CA . ASN B 1 373 ? 2.516 -31.578 -8.344 1 94 373 ASN B CA 1
ATOM 5963 C C . ASN B 1 373 ? 1.657 -31.719 -9.602 1 94 373 ASN B C 1
ATOM 5965 O O . ASN B 1 373 ? 0.569 -32.312 -9.547 1 94 373 ASN B O 1
ATOM 5969 N N . HIS B 1 374 ? 2.053 -31.203 -10.68 1 96.38 374 HIS B N 1
ATOM 5970 C CA . HIS B 1 374 ? 1.286 -31.234 -11.914 1 96.38 374 HIS B CA 1
ATOM 5971 C C . HIS B 1 374 ? 2.205 -31.312 -13.133 1 96.38 374 HIS B C 1
ATOM 5973 O O . HIS B 1 374 ? 3.242 -30.656 -13.18 1 96.38 374 HIS B O 1
ATOM 5979 N N . VAL B 1 375 ? 1.869 -32.125 -14.055 1 97 375 VAL B N 1
ATOM 5980 C CA . VAL B 1 375 ? 2.662 -32.312 -15.258 1 97 375 VAL B CA 1
ATOM 5981 C C . VAL B 1 375 ? 1.747 -32.344 -16.484 1 97 375 VAL B C 1
ATOM 5983 O O . VAL B 1 375 ? 0.684 -32.969 -16.469 1 97 375 VAL B O 1
ATOM 5986 N N . GLN B 1 376 ? 2.119 -31.609 -17.469 1 96.69 376 GLN B N 1
ATOM 5987 C CA . GLN B 1 376 ? 1.579 -31.719 -18.812 1 96.69 376 GLN B CA 1
ATOM 5988 C C . GLN B 1 376 ? 2.68 -32.031 -19.828 1 96.69 376 GLN B C 1
ATOM 5990 O O . GLN B 1 376 ? 3.814 -31.578 -19.688 1 96.69 376 GLN B O 1
ATOM 5995 N N . TYR B 1 377 ? 2.291 -32.844 -20.797 1 97 377 TYR B N 1
ATOM 5996 C CA . TYR B 1 377 ? 3.291 -33.188 -21.812 1 97 377 TYR B CA 1
ATOM 5997 C C . TYR B 1 377 ? 2.643 -33.406 -23.172 1 97 377 TYR B C 1
ATOM 5999 O O . TYR B 1 377 ? 1.438 -33.656 -23.266 1 97 377 TYR B O 1
ATOM 6007 N N . SER B 1 378 ? 3.418 -33.219 -24.188 1 95.62 378 SER B N 1
ATOM 6008 C CA . SER B 1 378 ? 3.039 -33.5 -25.578 1 95.62 378 SER B CA 1
ATOM 6009 C C . SER B 1 378 ? 4.215 -34.062 -26.375 1 95.62 378 SER B C 1
ATOM 6011 O O . SER B 1 378 ? 5.371 -33.875 -25.984 1 95.62 378 SER B O 1
ATOM 6013 N N . LEU B 1 379 ? 3.883 -34.75 -27.344 1 94.31 379 LEU B N 1
ATOM 6014 C CA . LEU B 1 379 ? 4.875 -35.406 -28.188 1 94.31 379 LEU B CA 1
ATOM 6015 C C . LEU B 1 379 ? 4.75 -34.938 -29.641 1 94.31 379 LEU B C 1
ATOM 6017 O O . LEU B 1 379 ? 3.648 -34.906 -30.188 1 94.31 379 LEU B O 1
ATOM 6021 N N . SER B 1 380 ? 5.848 -34.562 -30.172 1 95 380 SER B N 1
ATOM 6022 C CA . SER B 1 380 ? 5.938 -34.25 -31.594 1 95 380 SER B CA 1
ATOM 6023 C C . SER B 1 380 ? 6.766 -35.281 -32.344 1 95 380 SER B C 1
ATOM 6025 O O . SER B 1 380 ? 7.945 -35.469 -32.031 1 95 380 SER B O 1
ATOM 6027 N N . VAL B 1 381 ? 6.137 -35.938 -33.219 1 93.44 381 VAL B N 1
ATOM 6028 C CA . VAL B 1 381 ? 6.801 -36.969 -33.969 1 93.44 381 VAL B CA 1
ATOM 6029 C C . VAL B 1 381 ? 6.863 -36.594 -35.438 1 93.44 381 VAL B C 1
ATOM 6031 O O . VAL B 1 381 ? 5.898 -36.062 -36 1 93.44 381 VAL B O 1
ATOM 6034 N N . ASN B 1 382 ? 8.102 -36.719 -35.938 1 84.88 382 ASN B N 1
ATOM 6035 C CA . ASN B 1 382 ? 8.234 -36.562 -37.375 1 84.88 382 ASN B CA 1
ATOM 6036 C C . ASN B 1 382 ? 8 -37.875 -38.125 1 84.88 382 ASN B C 1
ATOM 6038 O O . ASN B 1 382 ? 8.383 -38.969 -37.625 1 84.88 382 ASN B O 1
ATOM 6042 N N . GLY B 1 383 ? 7.164 -37.906 -39.188 1 84.06 383 GLY B N 1
ATOM 6043 C CA . GLY B 1 383 ? 6.961 -39.094 -40 1 84.06 383 GLY B CA 1
ATOM 6044 C C . GLY B 1 383 ? 5.523 -39.594 -40 1 84.06 383 GLY B C 1
ATOM 6045 O O . GLY B 1 383 ? 4.594 -38.812 -39.844 1 84.06 383 GLY B O 1
ATOM 6046 N N . THR B 1 384 ? 5.344 -40.938 -40.25 1 88.75 384 THR B N 1
ATOM 6047 C CA . THR B 1 384 ? 4.008 -41.469 -40.469 1 88.75 384 THR B CA 1
ATOM 6048 C C . THR B 1 384 ? 3.551 -42.312 -39.281 1 88.75 384 THR B C 1
ATOM 6050 O O . THR B 1 384 ? 2.422 -42.812 -39.25 1 88.75 384 THR B O 1
ATOM 6053 N N . LEU B 1 385 ? 4.449 -42.406 -38.281 1 90.5 385 LEU B N 1
ATOM 6054 C CA . LEU B 1 385 ? 4.117 -43.25 -37.125 1 90.5 385 LEU B CA 1
ATOM 6055 C C . LEU B 1 385 ? 3.254 -42.469 -36.125 1 90.5 385 LEU B C 1
ATOM 6057 O O . LEU B 1 385 ? 3.398 -41.25 -35.969 1 90.5 385 LEU B O 1
ATOM 6061 N N . PHE B 1 386 ? 2.33 -43.188 -35.5 1 92.31 386 PHE B N 1
ATOM 6062 C CA . PHE B 1 386 ? 1.525 -42.688 -34.375 1 92.31 386 PHE B CA 1
ATOM 6063 C C . PHE B 1 386 ? 1.781 -43.5 -33.125 1 92.31 386 PHE B C 1
ATOM 6065 O O . PHE B 1 386 ? 0.962 -44.312 -32.75 1 92.31 386 PHE B O 1
ATOM 6072 N N . PRO B 1 387 ? 2.922 -43.188 -32.469 1 93.5 387 PRO B N 1
ATOM 6073 C CA . PRO B 1 387 ? 3.221 -43.969 -31.266 1 93.5 387 PRO B CA 1
ATOM 6074 C C . PRO B 1 387 ? 2.25 -43.656 -30.125 1 93.5 387 PRO B C 1
ATOM 6076 O O . PRO B 1 387 ? 1.816 -42.531 -29.953 1 93.5 387 PRO B O 1
ATOM 6079 N N . ASN B 1 388 ? 1.931 -44.719 -29.375 1 93 388 ASN B N 1
ATOM 6080 C CA . ASN B 1 388 ? 1.384 -44.5 -28.031 1 93 388 ASN B CA 1
ATOM 6081 C C . ASN B 1 388 ? 2.473 -44.094 -27.047 1 93 388 ASN B C 1
ATOM 6083 O O . ASN B 1 388 ? 3.605 -44.562 -27.125 1 93 388 ASN B O 1
ATOM 6087 N N . TYR B 1 389 ? 2.143 -43.156 -26.25 1 93.31 389 TYR B N 1
ATOM 6088 C CA . TYR B 1 389 ? 3.123 -42.688 -25.266 1 93.31 389 TYR B CA 1
ATOM 6089 C C . TYR B 1 389 ? 2.445 -42.281 -23.969 1 93.31 389 TYR B C 1
ATOM 6091 O O . TYR B 1 389 ? 1.228 -42.094 -23.922 1 93.31 389 TYR B O 1
ATOM 6099 N N . ALA B 1 390 ? 3.252 -42.281 -22.875 1 94 390 ALA B N 1
ATOM 6100 C CA . ALA B 1 390 ? 2.703 -41.969 -21.547 1 94 390 ALA B CA 1
ATOM 6101 C C . ALA B 1 390 ? 3.793 -41.469 -20.609 1 94 390 ALA B C 1
ATOM 6103 O O . ALA B 1 390 ? 4.973 -41.781 -20.797 1 94 390 ALA B O 1
ATOM 6104 N N . LEU B 1 391 ? 3.379 -40.625 -19.672 1 96.38 391 LEU B N 1
ATOM 6105 C CA . LEU B 1 391 ? 4.215 -40.281 -18.531 1 96.38 391 LEU B CA 1
ATOM 6106 C C . LEU B 1 391 ? 4.418 -41.469 -17.609 1 96.38 391 LEU B C 1
ATOM 6108 O O . LEU B 1 391 ? 3.447 -42.094 -17.172 1 96.38 391 LEU B O 1
ATOM 6112 N N . ARG B 1 392 ? 5.633 -41.781 -17.266 1 95.38 392 ARG B N 1
ATOM 6113 C CA . ARG B 1 392 ? 5.93 -43 -16.516 1 95.38 392 ARG B CA 1
ATOM 6114 C C . ARG B 1 392 ? 6.301 -42.656 -15.07 1 95.38 392 ARG B C 1
ATOM 6116 O O . ARG B 1 392 ? 5.895 -43.375 -14.148 1 95.38 392 ARG B O 1
ATOM 6123 N N . SER B 1 393 ? 7.094 -41.656 -14.969 1 94.69 393 SER B N 1
ATOM 6124 C CA . SER B 1 393 ? 7.531 -41.344 -13.609 1 94.69 393 SER B CA 1
ATOM 6125 C C . SER B 1 393 ? 7.863 -39.875 -13.453 1 94.69 393 SER B C 1
ATOM 6127 O O . SER B 1 393 ? 8.18 -39.188 -14.438 1 94.69 393 SER B O 1
ATOM 6129 N N . VAL B 1 394 ? 7.656 -39.406 -12.305 1 95.31 394 VAL B N 1
ATOM 6130 C CA . VAL B 1 394 ? 8.078 -38.125 -11.805 1 95.31 394 VAL B CA 1
ATOM 6131 C C . VAL B 1 394 ? 8.844 -38.281 -10.492 1 95.31 394 VAL B C 1
ATOM 6133 O O . VAL B 1 394 ? 8.258 -38.656 -9.477 1 95.31 394 VAL B O 1
ATOM 6136 N N . SER B 1 395 ? 10.117 -38.094 -10.508 1 95.75 395 SER B N 1
ATOM 6137 C CA . SER B 1 395 ? 10.961 -38.219 -9.328 1 95.75 395 SER B CA 1
ATOM 6138 C C . SER B 1 395 ? 12.195 -37.312 -9.43 1 95.75 395 SER B C 1
ATOM 6140 O O . SER B 1 395 ? 12.734 -37.125 -10.516 1 95.75 395 SER B O 1
ATOM 6142 N N . GLU B 1 396 ? 12.586 -36.688 -8.289 1 96.75 396 GLU B N 1
ATOM 6143 C CA . GLU B 1 396 ? 13.773 -35.844 -8.203 1 96.75 396 GLU B CA 1
ATOM 6144 C C . GLU B 1 396 ? 13.727 -34.719 -9.227 1 96.75 396 GLU B C 1
ATOM 6146 O O . GLU B 1 396 ? 14.742 -34.406 -9.852 1 96.75 396 GLU B O 1
ATOM 6151 N N . ASN B 1 397 ? 12.578 -34.25 -9.492 1 97.88 397 ASN B N 1
ATOM 6152 C CA . ASN B 1 397 ? 12.289 -33.156 -10.422 1 97.88 397 ASN B CA 1
ATOM 6153 C C . ASN B 1 397 ? 12.641 -33.531 -11.859 1 97.88 397 ASN B C 1
ATOM 6155 O O . ASN B 1 397 ? 13.031 -32.688 -12.656 1 97.88 397 ASN B O 1
ATOM 6159 N N . ARG B 1 398 ? 12.508 -34.812 -12.125 1 98.06 398 ARG B N 1
ATOM 6160 C CA . ARG B 1 398 ? 12.633 -35.312 -13.484 1 98.06 398 ARG B CA 1
ATOM 6161 C C . ARG B 1 398 ? 11.336 -35.969 -13.945 1 98.06 398 ARG B C 1
ATOM 6163 O O . ARG B 1 398 ? 10.664 -36.656 -13.156 1 98.06 398 ARG B O 1
ATOM 6170 N N . VAL B 1 399 ? 11.109 -35.812 -15.203 1 97.94 399 VAL B N 1
ATOM 6171 C CA . VAL B 1 399 ? 9.922 -36.406 -15.82 1 97.94 399 VAL B CA 1
ATOM 6172 C C . VAL B 1 399 ? 10.336 -37.375 -16.922 1 97.94 399 VAL B C 1
ATOM 6174 O O . VAL B 1 399 ? 11.156 -37.031 -17.781 1 97.94 399 VAL B O 1
ATOM 6177 N N . VAL B 1 400 ? 9.781 -38.531 -16.828 1 97.56 400 VAL B N 1
ATOM 6178 C CA . VAL B 1 400 ? 10.117 -39.562 -17.812 1 97.56 400 VAL B CA 1
ATOM 6179 C C . VAL B 1 400 ? 8.891 -39.875 -18.672 1 97.56 400 VAL B C 1
ATOM 6181 O O . VAL B 1 400 ? 7.859 -40.281 -18.141 1 97.56 400 VAL B O 1
ATOM 6184 N N . ILE B 1 401 ? 9.039 -39.719 -19.969 1 97 401 ILE B N 1
ATOM 6185 C CA . ILE B 1 401 ? 8.023 -40.062 -20.953 1 97 401 ILE B CA 1
ATOM 6186 C C . ILE B 1 401 ? 8.523 -41.25 -21.797 1 97 401 ILE B C 1
ATOM 6188 O O . ILE B 1 401 ? 9.672 -41.25 -22.234 1 97 401 ILE B O 1
ATOM 6192 N N . GLU B 1 402 ? 7.609 -42.188 -21.984 1 96.31 402 GLU B N 1
ATOM 6193 C CA . GLU B 1 402 ? 7.973 -43.344 -22.812 1 96.31 402 GLU B CA 1
ATOM 6194 C C . GLU B 1 402 ? 6.949 -43.562 -23.922 1 96.31 402 GLU B C 1
ATOM 6196 O O . GLU B 1 402 ? 5.797 -43.156 -23.797 1 96.31 402 GLU B O 1
ATOM 6201 N N . SER B 1 403 ? 7.422 -44.188 -24.953 1 94.94 403 SER B N 1
ATOM 6202 C CA . SER B 1 403 ? 6.559 -44.656 -26.047 1 94.94 403 SER B CA 1
ATOM 6203 C C . SER B 1 403 ? 6.66 -46.156 -26.234 1 94.94 403 SER B C 1
ATOM 6205 O O . SER B 1 403 ? 7.582 -46.812 -25.719 1 94.94 403 SER B O 1
ATOM 6207 N N . ASP B 1 404 ? 5.68 -46.719 -26.969 1 94.12 404 ASP B N 1
ATOM 6208 C CA . ASP B 1 404 ? 5.613 -48.156 -27.188 1 94.12 404 ASP B CA 1
ATOM 6209 C C . ASP B 1 404 ? 6.516 -48.562 -28.359 1 94.12 404 ASP B C 1
ATOM 6211 O O . ASP B 1 404 ? 6.844 -49.75 -28.516 1 94.12 404 ASP B O 1
ATOM 6215 N N . VAL B 1 405 ? 6.879 -47.656 -29.25 1 94.94 405 VAL B N 1
ATOM 6216 C CA . VAL B 1 405 ? 7.777 -47.938 -30.359 1 94.94 405 VAL B CA 1
ATOM 6217 C C . VAL B 1 405 ? 8.875 -46.875 -30.406 1 94.94 405 VAL B C 1
ATOM 6219 O O . VAL B 1 405 ? 8.68 -45.75 -29.938 1 94.94 405 VAL B O 1
ATOM 6222 N N . ALA B 1 406 ? 10.016 -47.312 -30.906 1 95.31 406 ALA B N 1
ATOM 6223 C CA . ALA B 1 406 ? 11.109 -46.375 -31.078 1 95.31 406 ALA B CA 1
ATOM 6224 C C . ALA B 1 406 ? 10.789 -45.375 -32.188 1 95.31 406 ALA B C 1
ATOM 6226 O O . ALA B 1 406 ? 10.344 -45.75 -33.281 1 95.31 406 ALA B O 1
ATOM 6227 N N . VAL B 1 407 ? 10.953 -44.094 -31.859 1 95.56 407 VAL B N 1
ATOM 6228 C CA . VAL B 1 407 ? 10.68 -43.062 -32.844 1 95.56 407 VAL B CA 1
ATOM 6229 C C . VAL B 1 407 ? 11.57 -41.844 -32.531 1 95.56 407 VAL B C 1
ATOM 6231 O O . VAL B 1 407 ? 11.977 -41.625 -31.391 1 95.56 407 VAL B O 1
ATOM 6234 N N . ALA B 1 408 ? 11.898 -41.125 -33.625 1 95.38 408 ALA B N 1
ATOM 6235 C CA . ALA B 1 408 ? 12.484 -39.812 -33.438 1 95.38 408 ALA B CA 1
ATOM 6236 C C . ALA B 1 408 ? 11.414 -38.781 -33.062 1 95.38 408 ALA B C 1
ATOM 6238 O O . ALA B 1 408 ? 10.523 -38.469 -33.875 1 95.38 408 ALA B O 1
ATOM 6239 N N . ALA B 1 409 ? 11.539 -38.281 -31.844 1 96.19 409 ALA B N 1
ATOM 6240 C CA . ALA B 1 409 ? 10.477 -37.406 -31.375 1 96.19 409 ALA B CA 1
ATOM 6241 C C . ALA B 1 409 ? 11.039 -36.281 -30.484 1 96.19 409 ALA B C 1
ATOM 6243 O O . ALA B 1 409 ? 12.164 -36.375 -30 1 96.19 409 ALA B O 1
ATOM 6244 N N . LYS B 1 410 ? 10.289 -35.156 -30.516 1 97.12 410 LYS B N 1
ATOM 6245 C CA . LYS B 1 410 ? 10.461 -34.125 -29.516 1 97.12 410 LYS B CA 1
ATOM 6246 C C . LYS B 1 410 ? 9.328 -34.125 -28.5 1 97.12 410 LYS B C 1
ATOM 6248 O O . LYS B 1 410 ? 8.156 -34.156 -28.859 1 97.12 410 LYS B O 1
ATOM 6253 N N . VAL B 1 411 ? 9.719 -34.125 -27.172 1 97.12 411 VAL B N 1
ATOM 6254 C CA . VAL B 1 411 ? 8.719 -34.125 -26.109 1 97.12 411 VAL B CA 1
ATOM 6255 C C . VAL B 1 411 ? 8.727 -32.75 -25.422 1 97.12 411 VAL B C 1
ATOM 6257 O O . VAL B 1 411 ? 9.789 -32.219 -25.078 1 97.12 411 VAL B O 1
ATOM 6260 N N . PHE B 1 412 ? 7.566 -32.094 -25.344 1 98.06 412 PHE B N 1
ATOM 6261 C CA . PHE B 1 412 ? 7.359 -30.859 -24.578 1 98.06 412 PHE B CA 1
ATOM 6262 C C . PHE B 1 412 ? 6.719 -31.156 -23.234 1 98.06 412 PHE B C 1
ATOM 6264 O O . PHE B 1 412 ? 5.715 -31.875 -23.156 1 98.06 412 PHE B O 1
ATOM 6271 N N . VAL B 1 413 ? 7.316 -30.672 -22.125 1 98.19 413 VAL B N 1
ATOM 6272 C CA . VAL B 1 413 ? 6.801 -30.938 -20.781 1 98.19 413 VAL B CA 1
ATOM 6273 C C . VAL B 1 413 ? 6.66 -29.641 -20 1 98.19 413 VAL B C 1
ATOM 6275 O O . VAL B 1 413 ? 7.543 -28.781 -20.062 1 98.19 413 VAL B O 1
ATOM 6278 N N . SER B 1 414 ? 5.531 -29.453 -19.359 1 97.81 414 SER B N 1
ATOM 6279 C CA . SER B 1 414 ? 5.285 -28.391 -18.406 1 97.81 414 SER B CA 1
ATOM 6280 C C . SER B 1 414 ? 5.027 -28.938 -17 1 97.81 414 SER B C 1
ATOM 6282 O O . SER B 1 414 ? 4.289 -29.906 -16.844 1 97.81 414 SER B O 1
ATOM 6284 N N . VAL B 1 415 ? 5.707 -28.406 -16.016 1 97.69 415 VAL B N 1
ATOM 6285 C CA . VAL B 1 415 ? 5.551 -28.906 -14.648 1 97.69 415 VAL B CA 1
ATOM 6286 C C . VAL B 1 415 ? 5.195 -27.734 -13.719 1 97.69 415 VAL B C 1
ATOM 6288 O O . VAL B 1 415 ? 5.438 -26.578 -14.047 1 97.69 415 VAL B O 1
ATOM 6291 N N . ASN B 1 416 ? 4.535 -28 -12.586 1 97.12 416 ASN B N 1
ATOM 6292 C CA . ASN B 1 416 ? 4.113 -27.047 -11.578 1 97.12 416 ASN B CA 1
ATOM 6293 C C . ASN B 1 416 ? 4.281 -27.609 -10.164 1 97.12 416 ASN B C 1
ATOM 6295 O O . ASN B 1 416 ? 3.816 -28.703 -9.875 1 97.12 416 ASN B O 1
ATOM 6299 N N . GLN B 1 417 ? 5.035 -26.797 -9.328 1 94.69 417 GLN B N 1
ATOM 6300 C CA . GLN B 1 417 ? 5.203 -27.188 -7.93 1 94.69 417 GLN B CA 1
ATOM 6301 C C . GLN B 1 417 ? 4.09 -26.609 -7.059 1 94.69 417 GLN B C 1
ATOM 6303 O O . GLN B 1 417 ? 3.873 -27.062 -5.938 1 94.69 417 GLN B O 1
ATOM 6308 N N . ALA B 1 418 ? 3.404 -25.516 -7.516 1 80.94 418 ALA B N 1
ATOM 6309 C CA . ALA B 1 418 ? 2.605 -24.609 -6.691 1 80.94 418 ALA B CA 1
ATOM 6310 C C . ALA B 1 418 ? 1.175 -25.125 -6.547 1 80.94 418 ALA B C 1
ATOM 6312 O O . ALA B 1 418 ? 0.424 -24.641 -5.691 1 80.94 418 ALA B O 1
ATOM 6313 N N . VAL B 1 419 ? 0.795 -25.984 -7.324 1 72.38 419 VAL B N 1
ATOM 6314 C CA . VAL B 1 419 ? -0.599 -26.406 -7.348 1 72.38 419 VAL B CA 1
ATOM 6315 C C . VAL B 1 419 ? -0.901 -27.25 -6.109 1 72.38 419 VAL B C 1
ATOM 6317 O O . VAL B 1 419 ? -0.087 -28.094 -5.707 1 72.38 419 VAL B O 1
ATOM 6320 N N . THR B 1 420 ? -1.951 -26.672 -5.379 1 61.28 420 THR B N 1
ATOM 6321 C CA . THR B 1 420 ? -2.361 -27.391 -4.176 1 61.28 420 THR B CA 1
ATOM 6322 C C . THR B 1 420 ? -2.883 -28.781 -4.523 1 61.28 420 THR B C 1
ATOM 6324 O O . THR B 1 420 ? -3.621 -28.938 -5.5 1 61.28 420 THR B O 1
ATOM 6327 N N . ILE B 1 421 ? -2.295 -29.828 -3.895 1 47.34 421 ILE B N 1
ATOM 6328 C CA . ILE B 1 421 ? -2.723 -31.203 -4.102 1 47.34 421 ILE B CA 1
ATOM 6329 C C . ILE B 1 421 ? -3.959 -31.5 -3.254 1 47.34 421 ILE B C 1
ATOM 6331 O O . ILE B 1 421 ? -4.07 -31.016 -2.121 1 47.34 421 ILE B O 1
#

Solvent-accessible surface area (backbone atoms only — not comparable to full-atom values): 39099 Å² total; per-residue (Å²): 132,80,76,72,72,73,70,73,76,77,88,71,75,61,62,39,49,34,55,82,45,66,27,35,50,80,41,81,44,76,15,38,68,23,45,43,50,43,53,50,57,51,70,66,44,64,79,85,41,64,66,57,76,61,21,29,33,37,83,56,23,32,40,35,44,43,7,16,24,27,15,21,51,50,58,45,56,58,74,74,53,18,39,20,31,36,35,44,35,31,13,22,44,31,41,36,96,72,26,51,64,86,38,25,54,38,27,44,55,60,94,52,44,89,24,97,39,31,36,35,41,39,35,42,32,47,28,35,33,37,14,67,60,27,6,13,29,37,34,43,33,28,28,34,45,32,40,38,38,45,31,38,34,32,20,22,38,44,27,31,32,34,34,35,47,47,35,38,41,39,41,30,50,28,40,32,15,37,42,72,49,93,83,78,48,88,62,62,69,74,52,72,11,28,32,33,34,34,49,24,34,45,30,37,41,35,44,28,37,30,42,19,25,25,29,35,34,39,34,56,31,34,54,29,38,40,32,42,33,37,32,40,39,28,15,72,80,58,50,61,32,29,34,38,36,64,25,67,64,51,28,40,31,40,39,33,45,27,34,24,40,20,10,30,38,40,29,29,8,39,24,41,33,38,42,31,53,24,41,22,30,62,61,21,33,36,34,44,30,22,68,84,11,38,37,28,43,33,37,42,33,50,28,37,35,36,32,80,62,76,70,46,52,44,54,40,77,44,43,90,70,35,59,72,70,48,73,38,46,36,45,27,39,76,55,29,66,42,37,44,31,62,50,19,28,53,52,64,52,69,49,76,49,72,36,37,69,48,76,47,76,40,57,82,34,43,65,60,80,58,50,70,66,42,77,48,69,30,54,34,34,70,78,88,74,63,69,58,66,48,81,74,48,78,57,69,35,26,40,34,36,36,39,82,49,75,42,58,32,38,38,28,40,38,42,28,46,29,60,80,126,132,83,77,76,75,76,72,78,75,84,65,81,62,33,58,38,49,32,59,83,47,64,26,35,49,82,40,80,45,77,15,36,68,23,44,42,50,44,52,50,55,51,71,65,45,61,80,84,41,63,58,46,78,62,20,29,32,31,26,30,20,31,41,35,43,77,67,22,34,28,16,22,53,51,57,44,57,56,74,73,53,16,40,22,31,36,33,44,35,37,26,30,44,31,41,36,96,74,27,51,64,85,38,25,54,38,27,44,55,58,94,51,48,90,25,97,39,31,34,35,39,38,35,44,32,48,31,36,32,36,13,68,60,26,6,14,28,37,34,43,34,26,28,35,44,32,39,38,36,44,32,41,32,31,20,22,38,44,28,31,32,34,35,35,48,48,33,37,42,39,40,28,52,27,39,32,17,38,43,89,50,92,83,77,46,86,62,61,70,74,50,73,12,28,32,33,35,34,49,25,32,43,29,38,41,36,45,30,38,30,45,20,25,26,29,34,33,39,36,55,31,32,53,29,41,40,30,42,33,39,32,40,41,29,14,72,78,58,48,60,32,30,34,37,37,64,26,67,67,50,28,40,33,39,38,34,45,28,35,26,41,21,10,30,37,39,29,29,8,38,22,38,32,39,41,30,53,23,41,22,31,65,62,22,33,36,34,44,30,21,68,86,10,37,38,28,25,32,37,41,34,50,27,40,35,37,33,81,63,76,70,47,52,44,54,40,79,44,43,89,70,35,61,73,70,47,74,39,43,36,45,26,39,75,55,46,68,42,39,43,32,63,49,18,30,52,52,73,53,70,48,75,50,74,37,38,70,47,76,48,77,40,58,81,36,43,66,60,79,58,50,71,65,44,56,42,64,50,76,45,66,74,79,90,75,79,72,47,57,41,37,55,48,75,56,68,35,26,39,33,37,35,40,81,48,72,42,55,31,38,38,42,40,36,42,26,44,29,56,73,128

Organism: Hevea brasiliensis (NCBI:txid3981)

Radius of gyration: 30.88 Å; Cα contacts (8 Å, |Δi|>4): 2789; chains: 2; bounding box: 66×123×79 Å

InterPro domains:
  IPR006626 Parallel beta-helix repeat [SM00710] (143-165)
  IPR006626 Parallel beta-helix repeat [SM00710] (200-220)
  IPR006626 Parallel beta-helix repeat [SM00710] (221-247)
  IPR006626 Parallel beta-helix repeat [SM00710] (295-316)
  IPR011050 Pectin lyase fold/virulence factor [SSF51126] (15-343)
  IPR012334 Pectin lyase fold [G3DSA:2.160.20.10] (16-362)
  IPR039279 Polygalacturonase QRT3-like [PTHR33928] (10-418)

Foldseek 3Di:
DPPPPPPPPPDDALEFELVVQPFDQAQPDASQVSQLVSLVVLVPADQPDADPVFAGESPQREYEDAAGEGEHQEAREHDAGHYENYEYEHYEYAYDPNRAQAHENYEDDHPDYPDQARYEHYEYEHYEYHDCLGHEHYEAERYEQYEYYAYEYEQHQAEPYEYAHYEEYEYENYEYANDPDDPPDPCLLVAHYEHYEANYAHYEYEQYEYAGHLEDYEHAYAHYEYANYEYPSQCLPRNHADYEQDHAQGRNYEYEQYEAANHEYEHELDEQYEHENYEAEALYAYEYEYDPQHDYNYHAAHYEEEYALPARERYAYHAPNHHRDHHAQHFDDHYHYYSYFAETQKDKDKDWDWFFKDKDACLSHYHDWFAWDDKDKDKAADDDDDWDKDWDDRGRRMTMIGTPDTGGIMMMMITGRHDDD/DPPPPPPPPPDDALEFELVVQPFDLAQPDASQVSQLVSLVVLVPADQPDADPVFAAESPQREYEDAAGEGEHAEAREHDAGHYENYEYEHYEYAYDPNYAQAHENYEDDHPDGPDQARYEHYEYEHYEYHCCLGHEHYEAERYEQYEYYAYEYELHQAEPYEYAHHEEYEHENYEYANDDDPPPDPCLLVAHYEHYEANYAHYEYEQYEYAGHQEDYEHAYAHYEYANYEYPSLCLPRNHADYEQPHAQGRNYEYEAYEAANHEYEHELDAQYEHENYEAEALYAYEYEYDPQHAYNYHYAHYEEEYQLPARERYAYHAPNHHRDHHAQHFDDHYHYYSYFAETQKDKDKDWDWFFKDKDACLSHYHDWFAWDDKDKDKAFPDDDDWDKDWDDRGRRMTMIGTPDTGGMMMMMITGRHDDD

Sequence (842 aa):
MMVMRQTVTVDSTRVFEATSFGADPSGKLDSAEALEKAIAAAFQGPKEWFLMDGITNLGGAQIRLQGGIYKVSQPLKLPAGGAGNLMITGGTLLASDDFPTDGYLIDLSSSSSSSSYNYEYITLKDLMLDCNYRGGGISVINSLRTSIDNCYIAHFNTNGILVQKGHETYIRNSFLGQHITAGANPGERNFSGTAINLMGNDNAVTDVVIFSAAIGIMVSGQGNTISGVHCYNKATGFGGTGIYLKLPNLTQTRILNCYLDYTGIVAEDPNQLTITNSFFLGDAYIVLKSINGVAKGITIVDNIFSGSNKGIDIVQLEQSSGPFKEIDQVVVDRNNVQGMNMRATIAKESVQGNGTSWIVDFSPILLFPDLINHVQYSLSVNGTLFPNYALRSVSENRVVIESDVAVAAKVFVSVNQAVTIMMVMRQTVTVDSTRVFEATSFGADPSGKLDSAEALEKAIAAAFQGPKEWFLMDGITNLGGAQIRLQGGIYKVSQPLKLPAGGAGNLMITGGTLLASDDFPTDGYLIDLSSSSSSSSYNYEYITLKDLMLDCNYRGGGISVINSLRTSIDNCYIAHFNTNGILVQKGHETYIRNSFLGQHITAGANPGERNFSGTAINLMGNDNAVTDVVIFSAAIGIMVSGQGNTISGVHCYNKATGFGGTGIYLKLPNLTQTRILNCYLDYTGIVAEDPNQLTITNSFFLGDAYIVLKSINGVAKGITIVDNIFSGSNKGIDIVQLEQSSGPFKEIDQVVVDRNNVQGMNMRATIAKESVQGNGTSWIVDFSPILLFPDLINHVQYSLSVNGTLFPNYALRSVSENRVVIESDVAVAAKVFVSVNQAVTI

Secondary structure (DSSP, 8-state):
-------------SEEEGGGGT--TEEEEE-HHHHHHHHHHHHTS-SS-BSSTT-EEEEEEEEE-TT-EEEESS-EEPPSS-EEEEEEEEEEEEE-TTS-TT-EEEE---S--SSSSSEEEEEEEEEEEE-TTSSEEEEEES-EEEEEES-EEE--SSEEEEEEEEEEEEEEEEEEESS--SS--GGGG----EEEEEEEES-EEEEEEEEE-SEEEEE-SSS-EEES-EE---HHHHS-EEEEE--TT---EEEES-EEES--EEEES-EEEEEES-EEESS--EEEE-SSSEEEEEEEES-EEE--SS--BSEEEE-TT----EEEEEEEES-EEESSB--BSEEEEEEEEEEEEEEEE-TTTBSSTT---EEEEEEEE-SS----EEEEEEETTEEEEEEEEEEEEEEEEEEES-S--/-------------SEEEGGGGT--TEEEEE-HHHHHHHHHHHHTS-SS-BSSTT-EEEEEEEEE-TT-EEEESS-EEPPSS-EEEEEEEEEEEEE-TTS-TT-EEEE---S--SSSSSEEEEEEEEEEEE-TTSSEEEEEES-EEEEEES-EEE--SSEEEEEEEEEEEEEEEEEEESS--SS--GGGG----EEEEEEEES-EEEEEEEEE-SEEEEE-SSS-EEES-EE-S-HHHHS-EEEEE--TT---EEEES-EEES--EEEES-EEEEEES-EEESS--EEEE-SSSEEEEEEEES-EEE--SS--BSEEEE-TT----EEEEEEEES-EEESSB--BSEEEEEEEEEEEEEEEE-TTTBSSTT---EEEEEEEE-SS----EEEEEEETTEEEEEEEEEEEEEEEEEEES-S--

pLDDT: mean 93.87, std 11.2, range [27.41, 98.94]